Protein AF-0000000084988109 (afdb_homodimer)

Solvent-accessible surface area (backbone atoms only — not comparable to full-atom values): 43083 Å² total; per-residue (Å²): 79,38,26,24,38,27,61,49,90,63,16,37,57,51,32,33,50,44,4,57,74,39,57,21,37,33,33,31,89,48,64,66,57,45,56,34,46,76,66,35,38,47,93,84,62,84,49,51,45,67,53,45,61,56,12,73,36,45,44,71,39,68,62,65,69,63,47,40,70,26,45,32,38,35,38,30,42,64,52,52,58,47,96,85,50,42,74,38,54,64,53,44,48,50,52,27,36,54,44,16,63,26,50,39,84,66,21,34,41,29,40,28,46,73,50,31,64,46,41,61,68,70,53,38,47,56,38,28,28,68,45,46,73,44,46,80,78,76,34,28,44,46,32,27,37,53,75,82,68,52,90,88,42,83,80,47,35,77,39,57,36,50,36,50,31,14,14,78,45,74,68,52,25,52,53,51,44,53,56,48,49,72,55,19,77,55,33,69,45,80,37,93,28,43,43,41,38,32,39,17,53,34,50,50,34,32,52,54,37,37,49,30,16,48,33,37,52,48,34,56,48,25,54,77,67,73,42,62,43,61,61,24,50,55,58,31,48,57,39,93,82,45,78,89,66,59,44,58,64,59,22,36,84,46,51,61,41,36,42,35,29,50,46,49,52,30,42,76,72,75,36,80,66,54,42,68,52,32,16,52,53,49,33,69,43,37,29,53,49,53,35,50,50,51,52,51,51,38,49,75,57,74,43,64,59,62,77,30,33,35,37,34,32,36,46,31,30,46,57,82,43,46,52,52,58,57,21,36,47,56,50,23,51,54,51,39,43,74,63,50,34,45,77,44,38,32,42,97,66,39,52,55,67,55,34,35,70,76,69,70,38,70,62,42,56,78,86,71,53,63,69,12,46,26,35,34,39,66,33,74,25,63,81,59,73,69,46,60,70,69,62,55,52,71,38,36,39,92,50,15,35,40,36,30,41,69,55,82,65,64,60,68,64,45,40,72,71,49,34,43,73,46,64,77,79,38,26,23,38,27,62,48,91,64,17,36,58,50,32,33,51,44,3,56,74,40,55,21,37,32,32,33,89,48,65,66,56,44,55,34,48,76,67,35,39,48,93,85,64,85,49,52,44,64,52,45,62,57,12,72,36,44,45,72,40,68,61,63,69,63,46,40,70,25,46,32,38,35,38,30,44,66,52,53,57,48,97,85,51,40,76,39,54,64,53,46,48,52,51,28,38,53,45,17,62,25,50,39,83,66,21,35,40,30,40,30,45,74,51,32,63,47,41,62,69,70,52,36,46,57,39,27,28,69,46,45,73,44,46,81,78,74,34,29,43,46,32,28,36,51,75,82,67,52,92,87,42,82,79,45,35,75,39,56,36,53,35,50,32,14,14,78,44,72,69,51,25,50,53,50,44,53,57,49,48,73,55,19,77,52,34,71,46,81,40,90,27,44,42,41,38,32,39,18,53,35,50,49,34,31,52,53,37,37,49,31,16,50,34,37,52,48,34,55,47,25,57,78,66,74,42,63,43,61,61,23,48,55,58,30,46,57,40,92,83,45,78,88,66,58,45,60,66,60,22,36,83,46,50,60,41,34,42,36,31,50,45,51,52,30,42,76,72,75,36,80,65,54,41,66,51,32,15,51,53,48,33,68,42,38,28,53,50,54,35,51,50,50,51,52,50,39,50,75,57,72,42,64,58,62,78,31,33,34,37,35,31,37,47,30,28,47,57,83,44,46,52,52,57,57,21,38,46,55,50,22,51,53,51,37,43,74,63,50,35,46,76,44,37,30,41,96,65,41,52,53,66,55,36,36,70,75,70,68,39,70,62,42,56,78,86,70,52,63,69,12,45,26,37,35,39,65,32,75,25,61,78,60,74,69,45,61,69,69,62,57,51,71,37,35,39,91,51,15,34,42,34,30,41,70,56,80,66,64,61,68,62,45,39,73,72,48,34,42,72,46,63,78

Organism: Nitrosospira multiformis (strain ATCC 25196 / NCIMB 11849 / C 71) (NCBI:txid323848)

Radius of gyration: 30.47 Å; Cα contacts (8 Å, |Δi|>4): 1841; chains: 2; bounding box: 81×83×62 Å

Nearest PDB structures (foldseek):
  4xrr-assembly1_A  TM=9.028E-01  e=1.710E-35  Micromonospora echinospora
  4xr9-assembly1_A  TM=8.918E-01  e=2.495E-35  Micromonospora echinospora
  4xr9-assembly1_B  TM=8.843E-01  e=7.343E-35  Micromonospora echinospora
  3g79-assembly1_B  TM=8.725E-01  e=1.683E-30  Methanosarcina mazei Go1
  3gg2-assembly1_C  TM=8.750E-01  e=1.627E-26  Porphyromonas gingivalis

Secondary structure (DSSP, 8-state):
-EEEE--STTHHHHHHHHHTTS-EEEE-S-HHHHHHHHTT--TTSSS-HHHHHH-TTEEEES-GGGGGG-SEEEE-----B-TTS-B--HHHHHHHHHHHHHPPTT-EEEE-S---TTHIIIIIHHHHHHHH---BTTTBEEEE----PPTT-SSS-GGGSPEEEEESSHHHHHHHHHHHHTT-TT-EEE-SSHHHHHHHHHHHHHHHHHHHHHHHHHHHHHHHTT--HHHHHHHHTTSTT----------TTTTTTHHHHHHHHHHHTT---SHHHHHHHHHHHHHHHHHHHHHHHHHHTT--STT-EEEEE--SSSTT----TT-THHHHHHHHHTTT-EEEEE-SSS-HHHHHHHH---B--TTTPPPEEEEEE-S--HHHHTS-HHHHHTTEEEEEEEEETT--S-HHHHHHTT-EEEE-/-EEEE--STTHHHHHHHHHTTS-EEEE-S-HHHHHHHHTT--TTSSS-HHHHHH-TTEEEES-GGGGGG-SEEEE-----B-TTS-B--HHHHHHHHHHHHHPPTT-EEEE-S---TTHIIIIIHHHHHHHH---BTTTBEEEE----PPTT-SSS-GGGSPEEEEESSHHHHHHHHHHHHTT-TT-EEE-SSHHHHHHHHHHHHHHHHHHHHHHHHHHHHHHHTT--HHHHHHHHTTSTT----------TTTTTTHHHHHHHHHHHTT---SHHHHHHHHHHHHHHHHHHHHHHHHHHTT--STT-EEEEE--SSSTT----TT-HHHHHHHHHHTTT-EEEEE-SSS-HHHHHHHH---B--TTTPPPEEEEEE-S--HHHHTS-HHHHHTTEEEEEEEEETT--S-HHHHHHTT-EEEE-

Structure (mmCIF, N/CA/C/O backbone):
data_AF-0000000084988109-model_v1
#
loop_
_entity.id
_entity.type
_entity.pdbx_description
1 polymer 'UDP-glucose/GDP-mannose dehydrogenase'
#
loop_
_atom_site.group_PDB
_atom_site.id
_atom_site.type_symbol
_atom_site.label_atom_id
_atom_site.label_alt_id
_atom_site.label_comp_id
_atom_site.label_asym_id
_atom_site.label_entity_id
_atom_site.label_seq_id
_atom_site.pdbx_PDB_ins_code
_atom_site.Cartn_x
_atom_site.Cartn_y
_atom_site.Cartn_z
_atom_site.occupancy
_atom_site.B_iso_or_equiv
_atom_site.auth_seq_id
_atom_site.auth_comp_id
_atom_site.auth_asym_id
_atom_site.auth_atom_id
_atom_site.pdbx_PDB_model_num
ATOM 1 N N . MET A 1 1 ? 14.922 -39.156 -5.023 1 97.62 1 MET A N 1
ATOM 2 C CA . MET A 1 1 ? 16.047 -38.281 -5.32 1 97.62 1 MET A CA 1
ATOM 3 C C . MET A 1 1 ? 15.555 -36.938 -5.914 1 97.62 1 MET A C 1
ATOM 5 O O . MET A 1 1 ? 14.578 -36.938 -6.664 1 97.62 1 MET A O 1
ATOM 9 N N . VAL A 1 2 ? 16.266 -35.844 -5.508 1 98.81 2 VAL A N 1
ATOM 10 C CA . VAL A 1 2 ? 15.883 -34.531 -5.973 1 98.81 2 VAL A CA 1
ATOM 11 C C . VAL A 1 2 ? 17.016 -33.906 -6.781 1 98.81 2 VAL A C 1
ATOM 13 O O . VAL A 1 2 ? 18.188 -34.125 -6.473 1 98.81 2 VAL A O 1
ATOM 16 N N . ALA A 1 3 ? 16.688 -33.25 -7.863 1 98.94 3 ALA A N 1
ATOM 17 C CA . ALA A 1 3 ? 17.625 -32.438 -8.602 1 98.94 3 ALA A CA 1
ATOM 18 C C . ALA A 1 3 ? 17.188 -30.969 -8.586 1 98.94 3 ALA A C 1
ATOM 20 O O . ALA A 1 3 ? 16 -30.656 -8.648 1 98.94 3 ALA A O 1
ATOM 21 N N . VAL A 1 4 ? 18.141 -30.094 -8.453 1 98.88 4 VAL A N 1
ATOM 22 C CA . VAL A 1 4 ? 17.906 -28.656 -8.562 1 98.88 4 VAL A CA 1
ATOM 23 C C . VAL A 1 4 ? 18.641 -28.094 -9.773 1 98.88 4 VAL A C 1
ATOM 25 O O . VAL A 1 4 ? 19.859 -28.234 -9.875 1 98.88 4 VAL A O 1
ATOM 28 N N . VAL A 1 5 ? 17.859 -27.531 -10.695 1 98.81 5 VAL A N 1
ATOM 29 C CA . VAL A 1 5 ? 18.391 -26.938 -11.914 1 98.81 5 VAL A CA 1
ATOM 30 C C . VAL A 1 5 ? 18.531 -25.422 -11.75 1 98.81 5 VAL A C 1
ATOM 32 O O . VAL A 1 5 ? 17.516 -24.734 -11.578 1 98.81 5 VAL A O 1
ATOM 35 N N . GLY A 1 6 ? 19.688 -24.875 -11.922 1 97.75 6 GLY A N 1
ATOM 36 C CA . GLY A 1 6 ? 20 -23.5 -11.562 1 97.75 6 GLY A CA 1
ATOM 37 C C . GLY A 1 6 ? 20.438 -23.344 -10.125 1 97.75 6 GLY A C 1
ATOM 38 O O . GLY A 1 6 ? 19.625 -23.453 -9.203 1 97.75 6 GLY A O 1
ATOM 39 N N . LEU A 1 7 ? 21.734 -23.078 -9.938 1 97.19 7 LEU A N 1
ATOM 40 C CA . LEU A 1 7 ? 22.297 -23.016 -8.586 1 97.19 7 LEU A CA 1
ATOM 41 C C . LEU A 1 7 ? 22.719 -21.594 -8.242 1 97.19 7 LEU A C 1
ATOM 43 O O . LEU A 1 7 ? 23.844 -21.375 -7.797 1 97.19 7 LEU A O 1
ATOM 47 N N . GLY A 1 8 ? 21.766 -20.688 -8.453 1 91.25 8 GLY A N 1
ATOM 48 C CA . GLY A 1 8 ? 21.969 -19.297 -8.047 1 91.25 8 GLY A CA 1
ATOM 49 C C . GLY A 1 8 ? 21.453 -19.016 -6.645 1 91.25 8 GLY A C 1
ATOM 50 O O . GLY A 1 8 ? 21.578 -19.859 -5.75 1 91.25 8 GLY A O 1
ATOM 51 N N . TYR A 1 9 ? 20.984 -17.844 -6.457 1 86.75 9 TYR A N 1
ATOM 52 C CA . TYR A 1 9 ? 20.562 -17.312 -5.16 1 86.75 9 TYR A CA 1
ATOM 53 C C . TYR A 1 9 ? 19.422 -18.156 -4.582 1 86.75 9 TYR A C 1
ATOM 55 O O . TYR A 1 9 ? 19.297 -18.281 -3.363 1 86.75 9 TYR A O 1
ATOM 63 N N . VAL A 1 10 ? 18.625 -18.75 -5.469 1 91.5 10 VAL A N 1
ATOM 64 C CA . VAL A 1 10 ? 17.484 -19.531 -5.02 1 91.5 10 VAL A CA 1
ATOM 65 C C . VAL A 1 10 ? 17.828 -21.016 -5.035 1 91.5 10 VAL A C 1
ATOM 67 O O . VAL A 1 10 ? 17.578 -21.734 -4.055 1 91.5 10 VAL A O 1
ATOM 70 N N . GLY A 1 11 ? 18.453 -21.453 -6.027 1 96 11 GLY A N 1
ATOM 71 C CA . GLY A 1 11 ? 18.672 -22.875 -6.258 1 96 11 GLY A CA 1
ATOM 72 C C . GLY A 1 11 ? 19.688 -23.484 -5.324 1 96 11 GLY A C 1
ATOM 73 O O . GLY A 1 11 ? 19.5 -24.609 -4.836 1 96 11 GLY A O 1
ATOM 74 N N . LEU A 1 12 ? 20.75 -22.734 -5.051 1 96.19 12 LEU A N 1
ATOM 75 C CA . LEU A 1 12 ? 21.812 -23.312 -4.238 1 96.19 12 LEU A CA 1
ATOM 76 C C . LEU A 1 12 ? 21.328 -23.562 -2.812 1 96.19 12 LEU A C 1
ATOM 78 O O . LEU A 1 12 ? 21.516 -24.656 -2.271 1 96.19 12 LEU A O 1
ATOM 82 N N . PRO A 1 13 ? 20.672 -22.578 -2.174 1 95.38 13 PRO A N 1
ATOM 83 C CA . PRO A 1 13 ? 20.156 -22.859 -0.833 1 95.38 13 PRO A CA 1
ATOM 84 C C . PRO A 1 13 ? 19.203 -24.062 -0.801 1 95.38 13 PRO A C 1
ATOM 86 O O . PRO A 1 13 ? 19.266 -24.859 0.133 1 95.38 13 PRO A O 1
ATOM 89 N N . LEU A 1 14 ? 18.391 -24.219 -1.787 1 97.06 14 LEU A N 1
ATOM 90 C CA . LEU A 1 14 ? 17.484 -25.359 -1.874 1 97.06 14 LEU A CA 1
ATOM 91 C C . LEU A 1 14 ? 18.25 -26.672 -1.985 1 97.06 14 LEU A C 1
ATOM 93 O O . LEU A 1 14 ? 17.953 -27.625 -1.268 1 97.06 14 LEU A O 1
ATOM 97 N N . ALA A 1 15 ? 19.219 -26.703 -2.904 1 98.44 15 ALA A N 1
ATOM 98 C CA . ALA A 1 15 ? 20.016 -27.906 -3.121 1 98.44 15 ALA A CA 1
ATOM 99 C C . ALA A 1 15 ? 20.75 -28.312 -1.845 1 98.44 15 ALA A C 1
ATOM 101 O O . ALA A 1 15 ? 20.812 -29.5 -1.524 1 98.44 15 ALA A O 1
ATOM 102 N N . VAL A 1 16 ? 21.234 -27.312 -1.158 1 98.31 16 VAL A N 1
ATOM 103 C CA . VAL A 1 16 ? 21.984 -27.562 0.07 1 98.31 16 VAL A CA 1
ATOM 104 C C . VAL A 1 16 ? 21.047 -28.156 1.131 1 98.31 16 VAL A C 1
ATOM 106 O O . VAL A 1 16 ? 21.375 -29.156 1.774 1 98.31 16 VAL A O 1
ATOM 109 N N . GLU A 1 17 ? 19.906 -27.578 1.319 1 98.19 17 GLU A N 1
ATOM 110 C CA . GLU A 1 17 ? 18.984 -28.062 2.338 1 98.19 17 GLU A CA 1
ATOM 111 C C . GLU A 1 17 ? 18.484 -29.469 2.006 1 98.19 17 GLU A C 1
ATOM 113 O O . GLU A 1 17 ? 18.391 -30.328 2.889 1 98.19 17 GLU A O 1
ATOM 118 N N . PHE A 1 18 ? 18.156 -29.719 0.748 1 98.69 18 PHE A N 1
ATOM 119 C CA . PHE A 1 18 ? 17.797 -31.078 0.352 1 98.69 18 PHE A CA 1
ATOM 120 C C . PHE A 1 18 ? 18.969 -32.031 0.541 1 98.69 18 PHE A C 1
ATOM 122 O O . PHE A 1 18 ? 18.781 -33.156 1.005 1 98.69 18 PHE A O 1
ATOM 129 N N . GLY A 1 19 ? 20.156 -31.594 0.188 1 98.75 19 GLY A N 1
ATOM 130 C CA . GLY A 1 19 ? 21.359 -32.406 0.27 1 98.75 19 GLY A CA 1
ATOM 131 C C . GLY A 1 19 ? 21.688 -32.844 1.688 1 98.75 19 GLY A C 1
ATOM 132 O O . GLY A 1 19 ? 22.422 -33.812 1.893 1 98.75 19 GLY A O 1
ATOM 133 N N . LYS A 1 20 ? 21.25 -32.062 2.637 1 98.38 20 LYS A N 1
ATOM 134 C CA . LYS A 1 20 ? 21.422 -32.438 4.039 1 98.38 20 LYS A CA 1
ATOM 135 C C . LYS A 1 20 ? 20.531 -33.625 4.414 1 98.38 20 LYS A C 1
ATOM 137 O O . LYS A 1 20 ? 20.797 -34.312 5.402 1 98.38 20 LYS A O 1
ATOM 142 N N . LYS A 1 21 ? 19.5 -33.906 3.621 1 98.06 21 LYS A N 1
ATOM 143 C CA . LYS A 1 21 ? 18.469 -34.844 4.055 1 98.06 21 LYS A CA 1
ATOM 144 C C . LYS A 1 21 ? 18.359 -36 3.096 1 98.06 21 LYS A C 1
ATOM 146 O O . LYS A 1 21 ? 17.938 -37.094 3.49 1 98.06 21 LYS A O 1
ATOM 151 N N . ARG A 1 22 ? 18.719 -35.812 1.821 1 98.5 22 ARG A N 1
ATOM 152 C CA . ARG A 1 22 ? 18.516 -36.875 0.831 1 98.5 22 ARG A CA 1
ATOM 153 C C . ARG A 1 22 ? 19.469 -36.688 -0.349 1 98.5 22 ARG A C 1
ATOM 155 O O . ARG A 1 22 ? 20.094 -35.656 -0.502 1 98.5 22 ARG A O 1
ATOM 162 N N . LYS A 1 23 ? 19.609 -37.719 -1.167 1 98.75 23 LYS A N 1
ATOM 163 C CA . LYS A 1 23 ? 20.406 -37.625 -2.383 1 98.75 23 LYS A CA 1
ATOM 164 C C . LYS A 1 23 ? 19.906 -36.531 -3.287 1 98.75 23 LYS A C 1
ATOM 166 O O . LYS A 1 23 ? 18.734 -36.5 -3.662 1 98.75 23 LYS A O 1
ATOM 171 N N . THR A 1 24 ? 20.828 -35.594 -3.576 1 98.88 24 THR A N 1
ATOM 172 C CA . THR A 1 24 ? 20.453 -34.406 -4.297 1 98.88 24 THR A CA 1
ATOM 173 C C . THR A 1 24 ? 21.484 -34.062 -5.379 1 98.88 24 THR A C 1
ATOM 175 O O . THR A 1 24 ? 22.688 -34.125 -5.137 1 98.88 24 THR A O 1
ATOM 178 N N . ILE A 1 25 ? 21 -33.812 -6.582 1 98.88 25 ILE A N 1
ATOM 179 C CA . ILE A 1 25 ? 21.828 -33.344 -7.688 1 98.88 25 ILE A CA 1
ATOM 180 C C . ILE A 1 25 ? 21.641 -31.828 -7.859 1 98.88 25 ILE A C 1
ATOM 182 O O . ILE A 1 25 ? 20.516 -31.344 -7.938 1 98.88 25 ILE A O 1
ATOM 186 N N . GLY A 1 26 ? 22.734 -31.125 -7.766 1 98.81 26 GLY A N 1
ATOM 187 C CA . GLY A 1 26 ? 22.734 -29.719 -8.172 1 98.81 26 GLY A CA 1
ATOM 188 C C . GLY A 1 26 ? 23.344 -29.5 -9.547 1 98.81 26 GLY A C 1
ATOM 189 O O . GLY A 1 26 ? 24.531 -29.734 -9.758 1 98.81 26 GLY A O 1
ATOM 190 N N . TYR A 1 27 ? 22.516 -29.031 -10.453 1 98.75 27 TYR A N 1
ATOM 191 C CA . TYR A 1 27 ? 22.953 -28.828 -11.836 1 98.75 27 TYR A CA 1
ATOM 192 C C . TYR A 1 27 ? 23.016 -27.359 -12.18 1 98.75 27 TYR A C 1
ATOM 194 O O . TYR A 1 27 ? 22.078 -26.594 -11.883 1 98.75 27 TYR A O 1
ATOM 202 N N . ASP A 1 28 ? 24.141 -26.922 -12.773 1 98.44 28 ASP A N 1
ATOM 203 C CA . ASP A 1 28 ? 24.297 -25.578 -13.312 1 98.44 28 ASP A CA 1
ATOM 204 C C . ASP A 1 28 ? 25.156 -25.578 -14.57 1 98.44 28 ASP A C 1
ATOM 206 O O . ASP A 1 28 ? 26.078 -26.406 -14.695 1 98.44 28 ASP A O 1
ATOM 210 N N . LEU A 1 29 ? 24.828 -24.609 -15.484 1 96.69 29 LEU A N 1
ATOM 211 C CA . LEU A 1 29 ? 25.594 -24.5 -16.719 1 96.69 29 LEU A CA 1
ATOM 212 C C . LEU A 1 29 ? 27 -23.953 -16.438 1 96.69 29 LEU A C 1
ATOM 214 O O . LEU A 1 29 ? 27.922 -24.156 -17.234 1 96.69 29 LEU A O 1
ATOM 218 N N . SER A 1 30 ? 27.125 -23.234 -15.367 1 96.06 30 SER A N 1
ATOM 219 C CA . SER A 1 30 ? 28.359 -22.5 -15.078 1 96.06 30 SER A CA 1
ATOM 220 C C . SER A 1 30 ? 29.406 -23.422 -14.453 1 96.06 30 SER A C 1
ATOM 222 O O . SER A 1 30 ? 29.328 -23.734 -13.266 1 96.06 30 SER A O 1
ATOM 224 N N . SER A 1 31 ? 30.484 -23.656 -15.195 1 97.12 31 SER A N 1
ATOM 225 C CA . SER A 1 31 ? 31.578 -24.469 -14.672 1 97.12 31 SER A CA 1
ATOM 226 C C . SER A 1 31 ? 32.281 -23.781 -13.516 1 97.12 31 SER A C 1
ATOM 228 O O . SER A 1 31 ? 32.781 -24.438 -12.594 1 97.12 31 SER A O 1
ATOM 230 N N . SER A 1 32 ? 32.281 -22.484 -13.594 1 95.25 32 SER A N 1
ATOM 231 C CA . SER A 1 32 ? 32.938 -21.719 -12.547 1 95.25 32 SER A CA 1
ATOM 232 C C . SER A 1 32 ? 32.188 -21.828 -11.227 1 95.25 32 SER A C 1
ATOM 234 O O . SER A 1 32 ? 32.781 -21.984 -10.164 1 95.25 32 SER A O 1
ATOM 236 N N . LYS A 1 33 ? 30.859 -21.781 -11.281 1 95 33 LYS A N 1
ATOM 237 C CA . LYS A 1 33 ? 30.062 -21.953 -10.078 1 95 33 LYS A CA 1
ATOM 238 C C . LYS A 1 33 ? 30.281 -23.344 -9.484 1 95 33 LYS A C 1
ATOM 240 O O . LYS A 1 33 ? 30.516 -23.484 -8.281 1 95 33 LYS A O 1
ATOM 245 N N . ILE A 1 34 ? 30.25 -24.328 -10.336 1 97.56 34 ILE A N 1
ATOM 246 C CA . ILE A 1 34 ? 30.375 -25.703 -9.891 1 97.56 34 ILE A CA 1
ATOM 247 C C . ILE A 1 34 ? 31.734 -25.922 -9.227 1 97.56 34 ILE A C 1
ATOM 249 O O . ILE A 1 34 ? 31.828 -26.547 -8.172 1 97.56 34 ILE A O 1
ATOM 253 N N . ALA A 1 35 ? 32.75 -25.344 -9.875 1 97.5 35 ALA A N 1
ATOM 254 C CA . ALA A 1 35 ? 34.094 -25.453 -9.312 1 97.5 35 ALA A CA 1
ATOM 255 C C . ALA A 1 35 ? 34.156 -24.828 -7.918 1 97.5 35 ALA A C 1
ATOM 257 O O . ALA A 1 35 ? 34.781 -25.391 -7.012 1 97.5 35 ALA A O 1
ATOM 258 N N . SER A 1 36 ? 33.531 -23.719 -7.75 1 97 36 SER A N 1
ATOM 259 C CA . SER A 1 36 ? 33.5 -23.047 -6.457 1 97 36 SER A CA 1
ATOM 260 C C . SER A 1 36 ? 32.75 -23.875 -5.426 1 97 36 SER A C 1
ATOM 262 O O . SER A 1 36 ? 33.188 -24.031 -4.289 1 97 36 SER A O 1
ATOM 264 N N . TYR A 1 37 ? 31.594 -24.453 -5.844 1 97.81 37 TYR A N 1
ATOM 265 C CA . TYR A 1 37 ? 30.75 -25.219 -4.926 1 97.81 37 TYR A CA 1
ATOM 266 C C . TYR A 1 37 ? 31.438 -26.484 -4.477 1 97.81 37 TYR A C 1
ATOM 268 O O . TYR A 1 37 ? 31.266 -26.938 -3.342 1 97.81 37 TYR A O 1
ATOM 276 N N . LYS A 1 38 ? 32.281 -27.078 -5.359 1 97.31 38 LYS A N 1
ATOM 277 C CA . LYS A 1 38 ? 33.062 -28.266 -5.008 1 97.31 38 LYS A CA 1
ATOM 278 C C . LYS A 1 38 ? 34.094 -27.953 -3.939 1 97.31 38 LYS A C 1
ATOM 280 O O . LYS A 1 38 ? 34.531 -28.844 -3.219 1 97.31 38 LYS A O 1
ATOM 285 N N . GLN A 1 39 ? 34.406 -26.672 -3.875 1 97.5 39 GLN A N 1
ATOM 286 C CA . GLN A 1 39 ? 35.312 -26.219 -2.848 1 97.5 39 GLN A CA 1
ATOM 287 C C . GLN A 1 39 ? 34.594 -25.656 -1.642 1 97.5 39 GLN A C 1
ATOM 289 O O . GLN A 1 39 ? 35.188 -25.016 -0.776 1 97.5 39 GLN A O 1
ATOM 294 N N . PHE A 1 40 ? 33.312 -25.797 -1.617 1 97.81 40 PHE A N 1
ATOM 295 C CA . PHE A 1 40 ? 32.438 -25.375 -0.528 1 97.81 40 PHE A CA 1
ATOM 296 C C . PHE A 1 40 ? 32.469 -23.859 -0.388 1 97.81 40 PHE A C 1
ATOM 298 O O . PHE A 1 40 ? 32.469 -23.328 0.727 1 97.81 40 PHE A O 1
ATOM 305 N N . ILE A 1 41 ? 32.469 -23.25 -1.565 1 96 41 ILE A N 1
ATOM 306 C CA . ILE A 1 41 ? 32.438 -21.797 -1.614 1 96 41 ILE A CA 1
ATOM 307 C C . ILE A 1 41 ? 31.234 -21.328 -2.422 1 96 41 ILE A C 1
ATOM 309 O O . ILE A 1 41 ? 31.031 -21.766 -3.559 1 96 41 ILE A O 1
ATOM 313 N N . ASP A 1 42 ? 30.453 -20.547 -1.845 1 92.25 42 ASP A N 1
ATOM 314 C CA . ASP A 1 42 ? 29.359 -19.875 -2.557 1 92.25 42 ASP A CA 1
ATOM 315 C C . ASP A 1 42 ? 29.734 -18.438 -2.898 1 92.25 42 ASP A C 1
ATOM 317 O O . ASP A 1 42 ? 29.734 -17.562 -2.023 1 92.25 42 ASP A O 1
ATOM 321 N N . PRO A 1 43 ? 29.891 -18.172 -4.117 1 81.19 43 PRO A N 1
ATOM 322 C CA . PRO A 1 43 ? 30.297 -16.812 -4.504 1 81.19 43 PRO A CA 1
ATOM 323 C C . PRO A 1 43 ? 29.234 -15.773 -4.184 1 81.19 43 PRO A C 1
ATOM 325 O O . PRO A 1 43 ? 29.547 -14.586 -4.066 1 81.19 43 PRO A O 1
ATOM 328 N N . THR A 1 44 ? 28 -16.094 -4.039 1 75.69 44 THR A N 1
ATOM 329 C CA . THR A 1 44 ? 26.938 -15.141 -3.773 1 75.69 44 THR A CA 1
ATOM 330 C C . THR A 1 44 ? 26.875 -14.805 -2.287 1 75.69 44 THR A C 1
ATOM 332 O O . THR A 1 44 ? 26.266 -13.812 -1.896 1 75.69 44 THR A O 1
ATOM 335 N N . GLY A 1 45 ? 27.359 -15.641 -1.478 1 78.31 45 GLY A N 1
ATOM 336 C CA . GLY A 1 45 ? 27.391 -15.406 -0.043 1 78.31 45 GLY A CA 1
ATOM 337 C C . GLY A 1 45 ? 26.109 -15.797 0.658 1 78.31 45 GLY A C 1
ATOM 338 O O . GLY A 1 45 ? 25.938 -15.523 1.848 1 78.31 45 GLY A O 1
ATOM 339 N N . GLU A 1 46 ? 25.234 -16.469 0.053 1 81.88 46 GLU A N 1
ATOM 340 C CA . GLU 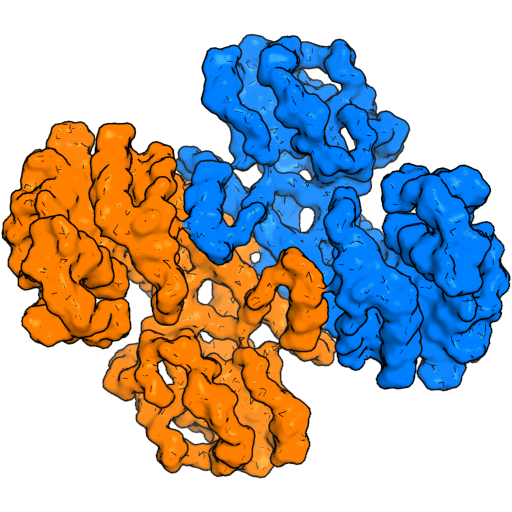A 1 46 ? 23.938 -16.828 0.629 1 81.88 46 GLU A CA 1
ATOM 341 C C . GLU A 1 46 ? 24.062 -18.078 1.504 1 81.88 46 GLU A C 1
ATOM 343 O O . GLU A 1 46 ? 23.281 -18.25 2.453 1 81.88 46 GLU A O 1
ATOM 348 N N . VAL A 1 47 ? 24.969 -19 1.142 1 91.44 47 VAL A N 1
ATOM 349 C CA . VAL A 1 47 ? 25.156 -20.25 1.876 1 91.44 47 VAL A CA 1
ATOM 350 C C . VAL A 1 47 ? 26.578 -20.297 2.447 1 91.44 47 VAL A C 1
ATOM 352 O O . VAL A 1 47 ? 27.547 -20.031 1.737 1 91.44 47 VAL A O 1
ATOM 355 N N . SER A 1 48 ? 26.703 -20.641 3.689 1 93.38 48 SER A N 1
ATOM 356 C CA . SER A 1 48 ? 28.016 -20.719 4.328 1 93.38 48 SER A CA 1
ATOM 357 C C . SER A 1 48 ? 28.766 -21.969 3.896 1 93.38 48 SER A C 1
ATOM 359 O O . SER A 1 48 ? 28.156 -22.938 3.457 1 93.38 48 SER A O 1
ATOM 361 N N . SER A 1 49 ? 30.047 -21.875 4.066 1 96.81 49 SER A N 1
ATOM 362 C CA . SER A 1 49 ? 30.875 -23.062 3.812 1 96.81 49 SER A CA 1
ATOM 363 C C . SER A 1 49 ? 30.453 -24.234 4.699 1 96.81 49 SER A C 1
ATOM 365 O O . SER A 1 49 ? 30.453 -25.375 4.262 1 96.81 49 SER A O 1
ATOM 367 N N . ASP A 1 50 ? 30.109 -23.906 5.871 1 97.38 50 ASP A N 1
ATOM 368 C CA . ASP A 1 50 ? 29.672 -24.938 6.809 1 97.38 50 ASP A CA 1
ATOM 369 C C . ASP A 1 50 ? 28.406 -25.641 6.312 1 97.38 50 ASP A C 1
ATOM 371 O O . ASP A 1 50 ? 28.266 -26.859 6.414 1 97.38 50 ASP A O 1
ATOM 375 N N . ASP A 1 51 ? 27.547 -24.875 5.789 1 96.62 51 ASP A N 1
ATOM 376 C CA . ASP A 1 51 ? 26.312 -25.438 5.27 1 96.62 51 ASP A CA 1
ATOM 377 C C . ASP A 1 51 ? 26.562 -26.281 4.027 1 96.62 51 ASP A C 1
ATOM 379 O O . ASP A 1 51 ? 25.938 -27.328 3.848 1 96.62 51 ASP A O 1
ATOM 383 N N . LEU A 1 52 ? 27.453 -25.844 3.209 1 98 52 LEU A N 1
ATOM 384 C CA . LEU A 1 52 ? 27.797 -26.609 2.021 1 98 52 LEU A CA 1
ATOM 385 C C . LEU A 1 52 ? 28.438 -27.938 2.408 1 98 52 LEU A C 1
ATOM 387 O O . LEU A 1 52 ? 28.109 -28.984 1.82 1 98 52 LEU A O 1
ATOM 391 N N . LYS A 1 53 ? 29.25 -27.891 3.393 1 98.19 53 LYS A N 1
ATOM 392 C CA . LYS A 1 53 ? 29.906 -29.109 3.869 1 98.19 53 LYS A CA 1
ATOM 393 C C . LYS A 1 53 ? 28.891 -30.047 4.523 1 98.19 53 LYS A C 1
ATOM 395 O O . LYS A 1 53 ? 29.031 -31.266 4.441 1 98.19 53 LYS A O 1
ATOM 400 N N . ALA A 1 54 ? 27.938 -29.453 5.125 1 98.31 54 ALA A N 1
ATOM 401 C CA . ALA A 1 54 ? 26.906 -30.25 5.82 1 98.31 54 ALA A CA 1
ATOM 402 C C . ALA A 1 54 ? 26.016 -30.984 4.828 1 98.31 54 ALA A C 1
ATOM 404 O O . ALA A 1 54 ? 25.359 -31.969 5.184 1 98.31 54 ALA A O 1
ATOM 405 N N . ALA A 1 55 ? 25.906 -30.531 3.617 1 98.5 55 ALA A N 1
ATOM 406 C CA . ALA A 1 55 ? 25.125 -31.172 2.568 1 98.5 55 ALA A CA 1
ATOM 407 C C . ALA A 1 55 ? 25.875 -32.344 1.956 1 98.5 55 ALA A C 1
ATOM 409 O O . ALA A 1 55 ? 26.203 -32.344 0.768 1 98.5 55 ALA A O 1
ATOM 410 N N . LYS A 1 56 ? 25.938 -33.375 2.656 1 98.38 56 LYS A N 1
ATOM 411 C CA . LYS A 1 56 ? 26.797 -34.531 2.316 1 98.38 56 LYS A CA 1
ATOM 412 C C . LYS A 1 56 ? 26.25 -35.281 1.117 1 98.38 56 LYS A C 1
ATOM 414 O O . LYS A 1 56 ? 26.984 -35.969 0.422 1 98.38 56 LYS A O 1
ATOM 419 N N . GLN A 1 57 ? 25 -35.125 0.96 1 98.69 57 GLN A N 1
ATOM 420 C CA . GLN A 1 57 ? 24.391 -35.906 -0.109 1 98.69 57 GLN A CA 1
ATOM 421 C C . GLN A 1 57 ? 24.172 -35.062 -1.363 1 98.69 57 GLN A C 1
ATOM 423 O O . GLN A 1 57 ? 23.469 -35.469 -2.285 1 98.69 57 GLN A O 1
ATOM 428 N N . LEU A 1 58 ? 24.75 -33.875 -1.414 1 98.75 58 LEU A N 1
ATOM 429 C CA . LEU A 1 58 ? 24.656 -33 -2.574 1 98.75 58 LEU A CA 1
ATOM 430 C C . LEU A 1 58 ? 25.812 -33.25 -3.537 1 98.75 58 LEU A C 1
ATOM 432 O O . LEU A 1 58 ? 26.984 -33.219 -3.135 1 98.75 58 LEU A O 1
ATOM 436 N N . HIS A 1 59 ? 25.438 -33.531 -4.723 1 98.38 59 HIS A N 1
ATOM 437 C CA . HIS A 1 59 ? 26.375 -33.656 -5.832 1 98.38 59 HIS A CA 1
ATOM 438 C C . HIS A 1 59 ? 26.141 -32.594 -6.879 1 98.38 59 HIS A C 1
ATOM 440 O O . HIS A 1 59 ? 25.062 -32.531 -7.48 1 98.38 59 HIS A O 1
ATOM 446 N N . VAL A 1 60 ? 27.172 -31.719 -7.082 1 98.75 60 VAL A N 1
ATOM 447 C CA . VAL A 1 60 ? 27 -30.625 -8.047 1 98.75 60 VAL A CA 1
ATOM 448 C C . VAL A 1 60 ? 27.672 -31 -9.367 1 98.75 60 VAL A C 1
ATOM 450 O O . VAL A 1 60 ? 28.734 -31.641 -9.375 1 98.75 60 VAL A O 1
ATOM 453 N N . THR A 1 61 ? 27.047 -30.641 -10.477 1 98.62 61 THR A N 1
ATOM 454 C CA . THR A 1 61 ? 27.531 -31.094 -11.773 1 98.62 61 THR A CA 1
ATOM 455 C C . THR A 1 61 ? 27.109 -30.125 -12.875 1 98.62 61 THR A C 1
ATOM 457 O O . THR A 1 61 ? 26.234 -29.281 -12.656 1 98.62 61 THR A O 1
ATOM 460 N N . THR A 1 62 ? 27.812 -30.156 -13.984 1 98.62 62 THR A N 1
ATOM 461 C CA . THR A 1 62 ? 27.391 -29.453 -15.195 1 98.62 62 THR A CA 1
ATOM 462 C C . THR A 1 62 ? 26.828 -30.438 -16.219 1 98.62 62 THR A C 1
ATOM 464 O O . THR A 1 62 ? 26.438 -30.047 -17.312 1 98.62 62 THR A O 1
ATOM 467 N N . ASP A 1 63 ? 26.75 -31.734 -15.867 1 98.56 63 ASP A N 1
ATOM 468 C CA . ASP A 1 63 ? 26.281 -32.75 -16.797 1 98.56 63 ASP A CA 1
ATOM 469 C C . ASP A 1 63 ? 24.766 -32.938 -16.672 1 98.56 63 ASP A C 1
ATOM 471 O O . ASP A 1 63 ? 24.281 -33.5 -15.695 1 98.56 63 ASP A O 1
ATOM 475 N N . PRO A 1 64 ? 24.062 -32.594 -17.719 1 98.56 64 PRO A N 1
ATOM 476 C CA . PRO A 1 64 ? 22.594 -32.656 -17.625 1 98.56 64 PRO A CA 1
ATOM 477 C C . PRO A 1 64 ? 22.094 -34.094 -17.641 1 98.56 64 PRO A C 1
ATOM 479 O O . PRO A 1 64 ? 20.953 -34.375 -17.25 1 98.56 64 PRO A O 1
ATOM 482 N N . ALA A 1 65 ? 22.875 -35.031 -18.062 1 98.56 65 ALA A N 1
ATOM 483 C CA . ALA A 1 65 ? 22.453 -36.406 -18.125 1 98.56 65 ALA A CA 1
ATOM 484 C C . ALA A 1 65 ? 22.125 -36.969 -16.734 1 98.56 65 ALA A C 1
ATOM 486 O O . ALA A 1 65 ? 21.312 -37.875 -16.594 1 98.56 65 ALA A O 1
ATOM 487 N N . GLU A 1 66 ? 22.656 -36.406 -15.75 1 98.5 66 GLU A N 1
ATOM 488 C CA . GLU A 1 66 ? 22.469 -36.875 -14.375 1 98.5 66 GLU A CA 1
ATOM 489 C C . GLU A 1 66 ? 21.047 -36.562 -13.883 1 98.5 66 GLU A C 1
ATOM 491 O O . GLU A 1 66 ? 20.594 -37.156 -12.898 1 98.5 66 GLU A O 1
ATOM 496 N N . LEU A 1 67 ? 20.375 -35.75 -14.531 1 98.75 67 LEU A N 1
ATOM 497 C CA . LEU A 1 67 ? 19 -35.406 -14.156 1 98.75 67 LEU A CA 1
ATOM 498 C C . LEU A 1 67 ? 18.094 -36.625 -14.297 1 98.75 67 LEU A C 1
ATOM 500 O O . LEU A 1 67 ? 17.016 -36.656 -13.695 1 98.75 67 LEU A O 1
ATOM 504 N N . SER A 1 68 ? 18.484 -37.562 -15.078 1 98.56 68 SER A N 1
ATOM 505 C CA . SER A 1 68 ? 17.672 -38.75 -15.352 1 98.56 68 SER A CA 1
ATOM 506 C C . SER A 1 68 ? 17.469 -39.594 -14.102 1 98.56 68 SER A C 1
ATOM 508 O O . SER A 1 68 ? 16.578 -40.438 -14.055 1 98.56 68 SER A O 1
ATOM 510 N N . GLN A 1 69 ? 18.203 -39.312 -13.094 1 98.38 69 GLN A N 1
ATOM 511 C CA . GLN A 1 69 ? 18.141 -40.094 -11.859 1 98.38 69 GLN A CA 1
ATOM 512 C C . GLN A 1 69 ? 17.078 -39.531 -10.906 1 98.38 69 GLN A C 1
ATOM 514 O O . GLN A 1 69 ? 16.703 -40.188 -9.945 1 98.38 69 GLN A O 1
ATOM 519 N N . ALA A 1 70 ? 16.641 -38.406 -11.125 1 98.75 70 ALA A N 1
ATOM 520 C CA . ALA A 1 70 ? 15.875 -37.656 -10.133 1 98.75 70 ALA A CA 1
ATOM 521 C C . ALA A 1 70 ? 14.383 -37.969 -10.242 1 98.75 70 ALA A C 1
ATOM 523 O O . ALA A 1 70 ? 13.859 -38.094 -11.352 1 98.75 70 ALA A O 1
ATOM 524 N N . ASP A 1 71 ? 13.734 -38.125 -9.062 1 98.81 71 ASP A N 1
ATOM 525 C CA . ASP A 1 71 ? 12.281 -38.219 -8.992 1 98.81 71 ASP A CA 1
ATOM 526 C C . ASP A 1 71 ? 11.617 -36.844 -9.039 1 98.81 71 ASP A C 1
ATOM 528 O O . ASP A 1 71 ? 10.516 -36.719 -9.578 1 98.81 71 ASP A O 1
ATOM 532 N N . TYR A 1 72 ? 12.258 -35.938 -8.398 1 98.94 72 TYR A N 1
ATOM 533 C CA . TYR A 1 72 ? 11.859 -34.531 -8.383 1 98.94 72 TYR A CA 1
ATOM 534 C C . TYR A 1 72 ? 12.922 -33.656 -9.039 1 98.94 72 TYR A C 1
ATOM 536 O O . TYR A 1 72 ? 14.117 -33.844 -8.797 1 98.94 72 TYR A O 1
ATOM 544 N N . ILE A 1 73 ? 12.484 -32.781 -9.867 1 98.94 73 ILE A N 1
ATOM 545 C CA . ILE A 1 73 ? 13.398 -31.797 -10.469 1 98.94 73 ILE A CA 1
ATOM 546 C C . ILE A 1 73 ? 12.883 -30.391 -10.219 1 98.94 73 ILE A C 1
ATOM 548 O O . ILE A 1 73 ? 11.836 -30 -10.734 1 98.94 73 ILE A O 1
ATOM 552 N N . VAL A 1 74 ? 13.633 -29.609 -9.414 1 98.94 74 VAL A N 1
ATOM 553 C CA . VAL A 1 74 ? 13.289 -28.234 -9.094 1 98.94 74 VAL A CA 1
ATOM 554 C C . VAL A 1 74 ? 14.023 -27.281 -10.039 1 98.94 74 VAL A C 1
ATOM 556 O O . VAL A 1 74 ? 15.25 -27.359 -10.18 1 98.94 74 VAL A O 1
ATOM 559 N N . VAL A 1 75 ? 13.281 -26.453 -10.711 1 98.81 75 VAL A N 1
ATOM 560 C CA . VAL A 1 75 ? 13.859 -25.484 -11.648 1 98.81 75 VAL A CA 1
ATOM 561 C C . VAL A 1 75 ? 13.883 -24.094 -11.016 1 98.81 75 VAL A C 1
ATOM 563 O O . VAL A 1 75 ? 12.828 -23.531 -10.711 1 98.81 75 VAL A O 1
ATOM 566 N N . ALA A 1 76 ? 15.055 -23.594 -10.797 1 97.5 76 ALA A N 1
ATOM 567 C CA . ALA A 1 76 ? 15.258 -22.281 -10.164 1 97.5 76 ALA A CA 1
ATOM 568 C C . ALA A 1 76 ? 16.188 -21.406 -11.008 1 97.5 76 ALA A C 1
ATOM 570 O O . ALA A 1 76 ? 17.297 -21.078 -10.57 1 97.5 76 ALA A O 1
ATOM 571 N N . VAL A 1 77 ? 15.742 -20.969 -12.18 1 96.62 77 VAL A N 1
ATOM 572 C CA . VAL A 1 77 ? 16.5 -20.094 -13.07 1 96.62 77 VAL A CA 1
ATOM 573 C C . VAL A 1 77 ? 15.867 -18.703 -13.117 1 96.62 77 VAL A C 1
ATOM 575 O O . VAL A 1 77 ? 14.711 -18.531 -12.711 1 96.62 77 VAL A O 1
ATOM 578 N N . PRO A 1 78 ? 16.594 -17.719 -13.531 1 92.81 78 PRO A N 1
ATOM 579 C CA . PRO A 1 78 ? 16.047 -16.359 -13.539 1 92.81 78 PRO A CA 1
ATOM 580 C C . PRO A 1 78 ? 15.008 -16.156 -14.641 1 92.81 78 PRO A C 1
ATOM 582 O O . PRO A 1 78 ? 15 -16.875 -15.633 1 92.81 78 PRO A O 1
ATOM 585 N N . THR A 1 79 ? 14.125 -15.32 -14.391 1 94.06 79 THR A N 1
ATOM 586 C CA . THR A 1 79 ? 13.188 -14.797 -15.375 1 94.06 79 THR A CA 1
ATOM 587 C C . THR A 1 79 ? 13.336 -13.281 -15.516 1 94.06 79 THR A C 1
ATOM 589 O O . THR A 1 79 ? 12.484 -12.531 -15.031 1 94.06 79 THR A O 1
ATOM 592 N N . PRO A 1 80 ? 14.312 -12.82 -16.25 1 91.62 80 PRO A N 1
ATOM 593 C CA . PRO A 1 80 ? 14.516 -11.375 -16.375 1 91.62 80 PRO A CA 1
ATOM 594 C C . PRO A 1 80 ? 13.43 -10.703 -17.219 1 91.62 80 PRO A C 1
ATOM 596 O O . PRO A 1 80 ? 12.523 -11.375 -17.719 1 91.62 80 PRO A O 1
ATOM 599 N N . VAL A 1 81 ? 13.398 -9.414 -17.219 1 91.12 81 VAL A N 1
ATOM 600 C CA . VAL A 1 81 ? 12.562 -8.641 -18.141 1 91.12 81 VAL A CA 1
ATOM 601 C C . VAL A 1 81 ? 13.445 -7.926 -19.156 1 91.12 81 VAL A C 1
ATOM 603 O O . VAL A 1 81 ? 14.594 -7.578 -18.859 1 91.12 81 VAL A O 1
ATOM 606 N N . ASP A 1 82 ? 12.953 -7.695 -20.328 1 90.62 82 ASP A N 1
ATOM 607 C CA . ASP A 1 82 ? 13.727 -7.023 -21.359 1 90.62 82 ASP A CA 1
ATOM 608 C C . ASP A 1 82 ? 13.617 -5.504 -21.234 1 90.62 82 ASP A C 1
ATOM 610 O O . ASP A 1 82 ? 13.094 -4.996 -20.234 1 90.62 82 ASP A O 1
ATOM 614 N N . ALA A 1 83 ? 14.188 -4.836 -22.172 1 85.81 83 ALA A N 1
ATOM 615 C CA . ALA A 1 83 ? 14.25 -3.377 -22.125 1 85.81 83 ALA A CA 1
ATOM 616 C C . ALA A 1 83 ? 12.852 -2.766 -22.172 1 85.81 83 ALA A C 1
ATOM 618 O O . ALA A 1 83 ? 12.641 -1.654 -21.672 1 85.81 83 ALA A O 1
ATOM 619 N N . ALA A 1 84 ? 11.922 -3.475 -22.719 1 89.06 84 ALA A N 1
ATOM 620 C CA . ALA A 1 84 ? 10.539 -3.01 -22.781 1 89.06 84 ALA A CA 1
ATOM 621 C C . ALA A 1 84 ? 9.734 -3.508 -21.578 1 89.06 84 ALA A C 1
ATOM 623 O O . ALA A 1 84 ? 8.5 -3.42 -21.578 1 89.06 84 ALA A O 1
ATOM 624 N N . HIS A 1 85 ? 10.383 -4.117 -20.562 1 89.44 85 HIS A N 1
ATOM 625 C CA . HIS A 1 85 ? 9.789 -4.594 -19.328 1 89.44 85 HIS A CA 1
ATOM 626 C C . HIS A 1 85 ? 8.867 -5.785 -19.578 1 89.44 85 HIS A C 1
ATOM 628 O O . HIS A 1 85 ? 7.887 -5.977 -18.844 1 89.44 85 HIS A O 1
ATOM 634 N N . GLN A 1 86 ? 9.18 -6.453 -20.594 1 93.19 86 GLN A N 1
ATOM 635 C CA . GLN A 1 86 ? 8.477 -7.703 -20.859 1 93.19 86 GLN A CA 1
ATOM 636 C C . GLN A 1 86 ? 9.25 -8.898 -20.297 1 93.19 86 GLN A C 1
ATOM 638 O O . GLN A 1 86 ? 10.484 -8.93 -20.375 1 93.19 86 GLN A O 1
ATOM 643 N N . PRO A 1 87 ? 8.523 -9.867 -19.797 1 94.81 87 PRO A N 1
ATOM 644 C CA . PRO A 1 87 ? 9.219 -11.047 -19.281 1 94.81 87 PRO A CA 1
ATOM 645 C C . PRO A 1 87 ? 10.016 -11.781 -20.359 1 94.81 87 PRO A C 1
ATOM 647 O O . PRO A 1 87 ? 9.516 -11.984 -21.469 1 94.81 87 PRO A O 1
ATOM 650 N N . ASP A 1 88 ? 11.227 -12.141 -20.062 1 95.75 88 ASP A N 1
ATOM 651 C CA . ASP A 1 88 ? 12.094 -12.961 -20.906 1 95.75 88 ASP A CA 1
ATOM 652 C C . ASP A 1 88 ? 12.156 -14.398 -20.375 1 95.75 88 ASP A C 1
ATOM 654 O O . ASP A 1 88 ? 12.891 -14.68 -19.422 1 95.75 88 ASP A O 1
ATOM 658 N N . PHE A 1 89 ? 11.492 -15.312 -21.062 1 96.62 89 PHE A N 1
ATOM 659 C CA . PHE A 1 89 ? 11.359 -16.672 -20.578 1 96.62 89 PHE A CA 1
ATOM 660 C C . PHE A 1 89 ? 12.469 -17.562 -21.141 1 96.62 89 PHE A C 1
ATOM 662 O O . PHE A 1 89 ? 12.484 -18.766 -20.891 1 96.62 89 PHE A O 1
ATOM 669 N N . ARG A 1 90 ? 13.477 -17 -21.938 1 96.5 90 ARG A N 1
ATOM 670 C CA . ARG A 1 90 ? 14.508 -17.781 -22.594 1 96.5 90 ARG A CA 1
ATOM 671 C C . ARG A 1 90 ? 15.25 -18.672 -21.594 1 96.5 90 ARG A C 1
ATOM 673 O O . ARG A 1 90 ? 15.461 -19.859 -21.844 1 96.5 90 ARG A O 1
ATOM 680 N N . PRO A 1 91 ? 15.594 -18.125 -20.359 1 97.38 91 PRO A N 1
ATOM 681 C CA . PRO A 1 91 ? 16.266 -19 -19.391 1 97.38 91 PRO A CA 1
ATOM 682 C C . PRO A 1 91 ? 15.359 -20.125 -18.891 1 97.38 91 PRO A C 1
ATOM 684 O O . PRO A 1 91 ? 15.805 -21.281 -18.766 1 97.38 91 PRO A O 1
ATOM 687 N N . LEU A 1 92 ? 14.164 -19.828 -18.688 1 97.75 92 LEU A N 1
ATOM 688 C CA . LEU A 1 92 ? 13.195 -20.812 -18.219 1 97.75 92 LEU A CA 1
ATOM 689 C C . LEU A 1 92 ? 12.906 -21.859 -19.281 1 97.75 92 LEU A C 1
ATOM 691 O O . LEU A 1 92 ? 12.812 -23.047 -18.984 1 97.75 92 LEU A O 1
ATOM 695 N N . ILE A 1 93 ? 12.766 -21.422 -20.484 1 98.56 93 ILE A N 1
ATOM 696 C CA . ILE A 1 93 ? 12.562 -22.328 -21.625 1 98.56 93 ILE A CA 1
ATOM 697 C C . ILE A 1 93 ? 13.781 -23.234 -21.781 1 98.56 93 ILE A C 1
ATOM 699 O O . ILE A 1 93 ? 13.648 -24.438 -21.953 1 98.56 93 ILE A O 1
ATOM 703 N N . GLY A 1 94 ? 14.961 -22.594 -21.75 1 98.56 94 GLY A N 1
ATOM 704 C CA . GLY A 1 94 ? 16.188 -23.375 -21.844 1 98.56 94 GLY A CA 1
ATOM 705 C C . GLY A 1 94 ? 16.297 -24.438 -20.781 1 98.56 94 GLY A C 1
ATOM 706 O O . GLY A 1 94 ? 16.672 -25.578 -21.062 1 98.56 94 GLY A O 1
ATOM 707 N N . ALA A 1 95 ? 16.047 -24.094 -19.562 1 98.69 95 ALA A N 1
ATOM 708 C CA . ALA A 1 95 ? 16.062 -25.047 -18.453 1 98.69 95 ALA A CA 1
ATOM 709 C C . ALA A 1 95 ? 15.031 -26.156 -18.688 1 98.69 95 ALA A C 1
ATOM 711 O O . ALA A 1 95 ? 15.305 -27.328 -18.438 1 98.69 95 ALA A O 1
ATOM 712 N N . SER A 1 96 ? 13.852 -25.812 -19.109 1 98.88 96 SER A N 1
ATOM 713 C CA . SER A 1 96 ? 12.789 -26.781 -19.375 1 98.88 96 SER A CA 1
ATOM 714 C C . SER A 1 96 ? 13.18 -27.75 -20.484 1 98.88 96 SER A C 1
ATOM 716 O O . SER A 1 96 ? 12.828 -28.922 -20.453 1 98.88 96 SER A O 1
ATOM 718 N N . GLU A 1 97 ? 13.836 -27.219 -21.531 1 98.81 97 GLU A N 1
ATOM 719 C CA . GLU A 1 97 ? 14.344 -28.062 -22.609 1 98.81 97 GLU A CA 1
ATOM 720 C C . GLU A 1 97 ? 15.312 -29.109 -22.062 1 98.81 97 GLU A C 1
ATOM 722 O O . GLU A 1 97 ? 15.203 -30.297 -22.391 1 98.81 97 GLU A O 1
ATOM 727 N N . THR A 1 98 ? 16.25 -28.609 -21.281 1 98.88 98 THR A N 1
ATOM 728 C CA . THR A 1 98 ? 17.234 -29.5 -20.688 1 98.88 98 THR A CA 1
ATOM 729 C C . THR A 1 98 ? 16.562 -30.562 -19.828 1 98.88 98 THR A C 1
ATOM 731 O O . THR A 1 98 ? 16.891 -31.75 -19.922 1 98.88 98 THR A O 1
ATOM 734 N N . VAL A 1 99 ? 15.656 -30.219 -19 1 98.88 99 VAL A N 1
ATOM 735 C CA . VAL A 1 99 ? 14.938 -31.141 -18.125 1 98.88 99 VAL A CA 1
ATOM 736 C C . VAL A 1 99 ? 14.141 -32.125 -18.984 1 98.88 99 VAL A C 1
ATOM 738 O O . VAL A 1 99 ? 14.172 -33.344 -18.734 1 98.88 99 VAL A O 1
ATOM 741 N N . GLY A 1 100 ? 13.406 -31.609 -19.953 1 98.88 100 GLY A N 1
ATOM 742 C CA . GLY A 1 100 ? 12.633 -32.469 -20.828 1 98.88 100 GLY A CA 1
ATOM 743 C C . GLY A 1 100 ? 13.461 -33.562 -21.484 1 98.88 100 GLY A C 1
ATOM 744 O O . GLY A 1 100 ? 13.039 -34.719 -21.531 1 98.88 100 GLY A O 1
ATOM 745 N N . LYS A 1 101 ? 14.656 -33.25 -21.922 1 98.75 101 LYS A N 1
ATOM 746 C CA . LYS A 1 101 ? 15.531 -34.156 -22.656 1 98.75 101 LYS A CA 1
ATOM 747 C C . LYS A 1 101 ? 16.062 -35.25 -21.734 1 98.75 101 LYS A C 1
ATOM 749 O O . LYS A 1 101 ? 16.438 -36.344 -22.188 1 98.75 101 LYS A O 1
ATOM 754 N N . HIS A 1 102 ? 16.031 -34.969 -20.438 1 98.81 102 HIS A N 1
ATOM 755 C CA . HIS A 1 102 ? 16.812 -35.875 -19.594 1 98.81 102 HIS A CA 1
ATOM 756 C C . HIS A 1 102 ? 15.961 -36.469 -18.469 1 98.81 102 HIS A C 1
ATOM 758 O O . HIS A 1 102 ? 16.375 -37.438 -17.828 1 98.81 102 HIS A O 1
ATOM 764 N N . MET A 1 103 ? 14.773 -35.906 -18.203 1 98.81 103 MET A N 1
ATOM 765 C CA . MET A 1 103 ? 13.953 -36.438 -17.109 1 98.81 103 MET A CA 1
ATOM 766 C C . MET A 1 103 ? 13.445 -37.844 -17.406 1 98.81 103 MET A C 1
ATOM 768 O O . MET A 1 103 ? 13.336 -38.219 -18.562 1 98.81 103 MET A O 1
ATOM 772 N N . LYS A 1 104 ? 13.188 -38.562 -16.391 1 98.69 104 LYS A N 1
ATOM 773 C CA . LYS A 1 104 ? 12.633 -39.906 -16.562 1 98.69 104 LYS A CA 1
ATOM 774 C C . LYS A 1 104 ? 11.109 -39.875 -16.469 1 98.69 104 LYS A C 1
ATOM 776 O O . LYS A 1 104 ? 10.523 -38.906 -15.977 1 98.69 104 LYS A O 1
ATOM 781 N N . ARG A 1 105 ? 10.516 -40.938 -16.969 1 98.44 105 ARG A N 1
ATOM 782 C CA . ARG A 1 105 ? 9.07 -41.094 -16.828 1 98.44 105 ARG A CA 1
ATOM 783 C C . ARG A 1 105 ? 8.664 -41.156 -15.352 1 98.44 105 ARG A C 1
ATOM 785 O O . ARG A 1 105 ? 9.328 -41.812 -14.547 1 98.44 105 ARG A O 1
ATOM 792 N N . GLY A 1 106 ? 7.594 -40.375 -15.016 1 98.44 106 GLY A N 1
ATOM 793 C CA . GLY A 1 106 ? 7.109 -40.344 -13.648 1 98.44 106 GLY A CA 1
ATOM 794 C C . GLY A 1 106 ? 7.668 -39.188 -12.844 1 98.44 106 GLY A C 1
ATOM 795 O O . GLY A 1 106 ? 7.23 -38.938 -11.727 1 98.44 106 GLY A O 1
ATOM 796 N N . ALA A 1 107 ? 8.547 -38.469 -13.445 1 98.81 107 ALA A N 1
ATOM 797 C CA . ALA A 1 107 ? 9.18 -37.344 -12.742 1 98.81 107 ALA A CA 1
ATOM 798 C C . ALA A 1 107 ? 8.164 -36.25 -12.422 1 98.81 107 ALA A C 1
ATOM 800 O O . ALA A 1 107 ? 7.172 -36.094 -13.133 1 98.81 107 ALA A O 1
ATOM 801 N N . ILE A 1 108 ? 8.398 -35.562 -11.289 1 98.94 108 ILE A N 1
ATOM 802 C CA . ILE A 1 108 ? 7.684 -34.344 -10.945 1 98.94 108 ILE A CA 1
ATOM 803 C C . ILE A 1 108 ? 8.609 -33.125 -11.102 1 98.94 108 ILE A C 1
ATOM 805 O O . ILE A 1 108 ? 9.656 -33.062 -10.445 1 98.94 108 ILE A O 1
ATOM 809 N N . VAL A 1 109 ? 8.242 -32.25 -12.031 1 98.94 109 VAL A N 1
ATOM 810 C CA . VAL A 1 109 ? 9.016 -31.031 -12.258 1 98.94 109 VAL A CA 1
ATOM 811 C C . VAL A 1 109 ? 8.391 -29.859 -11.484 1 98.94 109 VAL A C 1
ATOM 813 O O . VAL A 1 109 ? 7.215 -29.547 -11.672 1 98.94 109 VAL A O 1
ATOM 816 N N . ILE A 1 110 ? 9.172 -29.219 -10.586 1 98.94 110 ILE A N 1
ATOM 817 C CA . ILE A 1 110 ? 8.688 -28.141 -9.742 1 98.94 110 ILE A CA 1
ATOM 818 C C . ILE A 1 110 ? 9.383 -26.828 -10.117 1 98.94 110 ILE A C 1
ATOM 820 O O . ILE A 1 110 ? 10.609 -26.734 -10.023 1 98.94 110 ILE A O 1
ATOM 824 N N . TYR A 1 111 ? 8.633 -25.875 -10.531 1 98.81 111 TYR A N 1
ATOM 825 C CA . TYR A 1 111 ? 9.211 -24.578 -10.875 1 98.81 111 TYR A CA 1
ATOM 826 C C . TYR A 1 111 ? 9.18 -23.641 -9.68 1 98.81 111 TYR A C 1
ATOM 828 O O . TYR A 1 111 ? 8.18 -23.562 -8.961 1 98.81 111 TYR A O 1
ATOM 836 N N . GLU A 1 112 ? 10.312 -22.891 -9.445 1 97.94 112 GLU A N 1
ATOM 837 C CA . GLU A 1 112 ? 10.398 -21.906 -8.383 1 97.94 112 GLU A CA 1
ATOM 838 C C . GLU A 1 112 ? 10.625 -20.5 -8.953 1 97.94 112 GLU A C 1
ATOM 840 O O . GLU A 1 112 ? 10.539 -19.516 -8.227 1 97.94 112 GLU A O 1
ATOM 845 N N . SER A 1 113 ? 10.898 -20.422 -10.258 1 95.56 113 SER A N 1
ATOM 846 C CA . SER A 1 113 ? 11.141 -19.141 -10.938 1 95.56 113 SER A CA 1
ATOM 847 C C . SER A 1 113 ? 9.891 -18.281 -10.945 1 95.56 113 SER A C 1
ATOM 849 O O . SER A 1 113 ? 8.789 -18.781 -11.195 1 95.56 113 SER A O 1
ATOM 851 N N . THR A 1 114 ? 10.07 -17.016 -10.641 1 95.38 114 THR A N 1
ATOM 852 C CA . THR A 1 114 ? 8.938 -16.109 -10.641 1 95.38 114 THR A CA 1
ATOM 853 C C . THR A 1 114 ? 8.422 -15.875 -12.055 1 95.38 114 THR A C 1
ATOM 855 O O . THR A 1 114 ? 9.195 -15.539 -12.961 1 95.38 114 THR A O 1
ATOM 858 N N . VAL A 1 115 ? 7.156 -16.047 -12.266 1 97.31 115 VAL A N 1
ATOM 859 C CA . VAL A 1 115 ? 6.516 -15.891 -13.57 1 97.31 115 VAL A CA 1
ATOM 860 C C . VAL A 1 115 ? 5.121 -15.297 -13.383 1 97.31 115 VAL A C 1
ATOM 862 O O . VAL A 1 115 ? 4.652 -15.133 -12.258 1 97.31 115 VAL A O 1
ATOM 865 N N . TYR A 1 116 ? 4.492 -14.836 -14.508 1 97.75 116 TYR A N 1
ATOM 866 C CA . TYR A 1 116 ? 3.102 -14.414 -14.406 1 97.75 116 TYR A CA 1
ATOM 867 C C . TYR A 1 116 ? 2.176 -15.609 -14.227 1 97.75 116 TYR A C 1
ATOM 869 O O . TYR A 1 116 ? 2.521 -16.734 -14.594 1 97.75 116 TYR A O 1
ATOM 877 N N . PRO A 1 117 ? 0.944 -15.43 -13.625 1 98.31 117 PRO A N 1
ATOM 878 C CA . PRO A 1 117 ? 0.01 -16.547 -13.445 1 98.31 117 PRO A CA 1
ATOM 879 C C . PRO A 1 117 ? -0.343 -17.234 -14.758 1 98.31 117 PRO A C 1
ATOM 881 O O . PRO A 1 117 ? -0.878 -16.594 -15.672 1 98.31 117 PRO A O 1
ATOM 884 N N . GLY A 1 118 ? -0.022 -18.5 -14.797 1 98.19 118 GLY A N 1
ATOM 885 C CA . GLY A 1 118 ? -0.316 -19.281 -15.984 1 98.19 118 GLY A CA 1
ATOM 886 C C . GLY A 1 118 ? 0.922 -19.641 -16.781 1 98.19 118 GLY A C 1
ATOM 887 O O . GLY A 1 118 ? 0.883 -20.531 -17.641 1 98.19 118 GLY A O 1
ATOM 888 N N . ALA A 1 119 ? 2.066 -19.062 -16.531 1 98.12 119 ALA A N 1
ATOM 889 C CA . ALA A 1 119 ? 3.271 -19.203 -17.344 1 98.12 119 ALA A CA 1
ATOM 890 C C . ALA A 1 119 ? 3.787 -20.641 -17.312 1 98.12 119 ALA A C 1
ATOM 892 O O . ALA A 1 119 ? 4.23 -21.172 -18.328 1 98.12 119 ALA A O 1
ATOM 893 N N . THR A 1 120 ? 3.773 -21.281 -16.141 1 98.56 120 THR A N 1
ATOM 894 C CA . THR A 1 120 ? 4.234 -22.656 -16.047 1 98.56 120 THR A CA 1
ATOM 895 C C . THR A 1 120 ? 3.467 -23.562 -17 1 98.56 120 THR A C 1
ATOM 897 O O . THR A 1 120 ? 4.066 -24.344 -17.75 1 98.56 120 THR A O 1
ATOM 900 N N . GLU A 1 121 ? 2.215 -23.422 -16.984 1 98.31 121 GLU A N 1
ATOM 901 C CA . GLU A 1 121 ? 1.366 -24.281 -17.812 1 98.31 121 GLU A CA 1
ATOM 902 C C . GLU A 1 121 ? 1.417 -23.875 -19.281 1 98.31 121 GLU A C 1
ATOM 904 O O . GLU A 1 121 ? 1.385 -24.734 -20.156 1 98.31 121 GLU A O 1
ATOM 909 N N . GLU A 1 122 ? 1.544 -22.609 -19.516 1 98.19 122 GLU A N 1
ATOM 910 C CA . GLU A 1 122 ? 1.444 -22.094 -20.875 1 98.19 122 GLU A CA 1
ATOM 911 C C . GLU A 1 122 ? 2.785 -22.172 -21.594 1 98.19 122 GLU A C 1
ATOM 913 O O . GLU A 1 122 ? 2.828 -22.297 -22.828 1 98.19 122 GLU A O 1
ATOM 918 N N . VAL A 1 123 ? 3.875 -22.125 -20.844 1 98.31 123 VAL A N 1
ATOM 919 C CA . VAL A 1 123 ? 5.188 -21.984 -21.469 1 98.31 123 VAL A CA 1
ATOM 920 C C . VAL A 1 123 ? 6.035 -23.219 -21.172 1 98.31 123 VAL A C 1
ATOM 922 O O . VAL A 1 123 ? 6.516 -23.891 -22.094 1 98.31 123 VAL A O 1
ATOM 925 N N . CYS A 1 124 ? 6.129 -23.656 -19.969 1 98.75 124 CYS A N 1
ATOM 926 C CA . CYS A 1 124 ? 7.086 -24.672 -19.547 1 98.75 124 CYS A CA 1
ATOM 927 C C . CYS A 1 124 ? 6.598 -26.062 -19.922 1 98.75 124 CYS A C 1
ATOM 929 O O . CYS A 1 124 ? 7.367 -26.875 -20.438 1 98.75 124 CYS A O 1
ATOM 931 N N . ILE A 1 125 ? 5.336 -26.359 -19.672 1 98.81 125 ILE A N 1
ATOM 932 C CA . ILE A 1 125 ? 4.805 -27.703 -19.859 1 98.81 125 ILE A CA 1
ATOM 933 C C . ILE A 1 125 ? 4.895 -28.094 -21.328 1 98.81 125 ILE A C 1
ATOM 935 O O . ILE A 1 125 ? 5.348 -29.188 -21.656 1 98.81 125 ILE A O 1
ATOM 939 N N . PRO A 1 126 ? 4.5 -27.156 -22.297 1 98.81 126 PRO A N 1
ATOM 940 C CA . PRO A 1 126 ? 4.668 -27.516 -23.719 1 98.81 126 PRO A CA 1
ATOM 941 C C . PRO A 1 126 ? 6.117 -27.828 -24.078 1 98.81 126 PRO A C 1
ATOM 943 O O . PRO A 1 126 ? 6.375 -28.719 -24.891 1 98.81 126 PRO A O 1
ATOM 946 N N . VAL A 1 127 ? 7.047 -27.156 -23.484 1 98.88 127 VAL A N 1
ATOM 947 C CA . VAL A 1 127 ? 8.469 -27.375 -23.75 1 98.88 127 VAL A CA 1
ATOM 948 C C . VAL A 1 127 ? 8.883 -28.734 -23.203 1 98.88 127 VAL A C 1
ATOM 950 O O . VAL A 1 127 ? 9.594 -29.484 -23.859 1 98.88 127 VAL A O 1
ATOM 953 N N . LEU A 1 128 ? 8.438 -29.094 -22 1 98.88 128 LEU A N 1
ATOM 954 C CA . LEU A 1 128 ? 8.719 -30.391 -21.391 1 98.88 128 LEU A CA 1
ATOM 955 C C . LEU A 1 128 ? 8.188 -31.516 -22.266 1 98.88 128 LEU A C 1
ATOM 957 O O . LEU A 1 128 ? 8.883 -32.5 -22.516 1 98.88 128 LEU A O 1
ATOM 961 N N . GLU A 1 129 ? 6.941 -31.359 -22.719 1 98.88 129 GLU A N 1
ATOM 962 C CA . GLU A 1 129 ? 6.34 -32.375 -23.562 1 98.88 129 GLU A CA 1
ATOM 963 C C . GLU A 1 129 ? 7.125 -32.562 -24.859 1 98.88 129 GLU A C 1
ATOM 965 O O . GLU A 1 129 ? 7.434 -33.688 -25.266 1 98.88 129 GLU A O 1
ATOM 970 N N . LYS A 1 130 ? 7.461 -31.484 -25.484 1 98.75 130 LYS A N 1
ATOM 971 C CA . LYS A 1 130 ? 8.141 -31.5 -26.781 1 98.75 130 LYS A CA 1
ATOM 972 C C . LYS A 1 130 ? 9.484 -32.219 -26.688 1 98.75 130 LYS A C 1
ATOM 974 O O . LYS A 1 130 ? 9.805 -33.062 -27.531 1 98.75 130 LYS A O 1
ATOM 979 N N . HIS A 1 131 ? 10.219 -32 -25.641 1 98.75 131 HIS A N 1
ATOM 980 C CA . HIS A 1 131 ? 11.609 -32.438 -25.594 1 98.75 131 HIS A CA 1
ATOM 981 C C . HIS A 1 131 ? 11.727 -33.781 -24.891 1 98.75 131 HIS A C 1
ATOM 983 O O . HIS A 1 131 ? 12.742 -34.469 -25.016 1 98.75 131 HIS A O 1
ATOM 989 N N . SER A 1 132 ? 10.766 -34.125 -24.141 1 98.62 132 SER A N 1
ATOM 990 C CA . SER A 1 132 ? 10.789 -35.438 -23.484 1 98.62 132 SER A CA 1
ATOM 991 C C . SER A 1 132 ? 10.086 -36.5 -24.328 1 98.62 132 SER A C 1
ATOM 993 O O . SER A 1 132 ? 10.32 -37.688 -24.156 1 98.62 132 SER A O 1
ATOM 995 N N . GLY A 1 133 ? 9.195 -36.062 -25.172 1 98.5 133 GLY A N 1
ATOM 996 C CA . GLY A 1 133 ? 8.32 -36.969 -25.875 1 98.5 133 GLY A CA 1
ATOM 997 C C . GLY A 1 133 ? 7.254 -37.594 -24.984 1 98.5 133 GLY A C 1
ATOM 998 O O . GLY A 1 133 ? 6.562 -38.531 -25.391 1 98.5 133 GLY A O 1
ATOM 999 N N . MET A 1 134 ? 7.121 -37.125 -23.766 1 98.69 134 MET A N 1
ATOM 1000 C CA . MET A 1 134 ? 6.164 -37.625 -22.781 1 98.69 134 MET A CA 1
ATOM 1001 C C . MET A 1 134 ? 4.961 -36.688 -22.688 1 98.69 134 MET A C 1
ATOM 1003 O O . MET A 1 134 ? 4.988 -35.562 -23.219 1 98.69 134 MET A O 1
ATOM 1007 N N . LYS A 1 135 ? 3.922 -37.219 -22.094 1 98.69 135 LYS A N 1
ATOM 1008 C CA . LYS A 1 135 ? 2.688 -36.438 -22 1 98.69 135 LYS A CA 1
ATOM 1009 C C . LYS A 1 135 ? 2.439 -36 -20.562 1 98.69 135 LYS A C 1
ATOM 1011 O O . LYS A 1 135 ? 2.514 -36.781 -19.625 1 98.69 135 LYS A O 1
ATOM 1016 N N . TRP A 1 136 ? 2.113 -34.781 -20.391 1 98.69 136 TRP A N 1
ATOM 1017 C CA . TRP A 1 136 ? 1.79 -34.156 -19.109 1 98.69 136 TRP A CA 1
ATOM 1018 C C . TRP A 1 136 ? 0.604 -34.875 -18.453 1 98.69 136 TRP A C 1
ATOM 1020 O O . TRP A 1 136 ? -0.387 -35.188 -19.125 1 98.69 136 TRP A O 1
ATOM 1030 N N . LYS A 1 137 ? 0.709 -35.125 -17.125 1 98.38 137 LYS A N 1
ATOM 1031 C CA . LYS A 1 137 ? -0.271 -35.719 -16.234 1 98.38 137 LYS A CA 1
ATOM 1032 C C . LYS A 1 137 ? -0.359 -37.219 -16.453 1 98.38 137 LYS A C 1
ATOM 1034 O O . LYS A 1 137 ? -0.837 -37.969 -15.586 1 98.38 137 LYS A O 1
ATOM 1039 N N . ASP A 1 138 ? 0.13 -37.688 -17.609 1 98.38 138 ASP A N 1
ATOM 1040 C CA . ASP A 1 138 ? 0.191 -39.125 -17.859 1 98.38 138 ASP A CA 1
ATOM 1041 C C . ASP A 1 138 ? 1.575 -39.688 -17.547 1 98.38 138 ASP A C 1
ATOM 1043 O O . ASP A 1 138 ? 1.695 -40.688 -16.844 1 98.38 138 ASP A O 1
ATOM 1047 N N . ASP A 1 139 ? 2.598 -39 -18.062 1 98.69 139 ASP A N 1
ATOM 1048 C CA . ASP A 1 139 ? 3.959 -39.531 -17.984 1 98.69 139 ASP A CA 1
ATOM 1049 C C . ASP A 1 139 ? 4.789 -38.75 -16.969 1 98.69 139 ASP A C 1
ATOM 1051 O O . ASP A 1 139 ? 5.82 -39.219 -16.5 1 98.69 139 ASP A O 1
ATOM 1055 N N . PHE A 1 140 ? 4.465 -37.562 -16.75 1 98.88 140 PHE A N 1
ATOM 1056 C CA . PHE A 1 140 ? 5.125 -36.719 -15.758 1 98.88 140 PHE A CA 1
ATOM 1057 C C . PHE A 1 140 ? 4.156 -35.719 -15.172 1 98.88 140 PHE A C 1
ATOM 1059 O O . PHE A 1 140 ? 3.059 -35.5 -15.703 1 98.88 140 PHE A O 1
ATOM 1066 N N . HIS A 1 141 ? 4.52 -35.094 -14 1 98.88 141 HIS A N 1
ATOM 1067 C CA . HIS A 1 141 ? 3.691 -34.094 -13.328 1 98.88 141 HIS A CA 1
ATOM 1068 C C . HIS A 1 141 ? 4.48 -32.844 -13.047 1 98.88 141 HIS A C 1
ATOM 1070 O O . HIS A 1 141 ? 5.707 -32.812 -13.156 1 98.88 141 HIS A O 1
ATOM 1076 N N . VAL A 1 142 ? 3.686 -31.797 -12.805 1 98.94 142 VAL A N 1
ATOM 1077 C CA . VAL A 1 142 ? 4.316 -30.484 -12.641 1 98.94 142 VAL A CA 1
ATOM 1078 C C . VAL A 1 142 ? 3.756 -29.797 -11.398 1 98.94 142 VAL A C 1
ATOM 1080 O O . VAL A 1 142 ? 2.586 -29.984 -11.055 1 98.94 142 VAL A O 1
ATOM 1083 N N . GLY A 1 143 ? 4.598 -29.109 -10.688 1 98.88 143 GLY A N 1
ATOM 1084 C CA . GLY A 1 143 ? 4.207 -28.25 -9.586 1 98.88 143 GLY A CA 1
ATOM 1085 C C . GLY A 1 143 ? 4.891 -26.891 -9.609 1 98.88 143 GLY A C 1
ATOM 1086 O O . GLY A 1 143 ? 5.648 -26.594 -10.531 1 98.88 143 GLY A O 1
ATOM 1087 N N . PHE A 1 144 ? 4.492 -26.062 -8.719 1 98.88 144 PHE A N 1
ATOM 1088 C CA . PHE A 1 144 ? 5.059 -24.734 -8.547 1 98.88 144 PHE A CA 1
ATOM 1089 C C . PHE A 1 144 ? 5.191 -24.391 -7.07 1 98.88 144 PHE A C 1
ATOM 1091 O O . PHE A 1 144 ? 4.27 -24.625 -6.285 1 98.88 144 PHE A O 1
ATOM 1098 N N . SER A 1 145 ? 6.32 -23.859 -6.695 1 98.81 145 SER A N 1
ATOM 1099 C CA . SER A 1 145 ? 6.594 -23.422 -5.332 1 98.81 145 SER A CA 1
ATOM 1100 C C . SER A 1 145 ? 7.492 -22.203 -5.316 1 98.81 145 SER A C 1
ATOM 1102 O O . SER A 1 145 ? 8.719 -22.312 -5.348 1 98.81 145 SER A O 1
ATOM 1104 N N . PRO A 1 146 ? 6.93 -21.047 -5.195 1 97.19 146 PRO A N 1
ATOM 1105 C CA . PRO A 1 146 ? 7.719 -19.828 -5.336 1 97.19 146 PRO A CA 1
ATOM 1106 C C . PRO A 1 146 ? 8.711 -19.625 -4.191 1 97.19 146 PRO A C 1
ATOM 1108 O O . PRO A 1 146 ? 8.406 -19.969 -3.043 1 97.19 146 PRO A O 1
ATOM 1111 N N . GLU A 1 147 ? 9.828 -19.078 -4.547 1 93.31 147 GLU A N 1
ATOM 1112 C CA . GLU A 1 147 ? 10.781 -18.641 -3.529 1 93.31 147 GLU A CA 1
ATOM 1113 C C . GLU A 1 147 ? 10.352 -17.312 -2.914 1 93.31 147 GLU A C 1
ATOM 1115 O O . GLU A 1 147 ? 10.07 -16.359 -3.635 1 93.31 147 GLU A O 1
ATOM 1120 N N . ARG A 1 148 ? 10.438 -17.219 -1.571 1 93.44 148 ARG A N 1
ATOM 1121 C CA . ARG A 1 148 ? 9.867 -16.031 -0.925 1 93.44 148 ARG A CA 1
ATOM 1122 C C . ARG A 1 148 ? 10.828 -15.469 0.117 1 93.44 148 ARG A C 1
ATOM 1124 O O . ARG A 1 148 ? 10.406 -14.781 1.046 1 93.44 148 ARG A O 1
ATOM 1131 N N . ILE A 1 149 ? 12.117 -15.734 0.015 1 87.56 149 ILE A N 1
ATOM 1132 C CA . ILE A 1 149 ? 13.094 -15.234 0.97 1 87.56 149 ILE A CA 1
ATOM 1133 C C . ILE A 1 149 ? 13.461 -13.789 0.623 1 87.56 149 ILE A C 1
ATOM 1135 O O . ILE A 1 149 ? 13.273 -13.352 -0.513 1 87.56 149 ILE A O 1
ATOM 1139 N N . ASN A 1 150 ? 13.891 -13.047 1.6 1 81.5 150 ASN A N 1
ATOM 1140 C CA . ASN A 1 150 ? 14.547 -11.75 1.437 1 81.5 150 ASN A CA 1
ATOM 1141 C C . ASN A 1 150 ? 16.062 -11.859 1.604 1 81.5 150 ASN A C 1
ATOM 1143 O O . ASN A 1 150 ? 16.547 -12.211 2.68 1 81.5 150 ASN A O 1
ATOM 1147 N N . PRO A 1 151 ? 16.75 -11.562 0.566 1 74.81 151 PRO A N 1
ATOM 1148 C CA . PRO A 1 151 ? 18.203 -11.672 0.694 1 74.81 151 PRO A CA 1
ATOM 1149 C C . PRO A 1 151 ? 18.75 -10.898 1.892 1 74.81 151 PRO A C 1
ATOM 1151 O O . PRO A 1 151 ? 18.344 -9.75 2.119 1 74.81 151 PRO A O 1
ATOM 1154 N N . GLY A 1 152 ? 19.547 -11.477 2.688 1 71.81 152 GLY A N 1
ATOM 1155 C CA . GLY A 1 152 ? 20.172 -10.836 3.832 1 71.81 152 GLY A CA 1
ATOM 1156 C C . GLY A 1 152 ? 19.375 -10.992 5.113 1 71.81 152 GLY A C 1
ATOM 1157 O O . GLY A 1 152 ? 19.875 -10.688 6.199 1 71.81 152 GLY A O 1
ATOM 1158 N N . ASP A 1 153 ? 18.172 -11.414 5 1 81.62 153 ASP A N 1
ATOM 1159 C CA . ASP A 1 153 ? 17.328 -11.625 6.172 1 81.62 153 ASP A CA 1
ATOM 1160 C C . ASP A 1 153 ? 17.703 -12.914 6.898 1 81.62 153 ASP A C 1
ATOM 1162 O O . ASP A 1 153 ? 17.344 -14.008 6.457 1 81.62 153 ASP A O 1
ATOM 1166 N N . LYS A 1 154 ? 18.328 -12.75 7.992 1 80.19 154 LYS A N 1
ATOM 1167 C CA . LYS A 1 154 ? 18.844 -13.906 8.727 1 80.19 154 LYS A CA 1
ATOM 1168 C C . LYS A 1 154 ? 17.766 -14.492 9.641 1 80.19 154 LYS A C 1
ATOM 1170 O O . LYS A 1 154 ? 17.922 -15.602 10.156 1 80.19 154 LYS A O 1
ATOM 1175 N N . GLN A 1 155 ? 16.688 -13.766 9.758 1 87.5 155 GLN A N 1
ATOM 1176 C CA . GLN A 1 155 ? 15.578 -14.234 10.594 1 87.5 155 GLN A CA 1
ATOM 1177 C C . GLN A 1 155 ? 14.625 -15.117 9.797 1 87.5 155 GLN A C 1
ATOM 1179 O O . GLN A 1 155 ? 14.18 -16.156 10.289 1 87.5 155 GLN A O 1
ATOM 1184 N N . HIS A 1 156 ? 14.375 -14.703 8.633 1 91.19 156 HIS A N 1
ATOM 1185 C CA . HIS A 1 156 ? 13.461 -15.43 7.766 1 91.19 156 HIS A CA 1
ATOM 1186 C C . HIS A 1 156 ? 14.203 -16.125 6.629 1 91.19 156 HIS A C 1
ATOM 1188 O O . HIS A 1 156 ? 14.141 -15.68 5.48 1 91.19 156 HIS A O 1
ATOM 1194 N N . THR A 1 157 ? 14.742 -17.266 7.031 1 90.94 157 THR A N 1
ATOM 1195 C CA . THR A 1 157 ? 15.516 -18.031 6.062 1 90.94 157 THR A CA 1
ATOM 1196 C C . THR A 1 157 ? 14.633 -19.062 5.363 1 90.94 157 THR A C 1
ATOM 1198 O O . THR A 1 157 ? 13.461 -19.234 5.707 1 90.94 157 THR A O 1
ATOM 1201 N N . LEU A 1 158 ? 15.164 -19.766 4.387 1 93.5 158 LEU A N 1
ATOM 1202 C CA . LEU A 1 158 ? 14.445 -20.719 3.535 1 93.5 158 LEU A CA 1
ATOM 1203 C C . LEU A 1 158 ? 13.641 -21.703 4.375 1 93.5 158 LEU A C 1
ATOM 1205 O O . LEU A 1 158 ? 12.445 -21.906 4.141 1 93.5 158 LEU A O 1
ATOM 1209 N N . THR A 1 159 ? 14.258 -22.219 5.441 1 95.75 159 THR A N 1
ATOM 1210 C CA . THR A 1 159 ? 13.625 -23.281 6.203 1 95.75 159 THR A CA 1
ATOM 1211 C C . THR A 1 159 ? 12.609 -22.719 7.188 1 95.75 159 THR A C 1
ATOM 1213 O O . THR A 1 159 ? 11.789 -23.469 7.734 1 95.75 159 THR A O 1
ATOM 1216 N N . LYS A 1 160 ? 12.633 -21.391 7.367 1 95.56 160 LYS A N 1
ATOM 1217 C CA . LYS A 1 160 ? 11.859 -20.812 8.461 1 95.56 160 LYS A CA 1
ATOM 1218 C C . LYS A 1 160 ? 10.695 -19.984 7.93 1 95.56 160 LYS A C 1
ATOM 1220 O O . LYS A 1 160 ? 9.984 -19.328 8.703 1 95.56 160 LYS A O 1
ATOM 1225 N N . ILE A 1 161 ? 10.539 -19.953 6.672 1 95.5 161 ILE A N 1
ATOM 1226 C CA . ILE A 1 161 ? 9.391 -19.281 6.074 1 95.5 161 ILE A CA 1
ATOM 1227 C C . ILE A 1 161 ? 8.406 -20.312 5.523 1 95.5 161 ILE A C 1
ATOM 1229 O O . ILE A 1 161 ? 8.812 -21.266 4.84 1 95.5 161 ILE A O 1
ATOM 1233 N N . LEU A 1 162 ? 7.113 -20.125 5.934 1 97.69 162 LEU A N 1
ATOM 1234 C CA . LEU A 1 162 ? 6.102 -21.016 5.387 1 97.69 162 LEU A CA 1
ATOM 1235 C C . LEU A 1 162 ? 6.164 -21.047 3.865 1 97.69 162 LEU A C 1
ATOM 1237 O O . LEU A 1 162 ? 6.199 -20 3.221 1 97.69 162 LEU A O 1
ATOM 1241 N N . LYS A 1 163 ? 6.238 -22.234 3.305 1 98 163 LYS A N 1
ATOM 1242 C CA . LYS A 1 163 ? 6.406 -22.406 1.864 1 98 163 LYS A CA 1
ATOM 1243 C C . LYS A 1 163 ? 5.062 -22.656 1.182 1 98 163 LYS A C 1
ATOM 1245 O O . LYS A 1 163 ? 4.238 -23.406 1.687 1 98 163 LYS A O 1
ATOM 1250 N N . VAL A 1 164 ? 4.805 -21.922 0.105 1 98.75 164 VAL A N 1
ATOM 1251 C CA . VAL A 1 164 ? 3.633 -22.188 -0.721 1 98.75 164 VAL A CA 1
ATOM 1252 C C . VAL A 1 164 ? 3.965 -23.266 -1.752 1 98.75 164 VAL A C 1
ATOM 1254 O O . VAL A 1 164 ? 4.996 -23.188 -2.426 1 98.75 164 VAL A O 1
ATOM 1257 N N . VAL A 1 165 ? 3.117 -24.297 -1.843 1 98.88 165 VAL A N 1
ATOM 1258 C CA . VAL A 1 165 ? 3.324 -25.344 -2.824 1 98.88 165 VAL A CA 1
ATOM 1259 C C . VAL A 1 165 ? 2.039 -25.578 -3.619 1 98.88 165 VAL A C 1
ATOM 1261 O O . VAL A 1 165 ? 0.944 -25.281 -3.139 1 98.88 165 VAL A O 1
ATOM 1264 N N . SER A 1 166 ? 2.211 -26.031 -4.793 1 98.81 166 SER A N 1
ATOM 1265 C CA . SER A 1 166 ? 1.091 -26.391 -5.656 1 98.81 166 SER A CA 1
ATOM 1266 C C . SER A 1 166 ? 1.464 -27.531 -6.594 1 98.81 166 SER A C 1
ATOM 1268 O O . SER A 1 166 ? 2.646 -27.797 -6.816 1 98.81 166 SER A O 1
ATOM 1270 N N . GLY A 1 167 ? 0.511 -28.266 -7.02 1 98.81 167 GLY A N 1
ATOM 1271 C CA . GLY A 1 167 ? 0.638 -29.344 -7.984 1 98.81 167 GLY A CA 1
ATOM 1272 C C . GLY A 1 167 ? -0.457 -29.344 -9.039 1 98.81 167 GLY A C 1
ATOM 1273 O O . GLY A 1 167 ? -1.434 -28.594 -8.914 1 98.81 167 GLY A O 1
ATOM 1274 N N . ASP A 1 168 ? -0.172 -30.109 -10.062 1 98.62 168 ASP A N 1
ATOM 1275 C CA . ASP A 1 168 ? -1.112 -30.141 -11.18 1 98.62 168 ASP A CA 1
ATOM 1276 C C . ASP A 1 168 ? -2.275 -31.094 -10.891 1 98.62 168 ASP A C 1
ATOM 1278 O O . ASP A 1 168 ? -3.242 -31.141 -11.656 1 98.62 168 ASP A O 1
ATOM 1282 N N . ASP A 1 169 ? -2.25 -31.828 -9.812 1 98.06 169 ASP A N 1
ATOM 1283 C CA . ASP A 1 169 ? -3.35 -32.594 -9.242 1 98.06 169 ASP A CA 1
ATOM 1284 C C . ASP A 1 169 ? -3.135 -32.844 -7.75 1 98.06 169 ASP A C 1
ATOM 1286 O O . ASP A 1 169 ? -2.115 -32.406 -7.191 1 98.06 169 ASP A O 1
ATOM 1290 N N . GLU A 1 170 ? -4.102 -33.406 -7.055 1 98 170 GLU A N 1
ATOM 1291 C CA . GLU A 1 170 ? -4.082 -33.562 -5.605 1 98 170 GLU A CA 1
ATOM 1292 C C . GLU A 1 170 ? -2.926 -34.438 -5.156 1 98 170 GLU A C 1
ATOM 1294 O O . GLU A 1 170 ? -2.246 -34.156 -4.176 1 98 170 GLU A O 1
ATOM 1299 N N . ASP A 1 171 ? -2.721 -35.531 -5.855 1 98.56 171 ASP A N 1
ATOM 1300 C CA . ASP A 1 171 ? -1.651 -36.469 -5.508 1 98.56 171 ASP A CA 1
ATOM 1301 C C . ASP A 1 171 ? -0.284 -35.781 -5.625 1 98.56 171 ASP A C 1
ATOM 1303 O O . ASP A 1 171 ? 0.551 -35.906 -4.723 1 98.56 171 ASP A O 1
ATOM 1307 N N . THR A 1 172 ? -0.088 -35.125 -6.73 1 98.75 172 THR A N 1
ATOM 1308 C CA . THR A 1 172 ? 1.169 -34.438 -6.957 1 98.75 172 THR A CA 1
ATOM 1309 C C . THR A 1 172 ? 1.371 -33.344 -5.91 1 98.75 172 THR A C 1
ATOM 1311 O O . THR A 1 172 ? 2.482 -33.156 -5.41 1 98.75 172 THR A O 1
ATOM 1314 N N . LEU A 1 173 ? 0.31 -32.594 -5.598 1 98.81 173 LEU A N 1
ATOM 1315 C CA . LEU A 1 173 ? 0.368 -31.562 -4.566 1 98.81 173 LEU A CA 1
ATOM 1316 C C . LEU A 1 173 ? 0.878 -32.125 -3.248 1 98.81 173 LEU A C 1
ATOM 1318 O O . LEU A 1 173 ? 1.763 -31.562 -2.613 1 98.81 173 LEU A O 1
ATOM 1322 N N . GLU A 1 174 ? 0.361 -33.25 -2.871 1 98.75 174 GLU A N 1
ATOM 1323 C CA . GLU A 1 174 ? 0.742 -33.844 -1.597 1 98.75 174 GLU A CA 1
ATOM 1324 C C . GLU A 1 174 ? 2.182 -34.344 -1.633 1 98.75 174 GLU A C 1
ATOM 1326 O O . GLU A 1 174 ? 2.898 -34.281 -0.633 1 98.75 174 GLU A O 1
ATOM 1331 N N . LYS A 1 175 ? 2.613 -34.906 -2.766 1 98.81 175 LYS A N 1
ATOM 1332 C CA . LYS A 1 175 ? 3.998 -35.344 -2.918 1 98.81 175 LYS A CA 1
ATOM 1333 C C . LYS A 1 175 ? 4.961 -34.188 -2.801 1 98.81 175 LYS A C 1
ATOM 1335 O O . LYS A 1 175 ? 5.988 -34.281 -2.129 1 98.81 175 LYS A O 1
ATOM 1340 N N . ILE A 1 176 ? 4.574 -33.094 -3.443 1 98.88 176 ILE A N 1
ATOM 1341 C CA . ILE A 1 176 ? 5.402 -31.906 -3.4 1 98.88 176 ILE A CA 1
ATOM 1342 C C . ILE A 1 176 ? 5.426 -31.344 -1.982 1 98.88 176 ILE A C 1
ATOM 1344 O O . ILE A 1 176 ? 6.48 -30.938 -1.482 1 98.88 176 ILE A O 1
ATOM 1348 N N . ALA A 1 177 ? 4.258 -31.297 -1.349 1 98.88 177 ALA A N 1
ATOM 1349 C CA . ALA A 1 177 ? 4.168 -30.828 0.032 1 98.88 177 ALA A CA 1
ATOM 1350 C C . ALA A 1 177 ? 5.086 -31.641 0.944 1 98.88 177 ALA A C 1
ATOM 1352 O O . ALA A 1 177 ? 5.84 -31.078 1.739 1 98.88 177 ALA A O 1
ATOM 1353 N N . ALA A 1 178 ? 5.031 -32.906 0.798 1 98.69 178 ALA A N 1
ATOM 1354 C CA . ALA A 1 178 ? 5.855 -33.781 1.618 1 98.69 178 ALA A CA 1
ATOM 1355 C C . ALA A 1 178 ? 7.344 -33.531 1.368 1 98.69 178 ALA A C 1
ATOM 1357 O O . ALA A 1 178 ? 8.148 -33.562 2.303 1 98.69 178 ALA A O 1
ATOM 1358 N N . LEU A 1 179 ? 7.688 -33.375 0.129 1 98.75 179 LEU A N 1
ATOM 1359 C CA . LEU A 1 179 ? 9.07 -33.094 -0.229 1 98.75 179 LEU A CA 1
ATOM 1360 C C . LEU A 1 179 ? 9.57 -31.844 0.49 1 98.75 179 LEU A C 1
ATOM 1362 O O . LEU A 1 179 ? 10.602 -31.875 1.158 1 98.75 179 LEU A O 1
ATOM 1366 N N . TYR A 1 180 ? 8.852 -30.75 0.37 1 98.69 180 TYR A N 1
ATOM 1367 C CA . TYR A 1 180 ? 9.297 -29.484 0.938 1 98.69 180 TYR A CA 1
ATOM 1368 C C . TYR A 1 180 ? 9.211 -29.516 2.459 1 98.69 180 TYR A C 1
ATOM 1370 O O . TYR A 1 180 ? 10.031 -28.906 3.145 1 98.69 180 TYR A O 1
ATOM 1378 N N . GLU A 1 181 ? 8.211 -30.188 3.039 1 98.5 181 GLU A N 1
ATOM 1379 C CA . GLU A 1 181 ? 8.086 -30.328 4.488 1 98.5 181 GLU A CA 1
ATOM 1380 C C . GLU A 1 181 ? 9.312 -31 5.09 1 98.5 181 GLU A C 1
ATOM 1382 O O . GLU A 1 181 ? 9.602 -30.844 6.277 1 98.5 181 GLU A O 1
ATOM 1387 N N . SER A 1 182 ? 10.008 -31.766 4.273 1 98.25 182 SER A N 1
ATOM 1388 C CA . SER A 1 182 ? 11.211 -32.438 4.754 1 98.25 182 SER A CA 1
ATOM 1389 C C . SER A 1 182 ? 12.312 -31.438 5.09 1 98.25 182 SER A C 1
ATOM 1391 O O . SER A 1 182 ? 13.227 -31.734 5.855 1 98.25 182 SER A O 1
ATOM 1393 N N . ILE A 1 183 ? 12.219 -30.203 4.531 1 97.81 183 ILE A N 1
ATOM 1394 C CA . ILE A 1 183 ? 13.305 -29.266 4.762 1 97.81 183 ILE A CA 1
ATOM 1395 C C . ILE A 1 183 ? 12.75 -27.953 5.324 1 97.81 183 ILE A C 1
ATOM 1397 O O . ILE A 1 183 ? 13.492 -27.141 5.883 1 97.81 183 ILE A O 1
ATOM 1401 N N . ILE A 1 184 ? 11.5 -27.703 5.152 1 97.88 184 ILE A N 1
ATOM 1402 C CA . ILE A 1 184 ? 10.867 -26.469 5.633 1 97.88 184 ILE A CA 1
ATOM 1403 C C . ILE A 1 184 ? 10.234 -26.719 6.996 1 97.88 184 ILE A C 1
ATOM 1405 O O . ILE A 1 184 ? 9.188 -27.359 7.094 1 97.88 184 ILE A O 1
ATOM 1409 N N . THR A 1 185 ? 10.773 -26.156 7.996 1 97.44 185 THR A N 1
ATOM 1410 C CA . THR A 1 185 ? 10.305 -26.391 9.359 1 97.44 185 THR A CA 1
ATOM 1411 C C . THR A 1 185 ? 9.047 -25.578 9.648 1 97.44 185 THR A C 1
ATOM 1413 O O . THR A 1 185 ? 8.203 -25.984 10.445 1 97.44 185 THR A O 1
ATOM 1416 N N . ALA A 1 186 ? 8.852 -24.438 8.961 1 96.56 186 ALA A N 1
ATOM 1417 C CA . ALA A 1 186 ? 7.723 -23.531 9.188 1 96.56 186 ALA A CA 1
ATOM 1418 C C . ALA A 1 186 ? 6.434 -24.109 8.609 1 96.56 186 ALA A C 1
ATOM 1420 O O . ALA A 1 186 ? 5.344 -23.625 8.898 1 96.56 186 ALA A O 1
ATOM 1421 N N . GLY A 1 187 ? 6.555 -25.172 7.809 1 97.5 187 GLY A N 1
ATOM 1422 C CA . GLY A 1 187 ? 5.383 -25.797 7.223 1 97.5 187 GLY A CA 1
ATOM 1423 C C . GLY A 1 187 ? 5.113 -25.359 5.797 1 97.5 187 GLY A C 1
ATOM 1424 O O . GLY A 1 187 ? 5.914 -24.625 5.203 1 97.5 187 GLY A O 1
ATOM 1425 N N . VAL A 1 188 ? 4.008 -25.953 5.238 1 98.31 188 VAL A N 1
ATOM 1426 C CA . VAL A 1 188 ? 3.691 -25.688 3.842 1 98.31 188 VAL A CA 1
ATOM 1427 C C . VAL A 1 188 ? 2.227 -25.266 3.715 1 98.31 188 VAL A C 1
ATOM 1429 O O . VAL A 1 188 ? 1.38 -25.719 4.492 1 98.31 188 VAL A O 1
ATOM 1432 N N . HIS A 1 189 ? 1.951 -24.266 2.908 1 98.75 189 HIS A N 1
ATOM 1433 C CA . HIS A 1 189 ? 0.604 -23.906 2.473 1 98.75 189 HIS A CA 1
ATOM 1434 C C . HIS A 1 189 ? 0.288 -24.516 1.11 1 98.75 189 HIS A C 1
ATOM 1436 O O . HIS A 1 189 ? 0.976 -24.234 0.126 1 98.75 189 HIS A O 1
ATOM 1442 N N . ARG A 1 190 ? -0.698 -25.344 1.054 1 98.81 190 ARG A N 1
ATOM 1443 C CA . ARG A 1 190 ? -1.119 -26 -0.175 1 98.81 190 ARG A CA 1
ATOM 1444 C C . ARG A 1 190 ? -2.055 -25.109 -0.985 1 98.81 190 ARG A C 1
ATOM 1446 O O . ARG A 1 190 ? -3.223 -24.938 -0.628 1 98.81 190 ARG A O 1
ATOM 1453 N N . ALA A 1 191 ? -1.55 -24.516 -2.012 1 98.38 191 ALA A N 1
ATOM 1454 C CA . ALA A 1 191 ? -2.393 -23.766 -2.934 1 98.38 191 ALA A CA 1
ATOM 1455 C C . ALA A 1 191 ? -3.219 -24.703 -3.814 1 98.38 191 ALA A C 1
ATOM 1457 O O . ALA A 1 191 ? -2.758 -25.781 -4.184 1 98.38 191 ALA A O 1
ATOM 1458 N N . SER A 1 192 ? -4.363 -24.25 -4.262 1 96.5 192 SER A N 1
ATOM 1459 C CA . SER A 1 192 ? -5.309 -25.094 -4.977 1 96.5 192 SER A CA 1
ATOM 1460 C C . SER A 1 192 ? -4.855 -25.344 -6.414 1 96.5 192 SER A C 1
ATOM 1462 O O . SER A 1 192 ? -5.297 -26.297 -7.055 1 96.5 192 SER A O 1
ATOM 1464 N N . SER A 1 193 ? -3.998 -24.469 -6.93 1 97.88 193 SER A N 1
ATOM 1465 C CA . SER A 1 193 ? -3.516 -24.609 -8.305 1 97.88 193 SER A CA 1
ATOM 1466 C C . SER A 1 193 ? -2.156 -23.953 -8.484 1 97.88 193 SER A C 1
ATOM 1468 O O . SER A 1 193 ? -1.733 -23.156 -7.641 1 97.88 193 SER A O 1
ATOM 1470 N N . ILE A 1 194 ? -1.539 -24.297 -9.586 1 98.62 194 ILE A N 1
ATOM 1471 C CA . ILE A 1 194 ? -0.253 -23.719 -9.945 1 98.62 194 ILE A CA 1
ATOM 1472 C C . ILE A 1 194 ? -0.414 -22.219 -10.18 1 98.62 194 ILE A C 1
ATOM 1474 O O . ILE A 1 194 ? 0.401 -21.422 -9.711 1 98.62 194 ILE A O 1
ATOM 1478 N N . LYS A 1 195 ? -1.507 -21.781 -10.75 1 98.38 195 LYS A N 1
ATOM 1479 C CA . LYS A 1 195 ? -1.772 -20.359 -11.039 1 98.38 195 LYS A CA 1
ATOM 1480 C C . LYS A 1 195 ? -1.874 -19.547 -9.75 1 98.38 195 LYS A C 1
ATOM 1482 O O . LYS A 1 195 ? -1.387 -18.422 -9.688 1 98.38 195 LYS A O 1
ATOM 1487 N N . VAL A 1 196 ? -2.508 -20.141 -8.758 1 98.44 196 VAL A N 1
ATOM 1488 C CA . VAL A 1 196 ? -2.676 -19.453 -7.477 1 98.44 196 VAL A CA 1
ATOM 1489 C C . VAL A 1 196 ? -1.31 -19.219 -6.836 1 98.44 196 VAL A C 1
ATOM 1491 O O . VAL A 1 196 ? -1.034 -18.125 -6.344 1 98.44 196 VAL A O 1
ATOM 1494 N N . ALA A 1 197 ? -0.47 -20.234 -6.875 1 98.75 197 ALA A N 1
ATOM 1495 C CA . ALA A 1 197 ? 0.867 -20.109 -6.301 1 98.75 197 ALA A CA 1
ATOM 1496 C C . ALA A 1 197 ? 1.701 -19.078 -7.062 1 98.75 197 ALA A C 1
ATOM 1498 O O . ALA A 1 197 ? 2.426 -18.281 -6.461 1 98.75 197 ALA A O 1
ATOM 1499 N N . GLU A 1 198 ? 1.584 -19.125 -8.414 1 98.75 198 GLU A N 1
ATOM 1500 C CA . GLU A 1 198 ? 2.279 -18.141 -9.234 1 98.75 198 GLU A CA 1
ATOM 1501 C C . GLU A 1 198 ? 1.826 -16.719 -8.898 1 98.75 198 GLU A C 1
ATOM 1503 O O . GLU A 1 198 ? 2.654 -15.828 -8.719 1 98.75 198 GLU A O 1
ATOM 1508 N N . ALA A 1 199 ? 0.546 -16.516 -8.781 1 98.56 199 ALA A N 1
ATOM 1509 C CA . ALA A 1 199 ? -0.033 -15.211 -8.492 1 98.56 199 ALA A CA 1
ATOM 1510 C C . ALA A 1 199 ? 0.393 -14.711 -7.117 1 98.56 199 ALA A C 1
ATOM 1512 O O . ALA A 1 199 ? 0.695 -13.523 -6.949 1 98.56 199 ALA A O 1
ATOM 1513 N N . ALA A 1 200 ? 0.412 -15.602 -6.148 1 98.44 200 ALA A N 1
ATOM 1514 C CA . ALA A 1 200 ? 0.753 -15.242 -4.777 1 98.44 200 ALA A CA 1
ATOM 1515 C C . ALA A 1 200 ? 2.125 -14.578 -4.711 1 98.44 200 ALA A C 1
ATOM 1517 O O . ALA A 1 200 ? 2.289 -13.547 -4.055 1 98.44 200 ALA A O 1
ATOM 1518 N N . LYS A 1 201 ? 3.049 -15.094 -5.422 1 97.75 201 LYS A N 1
ATOM 1519 C CA . LYS A 1 201 ? 4.402 -14.547 -5.395 1 97.75 201 LYS A CA 1
ATOM 1520 C C . LYS A 1 201 ? 4.453 -13.164 -6.035 1 97.75 201 LYS A C 1
ATOM 1522 O O . LYS A 1 201 ? 5.051 -12.242 -5.48 1 97.75 201 LYS A O 1
ATOM 1527 N N . VAL A 1 202 ? 3.807 -13.016 -7.16 1 97.5 202 VAL A N 1
ATOM 1528 C CA . VAL A 1 202 ? 3.891 -11.781 -7.926 1 97.5 202 VAL A CA 1
ATOM 1529 C C . VAL A 1 202 ? 3.244 -10.641 -7.141 1 97.5 202 VAL A C 1
ATOM 1531 O O . VAL A 1 202 ? 3.748 -9.516 -7.137 1 97.5 202 VAL A O 1
ATOM 1534 N N . ILE A 1 203 ? 2.184 -10.922 -6.418 1 98.06 203 ILE A N 1
ATOM 1535 C CA . ILE A 1 203 ? 1.457 -9.828 -5.777 1 98.06 203 ILE A CA 1
ATOM 1536 C C . ILE A 1 203 ? 2.18 -9.406 -4.5 1 98.06 203 ILE A C 1
ATOM 1538 O O . ILE A 1 203 ? 2.035 -8.266 -4.047 1 98.06 203 ILE A O 1
ATOM 1542 N N . GLU A 1 204 ? 2.984 -10.32 -3.869 1 97.62 204 GLU A N 1
ATOM 1543 C CA . GLU A 1 204 ? 3.791 -9.93 -2.717 1 97.62 204 GLU A CA 1
ATOM 1544 C C . GLU A 1 204 ? 4.723 -8.773 -3.059 1 97.62 204 GLU A C 1
ATOM 1546 O O . GLU A 1 204 ? 4.734 -7.754 -2.367 1 97.62 204 GLU A O 1
ATOM 1551 N N . ASN A 1 205 ? 5.414 -8.875 -4.117 1 96.88 205 ASN A N 1
ATOM 1552 C CA . ASN A 1 205 ? 6.371 -7.852 -4.523 1 96.88 205 ASN A CA 1
ATOM 1553 C C . ASN A 1 205 ? 5.672 -6.641 -5.133 1 96.88 205 ASN A C 1
ATOM 1555 O O . ASN A 1 205 ? 6.141 -5.512 -4.984 1 96.88 205 ASN A O 1
ATOM 1559 N N . THR A 1 206 ? 4.516 -6.883 -5.797 1 98.12 206 THR A N 1
ATOM 1560 C CA . THR A 1 206 ? 3.729 -5.781 -6.344 1 98.12 206 THR A CA 1
ATOM 1561 C C . THR A 1 206 ? 3.229 -4.867 -5.227 1 98.12 206 THR A C 1
ATOM 1563 O O . THR A 1 206 ? 3.26 -3.643 -5.363 1 98.12 206 THR A O 1
ATOM 1566 N N . GLN A 1 207 ? 2.744 -5.492 -4.137 1 98.38 207 GLN A N 1
ATOM 1567 C CA . GLN A 1 207 ? 2.268 -4.715 -2.996 1 98.38 207 GLN A CA 1
ATOM 1568 C C . GLN A 1 207 ? 3.389 -3.869 -2.4 1 98.38 207 GLN A C 1
ATOM 1570 O O . GLN A 1 207 ? 3.189 -2.689 -2.102 1 98.38 207 GLN A O 1
ATOM 1575 N N . ARG A 1 208 ? 4.582 -4.434 -2.211 1 97.38 208 ARG A N 1
ATOM 1576 C CA . ARG A 1 208 ? 5.723 -3.693 -1.68 1 97.38 208 ARG A CA 1
ATOM 1577 C C . ARG A 1 208 ? 6.117 -2.551 -2.609 1 97.38 208 ARG A C 1
ATOM 1579 O O . ARG A 1 208 ? 6.348 -1.428 -2.158 1 97.38 208 ARG A O 1
ATOM 1586 N N . ASP A 1 209 ? 6.145 -2.879 -3.871 1 97.94 209 ASP A N 1
ATOM 1587 C CA . ASP A 1 209 ? 6.492 -1.885 -4.883 1 97.94 209 ASP A CA 1
ATOM 1588 C C . ASP A 1 209 ? 5.543 -0.689 -4.824 1 97.94 209 ASP A C 1
ATOM 1590 O O . ASP A 1 209 ? 5.984 0.461 -4.852 1 97.94 209 ASP A O 1
ATOM 1594 N N . LEU A 1 210 ? 4.281 -0.976 -4.746 1 98.56 210 LEU A N 1
ATOM 1595 C CA . LEU A 1 210 ? 3.271 0.076 -4.762 1 98.56 210 LEU A CA 1
ATOM 1596 C C . LEU A 1 210 ? 3.363 0.94 -3.51 1 98.56 210 LEU A C 1
ATOM 1598 O O . LEU A 1 210 ? 3.182 2.158 -3.574 1 98.56 210 LEU A O 1
ATOM 1602 N N . ASN A 1 211 ? 3.59 0.343 -2.4 1 98.62 211 ASN A N 1
ATOM 1603 C CA . ASN A 1 211 ? 3.695 1.117 -1.168 1 98.62 211 ASN A CA 1
ATOM 1604 C C . ASN A 1 211 ? 4.918 2.027 -1.181 1 98.62 211 ASN A C 1
ATOM 1606 O O . ASN A 1 211 ? 4.863 3.158 -0.692 1 98.62 211 ASN A O 1
ATOM 1610 N N . ILE A 1 212 ? 6.027 1.567 -1.694 1 98.44 212 ILE A N 1
ATOM 1611 C CA . ILE A 1 212 ? 7.195 2.43 -1.837 1 98.44 212 ILE A CA 1
ATOM 1612 C C . ILE A 1 212 ? 6.883 3.566 -2.807 1 98.44 212 ILE A C 1
ATOM 1614 O O . ILE A 1 212 ? 7.262 4.715 -2.57 1 98.44 212 ILE A O 1
ATOM 1618 N N . ALA A 1 213 ? 6.148 3.221 -3.893 1 98.75 213 ALA A N 1
ATOM 1619 C CA . ALA A 1 213 ? 5.754 4.234 -4.867 1 98.75 213 ALA A CA 1
ATOM 1620 C C . ALA A 1 213 ? 4.918 5.328 -4.211 1 98.75 213 ALA A C 1
ATOM 1622 O O . ALA A 1 213 ? 5.086 6.512 -4.52 1 98.75 213 ALA A O 1
ATOM 1623 N N . LEU A 1 214 ? 4.02 4.914 -3.324 1 98.81 214 LEU A N 1
ATOM 1624 C CA . LEU A 1 214 ? 3.225 5.902 -2.604 1 98.81 214 LEU A CA 1
ATOM 1625 C C . LEU A 1 214 ? 4.121 6.832 -1.79 1 98.81 214 LEU A C 1
ATOM 1627 O O . LEU A 1 214 ? 3.938 8.047 -1.805 1 98.81 214 LEU A O 1
ATOM 1631 N N . MET A 1 215 ? 5.07 6.27 -1.051 1 98.75 215 MET A N 1
ATOM 1632 C CA . MET A 1 215 ? 5.992 7.09 -0.273 1 98.75 215 MET A CA 1
ATOM 1633 C C . MET A 1 215 ? 6.77 8.039 -1.178 1 98.75 215 MET A C 1
ATOM 1635 O O . MET A 1 215 ? 7.02 9.188 -0.812 1 98.75 215 MET A O 1
ATOM 1639 N N . ASN A 1 216 ? 7.176 7.508 -2.355 1 98.81 216 ASN A N 1
ATOM 1640 C CA . ASN A 1 216 ? 7.898 8.344 -3.311 1 98.81 216 ASN A CA 1
ATOM 1641 C C . ASN A 1 216 ? 7.035 9.5 -3.809 1 98.81 216 ASN A C 1
ATOM 1643 O O . ASN A 1 216 ? 7.496 10.641 -3.875 1 98.81 216 ASN A O 1
ATOM 1647 N N . GLU A 1 217 ? 5.793 9.211 -4.137 1 98.75 217 GLU A N 1
ATOM 1648 C CA . GLU A 1 217 ? 4.898 10.281 -4.582 1 98.75 217 GLU A CA 1
ATOM 1649 C C . GLU A 1 217 ? 4.66 11.305 -3.477 1 98.75 217 GLU A C 1
ATOM 1651 O O . GLU A 1 217 ? 4.648 12.508 -3.729 1 98.75 217 GLU A O 1
ATOM 1656 N N . LEU A 1 218 ? 4.484 10.797 -2.266 1 98.69 218 LEU A N 1
ATOM 1657 C CA . LEU A 1 218 ? 4.328 11.688 -1.117 1 98.69 218 LEU A CA 1
ATOM 1658 C C . LEU A 1 218 ? 5.559 12.562 -0.939 1 98.69 218 LEU A C 1
ATOM 1660 O O . LEU A 1 218 ? 5.438 13.758 -0.65 1 98.69 218 LEU A O 1
ATOM 1664 N N . ALA A 1 219 ? 6.727 11.945 -1.109 1 98.69 219 ALA A N 1
ATOM 1665 C CA . ALA A 1 219 ? 7.965 12.703 -0.969 1 98.69 219 ALA A CA 1
ATOM 1666 C C . ALA A 1 219 ? 8.023 13.852 -1.974 1 98.69 219 ALA A C 1
ATOM 1668 O O . ALA A 1 219 ? 8.461 14.953 -1.64 1 98.69 219 ALA A O 1
ATOM 1669 N N . ILE A 1 220 ? 7.602 13.617 -3.191 1 98.62 220 ILE A N 1
ATOM 1670 C CA . ILE A 1 220 ? 7.578 14.648 -4.227 1 98.62 220 ILE A CA 1
ATOM 1671 C C . ILE A 1 220 ? 6.617 15.766 -3.822 1 98.62 220 ILE A C 1
ATOM 1673 O O . ILE A 1 220 ? 6.965 16.938 -3.891 1 98.62 220 ILE A O 1
ATOM 1677 N N . ILE A 1 221 ? 5.414 15.352 -3.365 1 98.5 221 ILE A N 1
ATOM 1678 C CA . ILE A 1 221 ? 4.402 16.328 -2.957 1 98.5 221 ILE A CA 1
ATOM 1679 C C . ILE A 1 221 ? 4.922 17.156 -1.784 1 98.5 221 ILE A C 1
ATOM 1681 O O . ILE A 1 221 ? 4.828 18.375 -1.795 1 98.5 221 ILE A O 1
ATOM 1685 N N . PHE A 1 222 ? 5.496 16.5 -0.771 1 98.5 222 PHE A N 1
ATOM 1686 C CA . PHE A 1 222 ? 5.949 17.188 0.438 1 98.5 222 PHE A CA 1
ATOM 1687 C C . PHE A 1 222 ? 7.125 18.109 0.134 1 98.5 222 PHE A C 1
ATOM 1689 O O . PHE A 1 222 ? 7.273 19.156 0.754 1 98.5 222 PHE A O 1
ATOM 1696 N N . ASP A 1 223 ? 7.961 17.672 -0.814 1 97.75 223 ASP A N 1
ATOM 1697 C CA . ASP A 1 223 ? 9.047 18.547 -1.248 1 97.75 223 ASP A CA 1
ATOM 1698 C C . ASP A 1 223 ? 8.492 19.875 -1.783 1 97.75 223 ASP A C 1
ATOM 1700 O O . ASP A 1 223 ? 9.008 20.938 -1.446 1 97.75 223 ASP A O 1
ATOM 1704 N N . LYS A 1 224 ? 7.453 19.812 -2.568 1 97.25 224 LYS A N 1
ATOM 1705 C CA . LYS A 1 224 ? 6.832 21 -3.146 1 97.25 224 LYS A CA 1
ATOM 1706 C C . LYS A 1 224 ? 6.172 21.859 -2.068 1 97.25 224 LYS A C 1
ATOM 1708 O O . LYS A 1 224 ? 6.031 23.078 -2.23 1 97.25 224 LYS A O 1
ATOM 1713 N N . LEU A 1 225 ? 5.789 21.234 -0.958 1 97.44 225 LEU A N 1
ATOM 1714 C CA . LEU A 1 225 ? 5.086 21.922 0.119 1 97.44 225 LEU A CA 1
ATOM 1715 C C . LEU A 1 225 ? 6.055 22.359 1.215 1 97.44 225 LEU A C 1
ATOM 1717 O O . LEU A 1 225 ? 5.641 22.922 2.232 1 97.44 225 LEU A O 1
ATOM 1721 N N . ASP A 1 226 ? 7.34 22.016 1.044 1 95.62 226 ASP A N 1
ATOM 1722 C CA . ASP A 1 226 ? 8.383 22.328 2.02 1 95.62 226 ASP A CA 1
ATOM 1723 C C . ASP A 1 226 ? 8.094 21.641 3.359 1 95.62 226 ASP A C 1
ATOM 1725 O O . ASP A 1 226 ? 8.117 22.297 4.406 1 95.62 226 ASP A O 1
ATOM 1729 N N . ILE A 1 227 ? 7.664 20.422 3.283 1 97 227 ILE A N 1
ATOM 1730 C CA . ILE A 1 227 ? 7.414 19.562 4.438 1 97 227 ILE A CA 1
ATOM 1731 C C . ILE A 1 227 ? 8.414 18.406 4.441 1 97 227 ILE A C 1
ATOM 1733 O O . ILE A 1 227 ? 8.68 17.812 3.398 1 97 227 ILE A O 1
ATOM 1737 N N . ASP A 1 228 ? 9.008 18.125 5.555 1 96.75 228 ASP A N 1
ATOM 1738 C CA . ASP A 1 228 ? 9.945 17.016 5.684 1 96.75 228 ASP A CA 1
ATOM 1739 C C . ASP A 1 228 ? 9.219 15.68 5.656 1 96.75 228 ASP A C 1
ATOM 1741 O O . ASP A 1 228 ? 8.414 15.391 6.547 1 96.75 228 ASP A O 1
ATOM 1745 N N . THR A 1 229 ? 9.539 14.875 4.688 1 98.25 229 THR A N 1
ATOM 1746 C CA . THR A 1 229 ? 8.844 13.602 4.488 1 98.25 229 THR A CA 1
ATOM 1747 C C . THR A 1 229 ? 9.016 12.695 5.703 1 98.25 229 THR A C 1
ATOM 1749 O O . THR A 1 229 ? 8.047 12.117 6.191 1 98.25 229 THR A O 1
ATOM 1752 N N . LEU A 1 230 ? 10.203 12.578 6.188 1 97.88 230 LEU A N 1
ATOM 1753 C CA . LEU A 1 230 ? 10.477 11.68 7.305 1 97.88 230 LEU A CA 1
ATOM 1754 C C . LEU A 1 230 ? 9.695 12.094 8.547 1 97.88 230 LEU A C 1
ATOM 1756 O O . LEU A 1 230 ? 9.18 11.25 9.273 1 97.88 230 LEU A O 1
ATOM 1760 N N . GLU A 1 231 ? 9.602 13.398 8.789 1 97.19 231 GLU A N 1
ATOM 1761 C CA . GLU A 1 231 ? 8.844 13.883 9.938 1 97.19 231 GLU A CA 1
ATOM 1762 C C . GLU A 1 231 ? 7.375 13.477 9.852 1 97.19 231 GLU A C 1
ATOM 1764 O O . GLU A 1 231 ? 6.777 13.062 10.844 1 97.19 231 GLU A O 1
ATOM 1769 N N . VAL A 1 232 ? 6.816 13.641 8.672 1 98.62 232 VAL A N 1
ATOM 1770 C CA . VAL A 1 232 ? 5.422 13.266 8.453 1 98.62 232 VAL A CA 1
ATOM 1771 C C . VAL A 1 232 ? 5.25 11.766 8.688 1 98.62 232 VAL A C 1
ATOM 1773 O O . VAL A 1 232 ? 4.309 11.336 9.359 1 98.62 232 VAL A O 1
ATOM 1776 N N . LEU A 1 233 ? 6.184 10.969 8.148 1 98.56 233 LEU A N 1
ATOM 1777 C CA . LEU A 1 233 ? 6.094 9.516 8.258 1 98.56 233 LEU A CA 1
ATOM 1778 C C . LEU A 1 233 ? 6.25 9.07 9.711 1 98.56 233 LEU A C 1
ATOM 1780 O O . LEU A 1 233 ? 5.609 8.117 10.148 1 98.56 233 LEU A O 1
ATOM 1784 N N . GLN A 1 234 ? 7.129 9.742 10.438 1 98 234 GLN A N 1
ATOM 1785 C CA . GLN A 1 234 ? 7.312 9.43 11.852 1 98 234 GLN A CA 1
ATOM 1786 C C . GLN A 1 234 ? 6.055 9.75 12.648 1 98 234 GLN A C 1
ATOM 1788 O O . GLN A 1 234 ? 5.656 8.969 13.523 1 98 234 GLN A O 1
ATOM 1793 N N . ALA A 1 235 ? 5.422 10.867 12.352 1 98.44 235 ALA A N 1
ATOM 1794 C CA . ALA A 1 235 ? 4.164 11.219 13.008 1 98.44 235 ALA A CA 1
ATOM 1795 C C . ALA A 1 235 ? 3.068 10.211 12.672 1 98.44 235 ALA A C 1
ATOM 1797 O O . ALA A 1 235 ? 2.42 9.664 13.562 1 98.44 235 ALA A O 1
ATOM 1798 N N . ALA A 1 236 ? 2.887 9.906 11.383 1 98.25 236 ALA A N 1
ATOM 1799 C CA . ALA A 1 236 ? 1.886 8.93 10.945 1 98.25 236 ALA A CA 1
ATOM 1800 C C . ALA A 1 236 ? 2.18 7.547 11.523 1 98.25 236 ALA A C 1
ATOM 1802 O O . ALA A 1 236 ? 1.261 6.809 11.875 1 98.25 236 ALA A O 1
ATOM 1803 N N . GLY A 1 237 ? 3.492 7.27 11.641 1 98.06 237 GLY A N 1
ATOM 1804 C CA . GLY A 1 237 ? 3.949 5.969 12.102 1 98.06 237 GLY A CA 1
ATOM 1805 C C . GLY A 1 237 ? 3.605 5.695 13.555 1 98.06 237 GLY A C 1
ATOM 1806 O O . GLY A 1 237 ? 3.707 4.559 14.023 1 98.06 237 GLY A O 1
ATOM 1807 N N . THR A 1 238 ? 3.131 6.695 14.305 1 97.44 238 THR A N 1
ATOM 1808 C CA . THR A 1 238 ? 2.742 6.504 15.695 1 97.44 238 THR A CA 1
ATOM 1809 C C . THR A 1 238 ? 1.385 5.812 15.789 1 97.44 238 THR A C 1
ATOM 1811 O O . THR A 1 238 ? 0.989 5.352 16.859 1 97.44 238 THR A O 1
ATOM 1814 N N . LYS A 1 239 ? 0.665 5.781 14.719 1 95.81 239 LYS A N 1
ATOM 1815 C CA . LYS A 1 239 ? -0.58 5.02 14.695 1 95.81 239 LYS A CA 1
ATOM 1816 C C . LYS A 1 239 ? -0.308 3.529 14.516 1 95.81 239 LYS A C 1
ATOM 1818 O O . LYS A 1 239 ? 0.528 3.139 13.703 1 95.81 239 LYS A O 1
ATOM 1823 N N . TRP A 1 240 ? -1.058 2.689 15.094 1 92.12 240 TRP A N 1
ATOM 1824 C CA . TRP A 1 240 ? -0.792 1.26 15.227 1 92.12 240 TRP A CA 1
ATOM 1825 C C . TRP A 1 240 ? -0.918 0.56 13.875 1 92.12 240 TRP A C 1
ATOM 1827 O O . TRP A 1 240 ? -0.352 -0.516 13.672 1 92.12 240 TRP A O 1
ATOM 1837 N N . ASN A 1 241 ? -1.639 1.136 12.945 1 92.5 241 ASN A N 1
ATOM 1838 C CA . ASN A 1 241 ? -1.905 0.415 11.711 1 92.5 241 ASN A CA 1
ATOM 1839 C C . ASN A 1 241 ? -1.282 1.117 10.508 1 92.5 241 ASN A C 1
ATOM 1841 O O . ASN A 1 241 ? -1.591 0.787 9.359 1 92.5 241 ASN A O 1
ATOM 1845 N N . PHE A 1 242 ? -0.489 2.164 10.734 1 96.31 242 PHE A N 1
ATOM 1846 C CA . PHE A 1 242 ? 0.249 2.771 9.641 1 96.31 242 PHE A CA 1
ATOM 1847 C C . PHE A 1 242 ? 1.459 1.925 9.266 1 96.31 242 PHE A C 1
ATOM 1849 O O . PHE A 1 242 ? 2.172 1.431 10.141 1 96.31 242 PHE A O 1
ATOM 1856 N N . LEU A 1 243 ? 1.663 1.74 7.922 1 96.75 243 LEU A N 1
ATOM 1857 C CA . LEU A 1 243 ? 2.729 0.869 7.441 1 96.75 243 LEU A CA 1
ATOM 1858 C C . LEU A 1 243 ? 4.008 1.66 7.191 1 96.75 243 LEU A C 1
ATOM 1860 O O . LEU A 1 243 ? 4 2.637 6.441 1 96.75 243 LEU A O 1
ATOM 1864 N N . PRO A 1 244 ? 5.078 1.247 7.785 1 96 244 PRO A N 1
ATOM 1865 C CA . PRO A 1 244 ? 6.289 2.064 7.82 1 96 244 PRO A CA 1
ATOM 1866 C C . PRO A 1 244 ? 7.16 1.891 6.578 1 96 244 PRO A C 1
ATOM 1868 O O . PRO A 1 244 ? 8.336 1.538 6.688 1 96 244 PRO A O 1
ATOM 1871 N N . PHE A 1 245 ? 6.699 2.217 5.426 1 97.56 245 PHE A N 1
ATOM 1872 C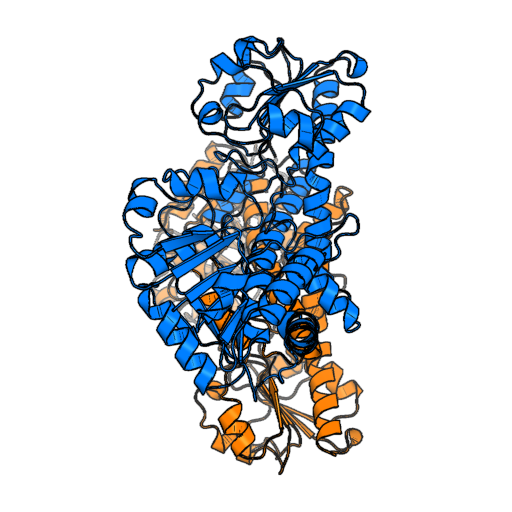 CA . PHE A 1 245 ? 7.484 2.273 4.203 1 97.56 245 PHE 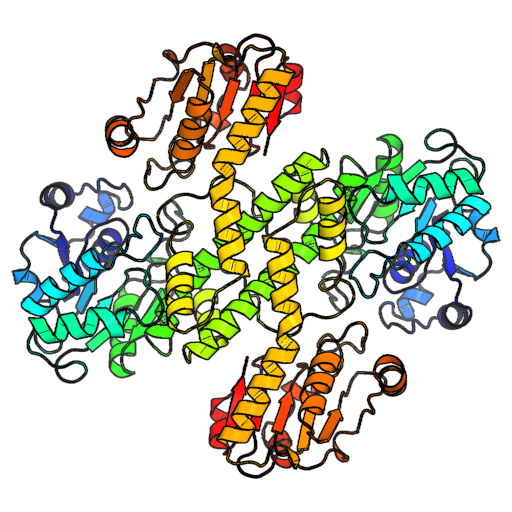A CA 1
ATOM 1873 C C . PHE A 1 245 ? 8.195 3.619 4.074 1 97.56 245 PHE A C 1
ATOM 1875 O O . PHE A 1 245 ? 7.797 4.598 4.711 1 97.56 245 PHE A O 1
ATOM 1882 N N . ARG A 1 246 ? 9.227 3.691 3.367 1 97.75 246 ARG A N 1
ATOM 1883 C CA . ARG A 1 246 ? 10.039 4.887 3.152 1 97.75 246 ARG A CA 1
ATOM 1884 C C . ARG A 1 246 ? 10.281 5.121 1.665 1 97.75 246 ARG A C 1
ATOM 1886 O O . ARG A 1 246 ? 10.281 4.176 0.873 1 97.75 246 ARG A O 1
ATOM 1893 N N . PRO A 1 247 ? 10.43 6.387 1.297 1 98.19 247 PRO A N 1
ATOM 1894 C CA . PRO A 1 247 ? 10.773 6.645 -0.103 1 98.19 247 PRO A CA 1
ATOM 1895 C C . PRO A 1 247 ? 12.203 6.238 -0.44 1 98.19 247 PRO A C 1
ATOM 1897 O O . PRO A 1 247 ? 13.023 6.039 0.461 1 98.19 247 PRO A O 1
ATOM 1900 N N . GLY A 1 248 ? 12.492 6.074 -1.698 1 97.62 248 GLY A N 1
ATOM 1901 C CA . GLY A 1 248 ? 13.828 5.73 -2.15 1 97.62 248 GLY A CA 1
ATOM 1902 C C . GLY A 1 248 ? 13.867 5.215 -3.576 1 97.62 248 GLY A C 1
ATOM 1903 O O . GLY A 1 248 ? 12.859 5.27 -4.285 1 97.62 248 GLY A O 1
ATOM 1904 N N . LEU A 1 249 ? 15.039 4.82 -3.992 1 97.5 249 LEU A N 1
ATOM 1905 C CA . LEU A 1 249 ? 15.266 4.227 -5.309 1 97.5 249 LEU A CA 1
ATOM 1906 C C . LEU A 1 249 ? 14.93 2.738 -5.297 1 97.5 249 LEU A C 1
ATOM 1908 O O . LEU A 1 249 ? 15.359 2.01 -4.398 1 97.5 249 LEU A O 1
ATOM 1912 N N . VAL A 1 250 ? 14.109 2.354 -6.215 1 95.44 250 VAL A N 1
ATOM 1913 C CA . VAL A 1 250 ? 13.664 0.963 -6.246 1 95.44 250 VAL A CA 1
ATOM 1914 C C . VAL A 1 250 ? 14.367 0.223 -7.383 1 95.44 250 VAL A C 1
ATOM 1916 O O . VAL A 1 250 ? 14 0.378 -8.547 1 95.44 250 VAL A O 1
ATOM 1919 N N . GLY A 1 251 ? 15.344 -0.566 -7.02 1 92.38 251 GLY A N 1
ATOM 1920 C CA . GLY A 1 251 ? 16.062 -1.39 -7.973 1 92.38 251 GLY A CA 1
ATOM 1921 C C . GLY A 1 251 ? 16.031 -2.869 -7.637 1 92.38 251 GLY A C 1
ATOM 1922 O O . GLY A 1 251 ? 15.031 -3.363 -7.105 1 92.38 251 GLY A O 1
ATOM 1923 N N . GLY A 1 252 ? 16.984 -3.598 -8.133 1 86.38 252 GLY A N 1
ATOM 1924 C CA . GLY A 1 252 ? 17.078 -5.02 -7.855 1 86.38 252 GLY A CA 1
ATOM 1925 C C . GLY A 1 252 ? 16.328 -5.879 -8.859 1 86.38 252 GLY A C 1
ATOM 1926 O O . GLY A 1 252 ? 15.875 -5.379 -9.891 1 86.38 252 GLY A O 1
ATOM 1927 N N . HIS A 1 253 ? 16.188 -7.141 -8.555 1 83.88 253 HIS A N 1
ATOM 1928 C CA . HIS A 1 253 ? 15.703 -8.102 -9.539 1 83.88 253 HIS A CA 1
ATOM 1929 C C . HIS A 1 253 ? 14.289 -8.57 -9.211 1 83.88 253 HIS A C 1
ATOM 1931 O O . HIS A 1 253 ? 13.703 -9.359 -9.961 1 83.88 253 HIS A O 1
ATOM 1937 N N . CYS A 1 254 ? 13.719 -8.102 -8.133 1 88 254 CYS A N 1
ATOM 1938 C CA . CYS A 1 254 ? 12.398 -8.594 -7.754 1 88 254 CYS A CA 1
ATOM 1939 C C . CYS A 1 254 ? 11.375 -7.457 -7.734 1 88 254 CYS A C 1
ATOM 1941 O O . CYS A 1 254 ? 10.562 -7.332 -8.648 1 88 254 CYS A O 1
ATOM 1943 N N . ILE A 1 255 ? 11.57 -6.434 -6.875 1 86.62 255 ILE A N 1
ATOM 1944 C CA . ILE A 1 255 ? 10.57 -5.402 -6.637 1 86.62 255 ILE A CA 1
ATOM 1945 C C . ILE A 1 255 ? 10.406 -4.535 -7.883 1 86.62 255 ILE A C 1
ATOM 1947 O O . ILE A 1 255 ? 9.289 -4.203 -8.281 1 86.62 255 ILE A O 1
ATOM 1951 N N . GLY A 1 256 ? 11.5 -4.281 -8.531 1 88.69 256 GLY A N 1
ATOM 1952 C CA . GLY A 1 256 ? 11.453 -3.434 -9.711 1 88.69 256 GLY A CA 1
ATOM 1953 C C . GLY A 1 256 ? 11.086 -4.188 -10.977 1 88.69 256 GLY A C 1
ATOM 1954 O O . GLY A 1 256 ? 10.898 -3.584 -12.039 1 88.69 256 GLY A O 1
ATOM 1955 N N . VAL A 1 257 ? 10.836 -5.512 -10.82 1 90.69 257 VAL A N 1
ATOM 1956 C CA . VAL A 1 257 ? 10.664 -6.332 -12.016 1 90.69 257 VAL A CA 1
ATOM 1957 C C . VAL A 1 257 ? 9.367 -7.125 -11.922 1 90.69 257 VAL A C 1
ATOM 1959 O O . VAL A 1 257 ? 8.594 -7.184 -12.883 1 90.69 257 VAL A O 1
ATOM 1962 N N . ASP A 1 258 ? 9 -7.652 -10.789 1 93.5 258 ASP A N 1
ATOM 1963 C CA . ASP A 1 258 ? 7.914 -8.609 -10.594 1 93.5 258 ASP A CA 1
ATOM 1964 C C . ASP A 1 258 ? 6.57 -8.016 -11.023 1 93.5 258 ASP A C 1
ATOM 1966 O O . ASP A 1 258 ? 5.746 -8.703 -11.625 1 93.5 258 ASP A O 1
ATOM 1970 N N . PRO A 1 259 ? 6.309 -6.742 -10.703 1 95.75 259 PRO A N 1
ATOM 1971 C CA . PRO A 1 259 ? 5.016 -6.188 -11.102 1 95.75 259 PRO A CA 1
ATOM 1972 C C . PRO A 1 259 ? 4.766 -6.285 -12.602 1 95.75 259 PRO A C 1
ATOM 1974 O O . PRO A 1 259 ? 3.617 -6.398 -13.039 1 95.75 259 PRO A O 1
ATOM 1977 N N . TYR A 1 260 ? 5.824 -6.305 -13.391 1 94.81 260 TYR A N 1
ATOM 1978 C CA . TYR A 1 260 ? 5.684 -6.316 -14.844 1 94.81 260 TYR A CA 1
ATOM 1979 C C . TYR A 1 260 ? 5.191 -7.676 -15.336 1 94.81 260 TYR A C 1
ATOM 1981 O O . TYR A 1 260 ? 4.594 -7.777 -16.406 1 94.81 260 TYR A O 1
ATOM 1989 N N . TYR A 1 261 ? 5.445 -8.781 -14.539 1 96.5 261 TYR A N 1
ATOM 1990 C CA . TYR A 1 261 ? 4.863 -10.07 -14.891 1 96.5 261 TYR A CA 1
ATOM 1991 C C . TYR A 1 261 ? 3.34 -10 -14.891 1 96.5 261 TYR A C 1
ATOM 1993 O O . TYR A 1 261 ? 2.689 -10.445 -15.836 1 96.5 261 TYR A O 1
ATOM 2001 N N . LEU A 1 262 ? 2.848 -9.383 -13.836 1 96.44 262 LEU A N 1
ATOM 2002 C CA . LEU A 1 262 ? 1.402 -9.305 -13.664 1 96.44 262 LEU A CA 1
ATOM 2003 C C . LEU A 1 262 ? 0.786 -8.367 -14.695 1 96.44 262 LEU A C 1
ATOM 2005 O O . LEU A 1 262 ? -0.257 -8.672 -15.281 1 96.44 262 LEU A O 1
ATOM 2009 N N . THR A 1 263 ? 1.413 -7.203 -14.922 1 96.12 263 THR A N 1
ATOM 2010 C CA . THR A 1 263 ? 0.844 -6.234 -15.852 1 96.12 263 THR A CA 1
ATOM 2011 C C . THR A 1 263 ? 0.877 -6.773 -17.281 1 96.12 263 THR A C 1
ATOM 2013 O O . THR A 1 263 ? -0.046 -6.531 -18.062 1 96.12 263 THR A O 1
ATOM 2016 N N . HIS A 1 264 ? 1.963 -7.473 -17.594 1 95.75 264 HIS A N 1
ATOM 2017 C CA . HIS A 1 264 ? 2.041 -8.117 -18.891 1 95.75 264 HIS A CA 1
ATOM 2018 C C . HIS A 1 264 ? 0.892 -9.094 -19.094 1 95.75 264 HIS A C 1
ATOM 2020 O O . HIS A 1 264 ? 0.199 -9.047 -20.109 1 95.75 264 HIS A O 1
ATOM 2026 N N . LYS A 1 265 ? 0.703 -9.961 -18.109 1 97.06 265 LYS A N 1
ATOM 2027 C CA . LYS A 1 265 ? -0.373 -10.938 -18.203 1 97.06 265 LYS A CA 1
ATOM 2028 C C . LYS A 1 265 ? -1.736 -10.258 -18.266 1 97.06 265 LYS A C 1
ATOM 2030 O O . LYS A 1 265 ? -2.613 -10.672 -19.031 1 97.06 265 LYS A O 1
ATOM 2035 N N . ALA A 1 266 ? -1.968 -9.242 -17.469 1 97.31 266 ALA A N 1
ATOM 2036 C CA . ALA A 1 266 ? -3.215 -8.484 -17.484 1 97.31 266 ALA A CA 1
ATOM 2037 C C . ALA A 1 266 ? -3.498 -7.914 -18.875 1 97.31 266 ALA A C 1
ATOM 2039 O O . ALA A 1 266 ? -4.621 -8.016 -19.375 1 97.31 266 ALA A O 1
ATOM 2040 N N . GLU A 1 267 ? -2.506 -7.406 -19.5 1 96.12 267 GLU A N 1
ATOM 2041 C CA . GLU A 1 267 ? -2.66 -6.836 -20.828 1 96.12 267 GLU A CA 1
ATOM 2042 C C . GLU A 1 267 ? -3.002 -7.91 -21.859 1 96.12 267 GLU A C 1
ATOM 2044 O O . GLU A 1 267 ? -3.807 -7.68 -22.766 1 96.12 267 GLU A O 1
ATOM 2049 N N . MET A 1 268 ? -2.354 -9.023 -21.719 1 95.56 268 MET A N 1
ATOM 2050 C CA . MET A 1 268 ? -2.629 -10.141 -22.609 1 95.56 268 MET A CA 1
ATOM 2051 C C . MET A 1 268 ? -4.109 -10.508 -22.578 1 95.56 268 MET A C 1
ATOM 2053 O O . MET A 1 268 ? -4.652 -10.977 -23.578 1 95.56 268 MET A O 1
ATOM 2057 N N . VAL A 1 269 ? -4.742 -10.242 -21.469 1 96 269 VAL A N 1
ATOM 2058 C CA . VAL A 1 269 ? -6.137 -10.656 -21.359 1 96 269 VAL A CA 1
ATOM 2059 C C . VAL A 1 269 ? -7.047 -9.438 -21.453 1 96 269 VAL A C 1
ATOM 2061 O O . VAL A 1 269 ? -8.211 -9.484 -21.047 1 96 269 VAL A O 1
ATOM 2064 N N . GLY A 1 270 ? -6.512 -8.305 -21.875 1 96.06 270 GLY A N 1
ATOM 2065 C CA . GLY A 1 270 ? -7.309 -7.164 -22.281 1 96.06 270 GLY A CA 1
ATOM 2066 C C . GLY A 1 270 ? -7.551 -6.168 -21.172 1 96.06 270 GLY A C 1
ATOM 2067 O O . GLY A 1 270 ? -8.516 -5.402 -21.203 1 96.06 270 GLY A O 1
ATOM 2068 N N . TYR A 1 271 ? -6.781 -6.219 -20.141 1 97.19 271 TYR A N 1
ATOM 2069 C CA . TYR A 1 271 ? -6.914 -5.266 -19.047 1 97.19 271 TYR A CA 1
ATOM 2070 C C . TYR A 1 271 ? -5.629 -4.477 -18.844 1 97.19 271 TYR A C 1
ATOM 2072 O O . TYR A 1 271 ? -4.559 -5.059 -18.641 1 97.19 271 TYR A O 1
ATOM 2080 N N . ILE A 1 272 ? -5.73 -3.201 -18.859 1 97 272 ILE A N 1
ATOM 2081 C CA . ILE A 1 272 ? -4.57 -2.348 -18.609 1 97 272 ILE A CA 1
ATOM 2082 C C . ILE A 1 272 ? -4.566 -1.894 -17.156 1 97 272 ILE A C 1
ATOM 2084 O O . ILE A 1 272 ? -5.355 -1.025 -16.766 1 97 272 ILE A O 1
ATOM 2088 N N . PRO A 1 273 ? -3.672 -2.48 -16.344 1 97.56 273 PRO A N 1
ATOM 2089 C CA . PRO A 1 273 ? -3.621 -2.072 -14.93 1 97.56 273 PRO A CA 1
ATOM 2090 C C . PRO A 1 273 ? -3.297 -0.591 -14.758 1 97.56 273 PRO A C 1
ATOM 2092 O O . PRO A 1 273 ? -2.461 -0.049 -15.484 1 97.56 273 PRO A O 1
ATOM 2095 N N . GLN A 1 274 ? -3.957 0.087 -13.844 1 97.81 274 GLN A N 1
ATOM 2096 C CA . GLN A 1 274 ? -3.768 1.521 -13.648 1 97.81 274 GLN A CA 1
ATOM 2097 C C . GLN A 1 274 ? -2.904 1.803 -12.422 1 97.81 274 GLN A C 1
ATOM 2099 O O . GLN A 1 274 ? -1.903 2.516 -12.508 1 97.81 274 GLN A O 1
ATOM 2104 N N . VAL A 1 275 ? -3.258 1.192 -11.328 1 98.38 275 VAL A N 1
ATOM 2105 C CA . VAL A 1 275 ? -2.607 1.461 -10.047 1 98.38 275 VAL A CA 1
ATOM 2106 C C . VAL A 1 275 ? -1.175 0.93 -10.078 1 98.38 275 VAL A C 1
ATOM 2108 O O . VAL A 1 275 ? -0.234 1.644 -9.719 1 98.38 275 VAL A O 1
ATOM 2111 N N . ILE A 1 276 ? -1 -0.32 -10.539 1 98.44 276 ILE A N 1
ATOM 2112 C CA . ILE A 1 276 ? 0.301 -0.98 -10.555 1 98.44 276 ILE A CA 1
ATOM 2113 C C . ILE A 1 276 ? 1.258 -0.212 -11.461 1 98.44 276 ILE A C 1
ATOM 2115 O O . ILE A 1 276 ? 2.387 0.091 -11.07 1 98.44 276 ILE A O 1
ATOM 2119 N N . LEU A 1 277 ? 0.769 0.188 -12.656 1 97.75 277 LEU A N 1
ATOM 2120 C CA . LEU A 1 277 ? 1.618 0.873 -13.625 1 97.75 277 LEU A CA 1
ATOM 2121 C C . LEU A 1 277 ? 1.954 2.283 -13.156 1 97.75 277 LEU A C 1
ATOM 2123 O O . LEU A 1 277 ? 3.049 2.785 -13.414 1 97.75 277 LEU A O 1
ATOM 2127 N N . ALA A 1 278 ? 0.988 2.977 -12.469 1 98.25 278 ALA A N 1
ATOM 2128 C CA . ALA A 1 278 ? 1.291 4.277 -11.875 1 98.25 278 ALA A CA 1
ATOM 2129 C C . ALA A 1 278 ? 2.414 4.16 -10.852 1 98.25 278 ALA A C 1
ATOM 2131 O O . ALA A 1 278 ? 3.287 5.031 -10.773 1 98.25 278 ALA A O 1
ATOM 2132 N N . GLY A 1 279 ? 2.377 3.086 -10.031 1 98.31 279 GLY A N 1
ATOM 2133 C CA . GLY A 1 279 ? 3.447 2.838 -9.078 1 98.31 279 GLY A CA 1
ATOM 2134 C C . GLY A 1 279 ? 4.809 2.691 -9.734 1 98.31 279 GLY A C 1
ATOM 2135 O O . GLY A 1 279 ? 5.781 3.311 -9.297 1 98.31 279 GLY A O 1
ATOM 2136 N N . ARG A 1 280 ? 4.871 1.903 -10.805 1 96.75 280 ARG A N 1
ATOM 2137 C CA . ARG A 1 280 ? 6.121 1.681 -11.523 1 96.75 280 ARG A CA 1
ATOM 2138 C C . ARG A 1 280 ? 6.652 2.982 -12.109 1 96.75 280 ARG A C 1
ATOM 2140 O O . ARG A 1 280 ? 7.852 3.254 -12.047 1 96.75 280 ARG A O 1
ATOM 2147 N N . ARG A 1 281 ? 5.762 3.805 -12.648 1 96.75 281 ARG A N 1
ATOM 2148 C CA . ARG A 1 281 ? 6.168 5.074 -13.25 1 96.75 281 ARG A CA 1
ATOM 2149 C C . ARG A 1 281 ? 6.828 5.98 -12.211 1 96.75 281 ARG A C 1
ATOM 2151 O O . ARG A 1 281 ? 7.879 6.566 -12.469 1 96.75 281 ARG A O 1
ATOM 2158 N N . ILE A 1 282 ? 6.211 6.059 -11.039 1 98.19 282 ILE A N 1
ATOM 2159 C CA . ILE A 1 282 ? 6.738 6.918 -9.984 1 98.19 282 ILE A CA 1
ATOM 2160 C C . ILE A 1 282 ? 8.086 6.379 -9.508 1 98.19 282 ILE A C 1
ATOM 2162 O O . ILE A 1 282 ? 9.07 7.125 -9.43 1 98.19 282 ILE A O 1
ATOM 2166 N N . ASN A 1 283 ? 8.164 5.098 -9.219 1 98.06 283 ASN A N 1
ATOM 2167 C CA . ASN A 1 283 ? 9.406 4.5 -8.742 1 98.06 283 ASN A CA 1
ATOM 2168 C C . ASN A 1 283 ? 10.539 4.676 -9.75 1 98.06 283 ASN A C 1
ATOM 2170 O O . ASN A 1 283 ? 11.672 4.988 -9.367 1 98.06 283 ASN A O 1
ATOM 2174 N N . ASP A 1 284 ? 10.203 4.555 -11.023 1 96.25 284 ASP A N 1
ATOM 2175 C CA . ASP A 1 284 ? 11.211 4.641 -12.078 1 96.25 284 ASP A CA 1
ATOM 2176 C C . ASP A 1 284 ? 11.68 6.082 -12.266 1 96.25 284 ASP A C 1
ATOM 2178 O O . ASP A 1 284 ? 12.75 6.324 -12.836 1 96.25 284 ASP A O 1
ATOM 2182 N N . SER A 1 285 ? 10.914 7.055 -11.797 1 97.69 285 SER A N 1
ATOM 2183 C CA . SER A 1 285 ? 11.227 8.461 -12.031 1 97.69 285 SER A CA 1
ATOM 2184 C C . SER A 1 285 ? 12.078 9.031 -10.898 1 97.69 285 SER A C 1
ATOM 2186 O O . SER A 1 285 ? 12.57 10.156 -10.992 1 97.69 285 SER A O 1
ATOM 2188 N N . MET A 1 286 ? 12.328 8.297 -9.852 1 98.5 286 MET A N 1
ATOM 2189 C CA . MET A 1 286 ? 12.883 8.859 -8.625 1 98.5 286 MET A CA 1
ATOM 2190 C C . MET A 1 286 ? 14.352 9.227 -8.805 1 98.5 286 MET A C 1
ATOM 2192 O O . MET A 1 286 ? 14.828 10.195 -8.219 1 98.5 286 MET A O 1
ATOM 2196 N N . ALA A 1 287 ? 15.102 8.422 -9.617 1 98.44 287 ALA A N 1
ATOM 2197 C CA . ALA A 1 287 ? 16.484 8.781 -9.891 1 98.44 287 ALA A CA 1
ATOM 2198 C C . ALA A 1 287 ? 16.578 10.172 -10.523 1 98.44 287 ALA A C 1
ATOM 2200 O O . ALA A 1 287 ? 17.391 11 -10.117 1 98.44 287 ALA A O 1
ATOM 2201 N N . LYS A 1 288 ? 15.727 10.406 -11.5 1 98.5 288 LYS A N 1
ATOM 2202 C CA . LYS A 1 288 ? 15.664 11.711 -12.156 1 98.5 288 LYS A CA 1
ATOM 2203 C C . LYS A 1 288 ? 15.273 12.805 -11.164 1 98.5 288 LYS A C 1
ATOM 2205 O O . LYS A 1 288 ? 15.852 13.891 -11.18 1 98.5 288 LYS A O 1
ATOM 2210 N N . PHE A 1 289 ? 14.344 12.531 -10.328 1 98.69 289 PHE A N 1
ATOM 2211 C CA . PHE A 1 289 ? 13.883 13.492 -9.328 1 98.69 289 PHE A CA 1
ATOM 2212 C C . PHE A 1 289 ? 15.023 13.891 -8.398 1 98.69 289 PHE A C 1
ATOM 2214 O O . PHE A 1 289 ? 15.242 15.078 -8.148 1 98.69 289 PHE A O 1
ATOM 2221 N N . VAL A 1 290 ? 15.773 12.898 -7.848 1 98.75 290 VAL A N 1
ATOM 2222 C CA . VAL A 1 290 ? 16.891 13.156 -6.945 1 98.75 290 VAL A CA 1
ATOM 2223 C C . VAL A 1 290 ? 17.953 13.977 -7.668 1 98.75 290 VAL A C 1
ATOM 2225 O O . VAL A 1 290 ? 18.516 14.914 -7.102 1 98.75 290 VAL A O 1
ATOM 2228 N N . ALA A 1 291 ? 18.266 13.633 -8.93 1 98.69 291 ALA A N 1
ATOM 2229 C CA . ALA A 1 291 ? 19.234 14.383 -9.711 1 98.69 291 ALA A CA 1
ATOM 2230 C C . ALA A 1 291 ? 18.812 15.836 -9.875 1 98.69 291 ALA A C 1
ATOM 2232 O O . ALA A 1 291 ? 19.609 16.75 -9.656 1 98.69 291 ALA A O 1
ATOM 2233 N N . GLU A 1 292 ? 17.562 16.016 -10.203 1 98.44 292 GLU A N 1
ATOM 2234 C CA . GLU A 1 292 ? 17.031 17.375 -10.398 1 98.44 292 GLU A CA 1
ATOM 2235 C C . GLU A 1 292 ? 17.094 18.188 -9.109 1 98.44 292 GLU A C 1
ATOM 2237 O O . GLU A 1 292 ? 17.438 19.359 -9.125 1 98.44 292 GLU A O 1
ATOM 2242 N N . GLN A 1 293 ? 16.75 17.562 -8.023 1 98.25 293 GLN A N 1
ATOM 2243 C CA . GLN A 1 293 ? 16.844 18.25 -6.738 1 98.25 293 GLN A CA 1
ATOM 2244 C C . GLN A 1 293 ? 18.297 18.609 -6.414 1 98.25 293 GLN A C 1
ATOM 2246 O O . GLN A 1 293 ? 18.578 19.688 -5.887 1 98.25 293 GLN A O 1
ATOM 2251 N N . THR A 1 294 ? 19.219 17.688 -6.707 1 98.44 294 THR A N 1
ATOM 2252 C CA . THR A 1 294 ? 20.641 17.953 -6.504 1 98.44 294 THR A CA 1
ATOM 2253 C C . THR A 1 294 ? 21.062 19.188 -7.289 1 98.44 294 THR A C 1
ATOM 2255 O O . THR A 1 294 ? 21.688 20.094 -6.734 1 98.44 294 THR A O 1
ATOM 2258 N N . ILE A 1 295 ? 20.656 19.281 -8.547 1 98.25 295 ILE A N 1
ATOM 2259 C CA . ILE A 1 295 ? 21 20.406 -9.422 1 98.25 295 ILE A CA 1
ATOM 2260 C C . ILE A 1 295 ? 20.422 21.703 -8.859 1 98.25 295 ILE A C 1
ATOM 2262 O O . ILE A 1 295 ? 21.094 22.719 -8.797 1 98.25 295 ILE A O 1
ATOM 2266 N N . LYS A 1 296 ? 19.203 21.656 -8.438 1 97.81 296 LYS A N 1
ATOM 2267 C CA . LYS A 1 296 ? 18.547 22.828 -7.875 1 97.81 296 LYS A CA 1
ATOM 2268 C C . LYS A 1 296 ? 19.297 23.359 -6.656 1 97.81 296 LYS A C 1
ATOM 2270 O O . LYS A 1 296 ? 19.484 24.562 -6.496 1 97.81 296 LYS A O 1
ATOM 2275 N N . HIS A 1 297 ? 19.734 22.453 -5.824 1 97.62 297 HIS A N 1
ATOM 2276 C CA . HIS A 1 297 ? 20.422 22.859 -4.605 1 97.62 297 HIS A CA 1
ATOM 2277 C C . HIS A 1 297 ? 21.828 23.375 -4.906 1 97.62 297 HIS A C 1
ATOM 2279 O O . HIS A 1 297 ? 22.312 24.281 -4.227 1 97.62 297 HIS A O 1
ATOM 2285 N N . ILE A 1 298 ? 22.484 22.828 -5.91 1 97.5 298 ILE A N 1
ATOM 2286 C CA . ILE A 1 298 ? 23.766 23.344 -6.367 1 97.5 298 ILE A CA 1
ATOM 2287 C C . ILE A 1 298 ? 23.594 24.781 -6.852 1 97.5 298 ILE A C 1
ATOM 2289 O O . ILE A 1 298 ? 24.375 25.656 -6.488 1 97.5 298 ILE A O 1
ATOM 2293 N N . ILE A 1 299 ? 22.531 25.016 -7.578 1 97.38 299 ILE A N 1
ATOM 2294 C CA . ILE A 1 299 ? 22.25 26.344 -8.102 1 97.38 299 ILE A CA 1
ATOM 2295 C C . ILE A 1 299 ? 21.938 27.297 -6.941 1 97.38 299 ILE A C 1
ATOM 2297 O O . ILE A 1 299 ? 22.469 28.406 -6.887 1 97.38 299 ILE A O 1
ATOM 2301 N N . LYS A 1 300 ? 21.141 26.875 -6.039 1 96.94 300 LYS A N 1
ATOM 2302 C CA . LYS A 1 300 ? 20.766 27.688 -4.887 1 96.94 300 LYS A CA 1
ATOM 2303 C C . LYS A 1 300 ? 22 28.062 -4.051 1 96.94 300 LYS A C 1
ATOM 2305 O O . LYS A 1 300 ? 22.031 29.125 -3.43 1 96.94 300 LYS A O 1
ATOM 2310 N N . ALA A 1 301 ? 23 27.172 -4.047 1 96 301 ALA A N 1
ATOM 2311 C CA . ALA A 1 301 ? 24.234 27.375 -3.279 1 96 301 ALA A CA 1
ATOM 2312 C C . ALA A 1 301 ? 25.203 28.281 -4.031 1 96 301 ALA A C 1
ATOM 2314 O O . ALA A 1 301 ? 26.312 28.531 -3.566 1 96 301 ALA A O 1
ATOM 2315 N N . ASP A 1 302 ? 24.797 28.75 -5.176 1 95.75 302 ASP A N 1
ATOM 2316 C CA . ASP A 1 302 ? 25.578 29.656 -6.02 1 95.75 302 ASP A CA 1
ATOM 2317 C C . ASP A 1 302 ? 26.828 28.969 -6.531 1 95.75 302 ASP A C 1
ATOM 2319 O O . ASP A 1 302 ? 27.906 29.562 -6.566 1 95.75 302 ASP A O 1
ATOM 2323 N N . ILE A 1 303 ? 26.688 27.688 -6.789 1 95.12 303 ILE A N 1
ATOM 2324 C CA . ILE A 1 303 ? 27.75 26.906 -7.398 1 95.12 303 ILE A CA 1
ATOM 2325 C C . ILE A 1 303 ? 27.469 26.703 -8.891 1 95.12 303 ILE A C 1
ATOM 2327 O O . ILE A 1 303 ? 26.328 26.438 -9.281 1 95.12 303 ILE A O 1
ATOM 2331 N N . ASN A 1 304 ? 28.562 26.906 -9.75 1 94.88 304 ASN A N 1
ATOM 2332 C CA . ASN A 1 304 ? 28.406 26.672 -11.18 1 94.88 304 ASN A CA 1
ATOM 2333 C C . ASN A 1 304 ? 28.219 25.188 -11.484 1 94.88 304 ASN A C 1
ATOM 2335 O O . ASN A 1 304 ? 29.078 24.375 -11.18 1 94.88 304 ASN A O 1
ATOM 2339 N N . VAL A 1 305 ? 27.141 24.875 -12.102 1 94.88 305 VAL A N 1
ATOM 2340 C CA . VAL A 1 305 ? 26.75 23.5 -12.352 1 94.88 305 VAL A CA 1
ATOM 2341 C C . VAL A 1 305 ? 27.766 22.828 -13.281 1 94.88 305 VAL A C 1
ATOM 2343 O O . VAL A 1 305 ? 28.188 21.688 -13.047 1 94.88 305 VAL A O 1
ATOM 2346 N N . ARG A 1 306 ? 28.156 23.438 -14.336 1 92.88 306 ARG A N 1
ATOM 2347 C CA . ARG A 1 306 ? 29.016 22.875 -15.375 1 92.88 306 ARG A CA 1
ATOM 2348 C C . ARG A 1 306 ? 30.359 22.453 -14.805 1 92.88 306 ARG A C 1
ATOM 2350 O O . ARG A 1 306 ? 30.953 21.469 -15.25 1 92.88 306 ARG A O 1
ATOM 2357 N N . SER A 1 307 ? 30.844 23.156 -13.828 1 92.69 307 SER A N 1
ATOM 2358 C CA . SER A 1 307 ? 32.156 22.859 -13.258 1 92.69 307 SER A CA 1
ATOM 2359 C C . SER A 1 307 ? 32.031 22.094 -11.938 1 92.69 307 SER A C 1
ATOM 2361 O O . SER A 1 307 ? 33.031 21.844 -11.266 1 92.69 307 SER A O 1
ATOM 2363 N N . ALA A 1 308 ? 30.812 21.781 -11.578 1 96.19 308 ALA A N 1
ATOM 2364 C CA . ALA A 1 308 ? 30.578 21.156 -10.281 1 96.19 308 ALA A CA 1
ATOM 2365 C C . ALA A 1 308 ? 31.062 19.719 -10.266 1 96.19 308 ALA A C 1
ATOM 2367 O O . ALA A 1 308 ? 31.031 19.031 -11.297 1 96.19 308 ALA A O 1
ATOM 2368 N N . ARG A 1 309 ? 31.562 19.312 -9.125 1 97.81 309 ARG A N 1
ATOM 2369 C CA . ARG A 1 309 ? 31.891 17.906 -8.844 1 97.81 309 ARG A CA 1
ATOM 2370 C C . ARG A 1 309 ? 30.922 17.312 -7.84 1 97.81 309 ARG A C 1
ATOM 2372 O O . ARG A 1 309 ? 30.516 17.969 -6.883 1 97.81 309 ARG A O 1
ATOM 2379 N N . VAL A 1 310 ? 30.516 16.062 -8.125 1 98.69 310 VAL A N 1
ATOM 2380 C CA . VAL A 1 310 ? 29.578 15.391 -7.227 1 98.69 310 VAL A CA 1
ATOM 2381 C C . VAL A 1 310 ? 30.125 14.031 -6.824 1 98.69 310 VAL A C 1
ATOM 2383 O O . VAL A 1 310 ? 30.531 13.234 -7.68 1 98.69 310 VAL A O 1
ATOM 2386 N N . ASN A 1 311 ? 30.25 13.773 -5.535 1 98.81 311 ASN A N 1
ATOM 2387 C CA . ASN A 1 311 ? 30.516 12.438 -5 1 98.81 311 ASN A CA 1
ATOM 2388 C C . ASN A 1 311 ? 29.219 11.672 -4.75 1 98.81 311 ASN A C 1
ATOM 2390 O O . ASN A 1 311 ? 28.344 12.141 -4.023 1 98.81 311 ASN A O 1
ATOM 2394 N N . VAL A 1 312 ? 29.062 10.539 -5.402 1 98.88 312 VAL A N 1
ATOM 2395 C CA . VAL A 1 312 ? 27.938 9.648 -5.16 1 98.88 312 VAL A CA 1
ATOM 2396 C C . VAL A 1 312 ? 28.375 8.477 -4.293 1 98.88 312 VAL A C 1
ATOM 2398 O O . VAL A 1 312 ? 29.266 7.711 -4.684 1 98.88 312 VAL A O 1
ATOM 2401 N N . LEU A 1 313 ? 27.781 8.391 -3.137 1 98.81 313 LEU A N 1
ATOM 2402 C CA . LEU A 1 313 ? 28.094 7.309 -2.205 1 98.81 313 LEU A CA 1
ATOM 2403 C C . LEU A 1 313 ? 27.062 6.191 -2.305 1 98.81 313 LEU A C 1
ATOM 2405 O O . LEU A 1 313 ? 25.891 6.391 -1.97 1 98.81 313 LEU A O 1
ATOM 2409 N N . GLY A 1 314 ? 27.547 5.035 -2.715 1 98.5 314 GLY A N 1
ATOM 2410 C CA . GLY A 1 314 ? 26.688 3.883 -2.93 1 98.5 314 GLY A CA 1
ATOM 2411 C C . GLY A 1 314 ? 26.328 3.674 -4.387 1 98.5 314 GLY A C 1
ATOM 2412 O O . GLY A 1 314 ? 25.969 4.625 -5.086 1 98.5 314 GLY A O 1
ATOM 2413 N N . LEU A 1 315 ? 26.422 2.43 -4.867 1 98.31 315 LEU A N 1
ATOM 2414 C CA . LEU A 1 315 ? 26.031 2.047 -6.223 1 98.31 315 LEU A CA 1
ATOM 2415 C C . LEU A 1 315 ? 25.125 0.815 -6.199 1 98.31 315 LEU A C 1
ATOM 2417 O O . LEU A 1 315 ? 24.312 0.623 -7.102 1 98.31 315 LEU A O 1
ATOM 2421 N N . ALA A 1 316 ? 25.234 0.01 -5.129 1 95.38 316 ALA A N 1
ATOM 2422 C CA . ALA A 1 316 ? 24.406 -1.186 -4.98 1 95.38 316 ALA A CA 1
ATOM 2423 C C . ALA A 1 316 ? 22.922 -0.83 -4.977 1 95.38 316 ALA A C 1
ATOM 2425 O O . ALA A 1 316 ? 22.547 0.313 -4.695 1 95.38 316 ALA A O 1
ATOM 2426 N N . PHE A 1 317 ? 22.078 -1.785 -5.363 1 93.25 317 PHE A N 1
ATOM 2427 C CA . PHE A 1 317 ? 20.656 -1.451 -5.457 1 93.25 317 PHE A CA 1
ATOM 2428 C C . PHE A 1 317 ? 20.031 -1.375 -4.074 1 93.25 317 PHE A C 1
ATOM 2430 O O . PHE A 1 317 ? 18.938 -0.821 -3.912 1 93.25 317 PHE A O 1
ATOM 2437 N N . LYS A 1 318 ? 20.703 -1.973 -3.084 1 90.25 318 LYS A N 1
ATOM 2438 C CA . LYS A 1 318 ? 20.234 -2.018 -1.699 1 90.25 318 LYS A CA 1
ATOM 2439 C C . LYS A 1 318 ? 21.406 -1.901 -0.725 1 90.25 318 LYS A C 1
ATOM 2441 O O . LYS A 1 318 ? 22.547 -2.24 -1.066 1 90.25 318 LYS A O 1
ATOM 2446 N N . GLU A 1 319 ? 21.109 -1.393 0.46 1 93.62 319 GLU A N 1
ATOM 2447 C CA . GLU A 1 319 ? 22.156 -1.199 1.454 1 93.62 319 GLU A CA 1
ATOM 2448 C C . GLU A 1 319 ? 22.703 -2.535 1.951 1 93.62 319 GLU A C 1
ATOM 2450 O O . GLU A 1 319 ? 21.969 -3.523 2.02 1 93.62 319 GLU A O 1
ATOM 2455 N N . ASN A 1 320 ? 23.984 -2.633 2.143 1 90.19 320 ASN A N 1
ATOM 2456 C CA . ASN A 1 320 ? 24.734 -3.695 2.801 1 90.19 320 ASN A CA 1
ATOM 2457 C C . ASN A 1 320 ? 24.703 -4.988 1.991 1 90.19 320 ASN A C 1
ATOM 2459 O O . ASN A 1 320 ? 24.734 -6.082 2.559 1 90.19 320 ASN A O 1
ATOM 2463 N N . CYS A 1 321 ? 24.5 -4.93 0.725 1 84.56 321 CYS A N 1
ATOM 2464 C CA . CYS A 1 321 ? 24.625 -6.023 -0.235 1 84.56 321 CYS A CA 1
ATOM 2465 C C . CYS A 1 321 ? 25.406 -5.578 -1.469 1 84.56 321 CYS A C 1
ATOM 2467 O O . CYS A 1 321 ? 25.25 -4.445 -1.932 1 84.56 321 CYS A O 1
ATOM 2469 N N . PRO A 1 322 ? 26.219 -6.398 -1.985 1 87.75 322 PRO A N 1
ATOM 2470 C CA . PRO A 1 322 ? 27.078 -6.012 -3.105 1 87.75 322 PRO A CA 1
ATOM 2471 C C . PRO A 1 322 ? 26.359 -6.062 -4.449 1 87.75 322 PRO A C 1
ATOM 2473 O O . PRO A 1 322 ? 26.938 -5.738 -5.484 1 87.75 322 PRO A O 1
ATOM 2476 N N . ASP A 1 323 ? 25.094 -6.391 -4.469 1 87.12 323 ASP A N 1
ATOM 2477 C CA . ASP A 1 323 ? 24.344 -6.629 -5.695 1 87.12 323 ASP A CA 1
ATOM 2478 C C . ASP A 1 323 ? 24.125 -5.332 -6.473 1 87.12 323 ASP A C 1
ATOM 2480 O O . ASP A 1 323 ? 23.562 -4.375 -5.941 1 87.12 323 ASP A O 1
ATOM 2484 N N . LEU A 1 324 ? 24.594 -5.387 -7.742 1 92.62 324 LEU A N 1
ATOM 2485 C CA . LEU A 1 324 ? 24.531 -4.188 -8.578 1 92.62 324 LEU A CA 1
ATOM 2486 C C . LEU A 1 324 ? 23.406 -4.297 -9.609 1 92.62 324 LEU A C 1
ATOM 2488 O O . LEU A 1 324 ? 23.109 -3.328 -10.305 1 92.62 324 LEU A O 1
ATOM 2492 N N . ARG A 1 325 ? 22.75 -5.43 -9.68 1 87.44 325 ARG A N 1
ATOM 2493 C CA . ARG A 1 325 ? 21.781 -5.668 -10.742 1 87.44 325 ARG A CA 1
ATOM 2494 C C . ARG A 1 325 ? 20.609 -4.695 -10.625 1 87.44 325 ARG A C 1
ATOM 2496 O O . ARG A 1 325 ? 19.984 -4.586 -9.57 1 87.44 325 ARG A O 1
ATOM 2503 N N . ASN A 1 326 ? 20.281 -3.969 -11.68 1 91.75 326 ASN A N 1
ATOM 2504 C CA . ASN A 1 326 ? 19.172 -3.023 -11.789 1 91.75 326 ASN A CA 1
ATOM 2505 C C . ASN A 1 326 ? 19.234 -1.954 -10.703 1 91.75 326 ASN A C 1
ATOM 2507 O O . ASN A 1 326 ? 18.219 -1.633 -10.086 1 91.75 326 ASN A O 1
ATOM 2511 N N . SER A 1 327 ? 20.453 -1.479 -10.43 1 95.38 327 SER A N 1
ATOM 2512 C CA . SER A 1 327 ? 20.594 -0.364 -9.5 1 95.38 327 SER A CA 1
ATOM 2513 C C . SER A 1 327 ? 20.094 0.936 -10.109 1 95.38 327 SER A C 1
ATOM 2515 O O . SER A 1 327 ? 20.5 1.309 -11.211 1 95.38 327 SER A O 1
ATOM 2517 N N . LYS A 1 328 ? 19.297 1.667 -9.391 1 97 328 LYS A N 1
ATOM 2518 C CA . LYS A 1 328 ? 18.766 2.932 -9.891 1 97 328 LYS A CA 1
ATOM 2519 C C . LYS A 1 328 ? 19.719 4.086 -9.594 1 97 328 LYS A C 1
ATOM 2521 O O . LYS A 1 328 ? 19.516 5.203 -10.07 1 97 328 LYS A O 1
ATOM 2526 N N . VAL A 1 329 ? 20.766 3.791 -8.859 1 98.25 329 VAL A N 1
ATOM 2527 C CA . VAL A 1 329 ? 21.828 4.789 -8.68 1 98.25 329 VAL A CA 1
ATOM 2528 C C . VAL A 1 329 ? 22.531 5.039 -10.016 1 98.25 329 VAL A C 1
ATOM 2530 O O . VAL A 1 329 ? 22.953 6.16 -10.297 1 98.25 329 VAL A O 1
ATOM 2533 N N . ALA A 1 330 ? 22.594 3.977 -10.828 1 97.69 330 ALA A N 1
ATOM 2534 C CA . ALA A 1 330 ? 23.172 4.145 -12.164 1 97.69 330 ALA A CA 1
ATOM 2535 C C . ALA A 1 330 ? 22.359 5.152 -12.984 1 97.69 330 ALA A C 1
ATOM 2537 O O . ALA A 1 330 ? 22.938 5.961 -13.719 1 97.69 330 ALA A O 1
ATOM 2538 N N . ASP A 1 331 ? 21.031 5.113 -12.852 1 97.31 331 ASP A N 1
ATOM 2539 C CA . ASP A 1 331 ? 20.172 6.086 -13.508 1 97.31 331 ASP A CA 1
ATOM 2540 C C . ASP A 1 331 ? 20.438 7.496 -12.984 1 97.31 331 ASP A C 1
ATOM 2542 O O . ASP A 1 331 ? 20.422 8.461 -13.758 1 97.31 331 ASP A O 1
ATOM 2546 N N . LEU A 1 332 ? 20.625 7.582 -11.695 1 98.56 332 LEU A N 1
ATOM 2547 C CA . LEU A 1 332 ? 20.938 8.852 -11.055 1 98.56 332 LEU A CA 1
ATOM 2548 C C . LEU A 1 332 ? 22.234 9.43 -11.609 1 98.56 332 LEU A C 1
ATOM 2550 O O . LEU A 1 332 ? 22.281 10.609 -11.984 1 98.56 332 LEU A O 1
ATOM 2554 N N . ILE A 1 333 ? 23.25 8.625 -11.719 1 98.44 333 ILE A N 1
ATOM 2555 C CA . ILE A 1 333 ? 24.547 9.023 -12.234 1 98.44 333 ILE A CA 1
ATOM 2556 C C . ILE A 1 333 ? 24.406 9.484 -13.68 1 98.44 333 ILE A C 1
ATOM 2558 O O . ILE A 1 333 ? 24.922 10.547 -14.055 1 98.44 333 ILE A O 1
ATOM 2562 N N . SER A 1 334 ? 23.688 8.672 -14.484 1 97.69 334 SER A N 1
ATOM 2563 C CA . SER A 1 334 ? 23.469 9.008 -15.883 1 97.69 334 SER A CA 1
ATOM 2564 C C . SER A 1 334 ? 22.766 10.352 -16.031 1 97.69 334 SER A C 1
ATOM 2566 O O . SER A 1 334 ? 23.141 11.172 -16.875 1 97.69 334 SER A O 1
ATOM 2568 N N . GLU A 1 335 ? 21.75 10.586 -15.219 1 97.94 335 GLU A N 1
ATOM 2569 C CA . GLU A 1 335 ? 21.016 11.844 -15.258 1 97.94 335 GLU A CA 1
ATOM 2570 C C . GLU A 1 335 ? 21.906 13.016 -14.875 1 97.94 335 GLU A C 1
ATOM 2572 O O . GLU A 1 335 ? 21.875 14.07 -15.523 1 97.94 335 GLU A O 1
ATOM 2577 N N . LEU A 1 336 ? 22.719 12.891 -13.867 1 98.06 336 LEU A N 1
ATOM 2578 C CA . LEU A 1 336 ? 23.625 13.945 -13.438 1 98.06 336 LEU A CA 1
ATOM 2579 C C . LEU A 1 336 ? 24.641 14.258 -14.523 1 98.06 336 LEU A C 1
ATOM 2581 O O . LEU A 1 336 ? 24.953 15.422 -14.773 1 98.06 336 LEU A O 1
ATOM 2585 N N . LYS A 1 337 ? 25.156 13.227 -15.172 1 96.88 337 LYS A N 1
ATOM 2586 C CA . LYS A 1 337 ? 26.125 13.406 -16.25 1 96.88 337 LYS A CA 1
ATOM 2587 C C . LYS A 1 337 ? 25.531 14.211 -17.406 1 96.88 337 LYS A C 1
ATOM 2589 O O . LYS A 1 337 ? 26.234 14.977 -18.062 1 96.88 337 LYS A O 1
ATOM 2594 N N . SER A 1 338 ? 24.281 14.031 -17.594 1 96.88 338 SER A N 1
ATOM 2595 C CA . SER A 1 338 ? 23.625 14.727 -18.688 1 96.88 338 SER A CA 1
ATOM 2596 C C . SER A 1 338 ? 23.609 16.234 -18.453 1 96.88 338 SER A C 1
ATOM 2598 O O . SER A 1 338 ? 23.422 17 -19.406 1 96.88 338 SER A O 1
ATOM 2600 N N . TYR A 1 339 ? 23.859 16.688 -17.25 1 96.88 339 TYR A N 1
ATOM 2601 C CA . TYR A 1 339 ? 23.969 18.109 -16.938 1 96.88 339 TYR A CA 1
ATOM 2602 C C . TYR A 1 339 ? 25.406 18.594 -17.078 1 96.88 339 TYR A C 1
ATOM 2604 O O . TYR A 1 339 ? 25.688 19.781 -16.875 1 96.88 339 TYR A O 1
ATOM 2612 N N . GLY A 1 340 ? 26.297 17.688 -17.375 1 94.94 340 GLY A N 1
ATOM 2613 C CA . GLY A 1 340 ? 27.703 18.047 -17.562 1 94.94 340 GLY A CA 1
ATOM 2614 C C . GLY A 1 340 ? 28.5 18.016 -16.266 1 94.94 340 GLY A C 1
ATOM 2615 O O . GLY A 1 340 ? 29.594 18.578 -16.203 1 94.94 340 GLY A O 1
ATOM 2616 N N . ILE A 1 341 ? 28.031 17.406 -15.25 1 96 341 ILE A N 1
ATOM 2617 C CA . ILE A 1 341 ? 28.672 17.344 -13.938 1 96 341 ILE A CA 1
ATOM 2618 C C . ILE A 1 341 ? 29.734 16.234 -13.922 1 96 341 ILE A C 1
ATOM 2620 O O . ILE A 1 341 ? 29.531 15.164 -14.5 1 96 341 ILE A O 1
ATOM 2624 N N . GLU A 1 342 ? 30.859 16.547 -13.258 1 97.25 342 GLU A N 1
ATOM 2625 C CA . GLU A 1 342 ? 31.844 15.508 -12.984 1 97.25 342 GLU A CA 1
ATOM 2626 C C . GLU A 1 342 ? 31.422 14.633 -11.805 1 97.25 342 GLU A C 1
ATOM 2628 O O . GLU A 1 342 ? 31.172 15.148 -10.711 1 97.25 342 GLU A O 1
ATOM 2633 N N . ILE A 1 343 ? 31.406 13.305 -12.055 1 98.25 343 ILE A N 1
ATOM 2634 C CA . ILE A 1 343 ? 30.859 12.422 -11.031 1 98.25 343 ILE A CA 1
ATOM 2635 C C . ILE A 1 343 ? 31.938 11.453 -10.547 1 98.25 343 ILE A C 1
ATOM 2637 O O . ILE A 1 343 ? 32.688 10.906 -11.359 1 98.25 343 ILE A O 1
ATOM 2641 N N . HIS A 1 344 ? 32.031 11.344 -9.289 1 98.56 344 HIS A N 1
ATOM 2642 C CA . HIS A 1 344 ? 32.875 10.336 -8.625 1 98.56 344 HIS A CA 1
ATOM 2643 C C . HIS A 1 344 ? 32 9.398 -7.77 1 98.56 344 HIS A C 1
ATOM 2645 O O . HIS A 1 344 ? 31.078 9.844 -7.102 1 98.56 344 HIS A O 1
ATOM 2651 N N . VAL A 1 345 ? 32.281 8.086 -7.863 1 98.81 345 VAL A N 1
ATOM 2652 C CA . VAL A 1 345 ? 31.422 7.113 -7.207 1 98.81 345 VAL A CA 1
ATOM 2653 C C . VAL A 1 345 ? 32.25 6.254 -6.254 1 98.81 345 VAL A C 1
ATOM 2655 O O . VAL A 1 345 ? 33.312 5.789 -6.605 1 98.81 345 VAL A O 1
ATOM 2658 N N . HIS A 1 346 ? 31.75 6.141 -5.051 1 98.69 346 HIS A N 1
ATOM 2659 C CA . HIS A 1 346 ? 32.344 5.242 -4.059 1 98.69 346 HIS A CA 1
ATOM 2660 C C . HIS A 1 346 ? 31.297 4.277 -3.508 1 98.69 346 HIS A C 1
ATOM 2662 O O . HIS A 1 346 ? 30.203 4.699 -3.109 1 98.69 346 HIS A O 1
ATOM 2668 N N . ASP A 1 347 ? 31.516 3.033 -3.543 1 98.5 347 ASP A N 1
ATOM 2669 C CA . ASP A 1 347 ? 30.75 1.993 -2.877 1 98.5 347 ASP A CA 1
ATOM 2670 C C . ASP A 1 347 ? 31.656 0.997 -2.164 1 98.5 347 ASP A C 1
ATOM 2672 O O . ASP A 1 347 ? 32.438 0.279 -2.809 1 98.5 347 ASP A O 1
ATOM 2676 N N . PRO A 1 348 ? 31.516 0.899 -0.879 1 97 348 PRO A N 1
ATOM 2677 C CA . PRO A 1 348 ? 32.469 0.076 -0.116 1 97 348 PRO A CA 1
ATOM 2678 C C . PRO A 1 348 ? 32.156 -1.417 -0.216 1 97 348 PRO A C 1
ATOM 2680 O O . PRO A 1 348 ? 32.969 -2.246 0.194 1 97 348 PRO A O 1
ATOM 2683 N N . VAL A 1 349 ? 30.984 -1.754 -0.755 1 93.25 349 VAL A N 1
ATOM 2684 C CA . VAL A 1 349 ? 30.562 -3.146 -0.691 1 93.25 349 VAL A CA 1
ATOM 2685 C C . VAL A 1 349 ? 30.531 -3.744 -2.096 1 93.25 349 VAL A C 1
ATOM 2687 O O . VAL A 1 349 ? 30.75 -4.945 -2.271 1 93.25 349 VAL A O 1
ATOM 2690 N N . ALA A 1 350 ? 30.312 -2.982 -3.113 1 94.75 350 ALA A N 1
ATOM 2691 C CA . ALA A 1 350 ? 30.109 -3.449 -4.48 1 94.75 350 ALA A CA 1
ATOM 2692 C C . ALA A 1 350 ? 31.438 -3.807 -5.145 1 94.75 350 ALA A C 1
ATOM 2694 O O . ALA A 1 350 ? 32.5 -3.285 -4.762 1 94.75 350 ALA A O 1
ATOM 2695 N N . SER A 1 351 ? 31.391 -4.676 -6.105 1 92.69 351 SER A N 1
ATOM 2696 C CA . SER A 1 351 ? 32.562 -5.082 -6.875 1 92.69 351 SER A CA 1
ATOM 2697 C C . SER A 1 351 ? 32.938 -4.023 -7.902 1 92.69 351 SER A C 1
ATOM 2699 O O . SER A 1 351 ? 32.125 -3.588 -8.695 1 92.69 351 SER A O 1
ATOM 2701 N N . ILE A 1 352 ? 34.219 -3.734 -7.938 1 95.56 352 ILE A N 1
ATOM 2702 C CA . ILE A 1 352 ? 34.75 -2.752 -8.883 1 95.56 352 ILE A CA 1
ATOM 2703 C C . ILE A 1 352 ? 34.562 -3.271 -10.312 1 95.56 352 ILE A C 1
ATOM 2705 O O . ILE A 1 352 ? 34.125 -2.541 -11.195 1 95.56 352 ILE A O 1
ATOM 2709 N N . GLU A 1 353 ? 34.906 -4.492 -10.469 1 94 353 GLU A N 1
ATOM 2710 C CA . GLU A 1 353 ? 34.844 -5.117 -11.781 1 94 353 GLU A CA 1
ATOM 2711 C C . GLU A 1 353 ? 33.406 -5.184 -12.297 1 94 353 GLU A C 1
ATOM 2713 O O . GLU A 1 353 ? 33.125 -4.891 -13.461 1 94 353 GLU A O 1
ATOM 2718 N N . GLU A 1 354 ? 32.531 -5.512 -11.43 1 93.25 354 GLU A N 1
ATOM 2719 C CA . GLU A 1 354 ? 31.141 -5.602 -11.82 1 93.25 354 GLU A CA 1
ATOM 2720 C C . GLU A 1 354 ? 30.562 -4.227 -12.1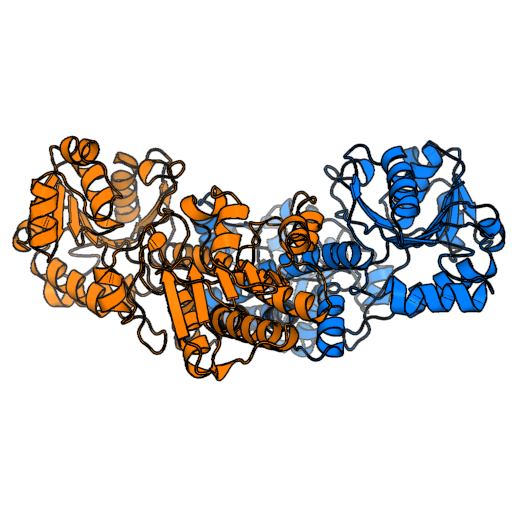56 1 93.25 354 GLU A C 1
ATOM 2722 O O . GLU A 1 354 ? 29.766 -4.09 -13.086 1 93.25 354 GLU A O 1
ATOM 2727 N N . ALA A 1 355 ? 30.953 -3.232 -11.383 1 97.19 355 ALA A N 1
ATOM 2728 C CA . ALA A 1 355 ? 30.484 -1.869 -11.625 1 97.19 355 ALA A CA 1
ATOM 2729 C C . ALA A 1 355 ? 30.922 -1.382 -13.008 1 97.19 355 ALA A C 1
ATOM 2731 O O . ALA A 1 355 ? 30.141 -0.783 -13.734 1 97.19 355 ALA A O 1
ATOM 2732 N N . ARG A 1 356 ? 32.188 -1.677 -13.336 1 96.88 356 ARG A N 1
ATOM 2733 C CA . ARG A 1 356 ? 32.719 -1.3 -14.641 1 96.88 356 ARG A CA 1
ATOM 2734 C C . ARG A 1 356 ? 32 -2.039 -15.766 1 96.88 356 ARG A C 1
ATOM 2736 O O . ARG A 1 356 ? 31.625 -1.436 -16.766 1 96.88 356 ARG A O 1
ATOM 2743 N N . HIS A 1 357 ? 31.812 -3.232 -15.539 1 95.06 357 HIS A N 1
ATOM 2744 C CA . HIS A 1 357 ? 31.203 -4.086 -16.562 1 95.06 357 HIS A CA 1
ATOM 2745 C C . HIS A 1 357 ? 29.734 -3.736 -16.766 1 95.06 357 HIS A C 1
ATOM 2747 O O . HIS A 1 357 ? 29.281 -3.605 -17.906 1 95.06 357 HIS A O 1
ATOM 2753 N N . GLU A 1 358 ? 29 -3.545 -15.719 1 93.62 358 GLU A N 1
ATOM 2754 C CA . GLU A 1 358 ? 27.547 -3.398 -15.781 1 93.62 358 GLU A CA 1
ATOM 2755 C C . GLU A 1 358 ? 27.156 -1.969 -16.141 1 93.62 358 GLU A C 1
ATOM 2757 O O . GLU A 1 358 ? 26.156 -1.75 -16.844 1 93.62 358 GLU A O 1
ATOM 2762 N N . TYR A 1 359 ? 27.922 -0.976 -15.648 1 96.44 359 TYR A N 1
ATOM 2763 C CA . TYR A 1 359 ? 27.438 0.394 -15.758 1 96.44 359 TYR A CA 1
ATOM 2764 C C . TYR A 1 359 ? 28.5 1.309 -16.344 1 96.44 359 TYR A C 1
ATOM 2766 O O . TYR A 1 359 ? 28.266 2.496 -16.562 1 96.44 359 TYR A O 1
ATOM 2774 N N . GLY A 1 360 ? 29.688 0.763 -16.609 1 96.56 360 GLY A N 1
ATOM 2775 C CA . GLY A 1 360 ? 30.781 1.62 -17.031 1 96.56 360 GLY A CA 1
ATOM 2776 C C . GLY A 1 360 ? 31.203 2.627 -15.977 1 96.56 360 GLY A C 1
ATOM 2777 O O . GLY A 1 360 ? 31.656 3.723 -16.297 1 96.56 360 GLY A O 1
ATOM 2778 N N . VAL A 1 361 ? 31.016 2.297 -14.727 1 97.38 361 VAL A N 1
ATOM 2779 C CA . VAL A 1 361 ? 31.297 3.195 -13.617 1 97.38 361 VAL A CA 1
ATOM 2780 C C . VAL A 1 361 ? 32.562 2.736 -12.891 1 97.38 361 VAL A C 1
ATOM 2782 O O . VAL A 1 361 ? 32.688 1.559 -12.555 1 97.38 361 VAL A O 1
ATOM 2785 N N . GLU A 1 362 ? 33.5 3.566 -12.711 1 97.31 362 GLU A N 1
ATOM 2786 C CA . GLU A 1 362 ? 34.688 3.289 -11.914 1 97.31 362 GLU A CA 1
ATOM 2787 C C . GLU A 1 362 ? 34.469 3.635 -10.445 1 97.31 362 GLU A C 1
ATOM 2789 O O . GLU A 1 362 ? 34.219 4.793 -10.109 1 97.31 362 GLU A O 1
ATOM 2794 N N . LEU A 1 363 ? 34.562 2.633 -9.617 1 98.31 363 LEU A N 1
ATOM 2795 C CA . LEU A 1 363 ? 34.469 2.885 -8.18 1 98.31 363 LEU A CA 1
ATOM 2796 C C . LEU A 1 363 ? 35.781 3.371 -7.617 1 98.31 363 LEU A C 1
ATOM 2798 O O . LEU A 1 363 ? 36.844 2.826 -7.941 1 98.31 363 LEU A O 1
ATOM 2802 N N . GLU A 1 364 ? 35.688 4.402 -6.863 1 98.31 364 GLU A N 1
ATOM 2803 C CA . GLU A 1 364 ? 36.875 4.977 -6.23 1 98.31 364 GLU A CA 1
ATOM 2804 C C . GLU A 1 364 ? 36.906 4.691 -4.734 1 98.31 364 GLU A C 1
ATOM 2806 O O . GLU A 1 364 ? 35.844 4.508 -4.117 1 98.31 364 GLU A O 1
ATOM 2811 N N . SER A 1 365 ? 38.156 4.555 -4.18 1 97.81 365 SER A N 1
ATOM 2812 C CA . SER A 1 365 ? 38.281 4.461 -2.727 1 97.81 365 SER A CA 1
ATOM 2813 C C . SER A 1 365 ? 37.875 5.77 -2.055 1 97.81 365 SER A C 1
ATOM 2815 O O . SER A 1 365 ? 37.844 6.82 -2.697 1 97.81 365 SER A O 1
ATOM 2817 N N . TRP A 1 366 ? 37.5 5.641 -0.812 1 97.81 366 TRP A N 1
ATOM 2818 C CA . TRP A 1 366 ? 37.125 6.832 -0.051 1 97.81 366 TRP A CA 1
ATOM 2819 C C . TRP A 1 366 ? 38.25 7.867 -0.096 1 97.81 366 TRP A C 1
ATOM 2821 O O . TRP A 1 366 ? 38 9.062 -0.29 1 97.81 366 TRP A O 1
ATOM 2831 N N . GLU A 1 367 ? 39.5 7.418 0.059 1 97.12 367 GLU A N 1
ATOM 2832 C CA . GLU A 1 367 ? 40.656 8.289 0.095 1 97.12 367 GLU A CA 1
ATOM 2833 C C . GLU A 1 367 ? 40.844 9.016 -1.232 1 97.12 367 GLU A C 1
ATOM 2835 O O . GLU A 1 367 ? 41.312 10.156 -1.261 1 97.12 367 GLU A O 1
ATOM 2840 N N . ASP A 1 368 ? 40.438 8.461 -2.289 1 97.44 368 ASP A N 1
ATOM 2841 C CA . ASP A 1 368 ? 40.688 8.992 -3.623 1 97.44 368 ASP A CA 1
ATOM 2842 C C . ASP A 1 368 ? 39.594 9.961 -4.043 1 97.44 368 ASP A C 1
ATOM 2844 O O . ASP A 1 368 ? 39.75 10.688 -5.031 1 97.44 368 ASP A O 1
ATOM 2848 N N . LEU A 1 369 ? 38.5 9.992 -3.277 1 98.19 369 LEU A N 1
ATOM 2849 C CA . LEU A 1 369 ? 37.438 10.922 -3.605 1 98.19 369 LEU A CA 1
ATOM 2850 C C . LEU A 1 369 ? 37.906 12.367 -3.457 1 98.19 369 LEU A C 1
ATOM 2852 O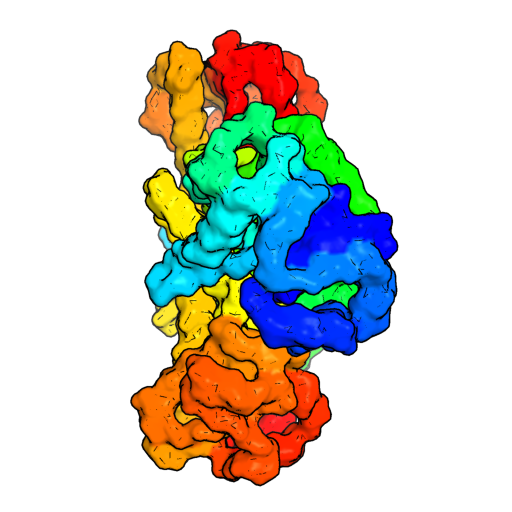 O . LEU A 1 369 ? 38.562 12.711 -2.482 1 98.19 369 LEU A O 1
ATOM 2856 N N . PRO A 1 370 ? 37.562 13.18 -4.355 1 97.75 370 PRO A N 1
ATOM 2857 C CA . PRO A 1 370 ? 37.906 14.602 -4.199 1 97.75 370 PRO A CA 1
ATOM 2858 C C . PRO A 1 370 ? 36.969 15.32 -3.242 1 97.75 370 PRO A C 1
ATOM 2860 O O . PRO A 1 370 ? 35.938 14.75 -2.824 1 97.75 370 PRO A O 1
ATOM 2863 N N . ARG A 1 371 ? 37.406 16.531 -2.857 1 97.5 371 ARG A N 1
ATOM 2864 C CA . ARG A 1 371 ? 36.438 17.453 -2.281 1 97.5 371 ARG A CA 1
ATOM 2865 C C . ARG A 1 371 ? 35.438 17.938 -3.34 1 97.5 371 ARG A C 1
ATOM 2867 O O . ARG A 1 371 ? 35.844 18.469 -4.379 1 97.5 371 ARG A O 1
ATOM 2874 N N . ALA A 1 372 ? 34.156 17.703 -3.133 1 98.12 372 ALA A N 1
ATOM 2875 C CA . ALA A 1 372 ? 33.156 17.938 -4.168 1 98.12 372 ALA A CA 1
ATOM 2876 C C . ALA A 1 372 ? 32.156 19 -3.74 1 98.12 372 ALA A C 1
ATOM 2878 O O . ALA A 1 372 ? 32.094 19.359 -2.561 1 98.12 372 ALA A O 1
ATOM 2879 N N . ASP A 1 373 ? 31.438 19.531 -4.68 1 98.06 373 ASP A N 1
ATOM 2880 C CA . ASP A 1 373 ? 30.438 20.578 -4.453 1 98.06 373 ASP A CA 1
ATOM 2881 C C . ASP A 1 373 ? 29.125 19.984 -3.928 1 98.06 373 ASP A C 1
ATOM 2883 O O . ASP A 1 373 ? 28.312 20.703 -3.342 1 98.06 373 ASP A O 1
ATOM 2887 N N . ALA A 1 374 ? 28.938 18.734 -4.188 1 98.56 374 ALA A N 1
ATOM 2888 C CA . ALA A 1 374 ? 27.797 18 -3.637 1 98.56 374 ALA A CA 1
ATOM 2889 C C . ALA A 1 374 ? 28.172 16.562 -3.336 1 98.56 374 ALA A C 1
ATOM 2891 O O . ALA A 1 374 ? 29.031 15.977 -4.004 1 98.56 374 ALA A O 1
ATOM 2892 N N . MET A 1 375 ? 27.609 16.094 -2.33 1 98.75 375 MET A N 1
ATOM 2893 C CA . MET A 1 375 ? 27.672 14.672 -1.973 1 98.75 375 MET A CA 1
ATOM 2894 C C . MET A 1 375 ? 26.281 14.062 -1.871 1 98.75 375 MET A C 1
ATOM 2896 O O . MET A 1 375 ? 25.406 14.602 -1.188 1 98.75 375 MET A O 1
ATOM 2900 N N . ILE A 1 376 ? 26.062 13.016 -2.607 1 98.81 376 ILE A N 1
ATOM 2901 C CA . ILE A 1 376 ? 24.812 12.273 -2.545 1 98.81 376 ILE A CA 1
ATOM 2902 C C . ILE A 1 376 ? 25.047 10.938 -1.835 1 98.81 376 ILE A C 1
ATOM 2904 O O . ILE A 1 376 ? 25.812 10.102 -2.309 1 98.81 376 ILE A O 1
ATOM 2908 N N . VAL A 1 377 ? 24.453 10.758 -0.712 1 98.75 377 VAL A N 1
ATOM 2909 C CA . VAL A 1 377 ? 24.391 9.43 -0.127 1 98.75 377 VAL A CA 1
ATOM 2910 C C . VAL A 1 377 ? 23.203 8.664 -0.686 1 98.75 377 VAL A C 1
ATOM 2912 O O . VAL A 1 377 ? 22.094 8.742 -0.138 1 98.75 377 VAL A O 1
ATOM 2915 N N . ALA A 1 378 ? 23.453 7.879 -1.677 1 98.5 378 ALA A N 1
ATOM 2916 C CA . ALA A 1 378 ? 22.406 7.238 -2.451 1 98.5 378 ALA A CA 1
ATOM 2917 C C . ALA A 1 378 ? 21.969 5.922 -1.807 1 98.5 378 ALA A C 1
ATOM 2919 O O . ALA A 1 378 ? 20.797 5.527 -1.908 1 98.5 378 ALA A O 1
ATOM 2920 N N . VAL A 1 379 ? 22.891 5.199 -1.246 1 98.06 379 VAL A N 1
ATOM 2921 C CA . VAL A 1 379 ? 22.641 3.928 -0.572 1 98.06 379 VAL A CA 1
ATOM 2922 C C . VAL A 1 379 ? 23.156 3.998 0.867 1 98.06 379 VAL A C 1
ATOM 2924 O O . VAL A 1 379 ? 24.281 4.438 1.115 1 98.06 379 VAL A O 1
ATOM 2927 N N . ALA A 1 380 ? 22.391 3.568 1.823 1 97.5 380 ALA A N 1
ATOM 2928 C CA . ALA A 1 380 ? 22.703 3.734 3.24 1 97.5 380 ALA A CA 1
ATOM 2929 C C . ALA A 1 380 ? 23.469 2.535 3.777 1 97.5 380 ALA A C 1
ATOM 2931 O O . ALA A 1 380 ? 23.078 1.92 4.766 1 97.5 380 ALA A O 1
ATOM 2932 N N . HIS A 1 381 ? 24.625 2.275 3.199 1 97.31 381 HIS A N 1
ATOM 2933 C CA . HIS A 1 381 ? 25.484 1.236 3.754 1 97.31 381 HIS A CA 1
ATOM 2934 C C . HIS A 1 381 ? 25.875 1.559 5.191 1 97.31 381 HIS A C 1
ATOM 2936 O O . HIS A 1 381 ? 26.031 2.729 5.551 1 97.31 381 HIS A O 1
ATOM 2942 N N . ARG A 1 382 ? 26.109 0.502 5.969 1 96.62 382 ARG A N 1
ATOM 2943 C CA . ARG A 1 382 ? 26.531 0.683 7.355 1 96.62 382 ARG A CA 1
ATOM 2944 C C . ARG A 1 382 ? 27.828 1.484 7.438 1 96.62 382 ARG A C 1
ATOM 2946 O O . ARG A 1 382 ? 28.016 2.264 8.375 1 96.62 382 ARG A O 1
ATOM 2953 N N . GLN A 1 383 ? 28.719 1.284 6.465 1 96.88 383 GLN A N 1
ATOM 2954 C CA . GLN A 1 383 ? 29.984 2.008 6.414 1 96.88 383 GLN A CA 1
ATOM 2955 C C . GLN A 1 383 ? 29.75 3.516 6.348 1 96.88 383 GLN A C 1
ATOM 2957 O O . GLN A 1 383 ? 30.578 4.297 6.828 1 96.88 383 GLN A O 1
ATOM 2962 N N . PHE A 1 384 ? 28.656 4 5.777 1 98.06 384 PHE A N 1
ATOM 2963 C CA . PHE A 1 384 ? 28.344 5.418 5.676 1 98.06 384 PHE A CA 1
ATOM 2964 C C . PHE A 1 384 ? 27.578 5.891 6.914 1 98.06 384 PHE A C 1
ATOM 2966 O O . PHE A 1 384 ? 27.906 6.941 7.477 1 98.06 384 PHE A O 1
ATOM 2973 N N . THR A 1 385 ? 26.562 5.102 7.379 1 97.38 385 THR A N 1
ATOM 2974 C CA . THR A 1 385 ? 25.688 5.551 8.453 1 97.38 385 THR A CA 1
ATOM 2975 C C . THR A 1 385 ? 26.422 5.547 9.789 1 97.38 385 THR A C 1
ATOM 2977 O O . THR A 1 385 ? 26.016 6.258 10.719 1 97.38 385 THR A O 1
ATOM 2980 N N . GLU A 1 386 ? 27.484 4.793 9.859 1 96.81 386 GLU A N 1
ATOM 2981 C CA . GLU A 1 386 ? 28.266 4.719 11.094 1 96.81 386 GLU A CA 1
ATOM 2982 C C . GLU A 1 386 ? 29.453 5.668 11.055 1 96.81 386 GLU A C 1
ATOM 2984 O O . GLU A 1 386 ? 30.125 5.863 12.062 1 96.81 386 GLU A O 1
ATOM 2989 N N . MET A 1 387 ? 29.672 6.27 9.977 1 95.94 387 MET A N 1
ATOM 2990 C CA . MET A 1 387 ? 30.75 7.23 9.812 1 95.94 387 MET A CA 1
ATOM 2991 C C . MET A 1 387 ? 30.406 8.562 10.477 1 95.94 387 MET A C 1
ATOM 2993 O O . MET A 1 387 ? 29.281 9.039 10.367 1 95.94 387 MET A O 1
ATOM 2997 N N . PRO A 1 388 ? 31.344 9.133 11.25 1 95.31 388 PRO A N 1
ATOM 2998 C CA . PRO A 1 388 ? 31.078 10.445 11.828 1 95.31 388 PRO A CA 1
ATOM 2999 C C . PRO A 1 388 ? 30.828 11.523 10.773 1 95.31 388 PRO A C 1
ATOM 3001 O O . PRO A 1 388 ? 31.469 11.531 9.727 1 95.31 388 PRO A O 1
ATOM 3004 N N . LEU A 1 389 ? 29.969 12.461 11.047 1 94.88 389 LEU A N 1
ATOM 3005 C CA . LEU A 1 389 ? 29.562 13.5 10.109 1 94.88 389 LEU A CA 1
ATOM 3006 C C . LEU A 1 389 ? 30.766 14.336 9.68 1 94.88 389 LEU A C 1
ATOM 3008 O O . LEU A 1 389 ? 30.812 14.82 8.547 1 94.88 389 LEU A O 1
ATOM 3012 N N . THR A 1 390 ? 31.719 14.469 10.539 1 93.75 390 THR A N 1
ATOM 3013 C CA . THR A 1 390 ? 32.906 15.289 10.273 1 93.75 390 THR A CA 1
ATOM 3014 C C . THR A 1 390 ? 33.719 14.719 9.109 1 93.75 390 THR A C 1
ATOM 3016 O O . THR A 1 390 ? 34.375 15.461 8.391 1 93.75 390 THR A O 1
ATOM 3019 N N . GLN A 1 391 ? 33.625 13.422 8.938 1 95.12 391 GLN A N 1
ATOM 3020 C CA . GLN A 1 391 ? 34.344 12.797 7.836 1 95.12 391 GLN A CA 1
ATOM 3021 C C . GLN A 1 391 ? 33.75 13.188 6.492 1 95.12 391 GLN A C 1
ATOM 3023 O O . GLN A 1 391 ? 34.469 13.438 5.527 1 95.12 391 GLN A O 1
ATOM 3028 N N . PHE A 1 392 ? 32.438 13.281 6.438 1 96.19 392 PHE A N 1
ATOM 3029 C CA . PHE A 1 392 ? 31.797 13.719 5.211 1 96.19 392 PHE A CA 1
ATOM 3030 C C . PHE A 1 392 ? 32.188 15.141 4.859 1 96.19 392 PHE A C 1
ATOM 3032 O O . PHE A 1 392 ? 32.406 15.461 3.688 1 96.19 392 PHE A O 1
ATOM 3039 N N . GLN A 1 393 ? 32.312 15.914 5.863 1 93.62 393 GLN A N 1
ATOM 3040 C CA . GLN A 1 393 ? 32.625 17.328 5.684 1 93.62 393 GLN A CA 1
ATOM 3041 C C . GLN A 1 393 ? 33.969 17.516 5.004 1 93.62 393 GLN A C 1
ATOM 3043 O O . GLN A 1 393 ? 34.188 18.484 4.27 1 93.62 393 GLN A O 1
ATOM 3048 N N . THR A 1 394 ? 34.875 16.594 5.266 1 95 394 THR A N 1
ATOM 3049 C CA . THR A 1 394 ? 36.188 16.688 4.688 1 95 394 THR A CA 1
ATOM 3050 C C . THR A 1 394 ? 36.156 16.5 3.176 1 95 394 THR A C 1
ATOM 3052 O O . THR A 1 394 ? 37.094 16.828 2.469 1 95 394 THR A O 1
ATOM 3055 N N . LYS A 1 395 ? 35 15.992 2.645 1 97.56 395 LYS A N 1
ATOM 3056 C CA . LYS A 1 395 ? 34.906 15.664 1.227 1 97.56 395 LYS A CA 1
ATOM 3057 C C . LYS A 1 395 ? 33.906 16.578 0.518 1 97.56 395 LYS A C 1
ATOM 3059 O O . LYS A 1 395 ? 33.531 16.344 -0.631 1 97.56 395 LYS A O 1
ATOM 3064 N N . ILE A 1 396 ? 33.469 17.609 1.189 1 97.75 396 ILE A N 1
ATOM 3065 C CA . ILE A 1 396 ? 32.531 18.547 0.62 1 97.75 396 ILE A CA 1
ATOM 3066 C C . ILE A 1 396 ? 33.094 19.969 0.734 1 97.75 396 ILE A C 1
ATOM 3068 O O . ILE A 1 396 ? 33.656 20.328 1.761 1 97.75 396 ILE A O 1
ATOM 3072 N N . THR A 1 397 ? 33 20.766 -0.299 1 95.88 397 THR A N 1
ATOM 3073 C CA . THR A 1 397 ? 33.469 22.141 -0.297 1 95.88 397 THR A CA 1
ATOM 3074 C C . THR A 1 397 ? 32.656 22.984 0.685 1 95.88 397 THR A C 1
ATOM 3076 O O . THR A 1 397 ? 31.609 22.562 1.14 1 95.88 397 THR A O 1
ATOM 3079 N N . ASP A 1 398 ? 33.25 24.156 0.886 1 90 398 ASP A N 1
ATOM 3080 C CA . ASP A 1 398 ? 32.531 25.078 1.775 1 90 398 ASP A CA 1
ATOM 3081 C C . ASP A 1 398 ? 31.172 25.453 1.218 1 90 398 ASP A C 1
ATOM 3083 O O . ASP A 1 398 ? 31.031 25.766 0.034 1 90 398 ASP A O 1
ATOM 3087 N N . LYS A 1 399 ? 30.141 25.266 1.832 1 87.06 399 LYS A N 1
ATOM 3088 C CA . LYS A 1 399 ? 28.766 25.562 1.478 1 87.06 399 LYS A CA 1
ATOM 3089 C C . LYS A 1 399 ? 28.234 24.547 0.468 1 87.06 399 LYS A C 1
ATOM 3091 O O . LYS A 1 399 ? 27.312 24.844 -0.291 1 87.06 399 LYS A O 1
ATOM 3096 N N . GLY A 1 400 ? 28.984 23.469 0.274 1 96.88 400 GLY A N 1
ATOM 3097 C CA . GLY A 1 400 ? 28.531 22.438 -0.63 1 96.88 400 GLY A CA 1
ATOM 3098 C C . GLY A 1 400 ? 27.219 21.812 -0.202 1 96.88 400 GLY A C 1
ATOM 3099 O O . GLY A 1 400 ? 26.625 22.219 0.799 1 96.88 400 GLY A O 1
ATOM 3100 N N . CYS A 1 401 ? 26.703 20.953 -1.025 1 98.31 401 CYS A N 1
ATOM 3101 C CA . CYS A 1 401 ? 25.391 20.344 -0.814 1 98.31 401 CYS A CA 1
ATOM 3102 C C . CYS A 1 401 ? 25.516 18.922 -0.309 1 98.31 401 CYS A C 1
ATOM 3104 O O . CYS A 1 401 ? 26.406 18.172 -0.748 1 98.31 401 CYS A O 1
ATOM 3106 N N . PHE A 1 402 ? 24.719 18.531 0.667 1 98.56 402 PHE A N 1
ATOM 3107 C CA . PHE A 1 402 ? 24.578 17.172 1.175 1 98.56 402 PHE A CA 1
ATOM 3108 C C . PHE A 1 402 ? 23.188 16.625 0.886 1 98.56 402 PHE A C 1
ATOM 3110 O O . PHE A 1 402 ? 22.203 17.094 1.448 1 98.56 402 PHE A O 1
ATOM 3117 N N . ILE A 1 403 ? 23.156 15.648 0.013 1 98.69 403 ILE A N 1
ATOM 3118 C CA . ILE A 1 403 ? 21.906 15.039 -0.42 1 98.69 403 ILE A CA 1
ATOM 3119 C C . ILE A 1 403 ? 21.75 13.664 0.236 1 98.69 403 ILE A C 1
ATOM 3121 O O . ILE A 1 403 ? 22.5 12.742 -0.055 1 98.69 403 ILE A O 1
ATOM 3125 N N . ASP A 1 404 ? 20.781 13.531 1.097 1 98.56 404 ASP A N 1
ATOM 3126 C CA . ASP A 1 404 ? 20.531 12.312 1.866 1 98.56 404 ASP A CA 1
ATOM 3127 C C . ASP A 1 404 ? 19.297 11.57 1.351 1 98.56 404 ASP A C 1
ATOM 3129 O O . ASP A 1 404 ? 18.188 11.781 1.846 1 98.56 404 ASP A O 1
ATOM 3133 N N . VAL A 1 405 ? 19.516 10.609 0.477 1 98.31 405 VAL A N 1
ATOM 3134 C CA . VAL A 1 405 ? 18.422 9.977 -0.262 1 98.31 405 VAL A CA 1
ATOM 3135 C C . VAL A 1 405 ? 17.594 9.109 0.681 1 98.31 405 VAL A C 1
ATOM 3137 O O . VAL A 1 405 ? 16.375 9 0.521 1 98.31 405 VAL A O 1
ATOM 3140 N N . LYS A 1 406 ? 18.203 8.555 1.741 1 97.5 406 LYS A N 1
ATOM 3141 C CA . LYS A 1 406 ? 17.5 7.629 2.629 1 97.5 406 LYS A CA 1
ATOM 3142 C C . LYS A 1 406 ? 17.172 8.289 3.969 1 97.5 406 LYS A C 1
ATOM 3144 O O . LYS A 1 406 ? 16.719 7.625 4.898 1 97.5 406 LYS A O 1
ATOM 3149 N N . SER A 1 407 ? 17.469 9.578 4.09 1 97.25 407 SER A N 1
ATOM 3150 C CA . SER A 1 407 ? 17.188 10.359 5.289 1 97.25 407 SER A CA 1
ATOM 3151 C C . SER A 1 407 ? 17.766 9.688 6.531 1 97.25 407 SER A C 1
ATOM 3153 O O . SER A 1 407 ? 17.047 9.477 7.52 1 97.25 407 SER A O 1
ATOM 3155 N N . GLN A 1 408 ? 19.078 9.438 6.457 1 97.19 408 GLN A N 1
ATOM 3156 C CA . GLN A 1 408 ? 19.703 8.68 7.539 1 97.19 408 GLN A CA 1
ATOM 3157 C C . GLN A 1 408 ? 20.562 9.578 8.43 1 97.19 408 GLN A C 1
ATOM 3159 O O . GLN A 1 408 ? 21.031 9.156 9.484 1 97.19 408 GLN A O 1
ATOM 3164 N N . PHE A 1 409 ? 20.672 10.82 8.078 1 97.19 409 PHE A N 1
ATOM 3165 C CA . PHE A 1 409 ? 21.609 11.695 8.781 1 97.19 409 PHE A CA 1
ATOM 3166 C C . PHE A 1 409 ? 20.875 12.875 9.398 1 97.19 409 PHE A C 1
ATOM 3168 O O . PHE A 1 409 ? 19.812 13.281 8.914 1 97.19 409 PHE A O 1
ATOM 3175 N N . ASP A 1 410 ? 21.406 13.391 10.477 1 95.38 410 ASP A N 1
ATOM 3176 C CA . ASP A 1 410 ? 20.812 14.523 11.172 1 95.38 410 ASP A CA 1
ATOM 3177 C C . ASP A 1 410 ? 20.969 15.812 10.367 1 95.38 410 ASP A C 1
ATOM 3179 O O . ASP A 1 410 ? 22.047 16.391 10.305 1 95.38 410 ASP A O 1
ATOM 3183 N N . PRO A 1 411 ? 19.875 16.219 9.828 1 95.5 411 PRO A N 1
ATOM 3184 C CA . PRO A 1 411 ? 19.984 17.391 8.961 1 95.5 411 PRO A CA 1
ATOM 3185 C C . PRO A 1 411 ? 20.375 18.656 9.719 1 95.5 411 PRO A C 1
ATOM 3187 O O . PRO A 1 411 ? 21.031 19.531 9.164 1 95.5 411 PRO A O 1
ATOM 3190 N N . ALA A 1 412 ? 19.938 18.781 10.945 1 94.81 412 ALA A N 1
ATOM 3191 C CA . ALA A 1 412 ? 20.281 19.953 11.75 1 94.81 412 ALA A CA 1
ATOM 3192 C C . ALA A 1 412 ? 21.781 20.047 11.969 1 94.81 412 ALA A C 1
ATOM 3194 O O . ALA A 1 412 ? 22.375 21.125 11.828 1 94.81 412 ALA A O 1
ATOM 3195 N N . ALA A 1 413 ? 22.406 18.922 12.289 1 95.25 413 ALA A N 1
ATOM 3196 C CA . ALA A 1 413 ? 23.844 18.891 12.5 1 95.25 413 ALA A CA 1
ATOM 3197 C C . ALA A 1 413 ? 24.594 19.234 11.219 1 95.25 413 ALA A C 1
ATOM 3199 O O . ALA A 1 413 ? 25.609 19.938 11.25 1 95.25 413 ALA A O 1
ATOM 3200 N N . LEU A 1 414 ? 24.125 18.781 10.078 1 95.44 414 LEU A N 1
ATOM 3201 C CA . LEU A 1 414 ? 24.75 19.031 8.789 1 95.44 414 LEU A CA 1
ATOM 3202 C C . LEU A 1 414 ? 24.641 20.5 8.422 1 95.44 414 LEU A C 1
ATOM 3204 O O . LEU A 1 414 ? 25.609 21.109 7.938 1 95.44 414 LEU A O 1
ATOM 3208 N N . ARG A 1 415 ? 23.5 21.094 8.727 1 95.44 415 ARG A N 1
ATOM 3209 C CA . ARG A 1 415 ? 23.297 22.516 8.438 1 95.44 415 ARG A CA 1
ATOM 3210 C C . ARG A 1 415 ? 24.156 23.375 9.352 1 95.44 415 ARG A C 1
ATOM 3212 O O . ARG A 1 415 ? 24.703 24.391 8.922 1 95.44 415 ARG A O 1
ATOM 3219 N N . GLU A 1 416 ? 24.234 22.953 10.539 1 94.56 416 GLU A N 1
ATOM 3220 C CA . GLU A 1 416 ? 25.062 23.672 11.5 1 94.56 416 GLU A CA 1
ATOM 3221 C C . GLU A 1 416 ? 26.531 23.672 11.062 1 94.56 416 GLU A C 1
ATOM 3223 O O . GLU A 1 416 ? 27.266 24.609 11.344 1 94.56 416 GLU A O 1
ATOM 3228 N N . ALA A 1 417 ? 26.906 22.656 10.352 1 92.75 417 ALA A N 1
ATOM 3229 C CA . ALA A 1 417 ? 28.266 22.531 9.844 1 92.75 417 ALA A CA 1
ATOM 3230 C C . ALA A 1 417 ? 28.469 23.359 8.586 1 92.75 417 ALA A C 1
ATOM 3232 O O . ALA A 1 417 ? 29.547 23.375 8.016 1 92.75 417 ALA A O 1
ATOM 3233 N N . GLY A 1 418 ? 27.438 24.062 8.141 1 93.31 418 GLY A N 1
ATOM 3234 C CA . GLY A 1 418 ? 27.562 25 7.031 1 93.31 418 GLY A CA 1
ATOM 3235 C C . GLY A 1 418 ? 27.172 24.391 5.695 1 93.31 418 GLY A C 1
ATOM 3236 O O . GLY A 1 418 ? 27.359 25.016 4.648 1 93.31 418 GLY A O 1
ATOM 3237 N N . LEU A 1 419 ? 26.578 23.219 5.707 1 96 419 LEU A N 1
ATOM 3238 C CA . LEU A 1 419 ? 26.234 22.531 4.465 1 96 419 LEU A CA 1
ATOM 3239 C C . LEU A 1 419 ? 24.797 22.844 4.051 1 96 419 LEU A C 1
ATOM 3241 O O . LEU A 1 419 ? 23.953 23.109 4.902 1 96 419 LEU A O 1
ATOM 3245 N N . ASN A 1 420 ? 24.578 22.906 2.748 1 97.25 420 ASN A N 1
ATOM 3246 C CA . ASN A 1 420 ? 23.219 22.891 2.203 1 97.25 420 ASN A CA 1
ATOM 3247 C C . ASN A 1 420 ? 22.641 21.484 2.146 1 97.25 420 ASN A C 1
ATOM 3249 O O . ASN A 1 420 ? 23.156 20.625 1.406 1 97.25 420 ASN A O 1
ATOM 3253 N N . VAL A 1 421 ? 21.562 21.25 2.902 1 97.75 421 VAL A N 1
ATOM 3254 C CA . VAL A 1 421 ? 21.109 19.875 3.102 1 97.75 421 VAL A CA 1
ATOM 3255 C C . VAL A 1 421 ? 19.75 19.656 2.428 1 97.75 421 VAL A C 1
ATOM 3257 O O . VAL A 1 421 ? 18.844 20.484 2.57 1 97.75 421 VAL A O 1
ATOM 3260 N N . TRP A 1 422 ? 19.656 18.641 1.637 1 98.06 422 TRP A N 1
ATOM 3261 C CA . TRP A 1 422 ? 18.391 18.141 1.11 1 98.06 422 TRP A CA 1
ATOM 3262 C C . TRP A 1 422 ? 18.219 16.656 1.418 1 98.06 422 TRP A C 1
ATOM 3264 O O . TRP A 1 422 ? 19.188 15.898 1.361 1 98.06 422 TRP A O 1
ATOM 3274 N N . ARG A 1 423 ? 17.109 16.281 1.823 1 97.5 423 ARG A N 1
ATOM 3275 C CA . ARG A 1 423 ? 16.844 14.859 1.99 1 97.5 423 ARG A CA 1
ATOM 3276 C C . ARG A 1 423 ? 15.492 14.477 1.39 1 97.5 423 ARG A C 1
ATOM 3278 O O . ARG A 1 423 ? 14.578 15.305 1.323 1 97.5 423 ARG A O 1
ATOM 3285 N N . LEU A 1 424 ? 15.453 13.312 0.917 1 96.88 424 LEU A N 1
ATOM 3286 C CA . LEU A 1 424 ? 14.25 12.781 0.286 1 96.88 424 LEU A CA 1
ATOM 3287 C C . LEU A 1 424 ? 13.172 12.492 1.328 1 96.88 424 LEU A C 1
ATOM 3289 O O . LEU A 1 424 ? 13.438 11.844 2.34 1 96.88 424 LEU A O 1
ATOM 3293 N N . MET B 1 1 ? -9.664 26.172 31.172 1 97.62 1 MET B N 1
ATOM 3294 C CA . MET B 1 1 ? -10.938 25.672 30.672 1 97.62 1 MET B CA 1
ATOM 3295 C C . MET B 1 1 ? -10.859 25.359 29.188 1 97.62 1 MET B C 1
ATOM 3297 O O . MET B 1 1 ? -10.172 26.062 28.438 1 97.62 1 MET B O 1
ATOM 3301 N N . VAL B 1 2 ? -11.57 24.266 28.797 1 98.81 2 VAL B N 1
ATOM 3302 C CA . VAL B 1 2 ? -11.539 23.828 27.406 1 98.81 2 VAL B CA 1
ATOM 3303 C C . VAL B 1 2 ? -12.945 23.875 26.812 1 98.81 2 VAL B C 1
ATOM 3305 O O . VAL B 1 2 ? -13.93 23.609 27.5 1 98.81 2 VAL B O 1
ATOM 3308 N N . ALA B 1 3 ? -13.055 24.344 25.594 1 98.94 3 ALA B N 1
ATOM 3309 C CA . ALA B 1 3 ? -14.281 24.234 24.812 1 98.94 3 ALA B CA 1
ATOM 3310 C C . ALA B 1 3 ? -14.078 23.359 23.594 1 98.94 3 ALA B C 1
ATOM 3312 O O . ALA B 1 3 ? -13.016 23.391 22.969 1 98.94 3 ALA B O 1
ATOM 3313 N N . VAL B 1 4 ? -15.062 22.578 23.281 1 98.88 4 VAL B N 1
ATOM 3314 C CA . VAL B 1 4 ? -15.078 21.781 22.062 1 98.88 4 VAL B CA 1
ATOM 3315 C C . VAL B 1 4 ? -16.219 22.234 21.172 1 98.88 4 VAL B C 1
ATOM 3317 O O . VAL B 1 4 ? -17.391 22.234 21.578 1 98.88 4 VAL B O 1
ATOM 3320 N N . VAL B 1 5 ? -15.844 22.688 19.969 1 98.81 5 VAL B N 1
ATOM 3321 C CA . VAL B 1 5 ? -16.797 23.172 18.969 1 98.81 5 VAL B CA 1
ATOM 3322 C C . VAL B 1 5 ? -17.094 22.062 17.969 1 98.81 5 VAL B C 1
ATOM 3324 O O . VAL B 1 5 ? -16.203 21.625 17.234 1 98.81 5 VAL B O 1
ATOM 3327 N N . GLY B 1 6 ? -18.328 21.672 17.797 1 97.75 6 GLY B N 1
ATOM 3328 C CA . GLY B 1 6 ? -18.703 20.484 17.047 1 97.75 6 GLY B CA 1
ATOM 3329 C C . GLY B 1 6 ? -18.719 19.219 17.891 1 97.75 6 GLY B C 1
ATOM 3330 O O . GLY B 1 6 ? -17.656 18.719 18.266 1 97.75 6 GLY B O 1
ATOM 3331 N N . LEU B 1 7 ? -19.922 18.734 18.188 1 97.19 7 LEU B N 1
ATOM 3332 C CA . LEU B 1 7 ? -20.047 17.594 19.094 1 97.19 7 LEU B CA 1
ATOM 3333 C C . LEU B 1 7 ? -20.562 16.359 18.328 1 97.19 7 LEU B C 1
ATOM 3335 O O . LEU B 1 7 ? -21.516 15.719 18.766 1 97.19 7 LEU B O 1
ATOM 3339 N N . GLY B 1 8 ? -19.859 16.094 17.234 1 91.25 8 GLY B N 1
ATOM 3340 C CA . GLY B 1 8 ? -20.125 14.875 16.484 1 91.25 8 GLY B CA 1
ATOM 3341 C C . GLY B 1 8 ? -19.266 13.711 16.922 1 91.25 8 GLY B C 1
ATOM 3342 O O . GLY B 1 8 ? -18.969 13.547 18.109 1 91.25 8 GLY B O 1
ATOM 3343 N N . TYR B 1 9 ? -18.922 12.898 16 1 86.75 9 TYR B N 1
ATOM 3344 C CA . TYR B 1 9 ? -18.203 11.648 16.219 1 86.75 9 TYR B CA 1
ATOM 3345 C C . TYR B 1 9 ? -16.844 11.906 16.844 1 86.75 9 TYR B C 1
ATOM 3347 O O . TYR B 1 9 ? -16.344 11.078 17.609 1 86.75 9 TYR B O 1
ATOM 3355 N N . VAL B 1 10 ? -16.266 13.062 16.547 1 91.62 10 VAL B N 1
ATOM 3356 C CA . VAL B 1 10 ? -14.938 13.383 17.047 1 91.62 10 VAL B CA 1
ATOM 3357 C C . VAL B 1 10 ? -15.047 14.281 18.281 1 91.62 10 VAL B C 1
ATOM 3359 O O . VAL B 1 10 ? -14.422 14.023 19.297 1 91.62 10 VAL B O 1
ATOM 3362 N N . GLY B 1 11 ? -15.891 15.227 18.234 1 96.06 11 GLY B N 1
ATOM 3363 C CA . GLY B 1 11 ? -15.945 16.266 19.234 1 96.06 11 GLY B CA 1
ATOM 3364 C C . GLY B 1 11 ? -16.531 15.797 20.547 1 96.06 11 GLY B C 1
ATOM 3365 O O . GLY B 1 11 ? -16.047 16.156 21.625 1 96.06 11 GLY B O 1
ATOM 3366 N N . LEU B 1 12 ? -17.562 14.953 20.453 1 96.25 12 LEU B N 1
ATOM 3367 C CA . LEU B 1 12 ? -18.234 14.547 21.688 1 96.25 12 LEU B CA 1
ATOM 3368 C C . LEU B 1 12 ? -17.312 13.688 22.547 1 96.25 12 LEU B C 1
ATOM 3370 O O . LEU B 1 12 ? -17.172 13.938 23.75 1 96.25 12 LEU B O 1
ATOM 3374 N N . PRO B 1 13 ? -16.641 12.68 21.969 1 95.44 13 PRO B N 1
ATOM 3375 C CA . PRO B 1 13 ? -15.711 11.914 22.797 1 95.44 13 PRO B CA 1
ATOM 3376 C C . PRO B 1 13 ? -14.641 12.789 23.438 1 95.44 13 PRO B C 1
ATOM 3378 O O . PRO B 1 13 ? -14.297 12.578 24.609 1 95.44 13 PRO B O 1
ATOM 3381 N N . LEU B 1 14 ? -14.148 13.758 22.75 1 97.12 14 LEU B N 1
ATOM 3382 C CA . LEU B 1 14 ? -13.148 14.672 23.297 1 97.12 14 LEU B CA 1
ATOM 3383 C C . LEU B 1 14 ? -13.711 15.477 24.453 1 97.12 14 LEU B C 1
ATOM 3385 O O . LEU B 1 14 ? -13.078 15.578 25.516 1 97.12 14 LEU B O 1
ATOM 3389 N N . ALA B 1 15 ? -14.898 16.047 24.234 1 98.44 15 ALA B N 1
ATOM 3390 C CA . ALA B 1 15 ? -15.547 16.859 25.266 1 98.44 15 ALA B CA 1
ATOM 3391 C C . ALA B 1 15 ? -15.789 16.047 26.531 1 98.44 15 ALA B C 1
ATOM 3393 O O . ALA B 1 15 ? -15.594 16.547 27.656 1 98.44 15 ALA B O 1
ATOM 3394 N N . VAL B 1 16 ? -16.188 14.828 26.328 1 98.31 16 VAL B N 1
ATOM 3395 C CA . VAL B 1 16 ? -16.484 13.945 27.453 1 98.31 16 VAL B CA 1
ATOM 3396 C C . VAL B 1 16 ? -15.211 13.641 28.219 1 98.31 16 VAL B C 1
ATOM 3398 O O . VAL B 1 16 ? -15.18 13.734 29.453 1 98.31 16 VAL B O 1
ATOM 3401 N N . GLU B 1 17 ? -14.156 13.297 27.547 1 98.19 17 GLU B N 1
ATOM 3402 C CA . GLU B 1 17 ? -12.906 12.969 28.234 1 98.19 17 GLU B CA 1
ATOM 3403 C C . GLU B 1 17 ? -12.336 14.18 28.953 1 98.19 17 GLU B C 1
ATOM 3405 O O . GLU B 1 17 ? -11.859 14.07 30.094 1 98.19 17 GLU B O 1
ATOM 3410 N N . PHE B 1 18 ? -12.367 15.344 28.328 1 98.69 18 PHE B N 1
ATOM 3411 C CA . PHE B 1 18 ? -11.945 16.562 29.031 1 98.69 18 PHE B CA 1
ATOM 3412 C C . PHE B 1 18 ? -12.859 16.844 30.219 1 98.69 18 PHE B C 1
ATOM 3414 O O . PHE B 1 18 ? -12.383 17.234 31.281 1 98.69 18 PHE B O 1
ATOM 3421 N N . GLY B 1 19 ? -14.141 16.672 30.031 1 98.75 19 GLY B N 1
ATOM 3422 C CA . GLY B 1 19 ? -15.133 16.953 31.062 1 98.75 19 GLY B CA 1
ATOM 3423 C C . GLY B 1 19 ? -14.969 16.094 32.312 1 98.75 19 GLY B C 1
ATOM 3424 O O . GLY B 1 19 ? -15.445 16.453 33.375 1 98.75 19 GLY B O 1
ATOM 3425 N N . LYS B 1 20 ? -14.383 14.953 32.125 1 98.38 20 LYS B N 1
ATOM 3426 C CA . LYS B 1 20 ? -14.07 14.086 33.281 1 98.38 20 LYS B CA 1
ATOM 3427 C C . LYS B 1 20 ? -12.945 14.68 34.125 1 98.38 20 LYS B C 1
ATOM 3429 O O . LYS B 1 20 ? -12.789 14.328 35.281 1 98.38 20 LYS B O 1
ATOM 3434 N N . LYS B 1 21 ? -12.172 15.609 33.531 1 98.06 21 LYS B N 1
ATOM 3435 C CA . LYS B 1 21 ? -10.93 16.016 34.188 1 98.06 21 LYS B CA 1
ATOM 3436 C C . LYS B 1 21 ? -10.945 17.516 34.5 1 98.06 21 LYS B C 1
ATOM 3438 O O . LYS B 1 21 ? -10.266 17.969 35.438 1 98.06 21 LYS B O 1
ATOM 3443 N N . ARG B 1 22 ? -11.703 18.297 33.719 1 98.5 22 ARG B N 1
ATOM 3444 C CA . ARG B 1 22 ? -11.648 19.75 33.906 1 98.5 22 ARG B CA 1
ATOM 3445 C C . ARG B 1 22 ? -12.93 20.406 33.375 1 98.5 22 ARG B C 1
ATOM 3447 O O . ARG B 1 22 ? -13.719 19.766 32.688 1 98.5 22 ARG B O 1
ATOM 3454 N N . LYS B 1 23 ? -13.141 21.656 33.719 1 98.75 23 LYS B N 1
ATOM 3455 C CA . LYS B 1 23 ? -14.273 22.406 33.188 1 98.75 23 LYS B CA 1
ATOM 3456 C C . LYS B 1 23 ? -14.234 22.469 31.672 1 98.75 23 LYS B C 1
ATOM 3458 O O . LYS B 1 23 ? -13.242 22.906 31.094 1 98.75 23 LYS B O 1
ATOM 3463 N N . THR B 1 24 ? -15.328 21.969 31.094 1 98.88 24 THR B N 1
ATOM 3464 C CA . THR B 1 24 ? -15.367 21.812 29.641 1 98.88 24 THR B CA 1
ATOM 3465 C C . THR B 1 24 ? -16.703 22.281 29.078 1 98.88 24 THR B C 1
ATOM 3467 O O . THR B 1 24 ? -17.766 21.953 29.625 1 98.88 24 THR B O 1
ATOM 3470 N N . ILE B 1 25 ? -16.656 23.094 28.047 1 98.88 25 ILE B N 1
ATOM 3471 C CA . ILE B 1 25 ? -17.828 23.516 27.297 1 98.88 25 ILE B CA 1
ATOM 3472 C C . ILE B 1 25 ? -17.922 22.719 26 1 98.88 25 ILE B C 1
ATOM 3474 O O . ILE B 1 25 ? -16.953 22.641 25.25 1 98.88 25 ILE B O 1
ATOM 3478 N N . GLY B 1 26 ? -19.031 22.047 25.859 1 98.81 26 GLY B N 1
ATOM 3479 C CA . GLY B 1 26 ? -19.359 21.469 24.562 1 98.81 26 GLY B CA 1
ATOM 3480 C C . GLY B 1 26 ? -20.375 22.281 23.781 1 98.81 26 GLY B C 1
ATOM 3481 O O . GLY B 1 26 ? -21.531 22.422 24.188 1 98.81 26 GLY B O 1
ATOM 3482 N N . TYR B 1 27 ? -19.938 22.781 22.656 1 98.75 27 TYR B N 1
ATOM 3483 C CA . TYR B 1 27 ? -20.797 23.656 21.844 1 98.75 27 TYR B CA 1
ATOM 3484 C C . TYR B 1 27 ? -21.156 22.969 20.531 1 98.75 27 TYR B C 1
ATOM 3486 O O . TYR B 1 27 ? -20.297 22.391 19.859 1 98.75 27 TYR B O 1
ATOM 3494 N N . ASP B 1 28 ? -22.453 22.984 20.188 1 98.44 28 ASP B N 1
ATOM 3495 C CA . ASP B 1 28 ? -22.969 22.516 18.906 1 98.44 28 ASP B CA 1
ATOM 3496 C C . ASP B 1 28 ? -24.156 23.344 18.453 1 98.44 28 ASP B C 1
ATOM 3498 O O . ASP B 1 28 ? -24.938 23.844 19.266 1 98.44 28 ASP B O 1
ATOM 3502 N N . LEU B 1 29 ? -24.281 23.469 17.078 1 96.69 29 LEU B N 1
ATOM 3503 C CA . LEU B 1 29 ? -25.391 24.234 16.516 1 96.69 29 LEU B CA 1
ATOM 3504 C C . LEU B 1 29 ? -26.703 23.469 16.688 1 96.69 29 LEU B C 1
ATOM 3506 O O . LEU B 1 29 ? -27.781 24.078 16.656 1 96.69 29 LEU B O 1
ATOM 3510 N N . SER B 1 30 ? -26.609 22.188 16.797 1 96.06 30 SER B N 1
ATOM 3511 C CA . SER B 1 30 ? -27.781 21.328 16.781 1 96.06 30 SER B CA 1
ATOM 3512 C C . SER B 1 30 ? -28.453 21.281 18.156 1 96.06 30 SER B C 1
ATOM 3514 O O . SER B 1 30 ? -27.969 20.594 19.062 1 96.06 30 SER B O 1
ATOM 3516 N N . SER B 1 31 ? -29.656 21.828 18.234 1 97.06 31 SER B N 1
ATOM 3517 C CA . SER B 1 31 ? -30.406 21.797 19.469 1 97.06 31 SER B CA 1
ATOM 3518 C C . SER B 1 31 ? -30.844 20.375 19.828 1 97.06 31 SER B C 1
ATOM 3520 O O . SER B 1 31 ? -30.922 20.031 21 1 97.06 31 SER B O 1
ATOM 3522 N N . SER B 1 32 ? -31.047 19.625 18.812 1 95.19 32 SER B N 1
ATOM 3523 C CA . SER B 1 32 ? -31.453 18.25 19.031 1 95.19 32 SER B CA 1
ATOM 3524 C C . SER B 1 32 ? -30.328 17.422 19.641 1 95.19 32 SER B C 1
ATOM 3526 O O . SER B 1 32 ? -30.562 16.625 20.562 1 95.19 32 SER B O 1
ATOM 3528 N N . LYS B 1 33 ? -29.109 17.625 19.172 1 95 33 LYS B N 1
ATOM 3529 C CA . LYS B 1 33 ? -27.969 16.938 19.766 1 95 33 LYS B CA 1
ATOM 3530 C C . LYS B 1 33 ? -27.797 17.328 21.234 1 95 33 LYS B C 1
ATOM 3532 O O . LYS B 1 33 ? -27.641 16.469 22.094 1 95 33 LYS B O 1
ATOM 3537 N N . ILE B 1 34 ? -27.875 18.594 21.469 1 97.56 34 ILE B N 1
ATOM 3538 C CA . ILE B 1 34 ? -27.656 19.125 22.812 1 97.56 34 ILE B CA 1
ATOM 3539 C C . ILE B 1 34 ? -28.703 18.547 23.75 1 97.56 34 ILE B C 1
ATOM 3541 O O . ILE B 1 34 ? -28.391 18.141 24.875 1 97.56 34 ILE B O 1
ATOM 3545 N N . ALA B 1 35 ? -29.953 18.531 23.266 1 97.44 35 ALA B N 1
ATOM 3546 C CA . ALA B 1 35 ? -31.031 17.984 24.062 1 97.44 35 ALA B CA 1
ATOM 3547 C C . ALA B 1 35 ? -30.766 16.516 24.422 1 97.44 35 ALA B C 1
ATOM 3549 O O . ALA B 1 35 ? -31 16.094 25.547 1 97.44 35 ALA B O 1
ATOM 3550 N N . SER B 1 36 ? -30.297 15.781 23.484 1 97 36 SER B N 1
ATOM 3551 C CA . SER B 1 36 ? -29.953 14.383 23.703 1 97 36 SER B CA 1
ATOM 3552 C C . SER B 1 36 ? -28.812 14.227 24.703 1 97 36 SER B C 1
ATOM 3554 O O . SER B 1 36 ? -28.891 13.398 25.609 1 97 36 SER B O 1
ATOM 3556 N N . TYR B 1 37 ? -27.781 15.07 24.562 1 97.75 37 TYR B N 1
ATOM 3557 C CA . TYR B 1 37 ? -26.594 14.977 25.406 1 97.75 37 TYR B CA 1
ATOM 3558 C C . TYR B 1 37 ? -26.938 15.344 26.859 1 97.75 37 TYR B C 1
ATOM 3560 O O . TYR B 1 37 ? -26.359 14.781 27.797 1 97.75 37 TYR B O 1
ATOM 3568 N N . LYS B 1 38 ? -27.906 16.266 27.031 1 97.25 38 LYS B N 1
ATOM 3569 C CA . LYS B 1 38 ? -28.359 16.625 28.375 1 97.25 38 LYS B CA 1
ATOM 3570 C C . LYS B 1 38 ? -29.062 15.469 29.062 1 97.25 38 LYS B C 1
ATOM 3572 O O . LYS B 1 38 ? -29.141 15.422 30.297 1 97.25 38 LYS B O 1
ATOM 3577 N N . GLN B 1 39 ? -29.516 14.57 28.219 1 97.5 39 GLN B N 1
ATOM 3578 C CA . GLN B 1 39 ? -30.141 13.367 28.734 1 97.5 39 GLN B CA 1
ATOM 3579 C C . GLN B 1 39 ? -29.172 12.195 28.766 1 97.5 39 GLN B C 1
ATOM 3581 O O . GLN B 1 39 ? -29.578 11.047 28.969 1 97.5 39 GLN B O 1
ATOM 3586 N N . PHE B 1 40 ? -27.938 12.461 28.516 1 97.81 40 PHE B N 1
ATOM 3587 C CA . PHE B 1 40 ? -26.859 11.484 28.562 1 97.81 40 PHE B CA 1
ATOM 3588 C C . PHE B 1 40 ? -27.047 10.422 27.484 1 97.81 40 PHE B C 1
ATOM 3590 O O . PHE B 1 40 ? -26.797 9.242 27.734 1 97.81 40 PHE B O 1
ATOM 3597 N N . ILE B 1 41 ? -27.516 10.93 26.359 1 95.94 41 ILE B N 1
ATOM 3598 C CA . ILE B 1 41 ? -27.703 10.047 25.203 1 95.94 41 ILE B CA 1
ATOM 3599 C C . ILE B 1 41 ? -26.875 10.547 24.031 1 95.94 41 ILE B C 1
ATOM 3601 O O . ILE B 1 41 ? -26.969 11.711 23.641 1 95.94 41 ILE B O 1
ATOM 3605 N N . ASP B 1 42 ? -26.078 9.719 23.531 1 92.25 42 ASP B N 1
ATOM 3606 C CA . ASP B 1 42 ? -25.359 9.992 22.281 1 92.25 42 ASP B CA 1
ATOM 3607 C C . ASP B 1 42 ? -26.016 9.281 21.109 1 92.25 42 ASP B C 1
ATOM 3609 O O . ASP B 1 42 ? -25.875 8.062 20.953 1 92.25 42 ASP B O 1
ATOM 3613 N N . PRO B 1 43 ? -26.562 10.023 20.25 1 80.94 43 PRO B N 1
ATOM 3614 C CA . PRO B 1 43 ? -27.266 9.398 19.125 1 80.94 43 PRO B CA 1
ATOM 3615 C C . PRO B 1 43 ? -26.312 8.641 18.203 1 80.94 43 PRO B C 1
ATOM 3617 O O . PRO B 1 43 ? -26.75 7.75 17.453 1 80.94 43 PRO B O 1
ATOM 3620 N N . THR B 1 44 ? -25.062 8.898 18.156 1 75.62 44 THR B N 1
ATOM 3621 C CA . THR B 1 44 ? -24.125 8.242 17.266 1 75.62 44 THR B CA 1
ATOM 3622 C C . THR B 1 44 ? -23.656 6.91 17.844 1 75.62 44 THR B C 1
ATOM 3624 O O . THR B 1 44 ? -23.109 6.074 17.141 1 75.62 44 THR B O 1
ATOM 3627 N N . GLY B 1 45 ? -23.75 6.766 19.094 1 78.31 45 GLY B N 1
ATOM 3628 C CA . GLY B 1 45 ? -23.375 5.523 19.766 1 78.31 45 GLY B CA 1
ATOM 3629 C C . GLY B 1 45 ? -21.891 5.434 20.078 1 78.31 45 GLY B C 1
ATOM 3630 O O . GLY B 1 45 ? -21.406 4.383 20.5 1 78.31 45 GLY B O 1
ATOM 3631 N N . GLU B 1 46 ? -21.156 6.453 19.969 1 81.94 46 GLU B N 1
ATOM 3632 C CA . GLU B 1 46 ? -19.719 6.441 20.188 1 81.94 46 GLU B CA 1
ATOM 3633 C C . GLU B 1 46 ? -19.391 6.551 21.672 1 81.94 46 GLU B C 1
ATOM 3635 O O . GLU B 1 46 ? -18.344 6.059 22.125 1 81.94 46 GLU B O 1
ATOM 3640 N N . VAL B 1 47 ? -20.234 7.273 22.438 1 91.44 47 VAL B N 1
ATOM 3641 C CA . VAL B 1 47 ? -20.016 7.48 23.875 1 91.44 47 VAL B CA 1
ATOM 3642 C C . VAL B 1 47 ? -21.172 6.879 24.672 1 91.44 47 VAL B C 1
ATOM 3644 O O . VAL B 1 47 ? -22.328 7.113 24.344 1 91.44 47 VAL B O 1
ATOM 3647 N N . SER B 1 48 ? -20.875 6.129 25.672 1 93.5 48 SER B N 1
ATOM 3648 C CA . SER B 1 48 ? -21.906 5.5 26.484 1 93.5 48 SER B CA 1
ATOM 3649 C C . SER B 1 48 ? -22.562 6.512 27.422 1 93.5 48 SER B C 1
ATOM 3651 O O . SER B 1 48 ? -21.984 7.551 27.734 1 93.5 48 SER B O 1
ATOM 3653 N N . SER B 1 49 ? -23.734 6.148 27.828 1 96.81 49 SER B N 1
ATOM 3654 C CA . SER B 1 49 ? -24.406 6.969 28.828 1 96.81 49 SER B CA 1
ATOM 3655 C C . SER B 1 49 ? -23.578 7.094 30.109 1 96.81 49 SER B C 1
ATOM 3657 O O . SER B 1 49 ? -23.547 8.156 30.734 1 96.81 49 SER B O 1
ATOM 3659 N N . ASP B 1 50 ? -22.938 6.051 30.438 1 97.38 50 ASP B N 1
ATOM 3660 C CA . ASP B 1 50 ? -22.109 6.059 31.625 1 97.38 50 ASP B CA 1
ATOM 3661 C C . ASP B 1 50 ? -20.953 7.051 31.484 1 97.38 50 ASP B C 1
ATOM 3663 O O . ASP B 1 50 ? -20.625 7.766 32.438 1 97.38 50 ASP B O 1
ATOM 3667 N N . ASP B 1 51 ? -20.422 7.086 30.344 1 96.56 51 ASP B N 1
ATOM 3668 C CA . ASP B 1 51 ? -19.328 8.016 30.094 1 96.56 51 ASP B CA 1
ATOM 3669 C C . ASP B 1 51 ? -19.812 9.461 30.109 1 96.56 51 ASP B C 1
ATOM 3671 O O . ASP B 1 51 ? -19.125 10.352 30.609 1 96.56 51 ASP B O 1
ATOM 3675 N N . LEU B 1 52 ? -20.953 9.672 29.578 1 98 52 LEU B N 1
ATOM 3676 C CA . LEU B 1 52 ? -21.531 11.008 29.578 1 98 52 LEU B CA 1
ATOM 3677 C C . LEU B 1 52 ? -21.812 11.477 31 1 98 52 LEU B C 1
ATOM 3679 O O . LEU B 1 52 ? -21.547 12.625 31.359 1 98 52 LEU B O 1
ATOM 3683 N N . LYS B 1 53 ? -22.297 10.57 31.766 1 98.19 53 LYS B N 1
ATOM 3684 C CA . LYS B 1 53 ? -22.594 10.891 33.156 1 98.19 53 LYS B CA 1
ATOM 3685 C C . LYS B 1 53 ? -21.312 11.133 33.969 1 98.19 53 LYS B C 1
ATOM 3687 O O . LYS B 1 53 ? -21.297 11.953 34.875 1 98.19 53 LYS B O 1
ATOM 3692 N N . ALA B 1 54 ? -20.312 10.445 33.562 1 98.31 54 ALA B N 1
ATOM 3693 C CA . ALA B 1 54 ? -19.031 10.562 34.25 1 98.31 54 ALA B CA 1
ATOM 3694 C C . ALA B 1 54 ? -18.375 11.914 34 1 98.31 54 ALA B C 1
ATOM 3696 O O . ALA B 1 54 ? -17.516 12.359 34.75 1 98.31 54 ALA B O 1
ATOM 3697 N N . ALA B 1 55 ? -18.703 12.562 32.906 1 98.5 55 ALA B N 1
ATOM 3698 C CA . ALA B 1 55 ? -18.188 13.875 32.562 1 98.5 55 ALA B CA 1
ATOM 3699 C C . ALA B 1 55 ? -18.891 14.977 33.344 1 98.5 55 ALA B C 1
ATOM 3701 O O . ALA B 1 55 ? -19.562 15.828 32.719 1 98.5 55 ALA B O 1
ATOM 3702 N N . LYS B 1 56 ? -18.609 15.094 34.531 1 98.38 56 LYS B N 1
ATOM 3703 C CA . LYS B 1 56 ? -19.344 15.945 35.469 1 98.38 56 LYS B CA 1
ATOM 3704 C C . LYS B 1 56 ? -19.078 17.422 35.188 1 98.38 56 LYS B C 1
ATOM 3706 O O . LYS B 1 56 ? -19.891 18.281 35.531 1 98.38 56 LYS B O 1
ATOM 3711 N N . GLN B 1 57 ? -17.969 17.625 34.594 1 98.69 57 GLN B N 1
ATOM 3712 C CA . GLN B 1 57 ? -17.594 19.016 34.375 1 98.69 57 GLN B CA 1
ATOM 3713 C C . GLN B 1 57 ? -17.906 19.469 32.969 1 98.69 57 GLN B C 1
ATOM 3715 O O . GLN B 1 57 ? -17.453 20.531 32.531 1 98.69 57 GLN B O 1
ATOM 3720 N N . LEU B 1 58 ? -18.625 18.672 32.219 1 98.75 58 LEU B N 1
ATOM 3721 C CA . LEU B 1 58 ? -19.016 19 30.844 1 98.75 58 LEU B CA 1
ATOM 3722 C C . LEU B 1 58 ? -20.359 19.734 30.828 1 98.75 58 LEU B C 1
ATOM 3724 O O . LEU B 1 58 ? -21.344 19.234 31.391 1 98.75 58 LEU B O 1
ATOM 3728 N N . HIS B 1 59 ? -20.312 20.875 30.25 1 98.38 59 HIS B N 1
ATOM 3729 C CA . HIS B 1 59 ? -21.516 21.656 30 1 98.38 59 HIS B CA 1
ATOM 3730 C C . HIS B 1 59 ? -21.766 21.812 28.5 1 98.38 59 HIS B C 1
ATOM 3732 O O . HIS B 1 59 ? -20.938 22.391 27.781 1 98.38 59 HIS B O 1
ATOM 3738 N N . VAL B 1 60 ? -22.938 21.25 28.031 1 98.75 60 VAL B N 1
ATOM 3739 C CA . VAL B 1 60 ? -23.219 21.328 26.594 1 98.75 60 VAL B CA 1
ATOM 3740 C C . VAL B 1 60 ? -24.188 22.469 26.312 1 98.75 60 VAL B C 1
ATOM 3742 O O . VAL B 1 60 ? -25.094 22.734 27.109 1 98.75 60 VAL B O 1
ATOM 3745 N N . THR B 1 61 ? -23.984 23.188 25.234 1 98.62 61 THR B N 1
ATOM 3746 C CA . THR B 1 61 ? -24.766 24.391 24.969 1 98.62 61 THR B CA 1
ATOM 3747 C C . THR B 1 61 ? -24.828 24.656 23.469 1 98.62 61 THR B C 1
ATOM 3749 O O . THR B 1 61 ? -24.062 24.094 22.688 1 98.62 61 THR B O 1
ATOM 3752 N N . THR B 1 62 ? -25.812 25.422 23.062 1 98.56 62 THR B N 1
ATOM 3753 C CA . THR B 1 62 ? -25.891 25.969 21.703 1 98.56 62 THR B CA 1
ATOM 3754 C C . THR B 1 62 ? -25.516 27.438 21.688 1 98.56 62 THR B C 1
ATOM 3756 O O . THR B 1 62 ? -25.531 28.078 20.641 1 98.56 62 THR B O 1
ATOM 3759 N N . ASP B 1 63 ? -25.156 28.016 22.859 1 98.56 63 ASP B N 1
ATOM 3760 C CA . ASP B 1 63 ? -24.844 29.438 22.953 1 98.56 63 ASP B CA 1
ATOM 3761 C C . ASP B 1 63 ? -23.359 29.688 22.719 1 98.56 63 ASP B C 1
ATOM 3763 O O . ASP B 1 63 ? -22.516 29.375 23.562 1 98.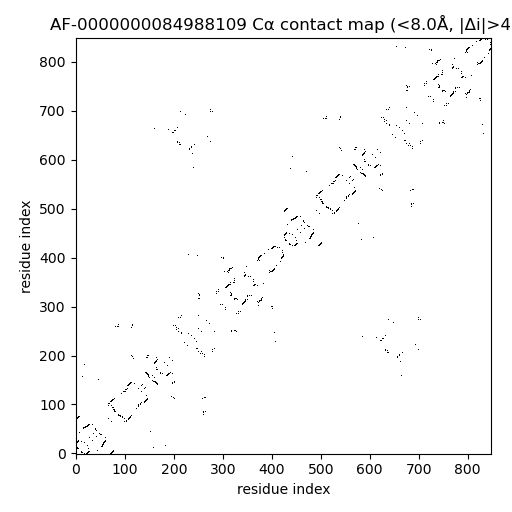56 63 ASP B O 1
ATOM 3767 N N . PRO B 1 64 ? -23.047 30.344 21.609 1 98.56 64 PRO B N 1
ATOM 3768 C CA . PRO B 1 64 ? -21.641 30.531 21.297 1 98.56 64 PRO B CA 1
ATOM 3769 C C . PRO B 1 64 ? -20.953 31.531 22.234 1 98.56 64 PRO B C 1
ATOM 3771 O O . PRO B 1 64 ? -19.719 31.562 22.312 1 98.56 64 PRO B O 1
ATOM 3774 N N . ALA B 1 65 ? -21.688 32.312 22.922 1 98.56 65 ALA B N 1
ATOM 3775 C CA . ALA B 1 65 ? -21.109 33.312 23.828 1 98.56 65 ALA B CA 1
ATOM 3776 C C . ALA B 1 65 ? -20.297 32.625 24.938 1 98.56 65 ALA B C 1
ATOM 3778 O O . ALA B 1 65 ? -19.359 33.219 25.469 1 98.56 65 ALA B O 1
ATOM 3779 N N . GLU B 1 66 ? -20.578 31.453 25.25 1 98.5 66 GLU B N 1
ATOM 3780 C CA . GLU B 1 66 ? -19.922 30.734 26.328 1 98.5 66 GLU B CA 1
ATOM 3781 C C . GLU B 1 66 ? -18.484 30.375 25.969 1 98.5 66 GLU B C 1
ATOM 3783 O O . GLU B 1 66 ? -17.672 30.078 26.844 1 98.5 66 GLU B O 1
ATOM 3788 N N . LEU B 1 67 ? -18.172 30.438 24.75 1 98.75 67 LEU B N 1
ATOM 3789 C CA . LEU B 1 67 ? -16.812 30.141 24.297 1 98.75 67 LEU B CA 1
ATOM 3790 C C . LEU B 1 67 ? -15.812 31.141 24.859 1 98.75 67 LEU B C 1
ATOM 3792 O O . LEU B 1 67 ? -14.617 30.859 24.906 1 98.75 67 LEU B O 1
ATOM 3796 N N . SER B 1 68 ? -16.297 32.281 25.266 1 98.56 68 SER B N 1
ATOM 3797 C CA . SER B 1 68 ? -15.43 33.375 25.75 1 98.56 68 SER B CA 1
ATOM 3798 C C . SER B 1 68 ? -14.742 32.969 27.047 1 98.56 68 SER B C 1
ATOM 3800 O O . SER B 1 68 ? -13.758 33.594 27.453 1 98.56 68 SER B O 1
ATOM 3802 N N . GLN B 1 69 ? -15.172 31.922 27.641 1 98.38 69 GLN B N 1
ATOM 3803 C CA . GLN B 1 69 ? -14.633 31.5 28.922 1 98.38 69 GLN B CA 1
ATOM 3804 C C . GLN B 1 69 ? -13.438 30.562 28.734 1 98.38 69 GLN B C 1
ATOM 3806 O O . GLN B 1 69 ? -12.688 30.312 29.672 1 98.38 69 GLN B O 1
ATOM 3811 N N . ALA B 1 70 ? -13.242 30.078 27.625 1 98.75 70 ALA B N 1
ATOM 3812 C CA . ALA B 1 70 ? -12.328 28.969 27.391 1 98.75 70 ALA B CA 1
ATOM 3813 C C . ALA B 1 70 ? -10.914 29.469 27.109 1 98.75 70 ALA B C 1
ATOM 3815 O O . ALA B 1 70 ? -10.727 30.469 26.422 1 98.75 70 ALA B O 1
ATOM 3816 N N . ASP B 1 71 ? -9.922 28.75 27.719 1 98.81 71 ASP B N 1
ATOM 3817 C CA . ASP B 1 71 ? -8.508 28.984 27.406 1 98.81 71 ASP B CA 1
ATOM 3818 C C . ASP B 1 71 ? -8.102 28.25 26.125 1 98.81 71 ASP B C 1
ATOM 3820 O O . ASP B 1 71 ? -7.25 28.719 25.375 1 98.81 71 ASP B O 1
ATOM 3824 N N . TYR B 1 72 ? -8.648 27.078 25.984 1 98.94 72 TYR B N 1
ATOM 3825 C CA . TYR B 1 72 ? -8.469 26.234 24.797 1 98.94 72 TYR B CA 1
ATOM 3826 C C . TYR B 1 72 ? -9.797 26.031 24.078 1 98.94 72 TYR B C 1
ATOM 3828 O O . TYR B 1 72 ? -10.828 25.781 24.719 1 98.94 72 TYR B O 1
ATOM 3836 N N . ILE B 1 73 ? -9.773 26.156 22.797 1 98.94 73 ILE B N 1
ATOM 3837 C CA . ILE B 1 73 ? -10.953 25.875 21.984 1 98.94 73 ILE B CA 1
ATOM 3838 C C . ILE B 1 73 ? -10.594 24.859 20.906 1 98.94 73 ILE B C 1
ATOM 3840 O O . ILE B 1 73 ? -9.828 25.156 19.984 1 98.94 73 ILE B O 1
ATOM 3844 N N . VAL B 1 74 ? -11.164 23.641 21.016 1 98.94 74 VAL B N 1
ATOM 3845 C CA . VAL B 1 74 ? -10.945 22.578 20.047 1 98.94 74 VAL B CA 1
ATOM 3846 C C . VAL B 1 74 ? -12.062 22.594 19 1 98.94 74 VAL B C 1
ATOM 3848 O O . VAL B 1 74 ? -13.242 22.562 19.344 1 98.94 74 VAL B O 1
ATOM 3851 N N . VAL B 1 75 ? -11.688 22.672 17.75 1 98.88 75 VAL B N 1
ATOM 3852 C CA . VAL B 1 75 ? -12.656 22.703 16.656 1 98.88 75 VAL B CA 1
ATOM 3853 C C . VAL B 1 75 ? -12.695 21.328 15.977 1 98.88 75 VAL B C 1
ATOM 3855 O O . VAL B 1 75 ? -11.688 20.891 15.406 1 98.88 75 VAL B O 1
ATOM 3858 N N . ALA B 1 76 ? -13.805 20.672 16.062 1 97.56 76 ALA B N 1
ATOM 3859 C CA . ALA B 1 76 ? -13.992 19.344 15.5 1 97.56 76 ALA B CA 1
ATOM 3860 C C . ALA B 1 76 ? -15.25 19.281 14.633 1 97.56 76 ALA B C 1
ATOM 3862 O O . ALA B 1 76 ? -16.203 18.578 14.961 1 97.56 76 ALA B O 1
ATOM 3863 N N . VAL B 1 77 ? -15.25 19.969 13.484 1 96.69 77 VAL B N 1
ATOM 3864 C CA . VAL B 1 77 ? -16.359 19.984 12.539 1 96.69 77 VAL B CA 1
ATOM 3865 C C . VAL B 1 77 ? -15.969 19.234 11.273 1 96.69 77 VAL B C 1
ATOM 3867 O O . VAL B 1 77 ? -14.789 18.984 11.031 1 96.69 77 VAL B O 1
ATOM 3870 N N . PRO B 1 78 ? -16.938 18.812 10.492 1 92.94 78 PRO B N 1
ATOM 3871 C CA . PRO B 1 78 ? -16.609 18.047 9.297 1 92.94 78 PRO B CA 1
ATOM 3872 C C . PRO B 1 78 ? -16 18.891 8.188 1 92.94 78 PRO B C 1
ATOM 3874 O O . PRO B 1 78 ? -16.172 20.109 8.172 1 92.94 78 PRO B O 1
ATOM 3877 N N . THR B 1 79 ? -15.219 18.312 7.43 1 94.12 79 THR B N 1
ATOM 3878 C CA . THR B 1 79 ? -14.711 18.859 6.18 1 94.12 79 THR B CA 1
ATOM 3879 C C . THR B 1 79 ? -15.109 17.984 4.996 1 94.12 79 THR B C 1
ATOM 3881 O O . THR B 1 79 ? -14.273 17.266 4.441 1 94.12 79 THR B O 1
ATOM 3884 N N . PRO B 1 80 ? -16.312 18.094 4.523 1 91.75 80 PRO B N 1
ATOM 3885 C CA . PRO B 1 80 ? -16.766 17.25 3.412 1 91.75 80 PRO B CA 1
ATOM 3886 C C . PRO B 1 80 ? -16.094 17.625 2.09 1 91.75 80 PRO B C 1
ATOM 3888 O O . PRO B 1 80 ? -15.297 18.562 2.037 1 91.75 80 PRO B O 1
ATOM 3891 N N . VAL B 1 81 ? -16.25 16.812 1.106 1 91.25 81 VAL B N 1
ATOM 3892 C CA . VAL B 1 81 ? -15.852 17.141 -0.26 1 91.25 81 VAL B CA 1
ATOM 3893 C C . VAL B 1 81 ? -17.094 17.328 -1.125 1 91.25 81 VAL B C 1
ATOM 3895 O O . VAL B 1 81 ? -18.141 16.719 -0.868 1 91.25 81 VAL B O 1
ATOM 3898 N N . ASP B 1 82 ? -17.016 18.156 -2.129 1 90.75 82 ASP B N 1
ATOM 3899 C CA . ASP B 1 82 ? -18.156 18.391 -3.004 1 90.75 82 ASP B CA 1
ATOM 3900 C C . ASP B 1 82 ? -18.234 17.344 -4.109 1 90.75 82 ASP B C 1
ATOM 3902 O O . ASP B 1 82 ? -17.531 16.344 -4.078 1 90.75 82 ASP B O 1
ATOM 3906 N N . ALA B 1 83 ? -19.156 17.547 -4.992 1 86.06 83 ALA B N 1
ATOM 3907 C CA . ALA B 1 83 ? -19.422 16.578 -6.051 1 86.06 83 ALA B CA 1
ATOM 3908 C C . ALA B 1 83 ? -18.203 16.406 -6.957 1 86.06 83 ALA B C 1
ATOM 3910 O O . ALA B 1 83 ? -18.016 15.367 -7.582 1 86.06 83 ALA B O 1
ATOM 3911 N N . ALA B 1 84 ? -17.375 17.422 -7.016 1 89.25 84 ALA B N 1
ATOM 3912 C CA . ALA B 1 84 ? -16.172 17.375 -7.824 1 89.25 84 ALA B CA 1
ATOM 3913 C C . ALA B 1 84 ? -14.977 16.891 -6.996 1 89.25 84 ALA B C 1
ATOM 3915 O O . ALA B 1 84 ? -13.82 17.016 -7.43 1 89.25 84 ALA B O 1
ATOM 3916 N N . HIS B 1 85 ? -15.188 16.406 -5.758 1 89.69 85 HIS B N 1
ATOM 3917 C CA . HIS B 1 85 ? -14.18 15.859 -4.855 1 89.69 85 HIS B CA 1
ATOM 3918 C C . HIS B 1 85 ? -13.219 16.938 -4.375 1 89.69 85 HIS B C 1
ATOM 3920 O O . HIS B 1 85 ? -12.047 16.656 -4.105 1 89.69 85 HIS B O 1
ATOM 3926 N N . GLN B 1 86 ? -13.719 18.094 -4.363 1 93.25 86 GLN B N 1
ATOM 3927 C CA . GLN B 1 86 ? -12.953 19.188 -3.777 1 93.25 86 GLN B CA 1
ATOM 3928 C C . GLN B 1 86 ? -13.344 19.422 -2.318 1 93.25 86 GLN B C 1
ATOM 3930 O O . GLN B 1 86 ? -14.516 19.312 -1.962 1 93.25 86 GLN B O 1
ATOM 3935 N N . PRO B 1 87 ? -12.367 19.75 -1.51 1 94.88 87 PRO B N 1
ATOM 3936 C CA . PRO B 1 87 ? -12.695 20.016 -0.106 1 94.88 87 PRO B CA 1
ATOM 3937 C C . PRO B 1 87 ? -13.656 21.188 0.067 1 94.88 87 PRO B C 1
ATOM 3939 O O . PRO B 1 87 ? -13.484 22.219 -0.572 1 94.88 87 PRO B O 1
ATOM 3942 N N . ASP B 1 88 ? -14.648 21.016 0.882 1 95.81 88 ASP B N 1
ATOM 3943 C CA . ASP B 1 88 ? -15.594 22.047 1.287 1 95.81 88 ASP B CA 1
ATOM 3944 C C . ASP B 1 88 ? -15.289 22.547 2.699 1 95.81 88 ASP B C 1
ATOM 3946 O O . ASP B 1 88 ? -15.656 21.891 3.682 1 95.81 88 ASP B O 1
ATOM 3950 N N . PHE B 1 89 ? -14.734 23.734 2.793 1 96.69 89 PHE B N 1
ATOM 3951 C CA . PHE B 1 89 ? -14.266 24.25 4.078 1 96.69 89 PHE B CA 1
ATOM 3952 C C . PHE B 1 89 ? -15.344 25.078 4.758 1 96.69 89 PHE B C 1
ATOM 3954 O O . PHE B 1 89 ? -15.117 25.656 5.824 1 96.69 89 PHE B O 1
ATOM 3961 N N . ARG B 1 90 ? -16.625 25.188 4.184 1 96.56 90 ARG B N 1
ATOM 3962 C CA . ARG B 1 90 ? -17.688 26.047 4.719 1 96.56 90 ARG B CA 1
ATOM 3963 C C . ARG B 1 90 ? -17.953 25.734 6.188 1 96.56 90 ARG B C 1
ATOM 3965 O O . ARG B 1 90 ? -18.047 26.641 7.008 1 96.56 90 ARG B O 1
ATOM 3972 N N . PRO B 1 91 ? -17.969 24.391 6.582 1 97.44 91 PRO B N 1
ATOM 3973 C CA . PRO B 1 91 ? -18.188 24.125 8.008 1 97.44 91 PRO B CA 1
ATOM 3974 C C . PRO B 1 91 ? -17.016 24.594 8.875 1 97.44 91 PRO B C 1
ATOM 3976 O O . PRO B 1 91 ? -17.234 25.156 9.953 1 97.44 91 PRO B O 1
ATOM 3979 N N . LEU B 1 92 ? -15.883 24.422 8.406 1 97.81 92 LEU B N 1
ATOM 3980 C CA . LEU B 1 92 ? -14.68 24.812 9.125 1 97.81 92 LEU B CA 1
ATOM 3981 C C . LEU B 1 92 ? -14.578 26.328 9.227 1 97.81 92 LEU B C 1
ATOM 3983 O O . LEU B 1 92 ? -14.219 26.875 10.273 1 97.81 92 LEU B O 1
ATOM 3987 N N . ILE B 1 93 ? -14.867 27 8.156 1 98.62 93 ILE B N 1
ATOM 3988 C CA . ILE B 1 93 ? -14.883 28.469 8.125 1 98.62 93 ILE B CA 1
ATOM 3989 C C . ILE B 1 93 ? -15.953 28.984 9.086 1 98.62 93 ILE B C 1
ATOM 3991 O O . ILE B 1 93 ? -15.695 29.906 9.875 1 98.62 93 ILE B O 1
ATOM 3995 N N . GLY B 1 94 ? -17.156 28.375 8.984 1 98.62 94 GLY B N 1
ATOM 3996 C CA . GLY B 1 94 ? -18.219 28.766 9.891 1 98.62 94 GLY B CA 1
ATOM 3997 C C . GLY B 1 94 ? -17.844 28.625 11.352 1 98.62 94 GLY B C 1
ATOM 3998 O O . GLY B 1 94 ? -18.125 29.516 12.164 1 98.62 94 GLY B O 1
ATOM 3999 N N . ALA B 1 95 ? -17.297 27.516 11.703 1 98.75 95 ALA B N 1
ATOM 4000 C CA . ALA B 1 95 ? -16.828 27.281 13.07 1 98.75 95 ALA B CA 1
ATOM 4001 C C . ALA B 1 95 ? -15.766 28.297 13.469 1 98.75 95 ALA B C 1
ATOM 4003 O O . ALA B 1 95 ? -15.781 28.812 14.594 1 98.75 95 ALA B O 1
ATOM 4004 N N . SER B 1 96 ? -14.836 28.578 12.617 1 98.88 96 SER B N 1
ATOM 4005 C CA . SER B 1 96 ? -13.773 29.547 12.883 1 98.88 96 SER B CA 1
ATOM 4006 C C . SER B 1 96 ? -14.336 30.938 13.078 1 98.88 96 SER B C 1
ATOM 4008 O O . SER B 1 96 ? -13.82 31.719 13.891 1 98.88 96 SER B O 1
ATOM 4010 N N . GLU B 1 97 ? -15.352 31.312 12.273 1 98.88 97 GLU B N 1
ATOM 4011 C CA . GLU B 1 97 ? -16.031 32.594 12.461 1 98.88 97 GLU B CA 1
ATOM 4012 C C . GLU B 1 97 ? -16.625 32.688 13.859 1 98.88 97 GLU B C 1
ATOM 4014 O O . GLU B 1 97 ? -16.438 33.719 14.539 1 98.88 97 GLU B O 1
ATOM 4019 N N . THR B 1 98 ? -17.344 31.656 14.203 1 98.88 98 THR B N 1
ATOM 4020 C CA . THR B 1 98 ? -17.969 31.609 15.516 1 98.88 98 THR B CA 1
ATOM 4021 C C . THR B 1 98 ? -16.922 31.734 16.625 1 98.88 98 THR B C 1
ATOM 4023 O O . THR B 1 98 ? -17.078 32.531 17.562 1 98.88 98 THR B O 1
ATOM 4026 N N . VAL B 1 99 ? -15.867 31.016 16.562 1 98.88 99 VAL B N 1
ATOM 4027 C CA . VAL B 1 99 ? -14.789 31.047 17.547 1 98.88 99 VAL B CA 1
ATOM 4028 C C . VAL B 1 99 ? -14.148 32.438 17.578 1 98.88 99 VAL B C 1
ATOM 4030 O O . VAL B 1 99 ? -13.922 33 18.641 1 98.88 99 VAL B O 1
ATOM 4033 N N . GLY B 1 100 ? -13.82 32.938 16.391 1 98.88 100 GLY B N 1
ATOM 4034 C CA . GLY B 1 100 ? -13.227 34.281 16.312 1 98.88 100 GLY B CA 1
ATOM 4035 C C . GLY B 1 100 ? -14.047 35.344 17.016 1 98.88 100 GLY B C 1
ATOM 4036 O O . GLY B 1 100 ? -13.492 36.188 17.734 1 98.88 100 GLY B O 1
ATOM 4037 N N . LYS B 1 101 ? -15.344 35.312 16.875 1 98.75 101 LYS B N 1
ATOM 4038 C CA . LYS B 1 101 ? -16.25 36.312 17.422 1 98.75 101 LYS B CA 1
ATOM 4039 C C . LYS B 1 101 ? -16.312 36.219 18.938 1 98.75 101 LYS B C 1
ATOM 4041 O O . LYS B 1 101 ? -16.656 37.219 19.609 1 98.75 101 LYS B O 1
ATOM 4046 N N . HIS B 1 102 ? -15.938 35.062 19.469 1 98.81 102 HIS B N 1
ATOM 4047 C CA . HIS B 1 102 ? -16.297 34.875 20.875 1 98.81 102 HIS B CA 1
ATOM 4048 C C . HIS B 1 102 ? -15.078 34.531 21.719 1 98.81 102 HIS B C 1
ATOM 4050 O O . HIS B 1 102 ? -15.125 34.594 22.938 1 98.81 102 HIS B O 1
ATOM 4056 N N . MET B 1 103 ? -13.969 34.156 21.094 1 98.81 103 MET B N 1
ATOM 4057 C CA . MET B 1 103 ? -12.789 33.75 21.859 1 98.81 103 MET B CA 1
ATOM 4058 C C . MET B 1 103 ? -12.195 34.938 22.594 1 98.81 103 MET B C 1
ATOM 4060 O O . MET B 1 103 ? -12.391 36.094 22.188 1 98.81 103 MET B O 1
ATOM 4064 N N . LYS B 1 104 ? -11.531 34.688 23.656 1 98.69 104 LYS B N 1
ATOM 4065 C CA . LYS B 1 104 ? -10.859 35.75 24.406 1 98.69 104 LYS B CA 1
ATOM 4066 C C . LYS B 1 104 ? -9.398 35.875 23.984 1 98.69 104 LYS B C 1
ATOM 4068 O O . LYS B 1 104 ? -8.836 34.969 23.359 1 98.69 104 LYS B O 1
ATOM 4073 N N . ARG B 1 105 ? -8.836 37.031 24.328 1 98.44 105 ARG B N 1
ATOM 4074 C CA . ARG B 1 105 ? -7.406 37.219 24.109 1 98.44 105 ARG B CA 1
ATOM 4075 C C . ARG B 1 105 ? -6.582 36.188 24.859 1 98.44 105 ARG B C 1
ATOM 4077 O O . ARG B 1 105 ? -6.867 35.906 26.031 1 98.44 105 ARG B O 1
ATOM 4084 N N . GLY B 1 106 ? -5.586 35.594 24.156 1 98.44 106 GLY B N 1
ATOM 4085 C CA . GLY B 1 106 ? -4.723 34.594 24.766 1 98.44 106 GLY B CA 1
ATOM 4086 C C . GLY B 1 106 ? -5.18 33.188 24.516 1 98.44 106 GLY B C 1
ATOM 4087 O O . GLY B 1 106 ? -4.465 32.219 24.844 1 98.44 106 GLY B O 1
ATOM 4088 N N . ALA B 1 107 ? -6.293 33.062 23.891 1 98.81 107 ALA B N 1
ATOM 4089 C CA . ALA B 1 107 ? -6.84 31.719 23.641 1 98.81 107 ALA B CA 1
ATOM 4090 C C . ALA B 1 107 ? -5.949 30.922 22.688 1 98.81 107 ALA B C 1
ATOM 4092 O O . ALA B 1 107 ? -5.25 31.516 21.859 1 98.81 107 ALA B O 1
ATOM 4093 N N . ILE B 1 108 ? -5.941 29.594 22.875 1 98.94 108 ILE B N 1
ATOM 4094 C CA . ILE B 1 108 ? -5.34 28.656 21.938 1 98.94 108 ILE B CA 1
ATOM 4095 C C . ILE B 1 108 ? -6.434 27.875 21.203 1 98.94 108 ILE B C 1
ATOM 4097 O O . ILE B 1 108 ? -7.23 27.172 21.844 1 98.94 108 ILE B O 1
ATOM 4101 N N . VAL B 1 109 ? -6.496 28.078 19.891 1 98.94 109 VAL B N 1
ATOM 4102 C CA . VAL B 1 109 ? -7.473 27.359 19.062 1 98.94 109 VAL B CA 1
ATOM 4103 C C . VAL B 1 109 ? -6.82 26.125 18.438 1 98.94 109 VAL B C 1
ATOM 4105 O O . VAL B 1 109 ? -5.812 26.25 17.734 1 98.94 109 VAL B O 1
ATOM 4108 N N . ILE B 1 110 ? -7.375 24.938 18.703 1 98.94 110 ILE B N 1
ATOM 4109 C CA . ILE B 1 110 ? -6.82 23.672 18.219 1 98.94 110 ILE B CA 1
ATOM 4110 C C . ILE B 1 110 ? -7.785 23.031 17.219 1 98.94 110 ILE B C 1
ATOM 4112 O O . ILE B 1 110 ? -8.922 22.719 17.562 1 98.94 110 ILE B O 1
ATOM 4116 N N . TYR B 1 111 ? -7.34 22.844 16.031 1 98.88 111 TYR B N 1
ATOM 4117 C CA . TYR B 1 111 ? -8.18 22.203 15.016 1 98.88 111 TYR B CA 1
ATOM 4118 C C . TYR B 1 111 ? -7.926 20.703 14.984 1 98.88 111 TYR B C 1
ATOM 4120 O O . TYR B 1 111 ? -6.777 20.25 15.039 1 98.88 111 TYR B O 1
ATOM 4128 N N . GLU B 1 112 ? -9.031 19.891 14.891 1 98 112 GLU B N 1
ATOM 4129 C CA . GLU B 1 112 ? -8.938 18.438 14.766 1 98 112 GLU B CA 1
ATOM 4130 C C . GLU B 1 112 ? -9.531 17.953 13.445 1 98 112 GLU B C 1
ATOM 4132 O O . GLU B 1 112 ? -9.367 16.797 13.078 1 98 112 GLU B O 1
ATOM 4137 N N . SER B 1 113 ? -10.195 18.875 12.719 1 95.62 113 SER B N 1
ATOM 4138 C CA . SER B 1 113 ? -10.812 18.547 11.438 1 95.62 113 SER B CA 1
ATOM 4139 C C . SER B 1 113 ? -9.758 18.188 10.398 1 95.62 113 SER B C 1
ATOM 4141 O O . SER B 1 113 ? -8.719 18.844 10.297 1 95.62 113 SER B O 1
ATOM 4143 N N . THR B 1 114 ? -10.023 17.125 9.672 1 95.44 114 THR B N 1
ATOM 4144 C CA . THR B 1 114 ? -9.086 16.688 8.633 1 95.44 114 THR B CA 1
ATOM 4145 C C . THR B 1 114 ? -9.055 17.703 7.488 1 95.44 114 THR B C 1
ATOM 4147 O O . THR B 1 114 ? -10.102 18.062 6.949 1 95.44 114 THR B O 1
ATOM 4150 N N . VAL B 1 115 ? -7.898 18.156 7.117 1 97.38 115 VAL B N 1
ATOM 4151 C CA . VAL B 1 115 ? -7.707 19.141 6.055 1 97.38 115 VAL B CA 1
ATOM 4152 C C . VAL B 1 115 ? -6.426 18.812 5.285 1 97.38 115 VAL B C 1
ATOM 4154 O O . VAL B 1 115 ? -5.668 17.922 5.668 1 97.38 115 VAL B O 1
ATOM 4157 N N . TYR B 1 116 ? -6.227 19.469 4.102 1 97.75 116 TYR B N 1
ATOM 4158 C CA . TYR B 1 116 ? -4.945 19.328 3.418 1 97.75 116 TYR B CA 1
ATOM 4159 C C . TYR B 1 116 ? -3.848 20.078 4.156 1 97.75 116 TYR B C 1
ATOM 4161 O O . TYR B 1 116 ? -4.125 21.016 4.898 1 97.75 116 TYR B O 1
ATOM 4169 N N . PRO B 1 117 ? -2.535 19.688 3.994 1 98.31 117 PRO B N 1
ATOM 4170 C CA . PRO B 1 117 ? -1.442 20.406 4.664 1 98.31 117 PRO B CA 1
ATOM 4171 C C . PRO B 1 117 ? -1.411 21.891 4.324 1 98.31 117 PRO B C 1
ATOM 4173 O O . PRO B 1 117 ? -1.28 22.266 3.154 1 98.31 117 PRO B O 1
ATOM 4176 N N . GLY B 1 118 ? -1.539 22.688 5.359 1 98.19 118 GLY B N 1
ATOM 4177 C CA . GLY B 1 118 ? -1.51 24.125 5.176 1 98.19 118 GLY B CA 1
ATOM 4178 C C . GLY B 1 118 ? -2.867 24.781 5.363 1 98.19 118 GLY B C 1
ATOM 4179 O O . GLY B 1 118 ? -2.957 26 5.539 1 98.19 118 GLY B O 1
ATOM 4180 N N . ALA B 1 119 ? -3.955 24.047 5.418 1 98.19 119 ALA B N 1
ATOM 4181 C CA . ALA B 1 119 ? -5.316 24.578 5.426 1 98.19 119 ALA B CA 1
ATOM 4182 C C . ALA B 1 119 ? -5.578 25.375 6.691 1 98.19 119 ALA B C 1
ATOM 4184 O O . ALA B 1 119 ? -6.227 26.438 6.645 1 98.19 119 ALA B O 1
ATOM 4185 N N . THR B 1 120 ? -5.113 24.906 7.844 1 98.56 120 THR B N 1
ATOM 4186 C CA . THR B 1 120 ? -5.316 25.625 9.094 1 98.56 120 THR B CA 1
ATOM 4187 C C . THR B 1 120 ? -4.746 27.047 8.992 1 98.56 120 THR B C 1
ATOM 4189 O O . THR B 1 120 ? -5.418 28.016 9.352 1 98.56 120 THR B O 1
ATOM 4192 N N . GLU B 1 121 ? -3.594 27.125 8.508 1 98.38 121 GLU B N 1
ATOM 4193 C CA . GLU B 1 121 ? -2.912 28.406 8.438 1 98.38 121 GLU B CA 1
ATOM 4194 C C . GLU B 1 121 ? -3.461 29.266 7.301 1 98.38 121 GLU B C 1
ATOM 4196 O O . GLU B 1 121 ? -3.57 30.484 7.434 1 98.38 121 GLU B O 1
ATOM 4201 N N . GLU B 1 122 ? -3.842 28.625 6.234 1 98.19 122 GLU B N 1
ATOM 4202 C CA . GLU B 1 122 ? -4.23 29.344 5.023 1 98.19 122 GLU B CA 1
ATOM 4203 C C . GLU B 1 122 ? -5.699 29.766 5.078 1 98.19 122 GLU B C 1
ATOM 4205 O O . GLU B 1 122 ? -6.094 30.766 4.469 1 98.19 122 GLU B O 1
ATOM 4210 N N . VAL B 1 123 ? -6.496 29 5.812 1 98.31 123 VAL B N 1
ATOM 4211 C CA . VAL B 1 123 ? -7.941 29.188 5.742 1 98.31 123 VAL B CA 1
ATOM 4212 C C . VAL B 1 123 ? -8.469 29.625 7.109 1 98.31 123 VAL B C 1
ATOM 4214 O O . VAL B 1 123 ? -9.102 30.688 7.23 1 98.31 123 VAL B O 1
ATOM 4217 N N . CYS B 1 124 ? -8.141 28.969 8.156 1 98.75 124 CYS B N 1
ATOM 4218 C CA . CYS B 1 124 ? -8.773 29.156 9.453 1 98.75 124 CYS B CA 1
ATOM 4219 C C . CYS B 1 124 ? -8.219 30.406 10.148 1 98.75 124 CYS B C 1
ATOM 4221 O O . CYS B 1 124 ? -8.977 31.203 10.711 1 98.75 124 CYS B O 1
ATOM 4223 N N . ILE B 1 125 ? -6.906 30.578 10.133 1 98.81 125 ILE B N 1
ATOM 4224 C CA . ILE B 1 125 ? -6.262 31.641 10.883 1 98.81 125 ILE B CA 1
ATOM 4225 C C . ILE B 1 125 ? -6.734 33 10.359 1 98.81 125 ILE B C 1
ATOM 4227 O O . ILE B 1 125 ? -7.102 33.875 11.133 1 98.81 125 ILE B O 1
ATOM 4231 N N . PRO B 1 126 ? -6.789 33.188 8.969 1 98.81 126 PRO B N 1
ATOM 4232 C CA . PRO B 1 126 ? -7.32 34.469 8.477 1 98.81 126 PRO B CA 1
ATOM 4233 C C . PRO B 1 126 ? -8.75 34.75 8.945 1 98.81 126 PRO B C 1
ATOM 4235 O O . PRO B 1 126 ? -9.109 35.875 9.227 1 98.81 126 PRO B O 1
ATOM 4238 N N . VAL B 1 127 ? -9.547 33.719 9.055 1 98.88 127 VAL B N 1
ATOM 4239 C CA . VAL B 1 127 ? -10.93 33.844 9.5 1 98.88 127 VAL B CA 1
ATOM 4240 C C . VAL B 1 127 ? -10.953 34.25 10.977 1 98.88 127 VAL B C 1
ATOM 4242 O O . VAL B 1 127 ? -11.719 35.125 11.375 1 98.88 127 VAL B O 1
ATOM 4245 N N . LEU B 1 128 ? -10.125 33.625 11.797 1 98.94 128 LEU B N 1
ATOM 4246 C CA . LEU B 1 128 ? -10.023 33.969 13.219 1 98.94 128 LEU B CA 1
ATOM 4247 C C . LEU B 1 128 ? -9.617 35.406 13.406 1 98.94 128 LEU B C 1
ATOM 4249 O O . LEU B 1 128 ? -10.203 36.125 14.234 1 98.94 128 LEU B O 1
ATOM 4253 N N . GLU B 1 129 ? -8.602 35.844 12.656 1 98.88 129 GLU B N 1
ATOM 4254 C CA . GLU B 1 129 ? -8.133 37.219 12.766 1 98.88 129 GLU B CA 1
ATOM 4255 C C . GLU B 1 129 ? -9.242 38.188 12.383 1 98.88 129 GLU B C 1
ATOM 4257 O O . GLU B 1 129 ? -9.484 39.156 13.102 1 98.88 129 GLU B O 1
ATOM 4262 N N . LYS B 1 130 ? -9.906 37.938 11.32 1 98.75 130 LYS B N 1
ATOM 4263 C CA . LYS B 1 130 ? -10.938 38.844 10.789 1 98.75 130 LYS B CA 1
ATOM 4264 C C . LYS B 1 130 ? -12.062 39.031 11.797 1 98.75 130 LYS B C 1
ATOM 4266 O O . LYS B 1 130 ? -12.5 40.156 12.047 1 98.75 130 LYS B O 1
ATOM 4271 N N . HIS B 1 131 ? -12.477 37.969 12.453 1 98.75 131 HIS B N 1
ATOM 4272 C CA . HIS B 1 131 ? -13.711 38.031 13.234 1 98.75 131 HIS B CA 1
ATOM 4273 C C . HIS B 1 131 ? -13.414 38.344 14.703 1 98.75 131 HIS B C 1
ATOM 4275 O O . HIS B 1 131 ? -14.312 38.719 15.453 1 98.75 131 HIS B O 1
ATOM 4281 N N . SER B 1 132 ? -12.242 38.125 15.102 1 98.62 132 SER B N 1
ATOM 4282 C CA . SER B 1 132 ? -11.867 38.438 16.484 1 98.62 132 SER B CA 1
ATOM 4283 C C . SER B 1 132 ? -11.312 39.844 16.578 1 98.62 132 SER B C 1
ATOM 4285 O O . SER B 1 132 ? -11.297 40.438 17.656 1 98.62 132 SER B O 1
ATOM 4287 N N . GLY B 1 133 ? -10.773 40.344 15.492 1 98.5 133 GLY B N 1
ATOM 4288 C CA . GLY B 1 133 ? -10.023 41.594 15.516 1 98.5 133 GLY B CA 1
ATOM 4289 C C . GLY B 1 133 ? -8.664 41.438 16.172 1 98.5 133 GLY B C 1
ATOM 4290 O O . GLY B 1 133 ? -7.996 42.438 16.438 1 98.5 133 GLY B O 1
ATOM 4291 N N . MET B 1 134 ? -8.25 40.25 16.5 1 98.69 134 MET B N 1
ATOM 4292 C CA . MET B 1 134 ? -6.98 39.938 17.141 1 98.69 134 MET B CA 1
ATOM 4293 C C . MET B 1 134 ? -5.953 39.469 16.125 1 98.69 134 MET B C 1
ATOM 4295 O O . MET B 1 134 ? -6.297 39.156 14.984 1 98.69 134 MET B O 1
ATOM 4299 N N . LYS B 1 135 ? -4.719 39.5 16.562 1 98.69 135 LYS B N 1
ATOM 4300 C CA . LYS B 1 135 ? -3.637 39.094 15.656 1 98.69 135 LYS B CA 1
ATOM 4301 C C . LYS B 1 135 ? -3.037 37.75 16.062 1 98.69 135 LYS B C 1
ATOM 4303 O O . LYS B 1 135 ? -2.707 37.562 17.234 1 98.69 135 LYS B O 1
ATOM 4308 N N . TRP B 1 136 ? -2.855 36.938 15.148 1 98.69 136 TRP B N 1
ATOM 4309 C CA . TRP B 1 136 ? -2.252 35.594 15.32 1 98.69 136 TRP B CA 1
ATOM 4310 C C . TRP B 1 136 ? -0.835 35.719 15.867 1 98.69 136 TRP B C 1
ATOM 4312 O O . TRP B 1 136 ? -0.055 36.562 15.422 1 98.69 136 TRP B O 1
ATOM 4322 N N . LYS B 1 137 ? -0.498 34.844 16.859 1 98.38 137 LYS B N 1
ATOM 4323 C CA . LYS B 1 137 ? 0.786 34.719 17.547 1 98.38 137 LYS B CA 1
ATOM 4324 C C . LYS B 1 137 ? 1.021 35.844 18.531 1 98.38 137 LYS B C 1
ATOM 4326 O O . LYS B 1 137 ? 1.841 35.719 19.438 1 98.38 137 LYS B O 1
ATOM 4331 N N . ASP B 1 138 ? 0.275 36.938 18.359 1 98.38 138 ASP B N 1
ATOM 4332 C CA . ASP B 1 138 ? 0.35 38.031 19.312 1 98.38 138 ASP B CA 1
ATOM 4333 C C . ASP B 1 138 ? -0.774 37.938 20.344 1 98.38 138 ASP B C 1
ATOM 4335 O O . ASP B 1 138 ? -0.531 38.062 21.547 1 98.38 138 ASP B O 1
ATOM 4339 N N . ASP B 1 139 ? -1.999 37.781 19.828 1 98.69 139 ASP B N 1
ATOM 4340 C CA . ASP B 1 139 ? -3.18 37.844 20.688 1 98.69 139 ASP B CA 1
ATOM 4341 C C . ASP B 1 139 ? -3.768 36.469 20.938 1 98.69 139 ASP B C 1
ATOM 4343 O O . ASP B 1 139 ? -4.527 36.25 21.875 1 98.69 139 ASP B O 1
ATOM 4347 N N . PHE B 1 140 ? -3.574 35.562 20.062 1 98.88 140 PHE B N 1
ATOM 4348 C CA . PHE B 1 140 ? -4.023 34.188 20.203 1 98.88 140 PHE B CA 1
ATOM 4349 C C . PHE B 1 140 ? -3.084 33.25 19.469 1 98.88 140 PHE B C 1
ATOM 4351 O O . PHE B 1 140 ? -2.24 33.688 18.672 1 98.88 140 PHE B O 1
ATOM 4358 N N . HIS B 1 141 ? -3.16 31.922 19.797 1 98.88 141 HIS B N 1
ATOM 4359 C CA . HIS B 1 141 ? -2.322 30.891 19.188 1 98.88 141 HIS B CA 1
ATOM 4360 C C . HIS B 1 141 ? -3.168 29.766 18.609 1 98.88 141 HIS B C 1
ATOM 4362 O O . HIS B 1 141 ? -4.359 29.656 18.922 1 98.88 141 HIS B O 1
ATOM 4368 N N . VAL B 1 142 ? -2.5 29.047 17.734 1 98.94 142 VAL B N 1
ATOM 4369 C CA . VAL B 1 142 ? -3.232 28 17.016 1 98.94 142 VAL B CA 1
ATOM 4370 C C . VAL B 1 142 ? -2.432 26.703 17.047 1 98.94 142 VAL B C 1
ATOM 4372 O O . VAL B 1 142 ? -1.198 26.719 17.031 1 98.94 142 VAL B O 1
ATOM 4375 N N . GLY B 1 143 ? -3.113 25.594 17.172 1 98.88 143 GLY B N 1
ATOM 4376 C CA . GLY B 1 143 ? -2.539 24.266 17.031 1 98.88 143 GLY B CA 1
ATOM 4377 C C . GLY B 1 143 ? -3.391 23.328 16.203 1 98.88 143 GLY B C 1
ATOM 4378 O O . GLY B 1 143 ? -4.43 23.734 15.672 1 98.88 143 GLY B O 1
ATOM 4379 N N . PHE B 1 144 ? -2.863 22.188 15.961 1 98.88 144 PHE B N 1
ATOM 4380 C CA . PHE B 1 144 ? -3.543 21.125 15.219 1 98.88 144 PHE B CA 1
ATOM 4381 C C . PHE B 1 144 ? -3.271 19.766 15.844 1 98.88 144 PHE B C 1
ATOM 4383 O O . PHE B 1 144 ? -2.133 19.453 16.203 1 98.88 144 PHE B O 1
ATOM 4390 N N . SER B 1 145 ? -4.297 18.984 16.016 1 98.81 145 SER B N 1
ATOM 4391 C CA . SER B 1 145 ? -4.207 17.641 16.547 1 98.81 145 SER B CA 1
ATOM 4392 C C . SER B 1 145 ? -5.234 16.719 15.898 1 98.81 145 SER B C 1
ATOM 4394 O O . SER B 1 145 ? -6.383 16.641 16.344 1 98.81 145 SER B O 1
ATOM 4396 N N . PRO B 1 146 ? -4.828 15.984 14.93 1 97.25 146 PRO B N 1
ATOM 4397 C CA . PRO B 1 146 ? -5.797 15.195 14.164 1 97.25 146 PRO B CA 1
ATOM 4398 C C . PRO B 1 146 ? -6.41 14.055 14.969 1 97.25 146 PRO B C 1
ATOM 4400 O O . PRO B 1 146 ? -5.727 13.445 15.797 1 97.25 146 PRO B O 1
ATOM 4403 N N . GLU B 1 147 ? -7.656 13.82 14.688 1 93.44 147 GLU B N 1
ATOM 4404 C CA . GLU B 1 147 ? -8.305 12.625 15.219 1 93.44 147 GLU B CA 1
ATOM 4405 C C . GLU B 1 147 ? -7.91 11.383 14.43 1 93.44 147 GLU B C 1
ATOM 4407 O O . GLU B 1 147 ? -8 11.367 13.203 1 93.44 147 GLU B O 1
ATOM 4412 N N . ARG B 1 148 ? -7.602 10.289 15.148 1 93.5 148 ARG B N 1
ATOM 4413 C CA . ARG B 1 148 ? -7.043 9.133 14.445 1 93.5 148 ARG B CA 1
ATOM 4414 C C . ARG B 1 148 ? -7.707 7.84 14.906 1 93.5 148 ARG B C 1
ATOM 4416 O O . ARG B 1 148 ? -7.121 6.762 14.797 1 93.5 148 ARG B O 1
ATOM 4423 N N . ILE B 1 149 ? -8.906 7.891 15.445 1 87.5 149 ILE B N 1
ATOM 4424 C CA . ILE B 1 149 ? -9.609 6.703 15.906 1 87.5 149 ILE B CA 1
ATOM 4425 C C . ILE B 1 149 ? -10.273 6 14.727 1 87.5 149 ILE B C 1
ATOM 4427 O O . ILE B 1 149 ? -10.508 6.613 13.68 1 87.5 149 ILE B O 1
ATOM 4431 N N . ASN B 1 150 ? -10.492 4.715 14.852 1 81.56 150 ASN B N 1
ATOM 4432 C CA . ASN B 1 150 ? -11.352 3.926 13.969 1 81.56 150 ASN B CA 1
ATOM 4433 C C . ASN B 1 150 ? -12.711 3.654 14.609 1 81.56 150 ASN B C 1
ATOM 4435 O O . ASN B 1 150 ? -12.797 2.994 15.641 1 81.56 150 ASN B O 1
ATOM 4439 N N . PRO B 1 151 ? -13.719 4.156 13.992 1 74.88 151 PRO B N 1
ATOM 4440 C CA . PRO B 1 151 ? -15.031 3.918 14.586 1 74.88 151 PRO B CA 1
ATOM 4441 C C . PRO B 1 151 ? -15.305 2.438 14.852 1 74.88 151 PRO B C 1
ATOM 4443 O O . PRO B 1 151 ? -15.031 1.595 13.992 1 74.88 151 PRO B O 1
ATOM 4446 N N . GLY B 1 152 ? -15.727 2.092 16 1 71.88 152 GLY B N 1
ATOM 4447 C CA . GLY B 1 152 ? -16.062 0.725 16.359 1 71.88 152 GLY B CA 1
ATOM 4448 C C . GLY B 1 152 ? -14.914 -0.035 16.984 1 71.88 152 GLY B C 1
ATOM 4449 O O . GLY B 1 152 ? -15.102 -1.123 17.531 1 71.88 152 GLY B O 1
ATOM 4450 N N . ASP B 1 153 ? -13.742 0.489 16.859 1 81.62 153 ASP B N 1
ATOM 4451 C CA . ASP B 1 153 ? -12.562 -0.147 17.453 1 81.62 153 ASP B CA 1
ATOM 4452 C C . ASP B 1 153 ? -12.523 0.061 18.969 1 81.62 153 ASP B C 1
ATOM 4454 O O . ASP B 1 153 ? -12.164 1.141 19.438 1 81.62 153 ASP B O 1
ATOM 4458 N N . LYS B 1 154 ? -12.812 -0.956 19.656 1 80.31 154 LYS B N 1
ATOM 4459 C CA . LYS B 1 154 ? -12.906 -0.857 21.125 1 80.31 154 LYS B CA 1
ATOM 4460 C C . LYS B 1 154 ? -11.531 -1.016 21.766 1 80.31 154 LYS B C 1
ATOM 4462 O O . LYS B 1 154 ? -11.367 -0.725 22.953 1 80.31 154 LYS B O 1
ATOM 4467 N N . GLN B 1 155 ? -10.578 -1.414 20.953 1 87.44 155 GLN B N 1
ATOM 4468 C CA . GLN B 1 155 ? -9.219 -1.586 21.453 1 87.44 155 GLN B CA 1
ATOM 4469 C C . GLN B 1 155 ? -8.438 -0.279 21.375 1 87.44 155 GLN B C 1
ATOM 4471 O O . GLN B 1 155 ? -7.715 0.073 22.312 1 87.44 155 GLN B O 1
ATOM 4476 N N . HIS B 1 156 ? -8.609 0.375 20.328 1 91.12 156 HIS B N 1
ATOM 4477 C CA . HIS B 1 156 ? -7.898 1.627 20.094 1 91.12 156 HIS B CA 1
ATOM 4478 C C . HIS B 1 156 ? -8.844 2.822 20.188 1 91.12 156 HIS B C 1
ATOM 4480 O O . HIS B 1 156 ? -9.203 3.416 19.172 1 91.12 156 HIS B O 1
ATOM 4486 N N . THR B 1 157 ? -9.062 3.164 21.453 1 90.94 157 THR B N 1
ATOM 4487 C CA . THR B 1 157 ? -9.969 4.273 21.719 1 90.94 157 THR B CA 1
ATOM 4488 C C . THR B 1 157 ? -9.203 5.586 21.828 1 90.94 157 THR B C 1
ATOM 4490 O O . THR B 1 157 ? -7.969 5.594 21.812 1 90.94 157 THR B O 1
ATOM 4493 N N . LEU B 1 158 ? -9.883 6.695 21.969 1 93.5 158 LEU B N 1
ATOM 4494 C CA . LEU B 1 158 ? -9.328 8.047 21.969 1 93.5 158 LEU B CA 1
ATOM 4495 C C . LEU B 1 158 ? -8.172 8.148 22.969 1 93.5 158 LEU B C 1
ATOM 4497 O O . LEU B 1 158 ? -7.09 8.617 22.625 1 93.5 158 LEU B O 1
ATOM 4501 N N . THR B 1 159 ? -8.367 7.574 24.156 1 95.75 159 THR B N 1
ATOM 4502 C CA . THR B 1 159 ? -7.383 7.766 25.219 1 95.75 159 THR B CA 1
ATOM 4503 C C . THR B 1 159 ? -6.211 6.805 25.047 1 95.75 159 THR B C 1
ATOM 4505 O O . THR B 1 159 ? -5.164 6.973 25.688 1 95.75 159 THR B O 1
ATOM 4508 N N . LYS B 1 160 ? -6.379 5.816 24.141 1 95.56 160 LYS B N 1
ATOM 4509 C CA . LYS B 1 160 ? -5.402 4.734 24.094 1 95.56 160 LYS B CA 1
ATOM 4510 C C . LYS B 1 160 ? -4.59 4.781 22.812 1 95.56 160 LYS B C 1
ATOM 4512 O O . LYS B 1 160 ? -3.783 3.885 22.547 1 95.56 160 LYS B O 1
ATOM 4517 N N . ILE B 1 161 ? -4.832 5.746 22.031 1 95.44 161 ILE B N 1
ATOM 4518 C CA . ILE B 1 161 ? -4.027 5.941 20.828 1 95.44 161 ILE B CA 1
ATOM 4519 C C . ILE B 1 161 ? -3.123 7.16 21 1 95.44 161 ILE B C 1
ATOM 4521 O O . ILE B 1 161 ? -3.572 8.219 21.453 1 95.44 161 ILE B O 1
ATOM 4525 N N . LEU B 1 162 ? -1.808 6.918 20.672 1 97.69 162 LEU B N 1
ATOM 4526 C CA . LEU B 1 162 ? -0.889 8.047 20.75 1 97.69 162 LEU B CA 1
ATOM 4527 C C . LEU B 1 162 ? -1.406 9.219 19.906 1 97.69 162 LEU B C 1
ATOM 4529 O O . LEU B 1 162 ? -1.794 9.039 18.75 1 97.69 162 LEU B O 1
ATOM 4533 N N . LYS B 1 163 ? -1.46 10.383 20.516 1 98.06 163 LYS B N 1
ATOM 4534 C CA . LYS B 1 163 ? -2.023 11.562 19.859 1 98.06 163 LYS B CA 1
ATOM 4535 C C . LYS B 1 163 ? -0.926 12.43 19.25 1 98.06 163 LYS B C 1
ATOM 4537 O O . LYS B 1 163 ? 0.115 12.656 19.875 1 98.06 163 LYS B O 1
ATOM 4542 N N . VAL B 1 164 ? -1.107 12.82 17.984 1 98.75 164 VAL B N 1
ATOM 4543 C CA . VAL B 1 164 ? -0.211 13.789 17.375 1 98.75 164 VAL B CA 1
ATOM 4544 C C . VAL B 1 164 ? -0.679 15.203 17.688 1 98.75 164 VAL B C 1
ATOM 4546 O O . VAL B 1 164 ? -1.863 15.516 17.562 1 98.75 164 VAL B O 1
ATOM 4549 N N . VAL B 1 165 ? 0.242 16.047 18.172 1 98.88 165 VAL B N 1
ATOM 4550 C CA . VAL B 1 165 ? -0.094 17.438 18.484 1 98.88 165 VAL B CA 1
ATOM 4551 C C . VAL B 1 165 ? 0.91 18.375 17.812 1 98.88 165 VAL B C 1
ATOM 4553 O O . VAL B 1 165 ? 2.047 17.969 17.531 1 98.88 165 VAL B O 1
ATOM 4556 N N . SER B 1 166 ? 0.457 19.516 17.5 1 98.81 166 SER B N 1
ATOM 4557 C CA . SER B 1 166 ? 1.308 20.562 16.953 1 98.81 166 SER B CA 1
ATOM 4558 C C . SER B 1 166 ? 0.838 21.953 17.391 1 98.81 166 SER B C 1
ATOM 4560 O O . SER B 1 166 ? -0.307 22.109 17.812 1 98.81 166 SER B O 1
ATOM 4562 N N . GLY B 1 167 ? 1.716 22.875 17.422 1 98.81 167 GLY B N 1
ATOM 4563 C CA . GLY B 1 167 ? 1.463 24.281 17.734 1 98.81 167 GLY B CA 1
ATOM 4564 C C . GLY B 1 167 ? 2.182 25.234 16.797 1 98.81 167 GLY B C 1
ATOM 4565 O O . GLY B 1 167 ? 3.037 24.812 16.016 1 98.81 167 GLY B O 1
ATOM 4566 N N . ASP B 1 168 ? 1.713 26.453 16.859 1 98.62 168 ASP B N 1
ATOM 4567 C CA . ASP B 1 168 ? 2.27 27.469 15.961 1 98.62 168 ASP B CA 1
ATOM 4568 C C . ASP B 1 168 ? 3.592 28.016 16.5 1 98.62 168 ASP B C 1
ATOM 4570 O O . ASP B 1 168 ? 4.281 28.766 15.805 1 98.62 168 ASP B O 1
ATOM 4574 N N . ASP B 1 169 ? 4 27.656 17.688 1 98.06 169 ASP B N 1
ATOM 4575 C CA . ASP B 1 169 ? 5.32 27.859 18.281 1 98.06 169 ASP B CA 1
ATOM 4576 C C . ASP B 1 169 ? 5.602 26.844 19.375 1 98.06 169 ASP B C 1
ATOM 4578 O O . ASP B 1 169 ? 4.75 26.016 19.703 1 98.06 169 ASP B O 1
ATOM 4582 N N . GLU B 1 170 ? 6.801 26.812 19.922 1 98 170 GLU B N 1
ATOM 4583 C CA . GLU B 1 170 ? 7.242 25.797 20.875 1 98 170 GLU B CA 1
ATOM 4584 C C . GLU B 1 170 ? 6.418 25.859 22.156 1 98 170 GLU B C 1
ATOM 4586 O O . GLU B 1 170 ? 6.023 24.812 22.703 1 98 170 GLU B O 1
ATOM 4591 N N . ASP B 1 171 ? 6.176 27.047 22.641 1 98.56 171 ASP B N 1
ATOM 4592 C CA . ASP B 1 171 ? 5.41 27.219 23.875 1 98.56 171 ASP B CA 1
ATOM 4593 C C . ASP B 1 171 ? 3.986 26.688 23.719 1 98.56 171 ASP B C 1
ATOM 4595 O O . ASP B 1 171 ? 3.486 25.969 24.578 1 98.56 171 ASP B O 1
ATOM 4599 N N . THR B 1 172 ? 3.373 27.078 22.625 1 98.75 172 THR B N 1
ATOM 4600 C CA . THR B 1 172 ? 2.02 26.625 22.344 1 98.75 172 THR B CA 1
ATOM 4601 C C . THR B 1 172 ? 1.984 25.109 22.172 1 98.75 172 THR B C 1
ATOM 4603 O O . THR B 1 172 ? 1.06 24.453 22.656 1 98.75 172 THR B O 1
ATOM 4606 N N . LEU B 1 173 ? 2.967 24.547 21.469 1 98.81 173 LEU B N 1
ATOM 4607 C CA . LEU B 1 173 ? 3.072 23.109 21.297 1 98.81 173 LEU B CA 1
ATOM 4608 C C . LEU B 1 173 ? 3.07 22.391 22.641 1 98.81 173 LEU B C 1
ATOM 4610 O O . LEU B 1 173 ? 2.346 21.422 22.844 1 98.81 173 LEU B O 1
ATOM 4614 N N . GLU B 1 174 ? 3.834 22.891 23.547 1 98.75 174 GLU B N 1
ATOM 4615 C CA . GLU B 1 174 ? 3.945 22.25 24.844 1 98.75 174 GLU B CA 1
ATOM 4616 C C . GLU B 1 174 ? 2.65 22.375 25.641 1 98.75 174 GLU B C 1
ATOM 4618 O O . GLU B 1 174 ? 2.262 21.469 26.375 1 98.75 174 GLU B O 1
ATOM 4623 N N . LYS B 1 175 ? 1.988 23.547 25.562 1 98.81 175 LYS B N 1
ATOM 4624 C CA . LYS B 1 175 ? 0.701 23.734 26.219 1 98.81 175 LYS B CA 1
ATOM 4625 C C . LYS B 1 175 ? -0.344 22.766 25.688 1 98.81 175 LYS B C 1
ATOM 4627 O O . LYS B 1 175 ? -1.098 22.172 26.453 1 98.81 175 LYS B O 1
ATOM 4632 N N . ILE B 1 176 ? -0.336 22.625 24.375 1 98.88 176 ILE B N 1
ATOM 4633 C CA . ILE B 1 176 ? -1.28 21.719 23.734 1 98.88 176 ILE B CA 1
ATOM 4634 C C . ILE B 1 176 ? -0.956 20.281 24.141 1 98.88 176 ILE B C 1
ATOM 4636 O O . ILE B 1 176 ? -1.856 19.5 24.438 1 98.88 176 ILE B O 1
ATOM 4640 N N . ALA B 1 177 ? 0.333 19.938 24.109 1 98.88 177 ALA B N 1
ATOM 4641 C CA . ALA B 1 177 ? 0.762 18.609 24.531 1 98.88 177 ALA B CA 1
ATOM 4642 C C . ALA B 1 177 ? 0.292 18.297 25.953 1 98.88 177 ALA B C 1
ATOM 4644 O O . ALA B 1 177 ? -0.263 17.219 26.203 1 98.88 177 ALA B O 1
ATOM 4645 N N . ALA B 1 178 ? 0.487 19.219 26.812 1 98.69 178 ALA B N 1
ATOM 4646 C CA . ALA B 1 178 ? 0.085 19.031 28.203 1 98.69 178 ALA B CA 1
ATOM 4647 C C . ALA B 1 178 ? -1.426 18.859 28.312 1 98.69 178 ALA B C 1
ATOM 4649 O O . ALA B 1 178 ? -1.901 18.047 29.109 1 98.69 178 ALA B O 1
ATOM 4650 N N . LEU B 1 179 ? -2.148 19.641 27.594 1 98.75 179 LEU B N 1
ATOM 4651 C CA . LEU B 1 179 ? -3.604 19.531 27.578 1 98.75 179 LEU B CA 1
ATOM 4652 C C . LEU B 1 179 ? -4.039 18.125 27.203 1 98.75 179 LEU B C 1
ATOM 4654 O O . LEU B 1 179 ? -4.812 17.484 27.922 1 98.75 179 LEU B O 1
ATOM 4658 N N . TYR B 1 180 ? -3.557 17.625 26.078 1 98.69 180 TYR B N 1
ATOM 4659 C CA . TYR B 1 180 ? -3.998 16.328 25.594 1 98.69 180 TYR B CA 1
ATOM 4660 C C . TYR B 1 180 ? -3.457 15.195 26.453 1 98.69 180 TYR B C 1
ATOM 4662 O O . TYR B 1 180 ? -4.117 14.172 26.641 1 98.69 180 TYR B O 1
ATOM 4670 N N . GLU B 1 181 ? -2.238 15.336 27 1 98.5 181 GLU B N 1
ATOM 4671 C CA . GLU B 1 181 ? -1.666 14.336 27.891 1 98.5 181 GLU B CA 1
ATOM 4672 C C . GLU B 1 181 ? -2.541 14.133 29.125 1 98.5 181 GLU B C 1
ATOM 4674 O O . GLU B 1 181 ? -2.486 13.078 29.766 1 98.5 181 GLU B O 1
ATOM 4679 N N . SER B 1 182 ? -3.334 15.133 29.453 1 98.25 182 SER B N 1
ATOM 4680 C CA . SER B 1 182 ? -4.227 15.023 30.594 1 98.25 182 SER B CA 1
ATOM 4681 C C . SER B 1 182 ? -5.309 13.969 30.359 1 98.25 182 SER B C 1
ATOM 4683 O O . SER B 1 182 ? -5.891 13.453 31.312 1 98.25 182 SER B O 1
ATOM 4685 N N . ILE B 1 183 ? -5.57 13.633 29.078 1 97.81 183 ILE B N 1
ATOM 4686 C CA . ILE B 1 183 ? -6.664 12.703 28.828 1 97.81 183 ILE B CA 1
ATOM 4687 C C . ILE B 1 183 ? -6.164 11.531 27.984 1 97.81 183 ILE B C 1
ATOM 4689 O O . ILE B 1 183 ? -6.812 10.484 27.922 1 97.81 183 ILE B O 1
ATOM 4693 N N . ILE B 1 184 ? -5.07 11.672 27.312 1 97.88 184 ILE B N 1
ATOM 4694 C CA . ILE B 1 184 ? -4.512 10.625 26.469 1 97.88 184 ILE B CA 1
ATOM 4695 C C . ILE B 1 184 ? -3.461 9.836 27.25 1 97.88 184 ILE B C 1
ATOM 4697 O O . ILE B 1 184 ? -2.344 10.312 27.453 1 97.88 184 ILE B O 1
ATOM 4701 N N . THR B 1 185 ? -3.754 8.648 27.562 1 97.38 185 THR B N 1
ATOM 4702 C CA . THR B 1 185 ? -2.863 7.836 28.391 1 97.38 185 THR B CA 1
ATOM 4703 C C . THR B 1 185 ? -1.714 7.277 27.562 1 97.38 185 THR B C 1
ATOM 4705 O O . THR B 1 185 ? -0.618 7.051 28.078 1 97.38 185 THR B O 1
ATOM 4708 N N . ALA B 1 186 ? -1.917 7.113 26.234 1 96.56 186 ALA B N 1
ATOM 4709 C CA . ALA B 1 186 ? -0.921 6.531 25.344 1 96.56 186 ALA B CA 1
ATOM 4710 C C . ALA B 1 186 ? 0.206 7.52 25.062 1 96.56 186 ALA B C 1
ATOM 4712 O O . ALA B 1 186 ? 1.246 7.145 24.516 1 96.56 186 ALA B O 1
ATOM 4713 N N . GLY B 1 187 ? 0.017 8.773 25.438 1 97.5 187 GLY B N 1
ATOM 4714 C CA . GLY B 1 187 ? 1.039 9.789 25.219 1 97.5 187 GLY B CA 1
ATOM 4715 C C . GLY B 1 187 ? 0.806 10.625 23.984 1 97.5 187 GLY B C 1
ATOM 4716 O O . GLY B 1 187 ? -0.233 10.5 23.328 1 97.5 187 GLY B O 1
ATOM 4717 N N . VAL B 1 188 ? 1.766 11.586 23.781 1 98.31 188 VAL B N 1
ATOM 4718 C CA . VAL B 1 188 ? 1.607 12.516 22.672 1 98.31 188 VAL B CA 1
ATOM 4719 C C . VAL B 1 188 ? 2.891 12.555 21.844 1 98.31 188 VAL B C 1
ATOM 4721 O O . VAL B 1 188 ? 3.986 12.359 22.375 1 98.31 188 VAL B O 1
ATOM 4724 N N . HIS B 1 189 ? 2.76 12.578 20.531 1 98.75 189 HIS B N 1
ATOM 4725 C CA . HIS B 1 189 ? 3.846 12.875 19.594 1 98.75 189 HIS B CA 1
ATOM 4726 C C . HIS B 1 189 ? 3.824 14.344 19.172 1 98.75 189 HIS B C 1
ATOM 4728 O O . HIS B 1 189 ? 2.84 14.812 18.609 1 98.75 189 HIS B O 1
ATOM 4734 N N . ARG B 1 190 ? 4.859 15.047 19.484 1 98.81 190 ARG B N 1
ATOM 4735 C CA . ARG B 1 190 ? 4.984 16.469 19.156 1 98.81 190 ARG B CA 1
ATOM 4736 C C . ARG B 1 190 ? 5.496 16.656 17.734 1 98.81 190 ARG B C 1
ATOM 4738 O O . ARG B 1 190 ? 6.676 16.438 17.453 1 98.81 190 ARG B O 1
ATOM 4745 N N . ALA B 1 191 ? 4.625 17 16.844 1 98.38 191 ALA B N 1
ATOM 4746 C CA . ALA B 1 191 ? 5.031 17.328 15.484 1 98.38 191 ALA B CA 1
ATOM 4747 C C . ALA B 1 191 ? 5.684 18.703 15.43 1 98.38 191 ALA B C 1
ATOM 4749 O O . ALA B 1 191 ? 5.301 19.609 16.172 1 98.38 191 ALA B O 1
ATOM 4750 N N . SER B 1 192 ? 6.559 18.938 14.484 1 96.5 192 SER B N 1
ATOM 4751 C CA . SER B 1 192 ? 7.355 20.156 14.43 1 96.5 192 SER B CA 1
ATOM 4752 C C . SER B 1 192 ? 6.531 21.328 13.922 1 96.5 192 SER B C 1
ATOM 4754 O O . SER B 1 192 ? 6.891 22.484 14.148 1 96.5 192 SER B O 1
ATOM 4756 N N . SER B 1 193 ? 5.441 21.047 13.227 1 97.88 193 SER B N 1
ATOM 4757 C CA . SER B 1 193 ? 4.598 22.109 12.688 1 97.88 193 SER B CA 1
ATOM 4758 C C . SER B 1 193 ? 3.164 21.625 12.492 1 97.88 193 SER B C 1
ATOM 4760 O O . SER B 1 193 ? 2.898 20.422 12.5 1 97.88 193 SER B O 1
ATOM 4762 N N . ILE B 1 194 ? 2.307 22.594 12.312 1 98.62 194 ILE B N 1
ATOM 4763 C CA . ILE B 1 194 ? 0.898 22.328 12.047 1 98.62 194 ILE B CA 1
ATOM 4764 C C . ILE B 1 194 ? 0.759 21.578 10.727 1 98.62 194 ILE B C 1
ATOM 4766 O O . ILE B 1 194 ? 0.014 20.594 10.633 1 98.62 194 ILE B O 1
ATOM 4770 N N . LYS B 1 195 ? 1.548 21.891 9.727 1 98.44 195 LYS B N 1
ATOM 4771 C CA . LYS B 1 195 ? 1.504 21.25 8.414 1 98.44 195 LYS B CA 1
ATOM 4772 C C . LYS B 1 195 ? 1.868 19.766 8.508 1 98.44 195 LYS B C 1
ATOM 4774 O O . LYS B 1 195 ? 1.265 18.922 7.836 1 98.44 195 LYS B O 1
ATOM 4779 N N . VAL B 1 196 ? 2.857 19.469 9.336 1 98.44 196 VAL B N 1
ATOM 4780 C CA . VAL B 1 196 ? 3.299 18.094 9.508 1 98.44 196 VAL B CA 1
ATOM 4781 C C . VAL B 1 196 ? 2.166 17.266 10.102 1 98.44 196 VAL B C 1
ATOM 4783 O O . VAL B 1 196 ? 1.894 16.156 9.633 1 98.44 196 VAL B O 1
ATOM 4786 N N . ALA B 1 197 ? 1.511 17.797 11.102 1 98.75 197 ALA B N 1
ATOM 4787 C CA . ALA B 1 197 ? 0.406 17.094 11.742 1 98.75 197 ALA B CA 1
ATOM 4788 C C . ALA B 1 197 ? -0.76 16.906 10.773 1 98.75 197 ALA B C 1
ATOM 4790 O O . ALA B 1 197 ? -1.379 15.844 10.734 1 98.75 197 ALA B O 1
ATOM 4791 N N . GLU B 1 198 ? -1.047 17.969 10 1 98.75 198 GLU B N 1
ATOM 4792 C CA . GLU B 1 198 ? -2.094 17.875 8.984 1 98.75 198 GLU B CA 1
ATOM 4793 C C . GLU B 1 198 ? -1.772 16.781 7.965 1 98.75 198 GLU B C 1
ATOM 4795 O O . GLU B 1 198 ? -2.629 15.961 7.641 1 98.75 198 GLU B O 1
ATOM 4800 N N . ALA B 1 199 ? -0.565 16.75 7.496 1 98.62 199 ALA B N 1
ATOM 4801 C CA . ALA B 1 199 ? -0.127 15.797 6.488 1 98.62 199 ALA B CA 1
ATOM 4802 C C . ALA B 1 199 ? -0.186 14.367 7.027 1 98.62 199 ALA B C 1
ATOM 4804 O O . ALA B 1 199 ? -0.593 13.445 6.32 1 98.62 199 ALA B O 1
ATOM 4805 N N . ALA B 1 200 ? 0.221 14.195 8.273 1 98.44 200 ALA B N 1
ATOM 4806 C CA . ALA B 1 200 ? 0.261 12.875 8.891 1 98.44 200 ALA B CA 1
ATOM 4807 C C . ALA B 1 200 ? -1.108 12.203 8.836 1 98.44 200 ALA B C 1
ATOM 4809 O O . ALA B 1 200 ? -1.216 11.023 8.477 1 98.44 200 ALA B O 1
ATOM 4810 N N . LYS B 1 201 ? -2.117 12.938 9.102 1 97.75 201 LYS B N 1
ATOM 4811 C CA . LYS B 1 201 ? -3.465 12.367 9.109 1 97.75 201 LYS B CA 1
ATOM 4812 C C . LYS B 1 201 ? -3.902 11.969 7.707 1 97.75 201 LYS B C 1
ATOM 4814 O O . LYS B 1 201 ? -4.434 10.875 7.504 1 97.75 201 LYS B O 1
ATOM 4819 N N . VAL B 1 202 ? -3.654 12.828 6.758 1 97.5 202 VAL B N 1
ATOM 4820 C CA . VAL B 1 202 ? -4.145 12.609 5.402 1 97.5 202 VAL B CA 1
ATOM 4821 C C . VAL B 1 202 ? -3.467 11.383 4.793 1 97.5 202 VAL B C 1
ATOM 4823 O O . VAL B 1 202 ? -4.105 10.594 4.094 1 97.5 202 VAL B O 1
ATOM 4826 N N . ILE B 1 203 ? -2.215 11.172 5.086 1 98.12 203 ILE B N 1
ATOM 4827 C CA . ILE B 1 203 ? -1.498 10.102 4.402 1 98.12 203 ILE B CA 1
ATOM 4828 C C . ILE B 1 203 ? -1.858 8.758 5.031 1 98.12 203 ILE B C 1
ATOM 4830 O O . ILE B 1 203 ? -1.748 7.715 4.387 1 98.12 203 ILE B O 1
ATOM 4834 N N . GLU B 1 204 ? -2.289 8.742 6.34 1 97.69 204 GLU B N 1
ATOM 4835 C CA . GLU B 1 204 ? -2.76 7.5 6.953 1 97.69 204 GLU B CA 1
ATOM 4836 C C . GLU B 1 204 ? -3.908 6.895 6.152 1 97.69 204 GLU B C 1
ATOM 4838 O O . GLU B 1 204 ? -3.855 5.723 5.773 1 97.69 204 GLU B O 1
ATOM 4843 N N . ASN B 1 205 ? -4.867 7.664 5.828 1 97 205 ASN B N 1
ATOM 4844 C CA . ASN B 1 205 ? -6.039 7.18 5.105 1 97 205 ASN B CA 1
ATOM 4845 C C . ASN B 1 205 ? -5.738 6.98 3.621 1 97 205 ASN B C 1
ATOM 4847 O O . ASN B 1 205 ? -6.297 6.086 2.984 1 97 205 ASN B O 1
ATOM 4851 N N . THR B 1 206 ? -4.805 7.809 3.072 1 98.12 206 THR B N 1
ATOM 4852 C CA . THR B 1 206 ? -4.391 7.641 1.685 1 98.12 206 THR B CA 1
ATOM 4853 C C . THR B 1 206 ? -3.715 6.289 1.48 1 98.12 206 THR B C 1
ATOM 4855 O O . THR B 1 206 ? -3.963 5.609 0.483 1 98.12 206 THR B O 1
ATOM 4858 N N . GLN B 1 207 ? -2.84 5.922 2.436 1 98.44 207 GLN B N 1
ATOM 4859 C CA . GLN B 1 207 ? -2.158 4.633 2.355 1 98.44 207 GLN B CA 1
ATOM 4860 C C . GLN B 1 207 ? -3.156 3.479 2.393 1 98.44 207 GLN B C 1
ATOM 4862 O O . GLN B 1 207 ? -3.051 2.535 1.605 1 98.44 207 GLN B O 1
ATOM 4867 N N . ARG B 1 208 ? -4.145 3.52 3.289 1 97.44 208 ARG B N 1
ATOM 4868 C CA . ARG B 1 208 ? -5.16 2.477 3.375 1 97.44 208 ARG B CA 1
ATOM 4869 C C . ARG B 1 208 ? -5.98 2.404 2.092 1 97.44 208 ARG B C 1
ATOM 4871 O O . ARG B 1 208 ? -6.223 1.315 1.562 1 97.44 208 ARG B O 1
ATOM 4878 N N . ASP B 1 209 ? -6.344 3.566 1.634 1 98 209 ASP B N 1
ATOM 4879 C CA . ASP B 1 209 ? -7.121 3.654 0.401 1 98 209 ASP B CA 1
ATOM 4880 C C . ASP B 1 209 ? -6.383 2.994 -0.761 1 98 209 ASP B C 1
ATOM 4882 O O . ASP B 1 209 ? -6.973 2.223 -1.52 1 98 209 ASP B O 1
ATOM 4886 N N . LEU B 1 210 ? -5.133 3.303 -0.88 1 98.56 210 LEU B N 1
ATOM 4887 C CA . LEU B 1 210 ? -4.336 2.801 -1.996 1 98.56 210 LEU B CA 1
ATOM 4888 C C . LEU B 1 210 ? -4.168 1.287 -1.904 1 98.56 210 LEU B C 1
ATOM 4890 O O . LEU B 1 210 ? -4.191 0.593 -2.924 1 98.56 210 LEU B O 1
ATOM 4894 N N . ASN B 1 211 ? -3.945 0.788 -0.739 1 98.62 211 ASN B N 1
ATOM 4895 C CA . ASN B 1 211 ? -3.787 -0.655 -0.587 1 98.62 211 ASN B CA 1
ATOM 4896 C C . ASN B 1 211 ? -5.078 -1.398 -0.92 1 98.62 211 ASN B C 1
ATOM 4898 O O . ASN B 1 211 ? -5.043 -2.475 -1.518 1 98.62 211 ASN B O 1
ATOM 4902 N N . ILE B 1 212 ? -6.211 -0.88 -0.532 1 98.44 212 ILE B N 1
ATOM 4903 C CA . ILE B 1 212 ? -7.48 -1.488 -0.919 1 98.44 212 ILE B CA 1
ATOM 4904 C C . ILE B 1 212 ? -7.641 -1.423 -2.436 1 98.44 212 ILE B C 1
ATOM 4906 O O . ILE B 1 212 ? -8.094 -2.387 -3.061 1 98.44 212 ILE B O 1
ATOM 4910 N N . ALA B 1 213 ? -7.238 -0.278 -3.016 1 98.75 213 ALA B N 1
ATOM 4911 C CA . ALA B 1 213 ? -7.309 -0.12 -4.465 1 98.75 213 ALA B CA 1
ATOM 4912 C C . ALA B 1 213 ? -6.48 -1.19 -5.176 1 98.75 213 ALA B C 1
ATOM 4914 O O . ALA B 1 213 ? -6.902 -1.731 -6.199 1 98.75 213 ALA B O 1
ATOM 4915 N N . LEU B 1 214 ? -5.301 -1.473 -4.625 1 98.81 214 LEU B N 1
ATOM 4916 C CA . LEU B 1 214 ? -4.48 -2.533 -5.203 1 98.81 214 LEU B CA 1
ATOM 4917 C C . LEU B 1 214 ? -5.219 -3.867 -5.168 1 98.81 214 LEU B C 1
ATOM 4919 O O . LEU B 1 214 ? -5.227 -4.602 -6.16 1 98.81 214 LEU B O 1
ATOM 4923 N N . MET B 1 215 ? -5.809 -4.203 -4.027 1 98.75 215 MET B N 1
ATOM 4924 C CA . MET B 1 215 ? -6.566 -5.449 -3.93 1 98.75 215 MET B CA 1
ATOM 4925 C C . MET B 1 215 ? -7.707 -5.477 -4.938 1 98.75 215 MET B C 1
ATOM 4927 O O . MET B 1 215 ? -7.996 -6.516 -5.531 1 98.75 215 MET B O 1
ATOM 4931 N N . ASN B 1 216 ? -8.375 -4.305 -5.09 1 98.81 216 ASN B N 1
ATOM 4932 C CA . ASN B 1 216 ? -9.461 -4.207 -6.059 1 98.81 216 ASN B CA 1
ATOM 4933 C C . ASN B 1 216 ? -8.961 -4.438 -7.48 1 98.81 216 ASN B C 1
ATOM 4935 O O . ASN B 1 216 ? -9.578 -5.176 -8.25 1 98.81 216 ASN B O 1
ATOM 4939 N N . GLU B 1 217 ? -7.852 -3.832 -7.832 1 98.75 217 GLU B N 1
ATOM 4940 C CA . GLU B 1 217 ? -7.297 -4.035 -9.164 1 98.75 217 GLU B CA 1
ATOM 4941 C C . GLU B 1 217 ? -6.887 -5.488 -9.375 1 98.75 217 GLU B C 1
ATOM 4943 O O . GLU B 1 217 ? -7.129 -6.059 -10.445 1 98.75 217 GLU B O 1
ATOM 4948 N N . LEU B 1 218 ? -6.277 -6.066 -8.352 1 98.69 218 LEU B N 1
ATOM 4949 C CA . LEU B 1 218 ? -5.914 -7.477 -8.414 1 98.69 218 LEU B CA 1
ATOM 4950 C C . LEU B 1 218 ? -7.148 -8.352 -8.617 1 98.69 218 LEU B C 1
ATOM 4952 O O . LEU B 1 218 ? -7.121 -9.305 -9.391 1 98.69 218 LEU B O 1
ATOM 4956 N N . ALA B 1 219 ? -8.211 -7.992 -7.883 1 98.69 219 ALA B N 1
ATOM 4957 C CA . ALA B 1 219 ? -9.453 -8.758 -8.008 1 98.69 219 ALA B CA 1
ATOM 4958 C C . ALA B 1 219 ? -9.969 -8.734 -9.445 1 98.69 219 ALA B C 1
ATOM 4960 O O . ALA B 1 219 ? -10.438 -9.75 -9.961 1 98.69 219 ALA B O 1
ATOM 4961 N N . ILE B 1 220 ? -9.906 -7.602 -10.102 1 98.62 220 ILE B N 1
ATOM 4962 C CA . ILE B 1 220 ? -10.344 -7.465 -11.484 1 98.62 220 ILE B CA 1
ATOM 4963 C C . ILE B 1 220 ? -9.477 -8.336 -12.391 1 98.62 220 ILE B C 1
ATOM 4965 O O . ILE B 1 220 ? -9.992 -9.086 -13.227 1 98.62 220 ILE B O 1
ATOM 4969 N N . ILE B 1 221 ? -8.141 -8.25 -12.172 1 98.5 221 ILE B N 1
ATOM 4970 C CA . ILE B 1 221 ? -7.203 -9.023 -12.977 1 98.5 221 ILE B CA 1
ATOM 4971 C C . ILE B 1 221 ? -7.461 -10.516 -12.773 1 98.5 221 ILE B C 1
ATOM 4973 O O . ILE B 1 221 ? -7.551 -11.273 -13.742 1 98.5 221 ILE B O 1
ATOM 4977 N N . PHE B 1 222 ? -7.605 -10.961 -11.531 1 98.5 222 PHE B N 1
ATOM 4978 C CA . PHE B 1 222 ? -7.766 -12.375 -11.211 1 98.5 222 PHE B CA 1
ATOM 4979 C C . PHE B 1 222 ? -9.102 -12.898 -11.734 1 98.5 222 PHE B C 1
ATOM 4981 O O . PHE B 1 222 ? -9.203 -14.062 -12.141 1 98.5 222 PHE B O 1
ATOM 4988 N N . ASP B 1 223 ? -10.117 -12.023 -11.695 1 97.81 223 ASP B N 1
ATOM 4989 C CA . ASP B 1 223 ? -11.391 -12.414 -12.289 1 97.81 223 ASP B CA 1
ATOM 4990 C C . ASP B 1 223 ? -11.227 -12.766 -13.766 1 97.81 223 ASP B C 1
ATOM 4992 O O . ASP B 1 223 ? -11.75 -13.773 -14.234 1 97.81 223 ASP B O 1
ATOM 4996 N N . LYS B 1 224 ? -10.469 -11.969 -14.492 1 97.31 224 LYS B N 1
ATOM 4997 C CA . LYS B 1 224 ? -10.234 -12.195 -15.914 1 97.31 224 LYS B CA 1
ATOM 4998 C C . LYS B 1 224 ? -9.406 -13.461 -16.141 1 97.31 224 LYS B C 1
ATOM 5000 O O . LYS B 1 224 ? -9.5 -14.086 -17.203 1 97.31 224 LYS B O 1
ATOM 5005 N N . LEU B 1 225 ? -8.625 -13.859 -15.148 1 97.44 225 LEU B N 1
ATOM 5006 C CA . LEU B 1 225 ? -7.738 -15.008 -15.258 1 97.44 225 LEU B CA 1
ATOM 5007 C C . LEU B 1 225 ? -8.383 -16.25 -14.664 1 97.44 225 LEU B C 1
ATOM 5009 O O . LEU B 1 225 ? -7.762 -17.328 -14.625 1 97.44 225 LEU B O 1
ATOM 5013 N N . ASP B 1 226 ? -9.594 -16.094 -14.117 1 95.69 226 ASP B N 1
ATOM 5014 C CA . ASP B 1 226 ? -10.32 -17.172 -13.469 1 95.69 226 ASP B CA 1
ATOM 5015 C C . ASP B 1 226 ? -9.547 -17.719 -12.273 1 95.69 226 ASP B C 1
ATOM 5017 O O . ASP B 1 226 ? -9.352 -18.938 -12.156 1 95.69 226 ASP B O 1
ATOM 5021 N N . ILE B 1 227 ? -8.992 -16.844 -11.516 1 97.06 227 ILE B N 1
ATOM 5022 C CA . ILE B 1 227 ? -8.289 -17.141 -10.273 1 97.06 227 ILE B CA 1
ATOM 5023 C C . ILE B 1 227 ? -9.055 -16.547 -9.094 1 97.06 227 ILE B C 1
ATOM 5025 O O . ILE B 1 227 ? -9.523 -15.406 -9.156 1 97.06 227 ILE B O 1
ATOM 5029 N N . ASP B 1 228 ? -9.242 -17.312 -8.062 1 96.81 228 ASP B N 1
ATOM 5030 C CA . ASP B 1 228 ? -9.93 -16.828 -6.863 1 96.81 228 ASP B CA 1
ATOM 5031 C C . ASP B 1 228 ? -9.055 -15.859 -6.078 1 96.81 228 ASP B C 1
ATOM 5033 O O . ASP B 1 228 ? -7.992 -16.234 -5.582 1 96.81 228 ASP B O 1
ATOM 5037 N N . THR B 1 229 ? -9.539 -14.656 -5.922 1 98.25 229 THR B N 1
ATOM 5038 C CA . THR B 1 229 ? -8.766 -13.602 -5.281 1 98.25 229 THR B CA 1
ATOM 5039 C C . THR B 1 229 ? -8.43 -13.977 -3.842 1 98.25 229 THR B C 1
ATOM 5041 O O . THR B 1 229 ? -7.277 -13.844 -3.41 1 98.25 229 THR B O 1
ATOM 5044 N N . LEU B 1 230 ? -9.383 -14.445 -3.121 1 97.94 230 LEU B N 1
ATOM 5045 C CA . LEU B 1 230 ? -9.18 -14.766 -1.713 1 97.94 230 LEU B CA 1
ATOM 5046 C C . LEU B 1 230 ? -8.125 -15.859 -1.554 1 97.94 230 LEU B C 1
ATOM 5048 O O . LEU B 1 230 ? -7.293 -15.797 -0.646 1 97.94 230 LEU B O 1
ATOM 5052 N N . GLU B 1 231 ? -8.156 -16.859 -2.426 1 97.19 231 GLU B N 1
ATOM 5053 C CA . GLU B 1 231 ? -7.168 -17.922 -2.365 1 97.19 231 GLU B CA 1
ATOM 5054 C C . GLU B 1 231 ? -5.75 -17.391 -2.547 1 97.19 231 GLU B C 1
ATOM 5056 O O . GLU B 1 231 ? -4.828 -17.797 -1.838 1 97.19 231 GLU B O 1
ATOM 5061 N N . VAL B 1 232 ? -5.602 -16.516 -3.52 1 98.62 232 VAL B N 1
ATOM 5062 C CA . VAL B 1 232 ? -4.297 -15.906 -3.775 1 98.62 232 VAL B CA 1
ATOM 5063 C C . VAL B 1 232 ? -3.848 -15.109 -2.555 1 98.62 232 VAL B C 1
ATOM 5065 O O . VAL B 1 232 ? -2.695 -15.219 -2.127 1 98.62 232 VAL B O 1
ATOM 5068 N N . LEU B 1 233 ? -4.777 -14.336 -1.974 1 98.56 233 LEU B N 1
ATOM 5069 C CA . LEU B 1 233 ? -4.445 -13.492 -0.831 1 98.56 233 LEU B CA 1
ATOM 5070 C C . LEU B 1 233 ? -4.094 -14.336 0.388 1 98.56 233 LEU B C 1
ATOM 5072 O O . LEU B 1 233 ? -3.217 -13.969 1.172 1 98.56 233 LEU B O 1
ATOM 5076 N N . GLN B 1 234 ? -4.789 -15.43 0.556 1 98 234 GLN B N 1
ATOM 5077 C CA . GLN B 1 234 ? -4.492 -16.344 1.66 1 98 234 GLN B CA 1
ATOM 5078 C C . GLN B 1 234 ? -3.111 -16.969 1.505 1 98 234 GLN B C 1
ATOM 5080 O O . GLN B 1 234 ? -2.361 -17.078 2.477 1 98 234 GLN B O 1
ATOM 5085 N N . ALA B 1 235 ? -2.773 -17.344 0.295 1 98.44 235 ALA B N 1
ATOM 5086 C CA . ALA B 1 235 ? -1.441 -17.891 0.027 1 98.44 235 ALA B CA 1
ATOM 5087 C C . ALA B 1 235 ? -0.365 -16.828 0.271 1 98.44 235 ALA B C 1
ATOM 5089 O O . ALA B 1 235 ? 0.594 -17.078 1.008 1 98.44 235 ALA B O 1
ATOM 5090 N N . ALA B 1 236 ? -0.539 -15.641 -0.302 1 98.25 236 ALA B N 1
ATOM 5091 C CA . ALA B 1 236 ? 0.415 -14.547 -0.114 1 98.25 236 ALA B CA 1
ATOM 5092 C C . ALA B 1 236 ? 0.509 -14.148 1.355 1 98.25 236 ALA B C 1
ATOM 5094 O O . ALA B 1 236 ? 1.59 -13.812 1.847 1 98.25 236 ALA B O 1
ATOM 5095 N N . GLY B 1 237 ? -0.643 -14.258 2.039 1 98.06 237 GLY B N 1
ATOM 5096 C CA . GLY B 1 237 ? -0.748 -13.852 3.43 1 98.06 237 GLY B CA 1
ATOM 5097 C C . GLY B 1 237 ? 0.051 -14.734 4.371 1 98.06 237 GLY B C 1
ATOM 5098 O O . GLY B 1 237 ? 0.26 -14.375 5.535 1 98.06 237 GLY B O 1
ATOM 5099 N N . THR B 1 238 ? 0.585 -15.859 3.896 1 97.44 238 THR B N 1
ATOM 5100 C CA . THR B 1 238 ? 1.397 -16.734 4.73 1 97.44 238 THR B CA 1
ATOM 5101 C C . THR B 1 238 ? 2.805 -16.172 4.902 1 97.44 238 THR B C 1
ATOM 5103 O O . THR B 1 238 ? 3.564 -16.641 5.754 1 97.44 238 THR B O 1
ATOM 5106 N N . LYS B 1 239 ? 3.158 -15.242 4.086 1 95.88 239 LYS B N 1
ATOM 5107 C CA . LYS B 1 239 ? 4.434 -14.562 4.277 1 95.88 239 LYS B CA 1
ATOM 5108 C C . LYS B 1 239 ? 4.34 -13.523 5.395 1 95.88 239 LYS B C 1
ATOM 5110 O O . LYS B 1 239 ? 3.359 -12.781 5.48 1 95.88 239 LYS B O 1
ATOM 5115 N N . TRP B 1 240 ? 5.348 -13.32 6.137 1 92.25 240 TRP B N 1
ATOM 5116 C CA . TRP B 1 240 ? 5.34 -12.547 7.379 1 92.25 240 TRP B CA 1
ATOM 5117 C C . TRP B 1 240 ? 5.152 -11.062 7.098 1 92.25 240 TRP B C 1
ATOM 5119 O O . TRP B 1 240 ? 4.715 -10.312 7.973 1 92.25 240 TRP B O 1
ATOM 5129 N N . ASN B 1 241 ? 5.469 -10.617 5.918 1 92.62 241 ASN B N 1
ATOM 5130 C CA . ASN B 1 241 ? 5.449 -9.18 5.672 1 92.62 241 ASN B CA 1
ATOM 5131 C C . ASN B 1 241 ? 4.398 -8.797 4.633 1 92.62 241 ASN B C 1
ATOM 5133 O O . ASN B 1 241 ? 4.395 -7.672 4.133 1 92.62 241 ASN B O 1
ATOM 5137 N N . PHE B 1 242 ? 3.568 -9.758 4.207 1 96.38 242 PHE B N 1
ATOM 5138 C CA . PHE B 1 242 ? 2.451 -9.414 3.332 1 96.38 242 PHE B CA 1
ATOM 5139 C C . PHE B 1 242 ? 1.32 -8.773 4.125 1 96.38 242 PHE B C 1
ATOM 5141 O O . PHE B 1 242 ? 0.986 -9.227 5.219 1 96.38 242 PHE B O 1
ATOM 5148 N N . LEU B 1 243 ? 0.757 -7.664 3.559 1 96.81 243 LEU B N 1
ATOM 5149 C CA . LEU B 1 243 ? -0.267 -6.902 4.266 1 96.81 243 LEU B CA 1
ATOM 5150 C C . LEU B 1 243 ? -1.662 -7.402 3.902 1 96.81 243 LEU B C 1
ATOM 5152 O O . LEU B 1 243 ? -2.021 -7.449 2.723 1 96.81 243 LEU B O 1
ATOM 5156 N N . PRO B 1 244 ? -2.432 -7.742 4.879 1 96 244 PRO B N 1
ATOM 5157 C CA . PRO B 1 244 ? -3.684 -8.469 4.641 1 96 244 PRO B CA 1
ATOM 5158 C C . PRO B 1 244 ? -4.852 -7.539 4.32 1 96 244 PRO B C 1
ATOM 5160 O O . PRO B 1 244 ? -5.875 -7.57 5.008 1 96 244 PRO B O 1
ATOM 5163 N N . PHE B 1 245 ? -4.82 -6.812 3.27 1 97.56 245 PHE B N 1
ATOM 5164 C CA . PHE B 1 245 ? -5.938 -6.031 2.756 1 97.56 245 PHE B CA 1
ATOM 5165 C C . PHE B 1 245 ? -6.836 -6.883 1.869 1 97.56 245 PHE B C 1
ATOM 5167 O O . PHE B 1 245 ? -6.41 -7.93 1.373 1 97.56 245 PHE B O 1
ATOM 5174 N N . ARG B 1 246 ? -8.031 -6.539 1.723 1 97.75 246 ARG B N 1
ATOM 5175 C CA . ARG B 1 246 ? -9.031 -7.25 0.934 1 97.75 246 ARG B CA 1
ATOM 5176 C C . ARG B 1 246 ? -9.75 -6.301 -0.026 1 97.75 246 ARG B C 1
ATOM 5178 O O . ARG B 1 246 ? -9.852 -5.102 0.24 1 97.75 246 ARG B O 1
ATOM 5185 N N . PRO B 1 247 ? -10.18 -6.844 -1.165 1 98.19 247 PRO B N 1
ATOM 5186 C CA . PRO B 1 247 ? -10.961 -5.996 -2.062 1 98.19 247 PRO B CA 1
ATOM 5187 C C . PRO B 1 247 ? -12.352 -5.688 -1.515 1 98.19 247 PRO B C 1
ATOM 5189 O O . PRO B 1 247 ? -12.828 -6.367 -0.599 1 98.19 247 PRO B O 1
ATOM 5192 N N . GLY B 1 248 ? -12.977 -4.668 -2.029 1 97.62 248 GLY B N 1
ATOM 5193 C CA . GLY B 1 248 ? -14.328 -4.301 -1.624 1 97.62 248 GLY B CA 1
ATOM 5194 C C . GLY B 1 248 ? -14.711 -2.895 -2.045 1 97.62 248 GLY B C 1
ATOM 5195 O O . GLY B 1 248 ? -13.984 -2.246 -2.801 1 97.62 248 GLY B O 1
ATOM 5196 N N . LEU B 1 249 ? -15.891 -2.496 -1.627 1 97.56 249 LEU B N 1
ATOM 5197 C CA . LEU B 1 249 ? -16.406 -1.155 -1.867 1 97.56 249 LEU B CA 1
ATOM 5198 C C . LEU B 1 249 ? -15.875 -0.172 -0.829 1 97.56 249 LEU B C 1
ATOM 5200 O O . LEU B 1 249 ? -15.922 -0.448 0.372 1 97.56 249 LEU B O 1
ATOM 5204 N N . VAL B 1 250 ? -15.312 0.878 -1.313 1 95.5 250 VAL B N 1
ATOM 5205 C CA . VAL B 1 250 ? -14.703 1.846 -0.408 1 95.5 250 VAL B CA 1
ATOM 5206 C C . VAL B 1 250 ? -15.594 3.078 -0.29 1 95.5 250 VAL B C 1
ATOM 5208 O O . VAL B 1 250 ? -15.633 3.918 -1.192 1 95.5 250 VAL B O 1
ATOM 5211 N N . GLY B 1 251 ? -16.297 3.17 0.809 1 92.5 251 GLY B N 1
ATOM 5212 C CA . GLY B 1 251 ? -17.141 4.312 1.103 1 92.5 251 GLY B CA 1
ATOM 5213 C C . GLY B 1 251 ? -16.797 4.992 2.412 1 92.5 251 GLY B C 1
ATOM 5214 O O . GLY B 1 251 ? -15.625 5.039 2.803 1 92.5 251 GLY B O 1
ATOM 5215 N N . GLY B 1 252 ? -17.734 5.688 2.961 1 86.75 252 GLY B N 1
ATOM 5216 C CA . GLY B 1 252 ? -17.531 6.359 4.234 1 86.75 252 GLY B CA 1
ATOM 5217 C C . GLY B 1 252 ? -17 7.773 4.09 1 86.75 252 GLY B C 1
ATOM 5218 O O . GLY B 1 252 ? -16.953 8.312 2.979 1 86.75 252 GLY B O 1
ATOM 5219 N N . HIS B 1 253 ? -16.594 8.367 5.18 1 84.25 253 HIS B N 1
ATOM 5220 C CA . HIS B 1 253 ? -16.297 9.797 5.195 1 84.25 253 HIS B CA 1
ATOM 5221 C C . HIS B 1 253 ? -14.805 10.047 5.332 1 84.25 253 HIS B C 1
ATOM 5223 O O . HIS B 1 253 ? -14.359 11.195 5.336 1 84.25 253 HIS B O 1
ATOM 5229 N N . CYS B 1 254 ? -14.008 9.008 5.434 1 88.25 254 CYS B N 1
ATOM 5230 C CA . CYS B 1 254 ? -12.578 9.219 5.633 1 88.25 254 CYS B CA 1
ATOM 5231 C C . CYS B 1 254 ? -11.773 8.633 4.48 1 88.25 254 CYS B C 1
ATOM 5233 O O . CYS B 1 254 ? -11.289 9.367 3.619 1 88.25 254 CYS B O 1
ATOM 5235 N N . ILE B 1 255 ? -11.859 7.301 4.254 1 87.31 255 ILE B N 1
ATOM 5236 C CA . ILE B 1 255 ? -10.992 6.609 3.303 1 87.31 255 ILE B CA 1
ATOM 5237 C C . ILE B 1 255 ? -11.344 7.035 1.879 1 87.31 255 ILE B C 1
ATOM 5239 O O . ILE B 1 255 ? -10.453 7.293 1.063 1 87.31 255 ILE B O 1
ATOM 5243 N N . GLY B 1 256 ? -12.594 7.219 1.638 1 89.06 256 GLY B N 1
ATOM 5244 C CA . GLY B 1 256 ? -13.031 7.586 0.301 1 89.06 256 GLY B CA 1
ATOM 5245 C C . GLY B 1 256 ? -12.945 9.078 0.037 1 89.06 256 GLY B C 1
ATOM 5246 O O . GLY B 1 256 ? -13.18 9.531 -1.088 1 89.06 256 GLY B O 1
ATOM 5247 N N . VAL B 1 257 ? -12.477 9.836 1.059 1 91 257 VAL B N 1
ATOM 5248 C CA . VAL B 1 257 ? -12.555 11.289 0.946 1 91 257 VAL B CA 1
ATOM 5249 C C . VAL B 1 257 ? -11.188 11.906 1.215 1 91 257 VAL B C 1
ATOM 5251 O O . VAL B 1 257 ? -10.75 12.797 0.483 1 91 257 VAL B O 1
ATOM 5254 N N . ASP B 1 258 ? -10.422 11.43 2.146 1 93.75 258 ASP B N 1
ATOM 5255 C CA . ASP B 1 258 ? -9.203 12.047 2.66 1 93.75 258 ASP B CA 1
ATOM 5256 C C . ASP B 1 258 ? -8.156 12.188 1.559 1 93.75 258 ASP B C 1
ATOM 5258 O O . ASP B 1 258 ? -7.457 13.203 1.488 1 93.75 258 ASP B O 1
ATOM 5262 N N . PRO B 1 259 ? -7.996 11.18 0.682 1 95.94 259 PRO B N 1
ATOM 5263 C CA . PRO B 1 259 ? -6.98 11.32 -0.363 1 95.94 259 PRO B CA 1
ATOM 5264 C C . PRO B 1 259 ? -7.184 12.57 -1.222 1 95.94 259 PRO B C 1
ATOM 5266 O O . PRO B 1 259 ? -6.215 13.133 -1.734 1 95.94 259 PRO B O 1
ATOM 5269 N N . TYR B 1 260 ? -8.414 13.031 -1.338 1 94.94 260 TYR B N 1
ATOM 5270 C CA . TYR B 1 260 ? -8.711 14.172 -2.203 1 94.94 260 TYR B CA 1
ATOM 5271 C C . TYR B 1 260 ? -8.203 15.469 -1.598 1 94.94 260 TYR B C 1
ATOM 5273 O O . TYR B 1 260 ? -7.941 16.438 -2.318 1 94.94 260 TYR B O 1
ATOM 5281 N N . TYR B 1 261 ? -8.031 15.531 -0.218 1 96.56 261 TYR B N 1
ATOM 5282 C CA . TYR B 1 261 ? -7.402 16.703 0.384 1 96.56 261 TYR B CA 1
ATOM 5283 C C . TYR B 1 261 ? -5.977 16.875 -0.129 1 96.56 261 TYR B C 1
ATOM 5285 O O . TYR B 1 261 ? -5.582 17.969 -0.532 1 96.56 261 TYR B O 1
ATOM 5293 N N . LEU B 1 262 ? -5.289 15.75 -0.146 1 96.56 262 LEU B N 1
ATOM 5294 C CA . LEU B 1 262 ? -3.889 15.773 -0.548 1 96.56 262 LEU B CA 1
ATOM 5295 C C . LEU B 1 262 ? -3.756 16.062 -2.041 1 96.56 262 LEU B C 1
ATOM 5297 O O . LEU B 1 262 ? -2.902 16.844 -2.455 1 96.56 262 LEU B O 1
ATOM 5301 N N . THR B 1 263 ? -4.586 15.398 -2.861 1 96.25 263 THR B N 1
ATOM 5302 C CA . THR B 1 263 ? -4.469 15.578 -4.305 1 96.25 263 THR B CA 1
ATOM 5303 C C . THR B 1 263 ? -4.852 17 -4.703 1 96.25 263 THR B C 1
ATOM 5305 O O . THR B 1 263 ? -4.254 17.578 -5.617 1 96.25 263 THR B O 1
ATOM 5308 N N . HIS B 1 264 ? -5.859 17.516 -4.023 1 95.88 264 HIS B N 1
ATOM 5309 C CA . HIS B 1 264 ? -6.23 18.906 -4.266 1 95.88 264 HIS B CA 1
ATOM 5310 C C . HIS B 1 264 ? -5.066 19.844 -3.98 1 95.88 264 HIS B C 1
ATOM 5312 O O . HIS B 1 264 ? -4.723 20.688 -4.816 1 95.88 264 HIS B O 1
ATOM 5318 N N . LYS B 1 265 ? -4.469 19.672 -2.812 1 97.19 265 LYS B N 1
ATOM 5319 C CA . LYS B 1 265 ? -3.338 20.531 -2.447 1 97.19 265 LYS B CA 1
ATOM 5320 C C . LYS B 1 265 ? -2.172 20.344 -3.412 1 97.19 265 LYS B C 1
ATOM 5322 O O . LYS B 1 265 ? -1.514 21.312 -3.797 1 97.19 265 LYS B O 1
ATOM 5327 N N . ALA B 1 266 ? -1.861 19.125 -3.797 1 97.38 266 ALA B N 1
ATOM 5328 C CA . ALA B 1 266 ? -0.799 18.828 -4.754 1 97.38 266 ALA B CA 1
ATOM 5329 C C . ALA B 1 266 ? -1.033 19.562 -6.074 1 97.38 266 ALA B C 1
ATOM 5331 O O . ALA B 1 266 ? -0.113 20.172 -6.625 1 97.38 266 ALA B O 1
ATOM 5332 N N . GLU B 1 267 ? -2.23 19.562 -6.52 1 96.25 267 GLU B N 1
ATOM 5333 C CA . GLU B 1 267 ? -2.566 20.25 -7.77 1 96.25 267 GLU B CA 1
ATOM 5334 C C . GLU B 1 267 ? -2.396 21.75 -7.645 1 96.25 267 GLU B C 1
ATOM 5336 O O . GLU B 1 267 ? -1.944 22.406 -8.586 1 96.25 267 GLU B O 1
ATOM 5341 N N . MET B 1 268 ? -2.812 22.266 -6.523 1 95.69 268 MET B N 1
ATOM 5342 C CA . MET B 1 268 ? -2.658 23.688 -6.27 1 95.69 268 MET B CA 1
ATOM 5343 C C . MET B 1 268 ? -1.202 24.109 -6.426 1 95.69 268 MET B C 1
ATOM 5345 O O . MET B 1 268 ? -0.921 25.25 -6.805 1 95.69 268 MET B O 1
ATOM 5349 N N . VAL B 1 269 ? -0.3 23.188 -6.176 1 96.06 269 VAL B N 1
ATOM 5350 C CA . VAL B 1 269 ? 1.108 23.578 -6.219 1 96.06 269 VAL B CA 1
ATOM 5351 C C . VAL B 1 269 ? 1.759 23 -7.477 1 96.06 269 VAL B C 1
ATOM 5353 O O . VAL B 1 269 ? 2.984 22.891 -7.555 1 96.06 269 VAL B O 1
ATOM 5356 N N . GLY B 1 270 ? 0.954 22.531 -8.414 1 96.12 270 GLY B N 1
ATOM 5357 C CA . GLY B 1 270 ? 1.415 22.234 -9.766 1 96.12 270 GLY B CA 1
ATOM 5358 C C . GLY B 1 270 ? 1.832 20.781 -9.945 1 96.12 270 GLY B C 1
ATOM 5359 O O . GLY B 1 270 ? 2.617 20.469 -10.844 1 96.12 270 GLY B O 1
ATOM 5360 N N . TYR B 1 271 ? 1.43 19.922 -9.086 1 97.31 271 TYR B N 1
ATOM 5361 C CA . TYR B 1 271 ? 1.748 18.5 -9.219 1 97.31 271 TYR B CA 1
ATOM 5362 C C . TYR B 1 271 ? 0.479 17.656 -9.32 1 97.31 271 TYR B C 1
ATOM 5364 O O . TYR B 1 271 ? -0.38 17.719 -8.438 1 97.31 271 TYR B O 1
ATOM 5372 N N . ILE B 1 272 ? 0.38 16.891 -10.32 1 97.06 272 ILE B N 1
ATOM 5373 C CA . ILE B 1 272 ? -0.76 15.992 -10.484 1 97.06 272 ILE B CA 1
ATOM 5374 C C . ILE B 1 272 ? -0.393 14.594 -9.984 1 97.06 272 ILE B C 1
ATOM 5376 O O . ILE B 1 272 ? 0.341 13.859 -10.648 1 97.06 272 ILE B O 1
ATOM 5380 N N . PRO B 1 273 ? -0.904 14.219 -8.805 1 97.62 273 PRO B N 1
ATOM 5381 C CA . PRO B 1 273 ? -0.588 12.883 -8.281 1 97.62 273 PRO B CA 1
ATOM 5382 C C . PRO B 1 273 ? -1.056 11.766 -9.211 1 97.62 273 PRO B C 1
ATOM 5384 O O . PRO B 1 273 ? -2.145 11.852 -9.789 1 97.62 273 PRO B O 1
ATOM 5387 N N . GLN B 1 274 ? -0.253 10.742 -9.398 1 97.81 274 GLN B N 1
ATOM 5388 C CA . GLN B 1 274 ? -0.579 9.664 -10.328 1 97.81 274 GLN B CA 1
ATOM 5389 C C . GLN B 1 274 ? -1.066 8.43 -9.57 1 97.81 274 GLN B C 1
ATOM 5391 O O . GLN B 1 274 ? -2.141 7.898 -9.867 1 97.81 274 GLN B O 1
ATOM 5396 N N . VAL B 1 275 ? -0.316 8.016 -8.594 1 98.38 275 VAL B N 1
ATOM 5397 C CA . VAL B 1 275 ? -0.585 6.781 -7.863 1 98.38 275 VAL B CA 1
ATOM 5398 C C . VAL B 1 275 ? -1.866 6.934 -7.043 1 98.38 275 VAL B C 1
ATOM 5400 O O . VAL B 1 275 ? -2.75 6.074 -7.102 1 98.38 275 VAL B O 1
ATOM 5403 N N . ILE B 1 276 ? -1.994 8.055 -6.309 1 98.44 276 ILE B N 1
ATOM 5404 C CA . ILE B 1 276 ? -3.127 8.297 -5.426 1 98.44 276 ILE B CA 1
ATOM 5405 C C . ILE B 1 276 ? -4.414 8.367 -6.242 1 98.44 276 ILE B C 1
ATOM 5407 O O . ILE B 1 276 ? -5.406 7.715 -5.906 1 98.44 276 ILE B O 1
ATOM 5411 N N . LEU B 1 277 ? -4.371 9.094 -7.375 1 97.81 277 LEU B N 1
ATOM 5412 C CA . LEU B 1 277 ? -5.562 9.273 -8.195 1 97.81 277 LEU B CA 1
ATOM 5413 C C . LEU B 1 277 ? -5.941 7.973 -8.898 1 97.81 277 LEU B C 1
ATOM 5415 O O . LEU B 1 277 ? -7.125 7.691 -9.102 1 97.81 277 LEU B O 1
ATOM 5419 N N . ALA B 1 278 ? -4.926 7.148 -9.328 1 98.25 278 ALA B N 1
ATOM 5420 C CA . ALA B 1 278 ? -5.223 5.832 -9.875 1 98.25 278 ALA B CA 1
ATOM 5421 C C . ALA B 1 278 ? -5.953 4.961 -8.859 1 98.25 278 ALA B C 1
ATOM 5423 O O . ALA B 1 278 ? -6.883 4.23 -9.211 1 98.25 278 ALA B O 1
ATOM 5424 N N . GLY B 1 279 ? -5.516 5.023 -7.582 1 98.31 279 GLY B N 1
ATOM 5425 C CA . GLY B 1 279 ? -6.199 4.301 -6.523 1 98.31 279 GLY B CA 1
ATOM 5426 C C . GLY B 1 279 ? -7.656 4.695 -6.375 1 98.31 279 GLY B C 1
ATOM 5427 O O . GLY B 1 279 ? -8.531 3.834 -6.309 1 98.31 279 GLY B O 1
ATOM 5428 N N . ARG B 1 280 ? -7.922 6.004 -6.371 1 96.75 280 ARG B N 1
ATOM 5429 C CA . ARG B 1 280 ? -9.281 6.508 -6.238 1 96.75 280 ARG B CA 1
ATOM 5430 C C . ARG B 1 280 ? -10.148 6.059 -7.406 1 96.75 280 ARG B C 1
ATOM 5432 O O . ARG B 1 280 ? -11.305 5.656 -7.215 1 96.75 280 ARG B O 1
ATOM 5439 N N . ARG B 1 281 ? -9.594 6.078 -8.617 1 96.75 281 ARG B N 1
ATOM 5440 C CA . ARG B 1 281 ? -10.344 5.672 -9.797 1 96.75 281 ARG B CA 1
ATOM 5441 C C . ARG B 1 281 ? -10.781 4.215 -9.695 1 96.75 281 ARG B C 1
ATOM 5443 O O . ARG B 1 281 ? -11.938 3.889 -9.977 1 96.75 281 ARG B O 1
ATOM 5450 N N . ILE B 1 282 ? -9.859 3.359 -9.273 1 98.19 282 ILE B N 1
ATOM 5451 C CA . ILE B 1 282 ? -10.164 1.937 -9.156 1 98.19 282 ILE B CA 1
ATOM 5452 C C . ILE B 1 282 ? -11.211 1.716 -8.07 1 98.19 282 ILE B C 1
ATOM 5454 O O . ILE B 1 282 ? -12.219 1.043 -8.297 1 98.19 282 ILE B O 1
ATOM 5458 N N . ASN B 1 283 ? -11.016 2.293 -6.91 1 98.06 283 ASN B N 1
ATOM 5459 C CA . ASN B 1 283 ? -11.953 2.125 -5.809 1 98.06 283 ASN B CA 1
ATOM 5460 C C . ASN B 1 283 ? -13.352 2.615 -6.184 1 98.06 283 ASN B C 1
ATOM 5462 O O . ASN B 1 283 ? -14.352 1.963 -5.871 1 98.06 283 ASN B O 1
ATOM 5466 N N . ASP B 1 284 ? -13.406 3.719 -6.914 1 96.25 284 ASP B N 1
ATOM 5467 C CA . ASP B 1 284 ? -14.688 4.316 -7.289 1 96.25 284 ASP B CA 1
ATOM 5468 C C . ASP B 1 284 ? -15.391 3.48 -8.352 1 96.25 284 ASP B C 1
ATOM 5470 O O . ASP B 1 284 ? -16.609 3.604 -8.547 1 96.25 284 ASP B O 1
ATOM 5474 N N . SER B 1 285 ? -14.672 2.621 -9.047 1 97.69 285 SER B N 1
ATOM 5475 C CA . SER B 1 285 ? -15.234 1.864 -10.156 1 97.69 285 SER B CA 1
ATOM 5476 C C . SER B 1 285 ? -15.773 0.517 -9.688 1 97.69 285 SER B C 1
ATOM 5478 O O . SER B 1 285 ? -16.438 -0.192 -10.453 1 97.69 285 SER B O 1
ATOM 5480 N N . MET B 1 286 ? -15.594 0.148 -8.453 1 98.5 286 MET B N 1
ATOM 5481 C CA . MET B 1 286 ? -15.828 -1.223 -8.008 1 98.5 286 MET B CA 1
ATOM 5482 C C . MET B 1 286 ? -17.328 -1.529 -7.949 1 98.5 286 MET B C 1
ATOM 5484 O O . MET B 1 286 ? -17.734 -2.658 -8.211 1 98.5 286 MET B O 1
ATOM 5488 N N . ALA B 1 287 ? -18.156 -0.516 -7.582 1 98.5 287 ALA B N 1
ATOM 5489 C CA . ALA B 1 287 ? -19.594 -0.739 -7.602 1 98.5 287 ALA B CA 1
ATOM 5490 C C . ALA B 1 287 ? -20.078 -1.146 -8.992 1 98.5 287 ALA B C 1
ATOM 5492 O O . ALA B 1 287 ? -20.844 -2.1 -9.141 1 98.5 287 ALA B O 1
ATOM 5493 N N . LYS B 1 288 ? -19.609 -0.42 -9.992 1 98.5 288 LYS B N 1
ATOM 5494 C CA . LYS B 1 288 ? -19.922 -0.738 -11.375 1 98.5 288 LYS B CA 1
ATOM 5495 C C . LYS B 1 288 ? -19.422 -2.127 -11.75 1 98.5 288 LYS B C 1
ATOM 5497 O O . LYS B 1 288 ? -20.125 -2.891 -12.422 1 98.5 288 LYS B O 1
ATOM 5502 N N . PHE B 1 289 ? -18.25 -2.461 -11.344 1 98.69 289 PHE B N 1
ATOM 5503 C CA . PHE B 1 289 ? -17.656 -3.762 -11.641 1 98.69 289 PHE B CA 1
ATOM 5504 C C . PHE B 1 289 ? -18.5 -4.887 -11.062 1 98.69 289 PHE B C 1
ATOM 5506 O O . PHE B 1 289 ? -18.812 -5.859 -11.758 1 98.69 289 PHE B O 1
ATOM 5513 N N . VAL B 1 290 ? -18.906 -4.789 -9.773 1 98.75 290 VAL B N 1
ATOM 5514 C CA . VAL B 1 290 ? -19.734 -5.801 -9.109 1 98.75 290 VAL B CA 1
ATOM 5515 C C . VAL B 1 290 ? -21.062 -5.922 -9.828 1 98.75 290 VAL B C 1
ATOM 5517 O O . VAL B 1 290 ? -21.562 -7.031 -10.055 1 98.75 290 VAL B O 1
ATOM 5520 N N . ALA B 1 291 ? -21.688 -4.793 -10.203 1 98.69 291 ALA B N 1
ATOM 5521 C CA . ALA B 1 291 ? -22.953 -4.809 -10.93 1 98.69 291 ALA B CA 1
ATOM 5522 C C . ALA B 1 291 ? -22.812 -5.547 -12.258 1 98.69 291 ALA B C 1
ATOM 5524 O O . ALA B 1 291 ? -23.625 -6.41 -12.586 1 98.69 291 ALA B O 1
ATOM 5525 N N . GLU B 1 292 ? -21.75 -5.23 -12.961 1 98.44 292 GLU B N 1
ATOM 5526 C CA . GLU B 1 292 ? -21.5 -5.855 -14.258 1 98.44 292 GLU B CA 1
ATOM 5527 C C . GLU B 1 292 ? -21.281 -7.359 -14.117 1 98.44 292 GLU B C 1
ATOM 5529 O O . GLU B 1 292 ? -21.797 -8.148 -14.922 1 98.44 292 GLU B O 1
ATOM 5534 N N . GLN B 1 293 ? -20.562 -7.746 -13.117 1 98.31 293 GLN B N 1
ATOM 5535 C CA . GLN B 1 293 ? -20.359 -9.172 -12.867 1 98.31 293 GLN B CA 1
ATOM 5536 C C . GLN B 1 293 ? -21.688 -9.859 -12.523 1 98.31 293 GLN B C 1
ATOM 5538 O O . GLN B 1 293 ? -21.938 -10.984 -12.961 1 98.31 293 GLN B O 1
ATOM 5543 N N . THR B 1 294 ? -22.5 -9.188 -11.719 1 98.44 294 THR B N 1
ATOM 5544 C CA . THR B 1 294 ? -23.812 -9.727 -11.383 1 98.44 294 THR B CA 1
ATOM 5545 C C . THR B 1 294 ? -24.625 -9.977 -12.641 1 98.44 294 THR B C 1
ATOM 5547 O O . THR B 1 294 ? -25.188 -11.062 -12.828 1 98.44 294 THR B O 1
ATOM 5550 N N . ILE B 1 295 ? -24.641 -9.008 -13.562 1 98.25 295 ILE B N 1
ATOM 5551 C CA . ILE B 1 295 ? -25.391 -9.102 -14.812 1 98.25 295 ILE B CA 1
ATOM 5552 C C . ILE B 1 295 ? -24.859 -10.266 -15.648 1 98.25 295 ILE B C 1
ATOM 5554 O O . ILE B 1 295 ? -25.625 -11.062 -16.188 1 98.25 295 ILE B O 1
ATOM 5558 N N . LYS B 1 296 ? -23.578 -10.383 -15.742 1 97.81 296 LYS B N 1
ATOM 5559 C CA . LYS B 1 296 ? -22.953 -11.461 -16.5 1 97.81 296 LYS B CA 1
ATOM 5560 C C . LYS B 1 296 ? -23.375 -12.828 -15.977 1 97.81 296 LYS B C 1
ATOM 5562 O O . LYS B 1 296 ? -23.672 -13.734 -16.75 1 97.81 296 LYS B O 1
ATOM 5567 N N . HIS B 1 297 ? -23.422 -12.945 -14.68 1 97.69 297 HIS B N 1
ATOM 5568 C CA . HIS B 1 297 ? -23.75 -14.234 -14.078 1 97.69 297 HIS B CA 1
ATOM 5569 C C . HIS B 1 297 ? -25.25 -14.531 -14.227 1 97.69 297 HIS B C 1
ATOM 5571 O O . HIS B 1 297 ? -25.641 -15.695 -14.383 1 97.69 297 HIS B O 1
ATOM 5577 N N . ILE B 1 298 ? -26.078 -13.516 -14.18 1 97.5 298 ILE B N 1
ATOM 5578 C CA . ILE B 1 298 ? -27.5 -13.688 -14.453 1 97.5 298 ILE B CA 1
ATOM 5579 C C . ILE B 1 298 ? -27.703 -14.203 -15.875 1 97.5 298 ILE B C 1
ATOM 5581 O O . ILE B 1 298 ? -28.453 -15.148 -16.094 1 97.5 298 ILE B O 1
ATOM 5585 N N . ILE B 1 299 ? -26.953 -13.641 -16.797 1 97.38 299 ILE B N 1
ATOM 5586 C CA . ILE B 1 299 ? -27.031 -14.047 -18.203 1 97.38 299 ILE B CA 1
ATOM 5587 C C . ILE B 1 299 ? -26.531 -15.484 -18.344 1 97.38 299 ILE B C 1
ATOM 5589 O O . ILE B 1 299 ? -27.188 -16.312 -19 1 97.38 299 ILE B O 1
ATOM 5593 N N . LYS B 1 300 ? -25.453 -15.797 -17.75 1 96.94 300 LYS B N 1
ATOM 5594 C CA . LYS B 1 300 ? -24.859 -17.125 -17.812 1 96.94 300 LYS B CA 1
ATOM 5595 C C . LYS B 1 300 ? -25.812 -18.172 -17.25 1 96.94 300 LYS B C 1
ATOM 5597 O O . LYS B 1 300 ? -25.828 -19.328 -17.688 1 96.94 300 LYS B O 1
ATOM 5602 N N . ALA B 1 301 ? -26.641 -17.766 -16.25 1 95.94 301 ALA B N 1
ATOM 5603 C CA . ALA B 1 301 ? -27.594 -18.656 -15.609 1 95.94 301 ALA B CA 1
ATOM 5604 C C . ALA B 1 301 ? -28.859 -18.797 -16.438 1 95.94 301 ALA B C 1
ATOM 5606 O O . ALA B 1 301 ? -29.812 -19.469 -16.031 1 95.94 301 ALA B O 1
ATOM 5607 N N . ASP B 1 302 ? -28.891 -18.172 -17.578 1 95.75 302 ASP B N 1
ATOM 5608 C CA . ASP B 1 302 ? -30.016 -18.203 -18.516 1 95.75 302 ASP B CA 1
ATOM 5609 C C . ASP B 1 302 ? -31.266 -17.562 -17.906 1 95.75 302 ASP B C 1
ATOM 5611 O O . ASP B 1 302 ? -32.375 -18.078 -18.047 1 95.75 302 ASP B O 1
ATOM 5615 N N . ILE B 1 303 ? -31.016 -16.547 -17.125 1 95.06 303 ILE B N 1
ATOM 5616 C CA . ILE B 1 303 ? -32.094 -15.734 -16.562 1 95.06 303 ILE B CA 1
ATOM 5617 C C . ILE B 1 303 ? -32.219 -14.438 -17.359 1 95.06 303 ILE B C 1
ATOM 5619 O O . ILE B 1 303 ? -31.234 -13.812 -17.719 1 95.06 303 ILE B O 1
ATOM 5623 N N . ASN B 1 304 ? -33.562 -14.055 -17.672 1 94.81 304 ASN B N 1
ATOM 5624 C CA . ASN B 1 304 ? -33.812 -12.797 -18.359 1 94.81 304 ASN B CA 1
ATOM 5625 C C . ASN B 1 304 ? -33.5 -11.594 -17.469 1 94.81 304 ASN B C 1
ATOM 5627 O O . ASN B 1 304 ? -34.094 -11.43 -16.422 1 94.81 304 ASN B O 1
ATOM 5631 N N . VAL B 1 305 ? -32.625 -10.781 -17.922 1 94.75 305 VAL B N 1
ATOM 5632 C CA . VAL B 1 305 ? -32.125 -9.664 -17.125 1 94.75 305 VAL B CA 1
ATOM 5633 C C . VAL B 1 305 ? -33.25 -8.68 -16.844 1 94.75 305 VAL B C 1
ATOM 5635 O O . VAL B 1 305 ? -33.438 -8.211 -15.727 1 94.75 305 VAL B O 1
ATOM 5638 N N . ARG B 1 306 ? -34.031 -8.312 -17.797 1 92.88 306 ARG B N 1
ATOM 5639 C CA . ARG B 1 306 ? -35.062 -7.285 -17.703 1 92.88 306 ARG B CA 1
ATOM 5640 C C . ARG B 1 306 ? -36.125 -7.656 -16.656 1 92.88 306 ARG B C 1
ATOM 5642 O O . ARG B 1 306 ? -36.656 -6.785 -15.992 1 92.88 306 ARG B O 1
ATOM 5649 N N . SER B 1 307 ? -36.375 -8.914 -16.5 1 92.69 307 SER B N 1
ATOM 5650 C CA . SER B 1 307 ? -37.375 -9.359 -15.547 1 92.69 307 SER B CA 1
ATOM 5651 C C . SER B 1 307 ? -36.75 -9.859 -14.258 1 92.69 307 SER B C 1
ATOM 5653 O O . SER B 1 307 ? -37.469 -10.352 -13.367 1 92.69 307 SER B O 1
ATOM 5655 N N . ALA B 1 308 ? -35.469 -9.75 -14.164 1 96.19 308 ALA B N 1
ATOM 5656 C CA . ALA B 1 308 ? -34.781 -10.32 -13.016 1 96.19 308 ALA B CA 1
ATOM 5657 C C . ALA B 1 308 ? -35.031 -9.484 -11.758 1 96.19 308 ALA B C 1
ATOM 5659 O O . ALA B 1 308 ? -35.219 -8.273 -11.844 1 96.19 308 ALA B O 1
ATOM 5660 N N . ARG B 1 309 ? -35.094 -10.164 -10.641 1 97.75 309 ARG B N 1
ATOM 5661 C CA . ARG B 1 309 ? -35.125 -9.547 -9.32 1 97.75 309 ARG B CA 1
ATOM 5662 C C . ARG B 1 309 ? -33.812 -9.789 -8.578 1 97.75 309 ARG B C 1
ATOM 5664 O O . ARG B 1 309 ? -33.25 -10.883 -8.648 1 97.75 309 ARG B O 1
ATOM 5671 N N . VAL B 1 310 ? -33.344 -8.727 -7.918 1 98.69 310 VAL B N 1
ATOM 5672 C CA . VAL B 1 310 ? -32.094 -8.844 -7.168 1 98.69 310 VAL B CA 1
ATOM 5673 C C . VAL B 1 310 ? -32.312 -8.375 -5.734 1 98.69 310 VAL B C 1
ATOM 5675 O O . VAL B 1 310 ? -32.812 -7.277 -5.504 1 98.69 310 VAL B O 1
ATOM 5678 N N . ASN B 1 311 ? -31.984 -9.195 -4.758 1 98.81 311 ASN B N 1
ATOM 5679 C CA . ASN B 1 311 ? -31.875 -8.805 -3.355 1 98.81 311 ASN B CA 1
ATOM 5680 C C . ASN B 1 311 ? -30.469 -8.32 -3.014 1 98.81 311 ASN B C 1
ATOM 5682 O O . ASN B 1 311 ? -29.5 -9.039 -3.215 1 98.81 311 ASN B O 1
ATOM 5686 N N . VAL B 1 312 ? -30.359 -7.082 -2.584 1 98.88 312 VAL B N 1
ATOM 5687 C CA . VAL B 1 312 ? -29.094 -6.539 -2.105 1 98.88 312 VAL B CA 1
ATOM 5688 C C . VAL B 1 312 ? -29.078 -6.52 -0.579 1 98.88 312 VAL B C 1
ATOM 5690 O O . VAL B 1 312 ? -29.922 -5.871 0.046 1 98.88 312 VAL B O 1
ATOM 5693 N N . LEU B 1 313 ? -28.156 -7.266 -0.025 1 98.81 313 LEU B N 1
ATOM 5694 C CA . LEU B 1 313 ? -28.016 -7.332 1.425 1 98.81 313 LEU B CA 1
ATOM 5695 C C . LEU B 1 313 ? -26.906 -6.398 1.907 1 98.81 313 LEU B C 1
ATOM 5697 O O . LEU B 1 313 ? -25.734 -6.605 1.592 1 98.81 313 LEU B O 1
ATOM 5701 N N . GLY B 1 314 ? -27.328 -5.426 2.693 1 98.5 314 GLY B N 1
ATOM 5702 C CA . GLY B 1 314 ? -26.422 -4.406 3.186 1 98.5 314 GLY B CA 1
ATOM 5703 C C . GLY B 1 314 ? -26.484 -3.113 2.396 1 98.5 314 GLY B C 1
ATOM 5704 O O . GLY B 1 314 ? -26.516 -3.131 1.164 1 98.5 314 GLY B O 1
ATOM 5705 N N . LEU B 1 315 ? -26.531 -1.965 3.094 1 98.38 315 LEU B N 1
ATOM 5706 C CA . LEU B 1 315 ? -26.516 -0.637 2.49 1 98.38 315 LEU B CA 1
ATOM 5707 C C . LEU B 1 315 ? -25.484 0.256 3.172 1 98.38 315 LEU B C 1
ATOM 5709 O O . LEU B 1 315 ? -24.938 1.178 2.551 1 98.38 315 LEU B O 1
ATOM 5713 N N . ALA B 1 316 ? -25.141 -0.059 4.438 1 95.44 316 ALA B N 1
ATOM 5714 C CA . ALA B 1 316 ? -24.141 0.701 5.184 1 95.44 316 ALA B CA 1
ATOM 5715 C C . ALA B 1 316 ? -22.797 0.684 4.469 1 95.44 316 ALA B C 1
ATOM 5717 O O . ALA B 1 316 ? -22.531 -0.201 3.654 1 95.44 316 ALA B O 1
ATOM 5718 N N . PHE B 1 317 ? -21.969 1.695 4.719 1 93.38 317 PHE B N 1
ATOM 5719 C CA . PHE B 1 317 ? -20.719 1.759 3.982 1 93.38 317 PHE B CA 1
ATOM 5720 C C . PHE B 1 317 ? -19.719 0.746 4.531 1 93.38 317 PHE B C 1
ATOM 5722 O O . PHE B 1 317 ? -18.734 0.427 3.871 1 93.38 317 PHE B O 1
ATOM 5729 N N . LYS B 1 318 ? -19.969 0.272 5.75 1 90.31 318 LYS B N 1
ATOM 5730 C CA . LYS B 1 318 ? -19.109 -0.687 6.441 1 90.31 318 LYS B CA 1
ATOM 5731 C C . LYS B 1 318 ? -19.938 -1.67 7.266 1 90.31 318 LYS B C 1
ATOM 5733 O O . LYS B 1 318 ? -21.047 -1.358 7.672 1 90.31 318 LYS B O 1
ATOM 5738 N N . GLU B 1 319 ? -19.359 -2.846 7.469 1 93.69 319 GLU B N 1
ATOM 5739 C CA . GLU B 1 319 ? -20.078 -3.877 8.211 1 93.69 319 GLU B CA 1
ATOM 5740 C C . GLU B 1 319 ? -20.25 -3.486 9.68 1 93.69 319 GLU B C 1
ATOM 5742 O O . GLU B 1 319 ? -19.391 -2.812 10.25 1 93.69 319 GLU B O 1
ATOM 5747 N N . ASN B 1 320 ? -21.391 -3.754 10.242 1 90.31 320 ASN B N 1
ATOM 5748 C CA . ASN B 1 320 ? -21.75 -3.691 11.656 1 90.31 320 ASN B CA 1
ATOM 5749 C C . ASN B 1 320 ? -21.781 -2.254 12.164 1 90.31 320 ASN B C 1
ATOM 5751 O O . ASN B 1 320 ? -21.484 -1.999 13.336 1 90.31 320 ASN B O 1
ATOM 5755 N N . CYS B 1 321 ? -21.969 -1.288 11.336 1 84.69 321 CYS B N 1
ATOM 5756 C CA . CYS B 1 321 ? -22.219 0.114 11.656 1 84.69 321 CYS B CA 1
ATOM 5757 C C . CYS B 1 321 ? -23.391 0.662 10.844 1 84.69 321 CYS B C 1
ATOM 5759 O O . CYS B 1 321 ? -23.531 0.324 9.664 1 84.69 321 CYS B O 1
ATOM 5761 N N . PRO B 1 322 ? -24.188 1.454 11.406 1 87.88 322 PRO B N 1
ATOM 5762 C CA . PRO B 1 322 ? -25.391 1.938 10.719 1 87.88 322 PRO B CA 1
ATOM 5763 C C . PRO B 1 322 ? -25.109 3.098 9.766 1 87.88 322 PRO B C 1
ATOM 5765 O O . PRO B 1 322 ? -26.016 3.594 9.102 1 87.88 322 PRO B O 1
ATOM 5768 N N . ASP B 1 323 ? -23.875 3.498 9.625 1 87.31 323 ASP B N 1
ATOM 5769 C CA . ASP B 1 323 ? -23.5 4.691 8.883 1 87.31 323 ASP B CA 1
ATOM 5770 C C . ASP B 1 323 ? -23.719 4.496 7.383 1 87.31 323 ASP B C 1
ATOM 5772 O O . ASP B 1 323 ? -23.172 3.568 6.785 1 87.31 323 ASP B O 1
ATOM 5776 N N . LEU B 1 324 ? -24.516 5.43 6.824 1 92.75 324 LEU B N 1
ATOM 5777 C CA . LEU B 1 324 ? -24.891 5.316 5.418 1 92.75 324 LEU B CA 1
ATOM 5778 C C . LEU B 1 324 ? -24.125 6.336 4.574 1 92.75 324 LEU B C 1
ATOM 5780 O O . LEU B 1 324 ? -24.203 6.305 3.344 1 92.75 324 LEU B O 1
ATOM 5784 N N . ARG B 1 325 ? -23.359 7.203 5.203 1 87.75 325 ARG B N 1
ATOM 5785 C CA . ARG B 1 325 ? -22.719 8.297 4.484 1 87.75 325 ARG B CA 1
ATOM 5786 C C . ARG B 1 325 ? -21.734 7.77 3.455 1 87.75 325 ARG B C 1
ATOM 5788 O O . ARG B 1 325 ? -20.844 6.977 3.789 1 87.75 325 ARG B O 1
ATOM 5795 N N . ASN B 1 326 ? -21.844 8.148 2.203 1 91.88 326 ASN B N 1
ATOM 5796 C CA . ASN B 1 326 ? -20.984 7.793 1.086 1 91.88 326 ASN B CA 1
ATOM 5797 C C . ASN B 1 326 ? -20.875 6.281 0.916 1 91.88 326 ASN B C 1
ATOM 5799 O O . ASN B 1 326 ? -19.766 5.75 0.732 1 91.88 326 ASN B O 1
ATOM 5803 N N . SER B 1 327 ? -22 5.598 1.068 1 95.44 327 SER B N 1
ATOM 5804 C CA . SER B 1 327 ? -22.016 4.164 0.802 1 95.44 327 SER B CA 1
ATOM 5805 C C . SER B 1 327 ? -21.906 3.879 -0.692 1 95.44 327 SER B C 1
ATOM 5807 O O . SER B 1 327 ? -22.688 4.422 -1.488 1 95.44 327 SER B O 1
ATOM 5809 N N . LYS B 1 328 ? -21.062 2.98 -1.066 1 97 328 LYS B N 1
ATOM 5810 C CA . LYS B 1 328 ? -20.891 2.633 -2.475 1 97 328 LYS B CA 1
ATOM 5811 C C . LYS B 1 328 ? -21.875 1.537 -2.893 1 97 328 LYS B C 1
ATOM 5813 O O . LYS B 1 328 ? -21.984 1.215 -4.078 1 97 328 LYS B O 1
ATOM 5818 N N . VAL B 1 329 ? -22.594 1.021 -1.927 1 98.25 329 VAL B N 1
ATOM 5819 C CA . VAL B 1 329 ? -23.688 0.105 -2.266 1 98.25 329 VAL B CA 1
ATOM 5820 C C . VAL B 1 329 ? -24.781 0.858 -3.012 1 98.25 329 VAL B C 1
ATOM 5822 O O . VAL B 1 329 ? -25.438 0.3 -3.896 1 98.25 329 VAL B O 1
ATOM 5825 N N . ALA B 1 330 ? -24.938 2.137 -2.654 1 97.69 330 ALA B N 1
ATOM 5826 C CA . ALA B 1 330 ? -25.906 2.963 -3.381 1 97.69 330 ALA B CA 1
ATOM 5827 C C . ALA B 1 330 ? -25.531 3.064 -4.859 1 97.69 330 ALA B C 1
ATOM 5829 O O . ALA B 1 330 ? -26.406 3.029 -5.727 1 97.69 330 ALA B O 1
ATOM 5830 N N . ASP B 1 331 ? -24.25 3.182 -5.152 1 97.38 331 ASP B N 1
ATOM 5831 C CA . ASP B 1 331 ? -23.766 3.191 -6.531 1 97.38 331 ASP B CA 1
ATOM 5832 C C . ASP B 1 331 ? -24.062 1.862 -7.223 1 97.38 331 ASP B C 1
ATOM 5834 O O . ASP B 1 331 ? -24.422 1.835 -8.398 1 97.38 331 ASP B O 1
ATOM 5838 N N . LEU B 1 332 ? -23.859 0.79 -6.484 1 98.56 332 LEU B N 1
ATOM 5839 C CA . LEU B 1 332 ? -24.156 -0.549 -6.984 1 98.56 332 LEU B CA 1
ATOM 5840 C C . LEU B 1 332 ? -25.625 -0.677 -7.359 1 98.56 332 LEU B C 1
ATOM 5842 O O . LEU B 1 332 ? -25.953 -1.145 -8.453 1 98.56 332 LEU B O 1
ATOM 5846 N N . ILE B 1 333 ? -26.484 -0.229 -6.496 1 98.44 333 ILE B N 1
ATOM 5847 C CA . ILE B 1 333 ? -27.922 -0.277 -6.711 1 98.44 333 ILE B CA 1
ATOM 5848 C C . ILE B 1 333 ? -28.297 0.551 -7.941 1 98.44 333 ILE B C 1
ATOM 5850 O O . ILE B 1 333 ? -29.047 0.09 -8.805 1 98.44 333 ILE B O 1
ATOM 5854 N N . SER B 1 334 ? -27.734 1.779 -8 1 97.69 334 SER B N 1
ATOM 5855 C CA . SER B 1 334 ? -28 2.666 -9.133 1 97.69 334 SER B CA 1
ATOM 5856 C C . SER B 1 334 ? -27.578 2.029 -10.445 1 97.69 334 SER B C 1
ATOM 5858 O O . SER B 1 334 ? -28.312 2.098 -11.438 1 97.69 334 SER B O 1
ATOM 5860 N N . GLU B 1 335 ? -26.422 1.406 -10.453 1 97.94 335 GLU B N 1
ATOM 5861 C CA . GLU B 1 335 ? -25.922 0.749 -11.656 1 97.94 335 GLU B CA 1
ATOM 5862 C C . GLU B 1 335 ? -26.812 -0.416 -12.062 1 97.94 335 GLU B C 1
ATOM 5864 O O . GLU B 1 335 ? -27.141 -0.581 -13.242 1 97.94 335 GLU B O 1
ATOM 5869 N N . LEU B 1 336 ? -27.25 -1.217 -11.141 1 98.06 336 LEU B N 1
ATOM 5870 C CA . LEU B 1 336 ? -28.141 -2.346 -11.422 1 98.06 336 LEU B CA 1
ATOM 5871 C C . LEU B 1 336 ? -29.469 -1.866 -11.977 1 98.06 336 LEU B C 1
ATOM 5873 O O . LEU B 1 336 ? -30 -2.459 -12.922 1 98.06 336 LEU B O 1
ATOM 5877 N N . LYS B 1 337 ? -30 -0.79 -11.422 1 96.88 337 LYS B N 1
ATOM 5878 C CA . LYS B 1 337 ? -31.25 -0.223 -11.883 1 96.88 337 LYS B CA 1
ATOM 5879 C C . LYS B 1 337 ? -31.156 0.226 -13.336 1 96.88 337 LYS B C 1
ATOM 5881 O O . LYS B 1 337 ? -32.125 0.139 -14.086 1 96.88 337 LYS B O 1
ATOM 5886 N N . SER B 1 338 ? -30.016 0.664 -13.68 1 96.88 338 SER B N 1
ATOM 5887 C CA . SER B 1 338 ? -29.828 1.151 -15.039 1 96.88 338 SER B CA 1
ATOM 5888 C C . SER B 1 338 ? -29.969 0.025 -16.062 1 96.88 338 SER B C 1
ATOM 5890 O O . SER B 1 338 ? -30.172 0.277 -17.25 1 96.88 338 SER B O 1
ATOM 5892 N N . TYR B 1 339 ? -29.906 -1.219 -15.641 1 96.88 339 TYR B N 1
ATOM 5893 C CA . TYR B 1 339 ? -30.109 -2.373 -16.5 1 96.88 339 TYR B CA 1
ATOM 5894 C C . TYR B 1 339 ? -31.578 -2.789 -16.516 1 96.88 339 TYR B C 1
ATOM 5896 O O . TYR B 1 339 ? -31.953 -3.734 -17.219 1 96.88 339 TYR B O 1
ATOM 5904 N N . GLY B 1 340 ? -32.375 -2.104 -15.734 1 94.94 340 GLY B N 1
ATOM 5905 C CA . GLY B 1 340 ? -33.812 -2.395 -15.695 1 94.94 340 GLY B CA 1
ATOM 5906 C C . GLY B 1 340 ? -34.188 -3.471 -14.688 1 94.94 340 GLY B C 1
ATOM 5907 O O . GLY B 1 340 ? -35.25 -4.043 -14.742 1 94.94 340 GLY B O 1
ATOM 5908 N N . ILE B 1 341 ? -33.344 -3.809 -13.766 1 96 341 ILE B N 1
ATOM 5909 C CA . ILE B 1 341 ? -33.531 -4.855 -12.773 1 96 341 ILE B CA 1
ATOM 5910 C C . ILE B 1 341 ? -34.375 -4.32 -11.609 1 96 341 ILE B C 1
ATOM 5912 O O . ILE B 1 341 ? -34.188 -3.172 -11.195 1 96 341 ILE B O 1
ATOM 5916 N N . GLU B 1 342 ? -35.281 -5.172 -11.133 1 97.25 342 GLU B N 1
ATOM 5917 C CA . GLU B 1 342 ? -35.969 -4.867 -9.883 1 97.25 342 GLU B CA 1
ATOM 5918 C C . GLU B 1 342 ? -35.094 -5.152 -8.672 1 97.25 342 GLU B C 1
ATOM 5920 O O . GLU B 1 342 ? -34.594 -6.27 -8.508 1 97.25 342 GLU B O 1
ATOM 5925 N N . ILE B 1 343 ? -34.969 -4.125 -7.809 1 98.25 343 ILE B N 1
ATOM 5926 C CA . ILE B 1 343 ? -34 -4.262 -6.715 1 98.25 343 ILE B CA 1
ATOM 5927 C C . ILE B 1 343 ? -34.75 -4.172 -5.379 1 98.25 343 ILE B C 1
ATOM 5929 O O . ILE B 1 343 ? -35.625 -3.314 -5.195 1 98.25 343 ILE B O 1
ATOM 5933 N N . HIS B 1 344 ? -34.438 -5.062 -4.535 1 98.56 344 HIS B N 1
ATOM 5934 C CA . HIS B 1 344 ? -34.875 -5.047 -3.141 1 98.56 344 HIS B CA 1
ATOM 5935 C C . HIS B 1 344 ? -33.688 -4.98 -2.195 1 98.56 344 HIS B C 1
ATOM 5937 O O . HIS B 1 344 ? -32.656 -5.629 -2.432 1 98.56 344 HIS B O 1
ATOM 5943 N N . VAL B 1 345 ? -33.781 -4.129 -1.167 1 98.81 345 VAL B N 1
ATOM 5944 C CA . VAL B 1 345 ? -32.625 -3.885 -0.308 1 98.81 345 VAL B CA 1
ATOM 5945 C C . VAL B 1 345 ? -33 -4.184 1.145 1 98.81 345 VAL B C 1
ATOM 5947 O O . VAL B 1 345 ? -34.062 -3.779 1.622 1 98.81 345 VAL B O 1
ATOM 5950 N N . HIS B 1 346 ? -32.156 -4.949 1.779 1 98.69 346 HIS B N 1
ATOM 5951 C CA . HIS B 1 346 ? -32.281 -5.219 3.207 1 98.69 346 HIS B 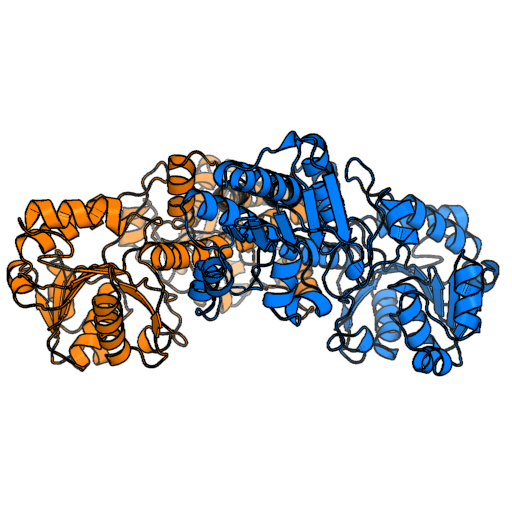CA 1
ATOM 5952 C C . HIS B 1 346 ? -30.969 -4.879 3.943 1 98.69 346 HIS B C 1
ATOM 5954 O O . HIS B 1 346 ? -29.891 -5.297 3.527 1 98.69 346 HIS B O 1
ATOM 5960 N N . ASP B 1 347 ? -31.031 -4.102 4.934 1 98.5 347 ASP B N 1
ATOM 5961 C CA . ASP B 1 347 ? -29.938 -3.84 5.875 1 98.5 347 ASP B CA 1
ATOM 5962 C C . ASP B 1 347 ? -30.438 -3.881 7.316 1 98.5 347 ASP B C 1
ATOM 5964 O O . ASP B 1 347 ? -31.25 -3.047 7.723 1 98.5 347 ASP B O 1
ATOM 5968 N N . PRO B 1 348 ? -29.906 -4.77 8.094 1 97 348 PRO B N 1
ATOM 5969 C CA . PRO B 1 348 ? -30.438 -4.965 9.445 1 97 348 PRO B CA 1
ATOM 5970 C C . PRO B 1 348 ? -29.969 -3.9 10.43 1 97 348 PRO B C 1
ATOM 5972 O O . PRO B 1 348 ? -30.484 -3.805 11.539 1 97 348 PRO B O 1
ATOM 5975 N N . VAL B 1 349 ? -28.984 -3.107 10.023 1 93.31 349 VAL B N 1
ATOM 5976 C CA . VAL B 1 349 ? -28.359 -2.211 10.984 1 93.31 349 VAL B CA 1
ATOM 5977 C C . VAL B 1 349 ? -28.672 -0.76 10.625 1 93.31 349 VAL B C 1
ATOM 5979 O O . VAL B 1 349 ? -28.781 0.096 11.5 1 93.31 349 VAL B O 1
ATOM 5982 N N . ALA B 1 350 ? -28.891 -0.438 9.391 1 94.81 350 ALA B N 1
ATOM 5983 C CA . ALA B 1 350 ? -29.047 0.927 8.898 1 94.81 350 ALA B CA 1
ATOM 5984 C C . ALA B 1 350 ? -30.453 1.461 9.188 1 94.81 350 ALA B C 1
ATOM 5986 O O . ALA B 1 350 ? -31.391 0.687 9.328 1 94.81 350 ALA B O 1
ATOM 5987 N N . SER B 1 351 ? -30.562 2.754 9.281 1 92.81 351 SER B N 1
ATOM 5988 C CA . SER B 1 351 ? -31.844 3.424 9.5 1 92.81 351 SER B CA 1
ATOM 5989 C C . SER B 1 351 ? -32.656 3.484 8.219 1 92.81 351 SER B C 1
ATOM 5991 O O . SER B 1 351 ? -32.156 3.93 7.18 1 92.81 351 SER B O 1
ATOM 5993 N N . ILE B 1 352 ? -33.906 3.135 8.352 1 95.69 352 ILE B N 1
ATOM 5994 C CA . ILE B 1 352 ? -34.812 3.158 7.215 1 95.69 352 ILE B CA 1
ATOM 5995 C C . ILE B 1 352 ? -35.031 4.598 6.742 1 95.69 352 ILE B C 1
ATOM 5997 O O . ILE B 1 352 ? -34.969 4.875 5.543 1 95.69 352 ILE B O 1
ATOM 6001 N N . GLU B 1 353 ? -35.188 5.441 7.688 1 94.12 353 GLU B N 1
ATOM 6002 C CA . GLU B 1 353 ? -35.438 6.848 7.387 1 94.12 353 GLU B CA 1
ATOM 6003 C C . GLU B 1 353 ? -34.219 7.488 6.711 1 94.12 353 GLU B C 1
ATOM 6005 O O . GLU B 1 353 ? -34.375 8.227 5.738 1 94.12 353 GLU B O 1
ATOM 6010 N N . GLU B 1 354 ? -33.125 7.164 7.191 1 93.38 354 GLU B N 1
ATOM 6011 C CA . GLU B 1 354 ? -31.891 7.723 6.613 1 93.38 354 GLU B CA 1
ATOM 6012 C C . GLU B 1 354 ? -31.656 7.191 5.203 1 93.38 354 GLU B C 1
ATOM 6014 O O . GLU B 1 354 ? -31.203 7.926 4.324 1 93.38 354 GLU B O 1
ATOM 6019 N N . ALA B 1 355 ? -31.938 5.918 5.016 1 97.31 355 ALA B N 1
ATOM 6020 C CA . ALA B 1 355 ? -31.781 5.305 3.699 1 97.31 355 ALA B CA 1
ATOM 6021 C C . ALA B 1 355 ? -32.656 5.984 2.664 1 97.31 355 ALA B C 1
ATOM 6023 O O . ALA B 1 355 ? -32.219 6.273 1.549 1 97.31 355 ALA B O 1
ATOM 6024 N N . ARG B 1 356 ? -33.906 6.242 3.082 1 96.88 356 ARG B N 1
ATOM 6025 C CA . ARG B 1 356 ? -34.875 6.922 2.201 1 96.88 356 ARG B CA 1
ATOM 6026 C C . ARG B 1 356 ? -34.406 8.344 1.9 1 96.88 356 ARG B C 1
ATOM 6028 O O . ARG B 1 356 ? -34.438 8.781 0.748 1 96.88 356 ARG B O 1
ATOM 6035 N N . HIS B 1 357 ? -33.969 8.953 2.873 1 95.12 357 HIS B N 1
ATOM 6036 C CA . HIS B 1 357 ? -33.594 10.359 2.756 1 95.12 357 HIS B CA 1
ATOM 6037 C C . HIS B 1 357 ? -32.312 10.508 1.93 1 95.12 357 HIS B C 1
ATOM 6039 O O . HIS B 1 357 ? -32.25 11.359 1.037 1 95.12 357 HIS B O 1
ATOM 6045 N N . GLU B 1 358 ? -31.344 9.695 2.17 1 93.75 358 GLU B N 1
ATOM 6046 C CA . GLU B 1 358 ? -30.016 9.859 1.588 1 93.75 358 GLU B CA 1
ATOM 6047 C C . GLU B 1 358 ? -29.953 9.281 0.176 1 93.75 358 GLU B C 1
ATOM 6049 O O . GLU B 1 358 ? -29.266 9.82 -0.692 1 93.75 358 GLU B O 1
ATOM 6054 N N . TYR B 1 359 ? -30.672 8.172 -0.062 1 96.5 359 TYR B N 1
ATOM 6055 C CA . TYR B 1 359 ? -30.453 7.457 -1.313 1 96.5 359 TYR B CA 1
ATOM 6056 C C . TYR B 1 359 ? -31.766 7.168 -2.025 1 96.5 359 TYR B C 1
ATOM 6058 O O . TYR B 1 359 ? -31.766 6.621 -3.131 1 96.5 359 TYR B O 1
ATOM 6066 N N . GLY B 1 360 ? -32.875 7.539 -1.405 1 96.56 360 GLY B N 1
ATOM 6067 C CA . GLY B 1 360 ? -34.156 7.16 -1.975 1 96.56 360 GLY B CA 1
ATOM 6068 C C . GLY B 1 360 ? -34.375 5.66 -2.008 1 96.56 360 GLY B C 1
ATOM 6069 O O . GLY B 1 360 ? -35.094 5.148 -2.889 1 96.56 360 GLY B O 1
ATOM 6070 N N . VAL B 1 361 ? -33.781 4.945 -1.094 1 97.31 361 VAL B N 1
ATOM 6071 C CA . VAL B 1 361 ? -33.875 3.488 -1.049 1 97.31 361 VAL B CA 1
ATOM 6072 C C . VAL B 1 361 ? -34.781 3.049 0.094 1 97.31 361 VAL B C 1
ATOM 6074 O O . VAL B 1 361 ? -34.625 3.52 1.225 1 97.31 361 VAL B O 1
ATOM 6077 N N . GLU B 1 362 ? -35.719 2.252 -0.148 1 97.38 362 GLU B N 1
ATOM 6078 C CA . GLU B 1 362 ? -36.562 1.65 0.877 1 97.38 362 GLU B CA 1
ATOM 6079 C C . GLU B 1 362 ? -35.969 0.346 1.395 1 97.38 362 GLU B C 1
ATOM 6081 O O . GLU B 1 362 ? -35.781 -0.61 0.636 1 97.38 362 GLU B O 1
ATOM 6086 N N . LEU B 1 363 ? -35.656 0.328 2.664 1 98.38 363 LEU B N 1
ATOM 6087 C CA . LEU B 1 363 ? -35.188 -0.907 3.266 1 98.38 363 LEU B CA 1
ATOM 6088 C C . LEU B 1 363 ? -36.344 -1.838 3.619 1 98.38 363 LEU B C 1
ATOM 6090 O O . LEU B 1 363 ? -37.344 -1.396 4.156 1 98.38 363 LEU B O 1
ATOM 6094 N N . GLU B 1 364 ? -36.156 -3.053 3.254 1 98.31 364 GLU B N 1
ATOM 6095 C CA . GLU B 1 364 ? -37.188 -4.066 3.537 1 98.31 364 GLU B CA 1
ATOM 6096 C C . GLU B 1 364 ? -36.688 -5.031 4.621 1 98.31 364 GLU B C 1
ATOM 6098 O O . GLU B 1 364 ? -35.5 -5.23 4.801 1 98.31 364 GLU B O 1
ATOM 6103 N N . SER B 1 365 ? -37.719 -5.547 5.422 1 97.81 365 SER B N 1
ATOM 6104 C CA . SER B 1 365 ? -37.375 -6.609 6.359 1 97.81 365 SER B CA 1
ATOM 6105 C C . SER B 1 365 ? -36.969 -7.887 5.629 1 97.81 365 SER B C 1
ATOM 6107 O O . SER B 1 365 ? -37.312 -8.062 4.453 1 97.81 365 SER B O 1
ATOM 6109 N N . TRP B 1 366 ? -36.219 -8.695 6.324 1 97.81 366 TRP B N 1
ATOM 6110 C CA . TRP B 1 366 ? -35.844 -9.977 5.746 1 97.81 366 TRP B CA 1
ATOM 6111 C C . TRP B 1 366 ? -37.062 -10.758 5.273 1 97.81 366 TRP B C 1
ATOM 6113 O O . TRP B 1 366 ? -37.031 -11.328 4.18 1 97.81 366 TRP B O 1
ATOM 6123 N N . GLU B 1 367 ? -38.094 -10.766 6.07 1 97.06 367 GLU B N 1
ATOM 6124 C CA . GLU B 1 367 ? -39.312 -11.516 5.785 1 97.06 367 GLU B CA 1
ATOM 6125 C C . GLU B 1 367 ? -40 -11 4.523 1 97.06 367 GLU B C 1
ATOM 6127 O O . GLU B 1 367 ? -40.625 -11.766 3.781 1 97.06 367 GLU B O 1
ATOM 6132 N N . ASP B 1 368 ? -39.844 -9.789 4.219 1 97.44 368 ASP B N 1
ATOM 6133 C CA . ASP B 1 368 ? -40.562 -9.148 3.117 1 97.44 368 ASP B CA 1
ATOM 6134 C C . ASP B 1 368 ? -39.812 -9.273 1.809 1 97.44 368 ASP B C 1
ATOM 6136 O O . ASP B 1 368 ? -40.344 -9 0.733 1 97.44 368 ASP B O 1
ATOM 6140 N N . LEU B 1 369 ? -38.531 -9.719 1.899 1 98.12 369 LEU B N 1
ATOM 6141 C CA . LEU B 1 369 ? -37.781 -9.906 0.677 1 98.12 369 LEU B CA 1
ATOM 6142 C C . LEU B 1 369 ? -38.375 -11 -0.194 1 98.12 369 LEU B C 1
ATOM 6144 O O . LEU B 1 369 ? -38.75 -12.055 0.31 1 98.12 369 LEU B O 1
ATOM 6148 N N . PRO B 1 370 ? -38.469 -10.781 -1.42 1 97.75 370 PRO B N 1
ATOM 6149 C CA . PRO B 1 370 ? -38.938 -11.852 -2.314 1 97.75 370 PRO B CA 1
ATOM 6150 C C . PRO B 1 370 ? -37.844 -12.891 -2.596 1 97.75 370 PRO B C 1
ATOM 6152 O O . PRO B 1 370 ? -36.688 -12.703 -2.225 1 97.75 370 PRO B O 1
ATOM 6155 N N . ARG B 1 371 ? -38.344 -14.023 -3.162 1 97.5 371 ARG B N 1
ATOM 6156 C CA . ARG B 1 371 ? -37.375 -14.906 -3.824 1 97.5 371 ARG B CA 1
ATOM 6157 C C . ARG B 1 371 ? -36.812 -14.266 -5.098 1 97.5 371 ARG B C 1
ATOM 6159 O O . ARG B 1 371 ? -37.594 -13.852 -5.969 1 97.5 371 ARG B O 1
ATOM 6166 N N . ALA B 1 372 ? -35.531 -14.094 -5.191 1 98.12 372 ALA B N 1
ATOM 6167 C CA . ALA B 1 372 ? -34.906 -13.305 -6.258 1 98.12 372 ALA B CA 1
ATOM 6168 C C . ALA B 1 372 ? -34 -14.156 -7.129 1 98.12 372 ALA B C 1
ATOM 6170 O O . ALA B 1 372 ? -33.625 -15.273 -6.746 1 98.12 372 ALA B O 1
ATOM 6171 N N . ASP B 1 373 ? -33.688 -13.672 -8.289 1 98 373 ASP B N 1
ATOM 6172 C CA . ASP B 1 373 ? -32.812 -14.359 -9.258 1 98 373 ASP B CA 1
ATOM 6173 C C . ASP B 1 373 ? -31.344 -14.195 -8.898 1 98 373 ASP B C 1
ATOM 6175 O O . ASP B 1 373 ? -30.5 -14.977 -9.352 1 98 373 ASP B O 1
ATOM 6179 N N . ALA B 1 374 ? -31.062 -13.18 -8.148 1 98.56 374 ALA B N 1
ATOM 6180 C CA . ALA B 1 374 ? -29.719 -12.977 -7.621 1 98.56 374 ALA B CA 1
ATOM 6181 C C . ALA B 1 374 ? -29.766 -12.336 -6.234 1 98.56 374 ALA B C 1
ATOM 6183 O O . ALA B 1 374 ? -30.688 -11.586 -5.922 1 98.56 374 ALA B O 1
ATOM 6184 N N . MET B 1 375 ? -28.859 -12.719 -5.465 1 98.75 375 MET B N 1
ATOM 6185 C CA . MET B 1 375 ? -28.625 -12.109 -4.164 1 98.75 375 MET B CA 1
ATOM 6186 C C . MET B 1 375 ? -27.188 -11.602 -4.055 1 98.75 375 MET B C 1
ATOM 6188 O O . MET B 1 375 ? -26.234 -12.336 -4.332 1 98.75 375 MET B O 1
ATOM 6192 N N . ILE B 1 376 ? -27.062 -10.352 -3.758 1 98.81 376 ILE B N 1
ATOM 6193 C CA . ILE B 1 376 ? -25.75 -9.742 -3.533 1 98.81 376 ILE B CA 1
ATOM 6194 C C . ILE B 1 376 ? -25.562 -9.477 -2.043 1 98.81 376 ILE B C 1
ATOM 6196 O O . ILE B 1 376 ? -26.312 -8.695 -1.445 1 98.81 376 ILE B O 1
ATOM 6200 N N . VAL B 1 377 ? -24.625 -10.125 -1.439 1 98.69 377 VAL B N 1
ATOM 6201 C CA . VAL B 1 377 ? -24.219 -9.711 -0.103 1 98.69 377 VAL B CA 1
ATOM 6202 C C . VAL B 1 377 ? -23.141 -8.633 -0.208 1 98.69 377 VAL B C 1
ATOM 6204 O O . VAL B 1 377 ? -21.953 -8.938 -0.287 1 98.69 377 VAL B O 1
ATOM 6207 N N . ALA B 1 378 ? -23.578 -7.41 -0.103 1 98.5 378 ALA B N 1
ATOM 6208 C CA . ALA B 1 378 ? -22.719 -6.262 -0.38 1 98.5 378 ALA B CA 1
ATOM 6209 C C . ALA B 1 378 ? -21.922 -5.859 0.859 1 98.5 378 ALA B C 1
ATOM 6211 O O . ALA B 1 378 ? -20.797 -5.359 0.75 1 98.5 378 ALA B O 1
ATOM 6212 N N . VAL B 1 379 ? -22.516 -5.973 2.014 1 98.12 379 VAL B N 1
ATOM 6213 C CA . VAL B 1 379 ? -21.891 -5.648 3.291 1 98.12 379 VAL B CA 1
ATOM 6214 C C . VAL B 1 379 ? -21.953 -6.863 4.215 1 98.12 379 VAL B C 1
ATOM 6216 O O . VAL B 1 379 ? -23 -7.496 4.359 1 98.12 379 VAL B O 1
ATOM 6219 N N . ALA B 1 380 ? -20.875 -7.203 4.871 1 97.5 380 ALA B N 1
ATOM 6220 C CA . ALA B 1 380 ? -20.766 -8.43 5.652 1 97.5 380 ALA B CA 1
ATOM 6221 C C . ALA B 1 380 ? -21.172 -8.195 7.105 1 97.5 380 ALA B C 1
ATOM 6223 O O . ALA B 1 380 ? -20.406 -8.508 8.023 1 97.5 380 ALA B O 1
ATOM 6224 N N . HIS B 1 381 ? -22.391 -7.758 7.316 1 97.31 381 HIS B N 1
ATOM 6225 C CA . HIS B 1 381 ? -22.875 -7.648 8.68 1 97.31 381 HIS B CA 1
ATOM 6226 C C . HIS B 1 381 ? -22.875 -9.008 9.383 1 97.31 381 HIS B C 1
ATOM 6228 O O . HIS B 1 381 ? -23.078 -10.039 8.742 1 97.31 381 HIS B O 1
ATOM 6234 N N . ARG B 1 382 ? -22.688 -8.961 10.703 1 96.62 382 ARG B N 1
ATOM 6235 C CA . ARG B 1 382 ? -22.703 -10.195 11.484 1 96.62 382 ARG B CA 1
ATOM 6236 C C . ARG B 1 382 ? -24.016 -10.945 11.312 1 96.62 382 ARG B C 1
ATOM 6238 O O . ARG B 1 382 ? -24.031 -12.18 11.32 1 96.62 382 ARG B O 1
ATOM 6245 N N . GLN B 1 383 ? -25.109 -10.203 11.172 1 96.81 383 GLN B N 1
ATOM 6246 C CA . GLN B 1 383 ? -26.422 -10.805 10.969 1 96.81 383 GLN B CA 1
ATOM 6247 C C . GLN B 1 383 ? -26.453 -11.68 9.719 1 96.81 383 GLN B C 1
ATOM 6249 O O . GLN B 1 383 ? -27.203 -12.656 9.648 1 96.81 383 GLN B O 1
ATOM 6254 N N . PHE B 1 384 ? -25.672 -11.398 8.695 1 98 384 PHE B N 1
ATOM 6255 C CA . PHE B 1 384 ? -25.609 -12.172 7.461 1 98 384 PHE B CA 1
ATOM 6256 C C . PHE B 1 384 ? -24.594 -13.305 7.586 1 98 384 PHE B C 1
ATOM 6258 O O . PHE B 1 384 ? -24.875 -14.445 7.207 1 98 384 PHE B O 1
ATOM 6265 N N . THR B 1 385 ? -23.375 -13.016 8.141 1 97.25 385 THR B N 1
ATOM 6266 C CA . THR B 1 385 ? -22.281 -13.984 8.156 1 97.25 385 THR B CA 1
ATOM 6267 C C . THR B 1 385 ? -22.578 -15.109 9.148 1 97.25 385 THR B C 1
ATOM 6269 O O . THR B 1 385 ? -22.031 -16.203 9.023 1 97.25 385 THR B O 1
ATOM 6272 N N . GLU B 1 386 ? -23.438 -14.828 10.094 1 96.75 386 GLU B N 1
ATOM 6273 C CA . GLU B 1 386 ? -23.797 -15.828 11.086 1 96.75 386 GLU B CA 1
ATOM 6274 C C . GLU B 1 386 ? -25.062 -16.562 10.703 1 96.75 386 GLU B C 1
ATOM 6276 O O . GLU B 1 386 ? -25.438 -17.562 11.344 1 96.75 386 GLU B O 1
ATOM 6281 N N . MET B 1 387 ? -25.688 -16.156 9.695 1 95.88 387 MET B N 1
ATOM 6282 C CA . MET B 1 387 ? -26.906 -16.797 9.195 1 95.88 387 MET B CA 1
ATOM 6283 C C . MET B 1 387 ? -26.578 -18.094 8.461 1 95.88 387 MET B C 1
ATOM 6285 O O . MET B 1 387 ? -25.609 -18.156 7.695 1 95.88 387 MET B O 1
ATOM 6289 N N . PRO B 1 388 ? -27.312 -19.188 8.742 1 95.06 388 PRO B N 1
ATOM 6290 C CA . PRO B 1 388 ? -27.062 -20.422 7.996 1 95.06 388 PRO B CA 1
ATOM 6291 C C . PRO B 1 388 ? -27.297 -20.266 6.496 1 95.06 388 PRO B C 1
ATOM 6293 O O . PRO B 1 388 ? -28.234 -19.562 6.082 1 95.06 388 PRO B O 1
ATOM 6296 N N . LEU B 1 389 ? -26.547 -20.938 5.691 1 94.44 389 LEU B N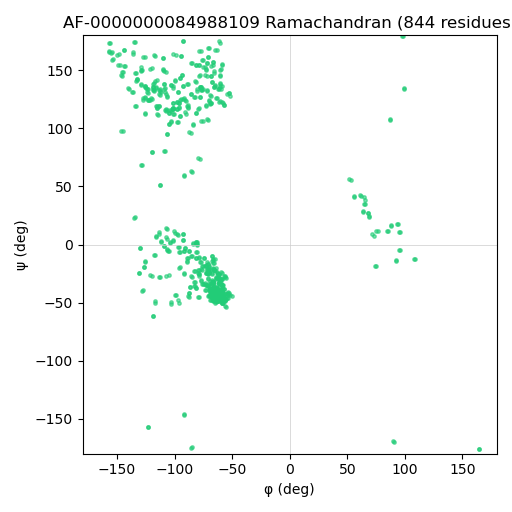 1
ATOM 6297 C CA . LEU B 1 389 ? -26.609 -20.828 4.238 1 94.44 389 LEU B CA 1
ATOM 6298 C C . LEU B 1 389 ? -27.984 -21.203 3.713 1 94.44 389 LEU B C 1
ATOM 6300 O O . LEU B 1 389 ? -28.438 -20.656 2.703 1 94.44 389 LEU B O 1
ATOM 6304 N N . THR B 1 390 ? -28.656 -22.078 4.398 1 93.31 390 THR B N 1
ATOM 6305 C CA . THR B 1 390 ? -29.953 -22.562 3.98 1 93.31 390 THR B CA 1
ATOM 6306 C C . THR B 1 390 ? -30.984 -21.438 3.982 1 93.31 390 THR B C 1
ATOM 6308 O O . THR B 1 390 ? -31.938 -21.453 3.205 1 93.31 390 THR B O 1
ATOM 6311 N N . GLN B 1 391 ? -30.781 -20.484 4.855 1 94.94 391 GLN B N 1
ATOM 6312 C CA . GLN B 1 391 ? -31.703 -19.344 4.91 1 94.94 391 GLN B CA 1
ATOM 6313 C C . GLN B 1 391 ? -31.594 -18.484 3.656 1 94.94 391 GLN B C 1
ATOM 6315 O O . GLN B 1 391 ? -32.594 -18.016 3.129 1 94.94 391 GLN B O 1
ATOM 6320 N N . PHE B 1 392 ? -30.391 -18.312 3.168 1 96.06 392 PHE B N 1
ATOM 6321 C CA . PHE B 1 392 ? -30.203 -17.562 1.934 1 96.06 392 PHE B CA 1
ATOM 6322 C C . PHE B 1 392 ? -30.891 -18.25 0.767 1 96.06 392 PHE B C 1
ATOM 6324 O O . PHE B 1 392 ? -31.484 -17.594 -0.086 1 96.06 392 PHE B O 1
ATOM 6331 N N . GLN B 1 393 ? -30.828 -19.516 0.779 1 93.44 393 GLN B N 1
ATOM 6332 C CA . GLN B 1 393 ? -31.375 -20.328 -0.304 1 93.44 393 GLN B CA 1
ATOM 6333 C C . GLN B 1 393 ? -32.875 -20.109 -0.422 1 93.44 393 GLN B C 1
ATOM 6335 O O . GLN B 1 393 ? -33.438 -20.203 -1.517 1 93.44 393 GLN B O 1
ATOM 6340 N N . THR B 1 394 ? -33.5 -19.875 0.696 1 94.81 394 THR B N 1
ATOM 6341 C CA . THR B 1 394 ? -34.938 -19.688 0.696 1 94.81 394 THR B CA 1
ATOM 6342 C C . THR B 1 394 ? -35.344 -18.406 -0.037 1 94.81 394 THR B C 1
ATOM 6344 O O . THR B 1 394 ? -36.5 -18.203 -0.404 1 94.81 394 THR B O 1
ATOM 6347 N N . LYS B 1 395 ? -34.344 -17.516 -0.31 1 97.5 395 LYS B N 1
ATOM 6348 C CA . LYS B 1 395 ? -34.625 -16.219 -0.905 1 97.5 395 LYS B CA 1
ATOM 6349 C C . LYS B 1 395 ? -34.031 -16.125 -2.312 1 97.5 395 LYS B C 1
ATOM 6351 O O . LYS B 1 395 ? -34 -15.039 -2.898 1 97.5 395 LYS B O 1
ATOM 6356 N N . ILE B 1 396 ? -33.562 -17.203 -2.828 1 97.69 396 ILE B N 1
ATOM 6357 C CA . ILE B 1 396 ? -32.969 -17.234 -4.164 1 97.69 396 ILE B CA 1
ATOM 6358 C C . ILE B 1 396 ? -33.688 -18.297 -5.008 1 97.69 396 ILE B C 1
ATOM 6360 O O . ILE B 1 396 ? -33.969 -19.406 -4.523 1 97.69 396 ILE B O 1
ATOM 6364 N N . THR B 1 397 ? -34.031 -18 -6.223 1 95.75 397 THR B N 1
ATOM 6365 C CA . THR B 1 397 ? -34.656 -18.938 -7.133 1 95.75 397 THR B CA 1
ATOM 6366 C C . THR B 1 397 ? -33.75 -20.109 -7.457 1 95.75 397 THR B C 1
ATOM 6368 O O . THR B 1 397 ? -32.531 -20.031 -7.195 1 95.75 397 THR B O 1
ATOM 6371 N N . ASP B 1 398 ? -34.375 -21.094 -8.062 1 89.75 398 ASP B N 1
ATOM 6372 C CA . ASP B 1 398 ? -33.594 -22.25 -8.469 1 89.75 398 ASP B CA 1
ATOM 6373 C C . ASP B 1 398 ? -32.5 -21.844 -9.477 1 89.75 398 ASP B C 1
ATOM 6375 O O . ASP B 1 398 ? -32.781 -21.125 -10.438 1 89.75 398 ASP B O 1
ATOM 6379 N N . LYS B 1 399 ? -31.344 -22.062 -9.297 1 87 399 LYS B N 1
ATOM 6380 C CA . LYS B 1 399 ? -30.172 -21.766 -10.141 1 87 399 LYS B CA 1
ATOM 6381 C C . LYS B 1 399 ? -29.828 -20.281 -10.102 1 87 399 LYS B C 1
ATOM 6383 O O . LYS B 1 399 ? -29.234 -19.75 -11.047 1 87 399 LYS B O 1
ATOM 6388 N N . GLY B 1 400 ? -30.453 -19.578 -9.156 1 96.81 400 GLY B N 1
ATOM 6389 C CA . GLY B 1 400 ? -30.156 -18.156 -9.016 1 96.81 400 GLY B CA 1
ATOM 6390 C C . GLY B 1 400 ? -28.688 -17.906 -8.688 1 96.81 400 GLY B C 1
ATOM 6391 O O . GLY B 1 400 ? -27.891 -18.828 -8.602 1 96.81 400 GLY B O 1
ATOM 6392 N N . CYS B 1 401 ? -28.312 -16.656 -8.68 1 98.31 401 CYS B N 1
ATOM 6393 C CA . CYS B 1 401 ? -26.938 -16.25 -8.492 1 98.31 401 CYS B CA 1
ATOM 6394 C C . CYS B 1 401 ? -26.703 -15.742 -7.074 1 98.31 401 CYS B C 1
ATOM 6396 O O . CYS B 1 401 ? -27.562 -15.062 -6.5 1 98.31 401 CYS B O 1
ATOM 6398 N N . PHE B 1 402 ? -25.594 -16.125 -6.473 1 98.56 402 PHE B N 1
ATOM 6399 C CA . PHE B 1 402 ? -25.125 -15.633 -5.188 1 98.56 402 PHE B CA 1
ATOM 6400 C C . PHE B 1 402 ? -23.812 -14.859 -5.352 1 98.56 402 PHE B C 1
ATOM 6402 O O . PHE B 1 402 ? -22.781 -15.445 -5.695 1 98.56 402 PHE B O 1
ATOM 6409 N N . ILE B 1 403 ? -23.906 -13.57 -5.121 1 98.69 403 ILE B N 1
ATOM 6410 C CA . ILE B 1 403 ? -22.766 -12.672 -5.281 1 98.69 403 ILE B CA 1
ATOM 6411 C C . ILE B 1 403 ? -22.219 -12.281 -3.91 1 98.69 403 ILE B C 1
ATOM 6413 O O . ILE B 1 403 ? -22.891 -11.586 -3.143 1 98.69 403 ILE B O 1
ATOM 6417 N N . ASP B 1 404 ? -21.016 -12.711 -3.605 1 98.56 404 ASP B N 1
ATOM 6418 C CA . ASP B 1 404 ? -20.375 -12.492 -2.311 1 98.56 404 ASP B CA 1
ATOM 6419 C C . ASP B 1 404 ? -19.266 -11.453 -2.416 1 98.56 404 ASP B C 1
ATOM 6421 O O . ASP B 1 404 ? -18.109 -11.805 -2.633 1 98.56 404 ASP B O 1
ATOM 6425 N N . VAL B 1 405 ? -19.594 -10.211 -2.121 1 98.31 405 VAL B N 1
ATOM 6426 C CA . VAL B 1 405 ? -18.688 -9.094 -2.393 1 98.31 405 VAL B CA 1
ATOM 6427 C C . VAL B 1 405 ? -17.5 -9.133 -1.438 1 98.31 405 VAL B C 1
ATOM 6429 O O . VAL B 1 405 ? -16.391 -8.758 -1.806 1 98.31 405 VAL B O 1
ATOM 6432 N N . LYS B 1 406 ? -17.672 -9.68 -0.223 1 97.5 406 LYS B N 1
ATOM 6433 C CA . LYS B 1 406 ? -16.609 -9.672 0.781 1 97.5 406 LYS B CA 1
ATOM 6434 C C . LYS B 1 406 ? -16.016 -11.062 0.955 1 97.5 406 LYS B C 1
ATOM 6436 O O . LYS B 1 406 ? -15.195 -11.281 1.852 1 97.5 406 LYS B O 1
ATOM 6441 N N . SER B 1 407 ? -16.422 -12.008 0.134 1 97.25 407 SER B N 1
ATOM 6442 C CA . SER B 1 407 ? -15.922 -13.375 0.144 1 97.25 407 SER B CA 1
ATOM 6443 C C . SER B 1 407 ? -15.984 -13.977 1.542 1 97.25 407 SER B C 1
ATOM 6445 O O . SER B 1 407 ? -14.992 -14.5 2.049 1 97.25 407 SER B O 1
ATOM 6447 N N . GLN B 1 408 ? -17.219 -13.961 2.086 1 97.12 408 GLN B N 1
ATOM 6448 C CA . GLN B 1 408 ? -17.375 -14.391 3.469 1 97.12 408 GLN B CA 1
ATOM 6449 C C . GLN B 1 408 ? -18.031 -15.766 3.543 1 97.12 408 GLN B C 1
ATOM 6451 O O . GLN B 1 408 ? -18.094 -16.375 4.613 1 97.12 408 GLN B O 1
ATOM 6456 N N . PHE B 1 409 ? -18.438 -16.297 2.443 1 97.12 409 PHE B N 1
ATOM 6457 C CA . PHE B 1 409 ? -19.234 -17.531 2.449 1 97.12 409 PHE B CA 1
ATOM 6458 C C . PHE B 1 409 ? -18.516 -18.641 1.692 1 97.12 409 PHE B C 1
ATOM 6460 O O . PHE B 1 409 ? -17.719 -18.375 0.791 1 97.12 409 PHE B O 1
ATOM 6467 N N . ASP B 1 410 ? -18.781 -19.859 2.086 1 95.25 410 ASP B N 1
ATOM 6468 C CA . ASP B 1 410 ? -18.172 -21.016 1.446 1 95.25 410 ASP B CA 1
ATOM 6469 C C . ASP B 1 410 ? -18.75 -21.234 0.049 1 95.25 410 ASP B C 1
ATOM 6471 O O . ASP B 1 410 ? -19.875 -21.719 -0.096 1 95.25 410 ASP B O 1
ATOM 6475 N N . PRO B 1 411 ? -17.938 -20.938 -0.893 1 95.31 411 PRO B N 1
ATOM 6476 C CA . PRO B 1 411 ? -18.469 -21.031 -2.25 1 95.31 411 PRO B CA 1
ATOM 6477 C C . PRO B 1 411 ? -18.797 -22.469 -2.652 1 95.31 411 PRO B C 1
ATOM 6479 O O . PRO B 1 411 ? -19.719 -22.703 -3.443 1 95.31 411 PRO B O 1
ATOM 6482 N N . ALA B 1 412 ? -18.047 -23.422 -2.168 1 94.69 412 ALA B N 1
ATOM 6483 C CA . ALA B 1 412 ? -18.297 -24.812 -2.492 1 94.69 412 ALA B CA 1
ATOM 6484 C C . ALA B 1 412 ? -19.656 -25.266 -1.981 1 94.69 412 ALA B C 1
ATOM 6486 O O . ALA B 1 412 ? -20.406 -25.922 -2.701 1 94.69 412 ALA B O 1
ATOM 6487 N N . ALA B 1 413 ? -19.984 -24.875 -0.768 1 95 413 ALA B N 1
ATOM 6488 C CA . ALA B 1 413 ? -21.266 -25.219 -0.18 1 95 413 ALA B CA 1
ATOM 6489 C C . ALA B 1 413 ? -22.406 -24.562 -0.955 1 95 413 ALA B C 1
ATOM 6491 O O . ALA B 1 413 ? -23.453 -25.188 -1.166 1 95 413 ALA B O 1
ATOM 6492 N N . LEU B 1 414 ? -22.25 -23.359 -1.406 1 95.25 414 LEU B N 1
ATOM 6493 C CA . LEU B 1 414 ? -23.266 -22.625 -2.16 1 95.25 414 LEU B CA 1
ATOM 6494 C C . LEU B 1 414 ? -23.484 -23.266 -3.525 1 95.25 414 LEU B C 1
ATOM 6496 O O . LEU B 1 414 ? -24.641 -23.422 -3.963 1 95.25 414 LEU B O 1
ATOM 6500 N N . ARG B 1 415 ? -22.406 -23.703 -4.137 1 95.25 415 ARG B N 1
ATOM 6501 C CA . ARG B 1 415 ? -22.5 -24.359 -5.441 1 95.25 415 ARG B CA 1
ATOM 6502 C C . ARG B 1 415 ? -23.172 -25.719 -5.316 1 95.25 415 ARG B C 1
ATOM 6504 O O . ARG B 1 415 ? -23.953 -26.125 -6.176 1 95.25 415 ARG B O 1
ATOM 6511 N N . GLU B 1 416 ? -22.812 -26.359 -4.266 1 94.31 416 GLU B N 1
ATOM 6512 C CA . GLU B 1 416 ? -23.422 -27.672 -4.012 1 94.31 416 GLU B CA 1
ATOM 6513 C C . GLU B 1 416 ? -24.938 -27.547 -3.824 1 94.31 416 GLU B C 1
ATOM 6515 O O . GLU B 1 416 ? -25.688 -28.469 -4.152 1 94.31 416 GLU B O 1
ATOM 6520 N N . ALA B 1 417 ? -25.344 -26.422 -3.359 1 92.5 417 ALA B N 1
ATOM 6521 C CA . ALA B 1 417 ? -26.766 -26.141 -3.15 1 92.5 417 ALA B CA 1
ATOM 6522 C C . ALA B 1 417 ? -27.438 -25.75 -4.457 1 92.5 417 ALA B C 1
ATOM 6524 O O . ALA B 1 417 ? -28.641 -25.469 -4.477 1 92.5 417 ALA B O 1
ATOM 6525 N N . GLY B 1 418 ? -26.719 -25.703 -5.547 1 92.94 418 GLY B N 1
ATOM 6526 C CA . GLY B 1 418 ? -27.281 -25.469 -6.863 1 92.94 418 GLY B CA 1
ATOM 6527 C C . GLY B 1 418 ? -27.234 -24.016 -7.289 1 92.94 418 GLY B C 1
ATOM 6528 O O . GLY B 1 418 ? -27.828 -23.641 -8.305 1 92.94 418 GLY B O 1
ATOM 6529 N N . LEU B 1 419 ? -26.516 -23.188 -6.566 1 95.81 419 LEU B N 1
ATOM 6530 C CA . LEU B 1 419 ? -26.469 -21.766 -6.863 1 95.81 419 LEU B CA 1
ATOM 6531 C C . LEU B 1 419 ? -25.281 -21.438 -7.762 1 95.81 419 LEU B C 1
ATOM 6533 O O . LEU B 1 419 ? -24.266 -22.125 -7.73 1 95.81 419 LEU B O 1
ATOM 6537 N N . ASN B 1 420 ? -25.453 -20.469 -8.641 1 97.12 420 ASN B N 1
ATOM 6538 C CA . ASN B 1 420 ? -24.344 -19.844 -9.352 1 97.12 420 ASN B CA 1
ATOM 6539 C C . ASN B 1 420 ? -23.625 -18.828 -8.477 1 97.12 420 ASN B C 1
ATOM 6541 O O . ASN B 1 420 ? -24.188 -17.797 -8.102 1 97.12 420 ASN B O 1
ATOM 6545 N N . VAL B 1 421 ? -22.328 -19.094 -8.195 1 97.69 421 VAL B N 1
ATOM 6546 C CA . VAL B 1 421 ? -21.641 -18.297 -7.172 1 97.69 421 VAL B CA 1
ATOM 6547 C C . VAL B 1 421 ? -20.547 -17.453 -7.812 1 97.69 421 VAL B C 1
ATOM 6549 O O . VAL B 1 421 ? -19.766 -17.953 -8.633 1 97.69 421 VAL B O 1
ATOM 6552 N N . TRP B 1 422 ? -20.547 -16.203 -7.523 1 98.06 422 TRP B N 1
ATOM 6553 C CA . TRP B 1 422 ? -19.438 -15.305 -7.828 1 98.06 422 TRP B CA 1
ATOM 6554 C C . TRP B 1 422 ? -18.969 -14.57 -6.57 1 98.06 422 TRP B C 1
ATOM 6556 O O . TRP B 1 422 ? -19.781 -14.18 -5.73 1 98.06 422 TRP B O 1
ATOM 6566 N N . ARG B 1 423 ? -17.734 -14.477 -6.383 1 97.5 423 ARG B N 1
ATOM 6567 C CA . ARG B 1 423 ? -17.234 -13.664 -5.281 1 97.5 423 ARG B CA 1
ATOM 6568 C C . ARG B 1 423 ? -16.078 -12.773 -5.742 1 97.5 423 ARG B C 1
ATOM 6570 O O . ARG B 1 423 ? -15.359 -13.117 -6.684 1 97.5 423 ARG B O 1
ATOM 6577 N N . LEU B 1 424 ? -16.016 -11.664 -5.148 1 96.88 424 LEU B N 1
ATOM 6578 C CA . LEU B 1 424 ? -15 -10.68 -5.473 1 96.88 424 LEU B CA 1
ATOM 6579 C C . LEU B 1 424 ? -13.625 -11.133 -4.984 1 96.88 424 LEU B C 1
ATOM 6581 O O . LEU B 1 424 ? -13.477 -11.523 -3.828 1 96.88 424 LEU B O 1
#

pLDDT: mean 96.42, std 3.8, range [71.81, 98.94]

Sequence (848 aa):
MVAVVGLGYVGLPLAVEFGKKRKTIGYDLSSSKIASYKQFIDPTGEVSSDDLKAAKQLHVTTDPAELSQADYIVVAVPTPVDAAHQPDFRPLIGASETVGKHMKRGAIVIYESTVYPGATEEVCIPVLEKHSGMKWKDDFHVGFSPERINPGDKQHTLTKILKVVSGDDEDTLEKIAALYESIITAGVHRASSIKVAEAAKVIENTQRDLNIALMNELAIIFDKLDIDTLEVLQAAGTKWNFLPFRPGLVGGHCIGVDPYYLTHKAEMVGYIPQVILAGRRINDSMAKFVAEQTIKHIIKADINVRSARVNVLGLAFKENCPDLRNSKVADLISELKSYGIEIHVHDPVASIEEARHEYGVELESWEDLPRADAMIVAVAHRQFTEMPLTQFQTKITDKGCFIDVKSQFDPAALREAGLNVWRLMVAVVGLGYVGLPLAVEFGKKRKTIGYDLSSSKIASYKQFIDPTGEVSSDDLKAAKQLHVTTDPAELSQADYIVVAVPTPVDAAHQPDFRPLIGASETVGKHMKRGAIVIYESTVYPGATEEVCIPVLEKHSGMKWKDDFHVGFSPERINPGDKQHTLTKILKVVSGDDEDTLEKIAALYESIITAGVHRASSIKVAEAAKVIENTQRDLNIALMNELAIIFDKLDIDTLEVLQAAGTKWNFLPFRPGLVGGHCIGVDPYYLTHKAEMVGYIPQVILAGRRINDSMAKFVAEQTIKHIIKADINVRSARVNVLGLAFKENCPDLRNSKVADLISELKSYGIEIHVHDPVASIEEARHEYGVELESWEDLPRADAMIVAVAHRQFTEMPLTQFQTKITDKGCFIDVKSQFDPAALREAGLNVWRL

InterPro domains:
  IPR001732 UDP-glucose/GDP-mannose dehydrogenase, N-terminal [PF03721] (2-175)
  IPR008927 6-phosphogluconate dehydrogenase-like, C-terminal domain superfamily [SSF48179] (195-286)
  IPR014026 UDP-glucose/GDP-mannose dehydrogenase, dimerisation [PF00984] (196-284)
  IPR014027 UDP-glucose/GDP-mannose dehydrogenase, C-terminal [PF03720] (312-411)
  IPR014027 UDP-glucose/GDP-mannose dehydrogenase, C-terminal [SM00984] (311-411)
  IPR017476 UDP-glucose/GDP-mannose dehydrogenase [PIRSF000124] (2-422)
  IPR017476 UDP-glucose/GDP-mannose dehydrogenase [TIGR03026] (2-404)
  IPR028359 UDP-N-acetyl-D-mannosamine/glucosamine dehydrogenase [PIRSF500136] (2-423)
  IPR028359 UDP-N-acetyl-D-mannosamine/glucosamine dehydrogenase [PTHR43491] (2-406)
  IPR036220 UDP-glucose/GDP-mannose dehydrogenase, C-terminal domain superfamily [SSF52413] (296-422)
  IPR036291 NAD(P)-binding domain superfamily [SSF51735] (2-186)

Foldseek 3Di:
DEEEEDCPLQRVVVQLLLLLPDQYEYEYQDPVQLVQLVVLHHPQPNAHSVSSVSSNRYDYDNDLLVQQVHQEYEYDDEFFADPVLHTDCVRVLVSLLSCLQRYFWNHEYEYAYQFAQPCCVVPRQVSSCVNNVDHEPHGYWYKYKYDDDDPPDPPDDLQADAIEIEIPDDVSQVVVQVSSVSRRVNGYDYDDHRRVNSNVQLVVLLVLLLVLLVQLVVCVVCVVVVHDSVVVLVVVVVDPPDDNHHHAAAFDGRNLRSLSNHQVVCVVVPHHDDSSVSSNVSNLCVLVVLLVVLQVLCVVLVHDLQEFEEEEEDQALAAPGQHNHGRCVLVNVVNSVVSNYHYAYAYPHHDQVCCCVPRVHGHDDPVPQAQGLEYAHRYDYPVVLVDDPVSVVVNYDQQGEYEYARPSDDVVVCVVVRYHYDYD/DEEEEDCPLQRVVVQLLLLLPDQYEYEYQDPVQLVQLVVLHHPQPNAHSVSSVSSNRYDYDNDLLVQQVHQEYEYDDEFFADPVLHTDCVRVLVSLLSCLQRYFWNHEYEYAYQFAQPCCVVPRQVSSCVNNVDHEPPGYWYKYKYDDDDPPPPPCDLQADAIEIEIPDDVSQVVVQVSSVSRRVNGYDYDDHRRRNSNVQLVVLLVLLLVLLVQLVVCVVCVVVVHDSVVVLVVVVVDPPDDNHHHAAAFDGRNLRSLSNHQVVCVVVPHHDDSSVSSNVSNLCVLVVLLVVLQVLCVVLVHDLQEFEEEEEDQALAAPGQHNHGRCVLVNVVNSVVSNYHYAYAYPHHDQVCCCVPRVHGHDDPVPQAQGLEYAHRYDYPVVLVDDPVSVVVNYDQQGEYEYARPSDDVVVCVVVRYHYDYD